Protein AF-0000000080839103 (afdb_homodimer)

InterPro domains:
  IPR001375 Peptidase S9, prolyl oligopeptidase, catalytic domain [PF00326] (453-660)
  IPR029058 Alpha/Beta hydrolase fold [G3DSA:3.40.50.1820] (408-660)
  IPR029058 Alpha/Beta hydrolase fold [SSF53474] (405-660)

Organism: Fusobacterium vincentii (NCBI:txid155615)

Foldseek 3Di:
DAAFALQNLQQDWFKAAWAAAPQRQKIKIKTKGFDVVVLAIFIWIWMAGPVVLDIGTFDDPRFWAAWDDQHNFKIKTWGDPDVVVVVVVVLPWAKIWIWMAGRPVGDDTDTLDMDRFAWDHKDDLHNFKIKTWTKDAPPQPNLVPDDDPSNVVNSVVVVVCVVDDDAAAAPQAAFPGGGQHQMAGWMWMAGNVVRDIGTLDDSQWHWDDWDDDNQKIKTWIWGDNHYTDLFIWIWMAGNVVRDIDTLGDRQAWHWDDWDDADQWIKTWTDSQPPQHSPFATFIWIAHPVSDTGGQGRDFFHQAAQADALSHAYAYAQWDYDHQKIWGWGFAAAAIFIWIAGSNNDIDTQADAGWYFGHWDDDPNKIKTWTFHPQFHTFIWTGDNNDTHGSDCSPVVVPVPHDFFFWDKDWDDAPHDIHIKTKTAAVVDDQPDAFAEEEEEEADQAHFHTRYYYSLCSSVSPVTYIYIYIRFQLYGNHGSVSNRCAQPALHRRLRSSVVRVVVDVVPGRYDQQQYEYEYEHSSLQSQLSDQLPDASHQAYERELYAAALQVLLPQANCNVRCSCGRNVDHCPRCVPSRLVNGSLVRLLRGAHEYEYEYECSARHSHPVRRVSSQVSNVVNPHHYYYDYHYPHYSCCSRNNRSVSVSVVSVVVVVRSVVRND/DAAFALQNLQQDWFKAAWAAAPQRQKIKIKTWGFDVVVLAIFIWIKMAGPPVLDIGTFDDPRFWAAWYDQHNFKIKTWGDPDVVVVVVVVLPWAKIWIWMAGRPVGDDTDTDDMDRFAWDHKDDLHNFKIKTWTKDAPPQPNLVPDDDPSNVVNSVVVVVCVVDDDAAAAPQAAFPGGGQHQMAGWMWMAGNVVRDIGTLDDSQKHWDDWDDDNQKIKTWIWGDNHYTDLFIWIWMAGNVVRDIDTLGDRQAWHWDDWDDADQWIKTWTDSLPPQHSPFATFIWIAHPVSDTGGQGRDFFHQAAQADALSHAYAYAQWDYDHQKIWGWGQAAAAIFIWIAGSNNDIDTQADAGWYFRHWDDDPNKIKTWTFHPQFHTFIWTGDNNDTHGSDCSPVVVPVPHDFFFWDKDWDDAPHDIHIKTKTAAPVDDQPDAFAEEEEEEADQAHFHTRYYYSLCSNVSPVGYIYIYIRFQLYGNHGSVSNRCAQPALHRRLRRSVVRVVVDVVPGRYDQQQYEYEYEESSLQSQLSDQLPDASHQAYERELYAQALQVLLPQANCNVRCSCGRNVDHCPRCVPSRLVNGSLVRLLRGAHEYEYEYECSARHSHPVRRVSSQVSCVVNPHHYYYDYHYPHYRCCSRNNRSVSVSVVSVVVVVRSVVRND

Nearest PDB structures (foldseek):
  7ep9-assembly1_C  TM=9.956E-01  e=0.000E+00  Fusobacterium nucleatum
  8wt1-assembly1_C  TM=8.997E-01  e=4.914E-57  Geobacillus stearothermophilus ATCC 12980
  8wt1-assembly2_D  TM=9.029E-01  e=1.091E-56  Geobacillus stearothermophilus ATCC 12980
  8wt1-assembly1_H  TM=9.030E-01  e=7.389E-56  Geobacillus stearothermophilus ATCC 12980
  8wt1-assembly2_G  TM=9.103E-01  e=3.640E-55  Geobacillus stearothermophilus ATCC 12980

Solvent-accessible surface area (backbone atoms only — not comparable to full-atom values): 66782 Å² total; per-residue (Å²): 108,43,76,45,51,83,64,53,67,54,73,44,56,30,63,26,46,49,42,62,24,84,80,39,55,36,35,36,33,32,43,32,36,58,31,67,92,77,42,36,69,32,23,31,41,32,38,32,34,63,82,82,60,48,73,45,80,72,53,84,85,32,53,54,41,80,70,48,62,72,43,78,46,30,37,33,29,28,49,88,82,50,66,67,58,52,55,44,38,72,65,60,37,43,62,37,43,29,29,36,32,42,72,77,82,50,77,75,67,41,84,68,48,78,41,76,40,41,67,75,46,78,50,74,66,49,97,44,35,36,41,34,31,22,64,41,55,76,82,58,84,56,53,79,80,46,58,69,68,62,29,54,52,46,41,51,49,53,62,63,46,68,42,49,49,73,36,58,35,42,57,35,36,37,56,84,65,49,73,36,46,66,46,21,37,26,35,31,40,33,35,58,86,74,68,40,79,42,73,70,50,57,89,47,27,30,50,76,48,69,36,74,59,77,60,32,35,33,36,35,31,36,69,44,78,46,52,62,68,82,30,25,22,33,34,38,35,31,67,86,77,67,45,76,43,81,69,39,62,48,82,62,26,33,67,83,45,59,39,73,39,78,86,30,34,40,33,28,40,26,69,39,76,87,58,32,89,77,35,42,39,24,34,28,37,28,46,88,84,59,49,80,39,86,46,38,74,54,51,33,45,73,36,66,40,62,59,55,49,71,48,70,61,62,48,37,48,66,48,71,56,70,62,29,42,35,35,28,32,20,54,50,43,24,22,31,44,30,39,35,37,86,85,44,54,72,46,76,53,41,74,63,70,12,37,48,59,24,38,40,74,45,95,90,40,40,38,31,36,26,23,49,87,52,32,69,51,35,40,27,37,55,53,94,43,35,79,43,78,67,53,65,80,43,49,62,54,67,64,44,27,62,76,57,74,58,49,73,44,83,35,78,48,97,89,43,77,41,49,34,37,40,24,50,25,58,87,69,51,92,89,47,74,29,32,34,34,41,48,37,64,43,52,73,51,24,23,62,39,61,45,43,41,61,70,57,43,29,41,14,52,71,46,20,32,37,35,37,55,48,38,60,18,20,38,23,63,29,55,74,45,28,56,39,61,57,36,65,79,42,64,34,44,50,36,51,53,53,49,51,53,51,48,52,71,73,42,64,46,40,70,79,20,24,32,36,30,16,34,36,39,9,4,24,48,38,44,35,44,33,29,74,45,68,70,39,52,29,38,36,30,21,40,19,52,20,44,55,61,60,42,26,29,58,25,42,48,15,72,58,49,40,32,53,45,49,67,33,41,70,78,79,35,42,65,58,37,45,68,61,13,27,52,59,30,34,84,62,38,68,42,36,35,39,34,39,37,23,65,48,6,26,68,40,29,46,63,26,51,38,30,45,48,40,41,29,39,74,68,72,28,59,41,38,36,43,35,31,56,94,30,27,75,46,36,79,38,60,38,41,46,58,56,39,39,49,53,51,48,53,53,50,52,54,47,48,65,66,46,96,110,42,76,45,50,83,65,52,68,55,73,44,54,30,60,26,47,47,43,61,24,84,82,40,55,36,35,37,32,33,43,32,35,57,33,67,93,76,42,37,67,32,24,30,40,31,37,33,33,64,82,83,61,47,72,46,78,73,52,82,84,33,54,54,42,80,69,49,62,72,43,78,47,30,40,32,28,28,47,89,81,51,67,68,58,53,54,43,38,72,65,59,34,44,64,36,42,30,29,36,32,40,70,77,83,50,76,75,66,41,86,66,48,79,43,76,40,40,66,75,45,80,50,74,66,50,96,44,34,36,40,34,30,22,64,39,56,77,84,58,84,56,53,79,80,44,58,69,69,63,28,54,51,46,41,52,49,52,62,63,45,69,43,51,48,72,36,59,33,41,56,35,37,36,56,83,65,48,75,36,45,65,46,22,38,27,35,31,40,34,36,58,86,72,69,42,80,41,73,69,49,57,88,48,26,30,50,76,49,71,37,74,59,76,61,32,35,33,36,35,30,38,69,46,78,47,53,63,70,84,29,25,22,33,34,38,34,31,67,86,76,67,45,76,43,80,68,40,63,47,84,62,26,32,68,82,46,61,41,75,38,77,87,29,35,39,33,27,39,27,71,39,76,88,59,32,89,77,34,43,41,23,34,30,37,28,47,87,85,59,48,79,40,85,47,39,75,55,52,33,46,73,39,63,41,62,61,55,48,72,50,69,62,62,48,38,49,64,49,71,57,70,61,28,42,35,34,28,34,21,52,52,45,25,22,30,44,31,40,34,36,85,86,44,55,70,47,77,54,42,72,64,70,11,37,47,60,23,38,38,74,45,92,90,41,39,38,32,37,26,22,47,87,53,33,69,51,36,40,27,36,56,53,96,44,36,78,42,78,69,52,64,81,45,51,62,56,68,62,45,27,60,76,59,73,60,51,75,45,83,36,78,50,98,89,44,76,39,49,34,38,39,24,50,25,60,88,70,52,91,91,47,73,31,31,32,34,41,49,38,63,42,50,71,53,24,23,62,39,60,45,45,42,61,71,57,44,30,42,13,54,72,47,19,32,37,34,38,56,49,38,60,17,19,38,24,62,29,54,75,45,28,56,42,61,59,35,64,76,44,63,33,44,51,35,50,53,53,49,51,53,52,49,52,71,73,44,63,44,39,72,78,19,24,33,38,30,17,34,38,40,11,5,24,48,37,44,35,44,34,29,75,46,68,69,38,52,30,36,36,28,22,40,20,52,19,42,52,62,59,43,26,28,58,26,42,47,16,72,57,51,39,32,53,45,50,67,33,40,70,77,79,35,43,65,58,39,44,68,61,14,26,50,58,30,34,86,63,37,66,40,34,34,38,34,41,35,22,66,48,7,28,68,39,29,47,63,28,50,38,31,45,48,40,40,28,38,74,67,72,27,59,41,37,36,43,35,32,56,93,30,28,76,46,34,78,39,59,37,40,47,60,56,39,39,51,53,52,47,55,53,49,52,53,49,48,67,65,46,98

Sequence (1320 aa):
MENLKLDSFLEYKFLSNLDFNPDGSNLAFSISEADLEKNSYKHFIYNLDTKNKEIKKLTHSGKEKNSLWLNNNTILFSADRDKDIEEKKKIGETWTIFYALDIKNGGEAYEYMKLPINVTEIKIIDENDFIFTADFDNNSLNLNDLKGGEREKAIKQIEENKDYEVLDEIPFWSNGNGFRNKKRNRLYHFDKSNNKLTPISDEYTNVESFNIKENKVIFVGRTYKDKQALTAGLYTYDVKSNKLEIIISDNLYDISYANFIEDKIICALSDMKEYGINENHKIYLIDSNKNINLLYENDTWLACTVGSDCRLSGGKSFKVIGNKLYFLSTIADSVHLSSLDTNGKVEILSSENGSIDFFDIANNEIYYVGMRDYTLQEIYKLENNSSIKLSSFNEEINKKYKISKPEVFDFITNGDTTKGFVIYPIDYDKNKTYPAILDIHGGPKTVYGDVYYHEMQVWANMGYFVIFTNPHGSDGYGNKFADIRGKYGTIDYKDLMNFTDYVLEKYPIDKSRVGVTGGSYGGYMTNWIIGHTDRFKCAASQRSISNWISKFGTTDIGYYFNADQNQATPWINHDKLWWHSPLKYADKAKTPTLFIHSEEDYRCWLAEGLQMFTALKYHGIEARLCMFRGENHELSRSGKPKHRIRRLTEITNWFEKYLKMENLKLDSFLEYKFLSNLDFNPDGSNLAFSISEADLEKNSYKHFIYNLDTKNKEIKKLTHSGKEKNSLWLNNNTILFSADRDKDIEEKKKIGETWTIFYALDIKNGGEAYEYMKLPINVTEIKIIDENDFIFTADFDNNSLNLNDLKGGEREKAIKQIEENKDYEVLDEIPFWSNGNGFRNKKRNRLYHFDKSNNKLTPISDEYTNVESFNIKENKVIFVGRTYKDKQALTAGLYTYDVKSNKLEIIISDNLYDISYANFIEDKIICALSDMKEYGINENHKIYLIDSNKNINLLYENDTWLACTVGSDCRLSGGKSFKVIGNKLYFLSTIADSVHLSSLDTNGKVEILSSENGSIDFFDIANNEIYYVGMRDYTLQEIYKLENNSSIKLSSFNEEINKKYKISKPEVFDFITNGDTTKGFVIYPIDYDKNKTYPAILDIHGGPKTVYGDVYYHEMQVWANMGYFVIFTNPHGSDGYGNKFADIRGKYGTIDYKDLMNFTDYVLEKYPIDKSRVGVTGGSYGGYMTNWIIGHTDRFKCAASQRSISNWISKFGTTDIGYYFNADQNQATPWINHDKLWWHSPLKYADKAKTPTLFIHSEEDYRCWLAEGLQMFTALKYHGIEARLCMFRGENHELSRSGKPKHRIRRLTEITNWFEKYLK

Structure (mmCIF, N/CA/C/O backbone):
data_AF-0000000080839103-model_v1
#
loop_
_entity.id
_entity.type
_entity.pdbx_description
1 polymer 'Alpha/beta hydrolase family protein'
#
loop_
_atom_site.group_PDB
_atom_site.id
_atom_site.type_symbol
_atom_site.label_atom_id
_atom_site.label_alt_id
_atom_site.label_comp_id
_atom_site.label_asym_id
_atom_site.label_entity_id
_atom_site.label_seq_id
_atom_site.pdbx_PDB_ins_code
_atom_site.Cartn_x
_atom_site.Cartn_y
_atom_site.Cartn_z
_atom_site.occupancy
_atom_site.B_iso_or_equiv
_atom_site.auth_seq_id
_atom_site.auth_comp_id
_atom_site.auth_asym_id
_atom_site.auth_atom_id
_atom_site.pdbx_PDB_model_num
ATOM 1 N N . MET A 1 1 ? -31.625 -33.406 -4.59 1 91.69 1 MET A N 1
ATOM 2 C CA . MET A 1 1 ? -30.406 -32.625 -4.52 1 91.69 1 MET A CA 1
ATOM 3 C C . MET A 1 1 ? -30.688 -31.219 -4.066 1 91.69 1 MET A C 1
ATOM 5 O O . MET A 1 1 ? -31.75 -30.656 -4.359 1 91.69 1 MET A O 1
ATOM 9 N N . GLU A 1 2 ? -29.828 -30.703 -3.266 1 95.81 2 GLU A N 1
ATOM 10 C CA . GLU A 1 2 ? -29.984 -29.344 -2.764 1 95.81 2 GLU A CA 1
ATOM 11 C C . GLU A 1 2 ? -29.25 -28.328 -3.648 1 95.81 2 GLU A C 1
ATOM 13 O O . GLU A 1 2 ? -28.422 -28.719 -4.473 1 95.81 2 GLU A O 1
ATOM 18 N N . ASN A 1 3 ? -29.641 -27.062 -3.525 1 96.56 3 ASN A N 1
ATOM 19 C CA . ASN A 1 3 ? -28.922 -26 -4.219 1 96.56 3 ASN A CA 1
ATOM 20 C C . ASN A 1 3 ? -27.531 -25.797 -3.633 1 96.56 3 ASN A C 1
ATOM 22 O O . ASN A 1 3 ? -27.344 -25.844 -2.416 1 96.56 3 ASN A O 1
ATOM 26 N N . LEU A 1 4 ? -26.562 -25.641 -4.543 1 97.44 4 LEU A N 1
ATOM 27 C CA . LEU A 1 4 ? -25.219 -25.312 -4.117 1 97.44 4 LEU A CA 1
ATOM 28 C C . LEU A 1 4 ? -25.172 -23.922 -3.49 1 97.44 4 LEU A C 1
ATOM 30 O O . LEU A 1 4 ? -25.797 -22.984 -3.992 1 97.44 4 LEU A O 1
ATOM 34 N N . LYS A 1 5 ? -24.469 -23.75 -2.379 1 96 5 LYS A N 1
ATOM 35 C CA . LYS A 1 5 ? -24.375 -22.484 -1.655 1 96 5 LYS A CA 1
ATOM 36 C C . LYS A 1 5 ? -23 -21.859 -1.817 1 96 5 LYS A C 1
ATOM 38 O O . LYS A 1 5 ? -22.047 -22.531 -2.23 1 96 5 LYS A O 1
ATOM 43 N N . LEU A 1 6 ? -22.859 -20.641 -1.48 1 97.06 6 LEU A N 1
ATOM 44 C CA . LEU A 1 6 ? -21.609 -19.875 -1.607 1 97.06 6 LEU A CA 1
ATOM 45 C C . LEU A 1 6 ? -20.5 -20.516 -0.793 1 97.06 6 LEU A C 1
ATOM 47 O O . LEU A 1 6 ? -19.328 -20.469 -1.184 1 97.06 6 LEU A O 1
ATOM 51 N N . ASP A 1 7 ? -20.812 -21.094 0.325 1 97.44 7 ASP A N 1
ATOM 52 C CA . ASP A 1 7 ? -19.781 -21.625 1.221 1 97.44 7 ASP A CA 1
ATOM 53 C C . ASP A 1 7 ? -19.641 -23.125 1.074 1 97.44 7 ASP A C 1
ATOM 55 O O . ASP A 1 7 ? -18.969 -23.781 1.88 1 97.44 7 ASP A O 1
ATOM 59 N N . SER A 1 8 ? -20.281 -23.734 0.032 1 97.81 8 SER A N 1
ATOM 60 C CA . SER A 1 8 ? -20.234 -25.188 -0.152 1 97.81 8 SER A CA 1
ATOM 61 C C . SER A 1 8 ? -18.797 -25.656 -0.4 1 97.81 8 SER A C 1
ATOM 63 O O . SER A 1 8 ? -18.484 -26.828 -0.146 1 97.81 8 SER A O 1
ATOM 65 N N . PHE A 1 9 ? -17.906 -24.797 -0.882 1 97.75 9 PHE A N 1
ATOM 66 C CA . PHE A 1 9 ? -16.547 -25.188 -1.174 1 97.75 9 PHE A CA 1
ATOM 67 C C . PHE A 1 9 ? -15.812 -25.594 0.101 1 97.75 9 PHE A C 1
ATOM 69 O O . PHE A 1 9 ? -14.766 -26.25 0.045 1 97.75 9 PHE A O 1
ATOM 76 N N . LEU A 1 10 ? -16.344 -25.188 1.304 1 97.81 10 LEU A N 1
ATOM 77 C CA . LEU A 1 10 ? -15.75 -25.578 2.582 1 97.81 10 LEU A CA 1
ATOM 78 C C . LEU A 1 10 ? -15.766 -27.078 2.76 1 97.81 10 LEU A C 1
ATOM 80 O O . LEU A 1 10 ? -15.008 -27.625 3.566 1 97.81 10 LEU A O 1
ATOM 84 N N . GLU A 1 11 ? -16.656 -27.781 1.992 1 97.88 11 GLU A N 1
ATOM 85 C CA . GLU A 1 11 ? -16.797 -29.234 2.096 1 97.88 11 GLU A CA 1
ATOM 86 C C . GLU A 1 11 ? -15.828 -29.953 1.155 1 97.88 11 GLU A C 1
ATOM 88 O O . GLU A 1 11 ? -15.664 -31.156 1.239 1 97.88 11 GLU A O 1
ATOM 93 N N . TYR A 1 12 ? -15.227 -29.281 0.234 1 98.19 12 TYR A N 1
ATOM 94 C CA . TYR A 1 12 ? -14.406 -29.891 -0.807 1 98.19 12 TYR A CA 1
ATOM 95 C C . TYR A 1 12 ? -13.117 -30.453 -0.225 1 98.19 12 TYR A C 1
ATOM 97 O O . TYR A 1 12 ? -12.625 -29.953 0.793 1 98.19 12 TYR A O 1
ATOM 105 N N . LYS A 1 13 ? -12.648 -31.484 -0.803 1 98.25 13 LYS A N 1
ATOM 106 C CA . LYS A 1 13 ? -11.305 -32.031 -0.583 1 98.25 13 LYS A CA 1
ATOM 107 C C . LYS A 1 13 ? -10.367 -31.641 -1.72 1 98.25 13 LYS A C 1
ATOM 109 O O . LYS A 1 13 ? -10.617 -31.969 -2.879 1 98.25 13 LYS A O 1
ATOM 114 N N . PHE A 1 14 ? -9.312 -30.953 -1.376 1 98 14 PHE A N 1
ATOM 115 C CA . PHE A 1 14 ? -8.352 -30.5 -2.379 1 98 14 PHE A CA 1
ATOM 116 C C . PHE A 1 14 ? -7.145 -31.438 -2.422 1 98 14 PHE A C 1
ATOM 118 O O . PHE A 1 14 ? -6.434 -31.578 -1.423 1 98 14 PHE A O 1
ATOM 125 N N . LEU A 1 15 ? -6.906 -32.031 -3.506 1 98.12 15 LEU A N 1
ATOM 126 C CA . LEU A 1 15 ? -5.812 -32.969 -3.631 1 98.12 15 LEU A CA 1
ATOM 127 C C . LEU A 1 15 ? -4.551 -32.312 -4.148 1 98.12 15 LEU A C 1
ATOM 129 O O . LEU A 1 15 ? -4.633 -31.375 -4.961 1 98.12 15 LEU A O 1
ATOM 133 N N . SER A 1 16 ? -3.432 -32.75 -3.654 1 96.69 16 SER A N 1
ATOM 134 C CA . SER A 1 16 ? -2.141 -32.25 -4.121 1 96.69 16 SER A CA 1
ATOM 135 C C . SER A 1 16 ? -1.064 -33.344 -4.016 1 96.69 16 SER A C 1
ATOM 137 O O . SER A 1 16 ? -1.246 -34.344 -3.316 1 96.69 16 SER A O 1
ATOM 139 N N . ASN A 1 17 ? -0.092 -33.156 -4.762 1 94 17 ASN A N 1
ATOM 140 C CA . ASN A 1 17 ? 1.059 -34.062 -4.785 1 94 17 ASN A CA 1
ATOM 141 C C . ASN A 1 17 ? 0.646 -35.469 -5.109 1 94 17 ASN A C 1
ATOM 143 O O . ASN A 1 17 ? -0.484 -35.875 -4.824 1 94 17 ASN A O 1
ATOM 147 N N . LEU A 1 18 ? 1.315 -36.219 -5.816 1 96 18 LEU A N 1
ATOM 148 C CA . LEU A 1 18 ? 1.226 -37.625 -6.148 1 96 18 LEU A CA 1
ATOM 149 C C . LEU A 1 18 ? 2.613 -38.219 -6.348 1 96 18 LEU A C 1
ATOM 151 O O . LEU A 1 18 ? 3.334 -37.844 -7.27 1 96 18 LEU A O 1
ATOM 155 N N . ASP A 1 19 ? 2.924 -39.125 -5.434 1 96.94 19 ASP A N 1
ATOM 156 C CA . ASP A 1 19 ? 4.309 -39.594 -5.43 1 96.94 19 ASP A CA 1
ATOM 157 C C . ASP A 1 19 ? 4.391 -41.094 -5.168 1 96.94 19 ASP A C 1
ATOM 159 O O . ASP A 1 19 ? 3.973 -41.562 -4.109 1 96.94 19 ASP A O 1
ATOM 163 N N . PHE A 1 20 ? 4.996 -41.812 -6.074 1 97.69 20 PHE A N 1
ATOM 164 C CA . PHE A 1 20 ? 5.219 -43.25 -5.891 1 97.69 20 PHE A CA 1
ATOM 165 C C . PHE A 1 20 ? 6.414 -43.5 -4.977 1 97.69 20 PHE A C 1
ATOM 167 O O . PHE A 1 20 ? 7.418 -42.781 -5.055 1 97.69 20 PHE A O 1
ATOM 174 N N . ASN A 1 21 ? 6.227 -44.562 -4.121 1 96.88 21 ASN A N 1
ATOM 175 C CA . ASN A 1 21 ? 7.449 -45.062 -3.5 1 96.88 21 ASN A CA 1
ATOM 176 C C . ASN A 1 21 ? 8.352 -45.75 -4.52 1 96.88 21 ASN A C 1
ATOM 178 O O . ASN A 1 21 ? 7.922 -46.031 -5.637 1 96.88 21 ASN A O 1
ATOM 182 N N . PRO A 1 22 ? 9.555 -46.062 -4.172 1 94.81 22 PRO A N 1
ATOM 183 C CA . PRO A 1 22 ? 10.547 -46.531 -5.148 1 94.81 22 PRO A CA 1
ATOM 184 C C . PRO A 1 22 ? 10.109 -47.812 -5.883 1 94.81 22 PRO A C 1
ATOM 186 O O . PRO A 1 22 ? 10.344 -47.938 -7.086 1 94.81 22 PRO A O 1
ATOM 189 N N . ASP A 1 23 ? 9.391 -48.688 -5.258 1 95.62 23 ASP A N 1
ATOM 190 C CA . ASP A 1 23 ? 9.055 -49.938 -5.926 1 95.62 23 ASP A CA 1
ATOM 191 C C . ASP A 1 23 ? 7.672 -49.875 -6.566 1 95.62 23 ASP A C 1
ATOM 193 O O . ASP A 1 23 ? 7.211 -50.844 -7.16 1 95.62 23 ASP A O 1
ATOM 197 N N . GLY A 1 24 ? 6.941 -48.75 -6.41 1 96.94 24 GLY A N 1
ATOM 198 C CA . GLY A 1 24 ? 5.688 -48.531 -7.102 1 96.94 24 GLY A CA 1
ATOM 199 C C . GLY A 1 24 ? 4.492 -49.156 -6.406 1 96.94 24 GLY A C 1
ATOM 200 O O . GLY A 1 24 ? 3.371 -49.094 -6.918 1 96.94 24 GLY A O 1
ATOM 201 N N . SER A 1 25 ? 4.703 -49.688 -5.219 1 96.25 25 SER A N 1
ATOM 202 C CA . SER A 1 25 ? 3.637 -50.406 -4.523 1 96.25 25 SER A CA 1
ATOM 203 C C . SER A 1 25 ? 2.699 -49.438 -3.805 1 96.25 25 SER A C 1
ATOM 205 O O . SER A 1 25 ? 1.562 -49.781 -3.486 1 96.25 25 SER A O 1
ATOM 207 N N . ASN A 1 26 ? 3.271 -48.25 -3.494 1 96.44 26 ASN A N 1
ATOM 208 C CA . ASN A 1 26 ? 2.492 -47.25 -2.783 1 96.44 26 ASN A CA 1
ATOM 209 C C . ASN A 1 26 ? 2.555 -45.906 -3.486 1 96.44 26 ASN A C 1
ATOM 211 O O . ASN A 1 26 ? 3.559 -45.562 -4.121 1 96.44 26 ASN A O 1
ATOM 215 N N . LEU A 1 27 ? 1.474 -45.219 -3.365 1 97.12 27 LEU A N 1
ATOM 216 C CA . LEU A 1 27 ? 1.344 -43.875 -3.895 1 97.12 27 LEU A CA 1
ATOM 217 C C . LEU A 1 27 ? 0.887 -42.906 -2.807 1 97.12 27 LEU A C 1
ATOM 219 O O . LEU A 1 27 ? -0.248 -43 -2.33 1 97.12 27 LEU A O 1
ATOM 223 N N . ALA A 1 28 ? 1.773 -41.969 -2.398 1 97.56 28 ALA A N 1
ATOM 224 C CA . ALA A 1 28 ? 1.416 -40.969 -1.399 1 97.56 28 ALA A CA 1
ATOM 225 C C . ALA A 1 28 ? 0.829 -39.719 -2.057 1 97.56 28 ALA A C 1
ATOM 227 O O . ALA A 1 28 ? 1.245 -39.344 -3.152 1 97.56 28 ALA A O 1
ATOM 228 N N . PHE A 1 29 ? -0.145 -39.094 -1.464 1 97.88 29 PHE A N 1
ATOM 229 C CA . PHE A 1 29 ? -0.728 -37.844 -1.906 1 97.88 29 PHE A CA 1
ATOM 230 C C . PHE A 1 29 ? -1.25 -37.031 -0.719 1 97.88 29 PHE A C 1
ATOM 232 O O . PHE A 1 29 ? -1.291 -37.531 0.406 1 97.88 29 PHE A O 1
ATOM 239 N N . SER A 1 30 ? -1.519 -35.75 -0.952 1 97.75 30 SER A N 1
ATOM 240 C CA . SER A 1 30 ? -2 -34.875 0.111 1 97.75 30 SER A CA 1
ATOM 241 C C . SER A 1 30 ? -3.445 -34.469 -0.131 1 97.75 30 SER A C 1
ATOM 243 O O . SER A 1 30 ? -3.877 -34.344 -1.279 1 97.75 30 SER A O 1
ATOM 245 N N . ILE A 1 31 ? -4.203 -34.312 0.917 1 98.06 31 ILE A N 1
ATOM 246 C CA . ILE A 1 31 ? -5.543 -33.719 0.893 1 98.06 31 ILE A CA 1
ATOM 247 C C . ILE A 1 31 ? -5.605 -32.531 1.838 1 98.06 31 ILE A C 1
ATOM 249 O O . ILE A 1 31 ? -5.168 -32.625 2.988 1 98.06 31 ILE A O 1
ATOM 253 N N . SER A 1 32 ? -6.07 -31.453 1.325 1 98.12 32 SER A N 1
ATOM 254 C CA . SER A 1 32 ? -6.297 -30.266 2.131 1 98.12 32 SER A CA 1
ATOM 255 C C . SER A 1 32 ? -7.785 -30 2.33 1 98.12 32 SER A C 1
ATOM 257 O O . SER A 1 32 ? -8.594 -30.266 1.438 1 98.12 32 SER A O 1
ATOM 259 N N . GLU A 1 33 ? -8.133 -29.5 3.479 1 97.62 33 GLU A N 1
ATOM 260 C CA . GLU A 1 33 ? -9.508 -29.156 3.855 1 97.62 33 GLU A CA 1
ATOM 261 C C . GLU A 1 33 ? -9.578 -27.766 4.477 1 97.62 33 GLU A C 1
ATOM 263 O O . GLU A 1 33 ? -8.68 -27.375 5.223 1 97.62 33 GLU A O 1
ATOM 268 N N . ALA A 1 34 ? -10.656 -27.062 4.191 1 97.88 34 ALA A N 1
ATOM 269 C CA . ALA A 1 34 ? -10.844 -25.734 4.777 1 97.88 34 ALA A CA 1
ATOM 270 C C . ALA A 1 34 ? -11.133 -25.828 6.27 1 97.88 34 ALA A C 1
ATOM 272 O O . ALA A 1 34 ? -11.859 -26.719 6.715 1 97.88 34 ALA A O 1
ATOM 273 N N . ASP A 1 35 ? -10.508 -25 7.051 1 97.75 35 ASP A N 1
ATOM 274 C CA . ASP A 1 35 ? -10.797 -24.781 8.461 1 97.75 35 ASP A CA 1
ATOM 275 C C . ASP A 1 35 ? -11.32 -23.375 8.703 1 97.75 35 ASP A C 1
ATOM 277 O O . ASP A 1 35 ? -10.539 -22.438 8.898 1 97.75 35 ASP A O 1
ATOM 281 N N . LEU A 1 36 ? -12.633 -23.25 8.711 1 96.88 36 LEU A N 1
ATOM 282 C CA . LEU A 1 36 ? -13.258 -21.938 8.805 1 96.88 36 LEU A CA 1
ATOM 283 C C . LEU A 1 36 ? -12.938 -21.281 10.141 1 96.88 36 LEU A C 1
ATOM 285 O O . LEU A 1 36 ? -12.766 -20.062 10.211 1 96.88 36 LEU A O 1
ATOM 289 N N . GLU A 1 37 ? -12.914 -22.031 11.211 1 95.06 37 GLU A N 1
ATOM 290 C CA . GLU A 1 37 ? -12.656 -21.5 12.539 1 95.06 37 GLU A CA 1
ATOM 291 C C . GLU A 1 37 ? -11.297 -20.797 12.602 1 95.06 37 GLU A C 1
ATOM 293 O O . GLU A 1 37 ? -11.188 -19.688 13.117 1 95.06 37 GLU A O 1
ATOM 298 N N . LYS A 1 38 ? -10.312 -21.438 12.039 1 95.62 38 LYS A N 1
ATOM 299 C CA . LYS A 1 38 ? -8.969 -20.875 12.047 1 95.62 38 LYS A CA 1
ATOM 300 C C . LYS A 1 38 ? -8.711 -20.031 10.805 1 95.62 38 LYS A C 1
ATOM 302 O O . LYS A 1 38 ? -7.648 -19.422 10.672 1 95.62 38 LYS A O 1
ATOM 307 N N . ASN A 1 39 ? -9.688 -19.969 9.922 1 97.19 39 ASN A N 1
ATOM 308 C CA . ASN A 1 39 ? -9.586 -19.219 8.664 1 97.19 39 ASN A CA 1
ATOM 309 C C . ASN A 1 39 ? -8.336 -19.609 7.887 1 97.19 39 ASN A C 1
ATOM 311 O O . ASN A 1 39 ? -7.559 -18.734 7.488 1 97.19 39 ASN A O 1
ATOM 315 N N . SER A 1 40 ? -8.109 -20.859 7.719 1 97.38 40 SER A N 1
ATOM 316 C CA . SER A 1 40 ? -6.969 -21.438 7.012 1 97.38 40 SER A CA 1
ATOM 317 C C . SER A 1 40 ? -7.305 -22.828 6.465 1 97.38 40 SER A C 1
ATOM 319 O O . SER A 1 40 ? -8.477 -23.156 6.27 1 97.38 40 SER A O 1
ATOM 321 N N . TYR A 1 41 ? -6.277 -23.625 6.117 1 97.88 41 TYR A N 1
ATOM 322 C CA . TYR A 1 41 ? -6.465 -24.969 5.609 1 97.88 41 TYR A CA 1
ATOM 323 C C . TYR A 1 41 ? -5.656 -25.984 6.418 1 97.88 41 TYR A C 1
ATOM 325 O O . TYR A 1 41 ? -4.57 -25.656 6.91 1 97.88 41 TYR A O 1
ATOM 333 N N . LYS A 1 42 ? -6.199 -27.172 6.539 1 97.5 42 LYS A N 1
ATOM 334 C CA . LYS A 1 42 ? -5.473 -28.312 7.078 1 97.5 42 LYS A CA 1
ATOM 335 C C . LYS A 1 42 ? -4.93 -29.203 5.957 1 97.5 42 LYS A C 1
ATOM 337 O O . LYS A 1 42 ? -5.57 -29.344 4.914 1 97.5 42 LYS A O 1
ATOM 342 N N . HIS A 1 43 ? -3.781 -29.781 6.16 1 97.38 43 HIS A N 1
ATOM 343 C CA . HIS A 1 43 ? -3.121 -30.609 5.16 1 97.38 43 HIS A CA 1
ATOM 344 C C . HIS A 1 43 ? -2.756 -31.969 5.734 1 97.38 43 HIS A C 1
ATOM 346 O O . HIS A 1 43 ? -2.146 -32.062 6.801 1 97.38 43 HIS A O 1
ATOM 352 N N . PHE A 1 44 ? -3.119 -33.031 5.035 1 97.75 44 PHE A N 1
ATOM 353 C CA . PHE A 1 44 ? -2.877 -34.375 5.477 1 97.75 44 PHE A CA 1
ATOM 354 C C . PHE A 1 44 ? -2.193 -35.188 4.383 1 97.75 44 PHE A C 1
ATOM 356 O O . PHE A 1 44 ? -2.338 -34.906 3.195 1 97.75 44 PHE A O 1
ATOM 363 N N . ILE A 1 45 ? -1.476 -36.219 4.789 1 97.88 45 ILE A N 1
ATOM 364 C CA . ILE A 1 45 ? -0.863 -37.156 3.85 1 97.88 45 ILE A CA 1
ATOM 365 C C . ILE A 1 45 ? -1.649 -38.469 3.84 1 97.88 45 ILE A C 1
ATOM 367 O O . ILE A 1 45 ? -2.035 -38.969 4.895 1 97.88 45 ILE A O 1
ATOM 371 N N . TYR A 1 46 ? -1.937 -38.906 2.699 1 97.88 46 TYR A N 1
ATOM 372 C CA . TYR A 1 46 ? -2.621 -40.156 2.461 1 97.88 46 TYR A CA 1
ATOM 373 C C . TYR A 1 46 ? -1.741 -41.125 1.664 1 97.88 46 TYR A C 1
ATOM 375 O O . TYR A 1 46 ? -0.741 -40.719 1.073 1 97.88 46 TYR A O 1
ATOM 383 N N . ASN A 1 47 ? -2.084 -42.406 1.711 1 97 47 ASN A N 1
ATOM 384 C CA . ASN A 1 47 ? -1.405 -43.438 0.936 1 97 47 ASN A CA 1
ATOM 385 C C . ASN A 1 47 ? -2.398 -44.312 0.181 1 97 47 ASN A C 1
ATOM 387 O O . ASN A 1 47 ? -3.428 -44.719 0.732 1 97 47 ASN A O 1
ATOM 391 N N . LEU A 1 48 ? -2.209 -44.5 -1.061 1 97.69 48 LEU A N 1
ATOM 392 C CA . LEU A 1 48 ? -2.934 -45.469 -1.888 1 97.69 48 LEU A CA 1
ATOM 393 C C . LEU A 1 48 ? -2.064 -46.656 -2.205 1 97.69 48 LEU A C 1
ATOM 395 O O . LEU A 1 48 ? -0.991 -46.531 -2.795 1 97.69 48 LEU A O 1
ATOM 399 N N . ASP A 1 49 ? -2.506 -47.875 -1.767 1 96 49 ASP A N 1
ATOM 400 C CA . ASP A 1 49 ? -1.863 -49.125 -2.166 1 96 49 ASP A CA 1
ATOM 401 C C . ASP A 1 49 ? -2.184 -49.469 -3.619 1 96 49 ASP A C 1
ATOM 403 O O . ASP A 1 49 ? -3.35 -49.625 -3.982 1 96 49 ASP A O 1
ATOM 407 N N . THR A 1 50 ? -1.21 -49.625 -4.453 1 95.62 50 THR A N 1
ATOM 408 C CA . THR A 1 50 ? -1.451 -49.719 -5.887 1 95.62 50 THR A CA 1
ATOM 409 C C . THR A 1 50 ? -1.969 -51.125 -6.25 1 95.62 50 THR A C 1
ATOM 411 O O . THR A 1 50 ? -2.504 -51.312 -7.34 1 95.62 50 THR A O 1
ATOM 414 N N . LYS A 1 51 ? -1.827 -52.094 -5.398 1 93.5 51 LYS A N 1
ATOM 415 C CA . LYS A 1 51 ? -2.285 -53.438 -5.66 1 93.5 51 LYS A CA 1
ATOM 416 C C . LYS A 1 51 ? -3.754 -53.625 -5.281 1 93.5 51 LYS A C 1
ATOM 418 O O . LYS A 1 51 ? -4.578 -54 -6.117 1 93.5 51 LYS A O 1
ATOM 423 N N . ASN A 1 52 ? -4.09 -53.344 -4.102 1 93.75 52 ASN A N 1
ATOM 424 C CA . ASN A 1 52 ? -5.461 -53.562 -3.65 1 93.75 52 ASN A CA 1
ATOM 425 C C . ASN A 1 52 ? -6.297 -52.281 -3.75 1 93.75 52 ASN A C 1
ATOM 427 O O . ASN A 1 52 ? -7.508 -52.312 -3.521 1 93.75 52 ASN A O 1
ATOM 431 N N . LYS A 1 53 ? -5.688 -51.125 -4.062 1 94.69 53 LYS A N 1
ATOM 432 C CA . LYS A 1 53 ? -6.336 -49.844 -4.305 1 94.69 53 LYS A CA 1
ATOM 433 C C . LYS A 1 53 ? -6.953 -49.281 -3.021 1 94.69 53 LYS A C 1
ATOM 435 O O . LYS A 1 53 ? -7.859 -48.469 -3.072 1 94.69 53 LYS A O 1
ATOM 440 N N . GLU A 1 54 ? -6.41 -49.781 -1.907 1 95.75 54 GLU A N 1
ATOM 441 C CA . GLU A 1 54 ? -6.871 -49.25 -0.629 1 95.75 54 GLU A CA 1
ATOM 442 C C . GLU A 1 54 ? -6.223 -47.875 -0.333 1 95.75 54 GLU A C 1
ATOM 444 O O . GLU A 1 54 ? -5.027 -47.688 -0.57 1 95.75 54 GLU A O 1
ATOM 449 N N . ILE A 1 55 ? -7 -46.969 0.114 1 97.56 55 ILE A N 1
ATOM 450 C CA . ILE A 1 55 ? -6.523 -45.625 0.495 1 97.56 55 ILE A CA 1
ATOM 451 C C . ILE A 1 55 ? -6.574 -45.5 2.014 1 97.56 55 ILE A C 1
ATOM 453 O O . ILE A 1 55 ? -7.594 -45.781 2.639 1 97.56 55 ILE A O 1
ATOM 457 N N . LYS A 1 56 ? -5.492 -45.031 2.605 1 95.88 56 LYS A N 1
ATOM 458 C CA . LYS A 1 56 ? -5.41 -44.812 4.047 1 95.88 56 LYS A CA 1
ATOM 459 C C . LYS A 1 56 ? -4.855 -43.438 4.367 1 95.88 56 LYS A C 1
ATOM 461 O O . LYS A 1 56 ? -3.949 -42.969 3.682 1 95.88 56 LYS A O 1
ATOM 466 N N . LYS A 1 57 ? -5.438 -42.812 5.32 1 95.5 57 LYS A N 1
ATOM 467 C CA . LYS A 1 57 ? -4.895 -41.562 5.852 1 95.5 57 LYS A CA 1
ATOM 468 C C . LYS A 1 57 ? -3.674 -41.812 6.73 1 95.5 57 LYS A C 1
ATOM 470 O O . LYS A 1 57 ? -3.754 -42.594 7.699 1 95.5 57 LYS A O 1
ATOM 475 N N . LEU A 1 58 ? -2.562 -41.156 6.5 1 96.69 58 LEU A N 1
ATOM 476 C CA . LEU A 1 58 ? -1.318 -41.438 7.207 1 96.69 58 LEU A CA 1
ATOM 477 C C . LEU A 1 58 ? -1.107 -40.438 8.352 1 96.69 58 LEU A C 1
ATOM 479 O O . LEU A 1 58 ? -0.534 -40.812 9.383 1 96.69 58 LEU A O 1
ATOM 483 N N . THR A 1 59 ? -1.386 -39.25 8.125 1 96.12 59 THR A N 1
ATOM 484 C CA . THR A 1 59 ? -1.124 -38.25 9.141 1 96.12 59 THR A CA 1
ATOM 485 C C . THR A 1 59 ? -2.424 -37.594 9.586 1 96.12 59 THR A C 1
ATOM 487 O O . THR A 1 59 ? -3.436 -37.656 8.883 1 96.12 59 THR A O 1
ATOM 490 N N . HIS A 1 60 ? -2.445 -36.781 10.82 1 95.06 60 HIS A N 1
ATOM 491 C CA . HIS A 1 60 ? -3.688 -36.281 11.398 1 95.06 60 HIS A CA 1
ATOM 492 C C . HIS A 1 60 ? -3.482 -34.906 12.039 1 95.06 60 HIS A C 1
ATOM 494 O O . HIS A 1 60 ? -4.418 -34.344 12.602 1 95.06 60 HIS A O 1
ATOM 500 N N . SER A 1 61 ? -2.25 -34.375 11.961 1 93.06 61 SER A N 1
ATOM 501 C CA . SER A 1 61 ? -1.995 -33.094 12.625 1 93.06 61 SER A CA 1
ATOM 502 C C . SER A 1 61 ? -2.57 -31.938 11.82 1 93.06 61 SER A C 1
ATOM 504 O O . SER A 1 61 ? -2.875 -30.875 12.383 1 93.06 61 SER A O 1
ATOM 506 N N . GLY A 1 62 ? -2.654 -32.094 10.539 1 95.44 62 GLY A N 1
ATOM 507 C CA . GLY A 1 62 ? -3.178 -31.031 9.68 1 95.44 62 GLY A CA 1
ATOM 508 C C . GLY A 1 62 ? -2.141 -29.984 9.32 1 95.44 62 GLY A C 1
ATOM 509 O O . GLY A 1 62 ? -2.479 -28.922 8.797 1 95.44 62 GLY A O 1
ATOM 510 N N . LYS A 1 63 ? -0.88 -30.203 9.539 1 94.38 63 LYS A N 1
ATOM 511 C CA . LYS A 1 63 ? 0.16 -29.203 9.352 1 94.38 63 LYS A CA 1
ATOM 512 C C . LYS A 1 63 ? 1.248 -29.703 8.406 1 94.38 63 LYS A C 1
ATOM 514 O O . LYS A 1 63 ? 2.342 -29.141 8.352 1 94.38 63 LYS A O 1
ATOM 519 N N . GLU A 1 64 ? 0.989 -30.781 7.711 1 95.12 64 GLU A N 1
ATOM 520 C CA . GLU A 1 64 ? 2.025 -31.453 6.941 1 95.12 64 GLU A CA 1
ATOM 521 C C . GLU A 1 64 ? 2.326 -30.719 5.641 1 95.12 64 GLU A C 1
ATOM 523 O O . GLU A 1 64 ? 1.416 -30.188 5 1 95.12 64 GLU A O 1
ATOM 528 N N . LYS A 1 65 ? 3.613 -30.672 5.27 1 91.75 65 LYS A N 1
ATOM 529 C CA . LYS A 1 65 ? 4.094 -30.094 4.023 1 91.75 65 LYS A CA 1
ATOM 530 C C . LYS A 1 65 ? 5.273 -30.891 3.465 1 91.75 65 LYS A C 1
ATOM 532 O O . LYS A 1 65 ? 5.918 -31.641 4.191 1 91.75 65 LYS A O 1
ATOM 537 N N . ASN A 1 66 ? 5.621 -30.75 2.207 1 88.19 66 ASN A N 1
ATOM 538 C CA . ASN A 1 66 ? 6.836 -31.234 1.554 1 88.19 66 ASN A CA 1
ATOM 539 C C . ASN A 1 66 ? 7.02 -32.75 1.737 1 88.19 66 ASN A C 1
ATOM 541 O O . ASN A 1 66 ? 8.086 -33.188 2.164 1 88.19 66 ASN A O 1
ATOM 545 N N . SER A 1 67 ? 6.047 -33.531 1.424 1 93.94 67 SER A N 1
ATOM 546 C CA . SER A 1 67 ? 6.145 -34.969 1.636 1 93.94 67 SER A CA 1
ATOM 547 C C . SER A 1 67 ? 6.883 -35.656 0.487 1 93.94 67 SER A C 1
ATOM 549 O O . SER A 1 67 ? 6.711 -35.281 -0.675 1 93.94 67 SER A O 1
ATOM 551 N N . LEU A 1 68 ? 7.773 -36.625 0.777 1 95.38 68 LEU A N 1
ATOM 552 C CA . LEU A 1 68 ? 8.469 -37.469 -0.2 1 95.38 68 LEU A CA 1
ATOM 553 C C . LEU A 1 68 ? 8.867 -38.812 0.412 1 95.38 68 LEU A C 1
ATOM 555 O O . LEU A 1 68 ? 8.984 -38.906 1.634 1 95.38 68 LEU A O 1
ATOM 559 N N . TRP A 1 69 ? 9.125 -39.781 -0.381 1 96.69 69 TRP A N 1
ATOM 560 C CA . TRP A 1 69 ? 9.508 -41.094 0.107 1 96.69 69 TRP A CA 1
ATOM 561 C C . TRP A 1 69 ? 11 -41.156 0.391 1 96.69 69 TRP A C 1
ATOM 563 O O . TRP A 1 69 ? 11.82 -40.875 -0.482 1 96.69 69 TRP A O 1
ATOM 573 N N . LEU A 1 70 ? 11.344 -41.531 1.596 1 96.12 70 LEU A N 1
ATOM 574 C CA . LEU A 1 70 ? 12.734 -41.812 1.956 1 96.12 70 LEU A CA 1
ATOM 575 C C . LEU A 1 70 ? 13.188 -43.156 1.402 1 96.12 70 LEU A C 1
ATOM 577 O O . LEU A 1 70 ? 14.328 -43.281 0.951 1 96.12 70 LEU A O 1
ATOM 581 N N . ASN A 1 71 ? 12.367 -44.125 1.526 1 95.38 71 ASN A N 1
ATOM 582 C CA . ASN A 1 71 ? 12.484 -45.469 0.993 1 95.38 71 ASN A CA 1
ATOM 583 C C . ASN A 1 71 ? 11.117 -46.094 0.742 1 95.38 71 ASN A C 1
ATOM 585 O O . ASN A 1 71 ? 10.109 -45.406 0.667 1 95.38 71 ASN A O 1
ATOM 589 N N . ASN A 1 72 ? 11.07 -47.406 0.555 1 95.12 72 ASN A N 1
ATOM 590 C CA . ASN A 1 72 ? 9.812 -48.062 0.163 1 95.12 72 ASN A CA 1
ATOM 591 C C . ASN A 1 72 ? 8.781 -48 1.283 1 95.12 72 ASN A C 1
ATOM 593 O O . ASN A 1 72 ? 7.578 -48.062 1.026 1 95.12 72 ASN A O 1
ATOM 597 N N . ASN A 1 73 ? 9.266 -47.781 2.5 1 95.06 73 ASN A N 1
ATOM 598 C CA . ASN A 1 73 ? 8.352 -47.969 3.623 1 95.06 73 ASN A CA 1
ATOM 599 C C . ASN A 1 73 ? 8.25 -46.688 4.477 1 95.06 73 ASN A C 1
ATOM 601 O O . ASN A 1 73 ? 7.418 -46.625 5.379 1 95.06 73 ASN A O 1
ATOM 605 N N . THR A 1 74 ? 9.094 -45.719 4.191 1 96.06 74 THR A N 1
ATOM 606 C CA . THR A 1 74 ? 9.148 -44.562 5.051 1 96.06 74 THR A CA 1
ATOM 607 C C . THR A 1 74 ? 8.883 -43.281 4.25 1 96.06 74 THR A C 1
ATOM 609 O O . THR A 1 74 ? 9.523 -43.031 3.227 1 96.06 74 THR A O 1
ATOM 612 N N . ILE A 1 75 ? 7.973 -42.469 4.777 1 96.44 75 ILE A N 1
ATOM 613 C CA . ILE A 1 75 ? 7.664 -41.188 4.176 1 96.44 75 ILE A CA 1
ATOM 614 C C . ILE A 1 75 ? 8.227 -40.062 5.039 1 96.44 75 ILE A C 1
ATOM 616 O O . ILE A 1 75 ? 8.148 -40.094 6.27 1 96.44 75 ILE A O 1
ATOM 620 N N . LEU A 1 76 ? 8.859 -39.125 4.387 1 96.5 76 LEU A N 1
ATOM 621 C CA . LEU A 1 76 ? 9.336 -37.906 5.031 1 96.5 76 LEU A CA 1
ATOM 622 C C . LEU A 1 76 ? 8.383 -36.75 4.77 1 96.5 76 LEU A C 1
ATOM 624 O O . LEU A 1 76 ? 7.828 -36.625 3.674 1 96.5 76 LEU A O 1
ATOM 628 N N . PHE A 1 77 ? 8.164 -35.875 5.723 1 97.19 77 PHE A N 1
ATOM 629 C CA . PHE A 1 77 ? 7.383 -34.656 5.555 1 97.19 77 PHE A CA 1
ATOM 630 C C . PHE A 1 77 ? 7.789 -33.594 6.582 1 97.19 77 PHE A C 1
ATOM 632 O O . PHE A 1 77 ? 8.375 -33.938 7.617 1 97.19 77 PHE A O 1
ATOM 639 N N . SER A 1 78 ? 7.566 -32.344 6.277 1 96.12 78 SER A N 1
ATOM 640 C CA . SER A 1 78 ? 7.805 -31.297 7.25 1 96.12 78 SER A CA 1
ATOM 641 C C . SER A 1 78 ? 6.508 -30.875 7.93 1 96.12 78 SER A C 1
ATOM 643 O O . SER A 1 78 ? 5.426 -31 7.355 1 96.12 78 SER A O 1
ATOM 645 N N . ALA A 1 79 ? 6.57 -30.453 9.172 1 93.56 79 ALA A N 1
ATOM 646 C CA . ALA A 1 79 ? 5.43 -29.969 9.945 1 93.56 79 ALA A CA 1
ATOM 647 C C . ALA A 1 79 ? 5.887 -29.094 11.102 1 93.56 79 ALA A C 1
ATOM 649 O O . ALA A 1 79 ? 6.926 -29.344 11.711 1 93.56 79 ALA A O 1
ATOM 650 N N . ASP A 1 80 ? 5.141 -28.078 11.328 1 88.38 80 ASP A N 1
ATOM 651 C CA . ASP A 1 80 ? 5.398 -27.219 12.477 1 88.38 80 ASP A CA 1
ATOM 652 C C . ASP A 1 80 ? 4.66 -27.719 13.719 1 88.38 80 ASP A C 1
ATOM 654 O O . ASP A 1 80 ? 3.596 -27.203 14.062 1 88.38 80 ASP A O 1
ATOM 658 N N . ARG A 1 81 ? 5.176 -28.656 14.469 1 88.56 81 ARG A N 1
ATOM 659 C CA . ARG A 1 81 ? 4.523 -29.297 15.602 1 88.56 81 ARG A CA 1
ATOM 660 C C . ARG A 1 81 ? 5.168 -28.875 16.922 1 88.56 81 ARG A C 1
ATOM 662 O O . ARG A 1 81 ? 4.641 -29.156 18 1 88.56 81 ARG A O 1
ATOM 669 N N . ASP A 1 82 ? 6.238 -28.188 16.812 1 89.56 82 ASP A N 1
ATOM 670 C CA . ASP A 1 82 ? 7.031 -27.891 18 1 89.56 82 ASP A CA 1
ATOM 671 C C . ASP A 1 82 ? 6.879 -26.438 18.422 1 89.56 82 ASP A C 1
ATOM 673 O O . ASP A 1 82 ? 7.379 -25.531 17.734 1 89.56 82 ASP A O 1
ATOM 677 N N . LYS A 1 83 ? 6.34 -26.203 19.562 1 90.19 83 LYS A N 1
ATOM 678 C CA . LYS A 1 83 ? 6.07 -24.859 20.078 1 90.19 83 LYS A CA 1
ATOM 679 C C . LYS A 1 83 ? 7.367 -24.109 20.344 1 90.19 83 LYS A C 1
ATOM 681 O O . LYS A 1 83 ? 7.426 -22.891 20.172 1 90.19 83 LYS A O 1
ATOM 686 N N . ASP A 1 84 ? 8.312 -24.875 20.797 1 92.88 84 ASP A N 1
ATOM 687 C CA . ASP A 1 84 ? 9.602 -24.234 21.078 1 92.88 84 ASP A CA 1
ATOM 688 C C . ASP A 1 84 ? 10.203 -23.641 19.797 1 92.88 84 ASP A C 1
ATOM 690 O O . ASP A 1 84 ? 10.75 -22.547 19.828 1 92.88 84 ASP A O 1
ATOM 694 N N . ILE A 1 85 ? 10.156 -24.406 18.781 1 92.75 85 ILE A N 1
ATOM 695 C CA . ILE A 1 85 ? 10.68 -23.953 17.5 1 92.75 85 ILE A CA 1
ATOM 696 C C . ILE A 1 85 ? 9.867 -22.75 17 1 92.75 85 ILE A C 1
ATOM 698 O O . ILE A 1 85 ? 10.422 -21.828 16.406 1 92.75 85 ILE A O 1
ATOM 702 N N . GLU A 1 86 ? 8.594 -22.797 17.203 1 92.31 86 GLU A N 1
ATOM 703 C CA . GLU A 1 86 ? 7.742 -21.672 16.828 1 92.31 86 GLU A CA 1
ATOM 704 C C . GLU A 1 86 ? 8.18 -20.391 17.516 1 92.31 86 GLU A C 1
ATOM 706 O O . GLU A 1 86 ? 8.195 -19.312 16.906 1 92.31 86 GLU A O 1
ATOM 711 N N . GLU A 1 87 ? 8.477 -20.453 18.797 1 93.69 87 GLU A N 1
ATOM 712 C CA . GLU A 1 87 ? 8.922 -19.297 19.562 1 93.69 87 GLU A CA 1
ATOM 713 C C . GLU A 1 87 ? 10.266 -18.781 19.047 1 93.69 87 GLU A C 1
ATOM 715 O O . GLU A 1 87 ? 10.492 -17.578 19 1 93.69 87 GLU A O 1
ATOM 720 N N . LYS A 1 88 ? 11.141 -19.734 18.719 1 93.12 88 LYS A N 1
ATOM 721 C CA . LYS A 1 88 ? 12.438 -19.359 18.172 1 93.12 88 LYS A CA 1
ATOM 722 C C . LYS A 1 88 ? 12.281 -18.625 16.828 1 93.12 88 LYS A C 1
ATOM 724 O O . LYS A 1 88 ? 13 -17.656 16.562 1 93.12 88 LYS A O 1
ATOM 729 N N . LYS A 1 89 ? 11.414 -19.172 16.078 1 92.62 89 LYS A N 1
ATOM 730 C CA . LYS A 1 89 ? 11.156 -18.531 14.789 1 92.62 89 LYS A CA 1
ATOM 731 C C . LYS A 1 89 ? 10.609 -17.109 14.977 1 92.62 89 LYS A C 1
ATOM 733 O O . LYS A 1 89 ? 10.891 -16.219 14.18 1 92.62 89 LYS A O 1
ATOM 738 N N . LYS A 1 90 ? 9.836 -16.844 16.016 1 90.06 90 LYS A N 1
ATOM 739 C CA . LYS A 1 90 ? 9.234 -15.547 16.281 1 90.06 90 LYS A CA 1
ATOM 740 C C . LYS A 1 90 ? 10.312 -14.484 16.531 1 90.06 90 LYS A C 1
ATOM 742 O O . LYS A 1 90 ? 10.109 -13.312 16.219 1 90.06 90 LYS A O 1
ATOM 747 N N . ILE A 1 91 ? 11.383 -14.969 17.094 1 91.81 91 ILE A N 1
ATOM 748 C CA . ILE A 1 91 ? 12.406 -13.984 17.438 1 91.81 91 ILE A CA 1
ATOM 749 C C . ILE A 1 91 ? 13.383 -13.828 16.281 1 91.81 91 ILE A C 1
ATOM 751 O O . ILE A 1 91 ? 14.273 -12.977 16.312 1 91.81 91 ILE A O 1
ATOM 755 N N . GLY A 1 92 ? 13.305 -14.758 15.234 1 91.38 92 GLY A N 1
ATOM 756 C CA . GLY A 1 92 ? 14.094 -14.492 14.039 1 91.38 92 GLY A CA 1
ATOM 757 C C . GLY A 1 92 ? 14.898 -15.688 13.57 1 91.38 92 GLY A C 1
ATOM 758 O O . GLY A 1 92 ? 15.555 -15.633 12.531 1 91.38 92 GLY A O 1
ATOM 759 N N . GLU A 1 93 ? 14.828 -16.797 14.266 1 93.94 93 GLU A N 1
ATOM 760 C CA . GLU A 1 93 ? 15.523 -18 13.805 1 93.94 93 GLU A CA 1
ATOM 761 C C . GLU A 1 93 ? 14.781 -18.656 12.641 1 93.94 93 GLU A C 1
ATOM 763 O O . GLU A 1 93 ? 13.578 -18.453 12.469 1 93.94 93 GLU A O 1
ATOM 768 N N . THR A 1 94 ? 15.547 -19.359 11.828 1 94.94 94 THR A N 1
ATOM 769 C CA . THR A 1 94 ? 14.961 -20.172 10.766 1 94.94 94 THR A CA 1
ATOM 770 C C . THR A 1 94 ? 15.141 -21.656 11.055 1 94.94 94 THR A C 1
ATOM 772 O O . THR A 1 94 ? 16.219 -22.094 11.477 1 94.94 94 THR A O 1
ATOM 775 N N . TRP A 1 95 ? 14.039 -22.359 10.906 1 95.75 95 TRP A N 1
ATOM 776 C CA . TRP A 1 95 ? 14.07 -23.797 11.172 1 95.75 95 TRP A CA 1
ATOM 777 C C . TRP A 1 95 ? 13.109 -24.531 10.25 1 95.75 95 TRP A C 1
ATOM 779 O O . TRP A 1 95 ? 12.031 -24.031 9.93 1 95.75 95 TRP A O 1
ATOM 789 N N . THR A 1 96 ? 13.477 -25.703 9.812 1 96.62 96 THR A N 1
ATOM 790 C CA . THR A 1 96 ? 12.586 -26.688 9.211 1 96.62 96 THR A CA 1
ATOM 791 C C . THR A 1 96 ? 12.82 -28.062 9.82 1 96.62 96 THR A C 1
ATOM 793 O O . THR A 1 96 ? 13.953 -28.562 9.844 1 96.62 96 THR A O 1
ATOM 796 N N . ILE A 1 97 ? 11.781 -28.625 10.344 1 96.44 97 ILE A N 1
ATOM 797 C CA . ILE A 1 97 ? 11.867 -29.969 10.914 1 96.44 97 ILE A CA 1
ATOM 798 C C . ILE A 1 97 ? 11.18 -30.969 9.992 1 96.44 97 ILE A C 1
ATOM 800 O O . ILE A 1 97 ? 10.023 -30.781 9.609 1 96.44 97 ILE A O 1
ATOM 804 N N . PHE A 1 98 ? 11.906 -32.031 9.656 1 96.62 98 PHE A N 1
ATOM 805 C CA . PHE A 1 98 ? 11.344 -33.125 8.891 1 96.62 98 PHE A CA 1
ATOM 806 C C . PHE A 1 98 ? 11.078 -34.312 9.789 1 96.62 98 PHE A C 1
ATOM 808 O O . PHE A 1 98 ? 11.93 -34.688 10.602 1 96.62 98 PHE A O 1
ATOM 815 N N . TYR A 1 99 ? 9.953 -34.906 9.609 1 97.06 99 TYR A N 1
ATOM 816 C CA . TYR A 1 99 ? 9.547 -36.094 10.312 1 97.06 99 TYR A CA 1
ATOM 817 C C . TYR A 1 99 ? 9.508 -37.312 9.367 1 97.06 99 TYR A C 1
ATOM 819 O O . TYR A 1 99 ? 9.273 -37.156 8.172 1 97.06 99 TYR A O 1
ATOM 827 N N . ALA A 1 100 ? 9.773 -38.469 9.922 1 96.69 100 ALA A N 1
ATOM 828 C CA . ALA A 1 100 ? 9.68 -39.719 9.195 1 96.69 100 ALA A CA 1
ATOM 829 C C . ALA A 1 100 ? 8.555 -40.594 9.75 1 96.69 100 ALA A C 1
ATOM 831 O O . ALA A 1 100 ? 8.352 -40.656 10.961 1 96.69 100 ALA A O 1
ATOM 832 N N . LEU A 1 101 ? 7.816 -41.188 8.875 1 97.38 101 LEU A N 1
ATOM 833 C CA . LEU A 1 101 ? 6.727 -42.062 9.234 1 97.38 101 LEU A CA 1
ATOM 834 C C . LEU A 1 101 ? 6.859 -43.406 8.516 1 97.38 101 LEU A C 1
ATOM 836 O O . LEU A 1 101 ? 6.902 -43.469 7.285 1 97.38 101 LEU A O 1
ATOM 840 N N . ASP A 1 102 ? 6.922 -44.5 9.289 1 96.5 102 ASP A N 1
ATOM 841 C CA . ASP A 1 102 ? 6.98 -45.844 8.75 1 96.5 102 ASP A CA 1
ATOM 842 C C . ASP A 1 102 ? 5.578 -46.375 8.453 1 96.5 102 ASP A C 1
ATOM 844 O O . ASP A 1 102 ? 4.797 -46.625 9.375 1 96.5 102 ASP A O 1
ATOM 848 N N . ILE A 1 103 ? 5.289 -46.656 7.219 1 93.44 103 ILE A N 1
ATOM 849 C CA . ILE A 1 103 ? 3.91 -47.031 6.902 1 93.44 103 ILE A CA 1
ATOM 850 C C . ILE A 1 103 ? 3.744 -48.531 6.91 1 93.44 103 ILE A C 1
ATOM 852 O O . ILE A 1 103 ? 2.623 -49.031 6.887 1 93.44 103 ILE A O 1
ATOM 856 N N . LYS A 1 104 ? 4.785 -49.25 6.844 1 91.38 104 LYS A N 1
ATOM 857 C CA . LYS A 1 104 ? 4.727 -50.719 6.859 1 91.38 104 LYS A CA 1
ATOM 858 C C . LYS A 1 104 ? 4.523 -51.25 8.273 1 91.38 104 LYS A C 1
ATOM 860 O O . LYS A 1 104 ? 3.631 -52.062 8.516 1 91.38 104 LYS A O 1
ATOM 865 N N . ASN A 1 105 ? 5.352 -50.75 9.219 1 91.25 105 ASN A N 1
ATOM 866 C CA . ASN A 1 105 ? 5.328 -51.25 10.578 1 91.25 105 ASN A CA 1
ATOM 867 C C . ASN A 1 105 ? 4.484 -50.375 11.5 1 91.25 105 ASN A C 1
ATOM 869 O O . ASN A 1 105 ? 4.176 -50.75 12.625 1 91.25 105 ASN A O 1
ATOM 873 N N . GLY A 1 106 ? 4.145 -49.344 11.047 1 87.62 106 GLY A N 1
ATOM 874 C CA . GLY A 1 106 ? 3.314 -48.438 11.828 1 87.62 106 GLY A CA 1
ATOM 875 C C . GLY A 1 106 ? 4.098 -47.656 12.867 1 87.62 106 GLY A C 1
ATOM 876 O O . GLY A 1 106 ? 5.332 -47.656 12.859 1 87.62 106 GLY A O 1
ATOM 877 N N . GLY A 1 107 ? 3.406 -46.844 13.75 1 90.19 107 GLY A N 1
ATOM 878 C CA . GLY A 1 107 ? 4 -45.969 14.758 1 90.19 107 GLY A CA 1
ATOM 879 C C . GLY A 1 107 ? 3.771 -44.5 14.492 1 90.19 107 GLY A C 1
ATOM 880 O O . GLY A 1 107 ? 3.172 -44.125 13.477 1 90.19 107 GLY A O 1
ATOM 881 N N . GLU A 1 108 ? 4.309 -43.781 15.422 1 93.75 108 GLU A N 1
ATOM 882 C CA . GLU A 1 108 ? 4.18 -42.312 15.305 1 93.75 108 GLU A CA 1
ATOM 883 C C . GLU A 1 108 ? 5.324 -41.75 14.484 1 93.75 108 GLU A C 1
ATOM 885 O O . GLU A 1 108 ? 6.414 -42.312 14.43 1 93.75 108 GLU A O 1
ATOM 890 N N . ALA A 1 109 ? 5.035 -40.656 13.781 1 95.56 109 ALA A N 1
ATOM 891 C CA . ALA A 1 109 ? 6.09 -39.938 13.094 1 95.56 109 ALA A CA 1
ATOM 892 C C . ALA A 1 109 ? 7.148 -39.438 14.078 1 95.56 109 ALA A C 1
ATOM 894 O O . ALA A 1 109 ? 6.824 -39 15.188 1 95.56 109 ALA A O 1
ATOM 895 N N . TYR A 1 110 ? 8.383 -39.469 13.797 1 95.44 110 TYR A N 1
ATOM 896 C CA . TYR A 1 110 ? 9.477 -39 14.633 1 95.44 110 TYR A CA 1
ATOM 897 C C . TYR A 1 110 ? 10.359 -38.031 13.883 1 95.44 110 TYR A C 1
ATOM 899 O O . TYR A 1 110 ? 10.406 -38.031 12.648 1 95.44 110 TYR A O 1
ATOM 907 N N . GLU A 1 111 ? 11 -37.156 14.617 1 95.44 111 GLU A N 1
ATOM 908 C CA . GLU A 1 111 ? 11.906 -36.188 14.016 1 95.44 111 GLU A CA 1
ATOM 909 C C . GLU A 1 111 ? 13.07 -36.875 13.312 1 95.44 111 GLU A C 1
ATOM 911 O O . GLU A 1 111 ? 13.789 -37.656 13.93 1 95.44 111 GLU A O 1
ATOM 916 N N . TYR A 1 112 ? 13.18 -36.656 12.07 1 95.62 112 TYR A N 1
ATOM 917 C CA . TYR A 1 112 ? 14.219 -37.281 11.266 1 95.62 112 TYR A CA 1
ATOM 918 C C . TYR A 1 112 ? 15.406 -36.344 11.07 1 95.62 112 TYR A C 1
ATOM 920 O O . TYR A 1 112 ? 16.562 -36.781 11.125 1 95.62 112 TYR A O 1
ATOM 928 N N . MET A 1 113 ? 15.141 -35.125 10.766 1 94.69 113 MET A N 1
ATOM 929 C CA . MET A 1 113 ? 16.203 -34.125 10.641 1 94.69 113 MET A CA 1
ATOM 930 C C . MET A 1 113 ? 15.68 -32.719 10.984 1 94.69 113 MET A C 1
ATOM 932 O O . MET A 1 113 ? 14.484 -32.438 10.812 1 94.69 113 MET A O 1
ATOM 936 N N . LYS A 1 114 ? 16.516 -31.891 11.516 1 93.88 114 LYS A N 1
ATOM 937 C CA . LYS A 1 114 ? 16.281 -30.5 11.914 1 93.88 114 LYS A CA 1
ATOM 938 C C . LYS A 1 114 ? 17.297 -29.562 11.273 1 93.88 114 LYS A C 1
ATOM 940 O O . LYS A 1 114 ? 18.5 -29.641 11.555 1 93.88 114 LYS A O 1
ATOM 945 N N . LEU A 1 115 ? 16.781 -28.641 10.398 1 95.94 115 LEU A N 1
ATOM 946 C CA . LEU A 1 115 ? 17.656 -27.75 9.648 1 95.94 115 LEU A CA 1
ATOM 947 C C . LEU A 1 115 ? 17.453 -26.297 10.078 1 95.94 115 LEU A C 1
ATOM 949 O O . LEU A 1 115 ? 16.328 -25.859 10.258 1 95.94 115 LEU A O 1
ATOM 953 N N . PRO A 1 116 ? 18.516 -25.516 10.234 1 94.94 116 PRO A N 1
ATOM 954 C CA . PRO A 1 116 ? 18.406 -24.125 10.664 1 94.94 116 PRO A CA 1
ATOM 955 C C . PRO A 1 116 ? 18.094 -23.172 9.508 1 94.94 116 PRO A C 1
ATOM 957 O O . PRO A 1 116 ? 18.609 -22.062 9.469 1 94.94 116 PRO A O 1
ATOM 960 N N . ILE A 1 117 ? 17.484 -23.625 8.484 1 95.44 117 ILE A N 1
ATOM 961 C CA . ILE A 1 117 ? 17.078 -22.844 7.324 1 95.44 117 ILE A CA 1
ATOM 962 C C . ILE A 1 117 ? 15.609 -23.094 7.031 1 95.44 117 ILE A C 1
ATOM 964 O O . ILE A 1 117 ? 15.023 -24.062 7.512 1 95.44 117 ILE A O 1
ATOM 968 N N . ASN A 1 118 ? 14.984 -22.188 6.332 1 95.75 118 ASN A N 1
ATOM 969 C CA . ASN A 1 118 ? 13.617 -22.359 5.863 1 95.75 118 ASN A CA 1
ATOM 970 C C . ASN A 1 118 ? 13.562 -23.047 4.504 1 95.75 118 ASN A C 1
ATOM 972 O O . ASN A 1 118 ? 13.625 -22.391 3.463 1 95.75 118 ASN A O 1
ATOM 976 N N . VAL A 1 119 ? 13.344 -24.312 4.516 1 97.38 119 VAL A N 1
ATOM 977 C CA . VAL A 1 119 ? 13.414 -25.141 3.318 1 97.38 119 VAL A CA 1
ATOM 978 C C . VAL A 1 119 ? 12.18 -24.906 2.451 1 97.38 119 VAL A C 1
ATOM 980 O O . VAL A 1 119 ? 11.055 -24.891 2.957 1 97.38 119 VAL A O 1
ATOM 983 N N . THR A 1 120 ? 12.414 -24.75 1.156 1 96.94 120 THR A N 1
ATOM 984 C CA . THR A 1 120 ? 11.312 -24.547 0.226 1 96.94 120 THR A CA 1
ATOM 985 C C . THR A 1 120 ? 11.031 -25.812 -0.577 1 96.94 120 THR A C 1
ATOM 987 O O . THR A 1 120 ? 9.898 -26.047 -0.996 1 96.94 120 THR A O 1
ATOM 990 N N . GLU A 1 121 ? 12.047 -26.594 -0.906 1 96.94 121 GLU A N 1
ATOM 991 C CA . GLU A 1 121 ? 11.914 -27.859 -1.629 1 96.94 121 GLU A CA 1
ATOM 992 C C . GLU A 1 121 ? 13.008 -28.844 -1.216 1 96.94 121 GLU A C 1
ATOM 994 O O . GLU A 1 121 ? 14.078 -28.438 -0.773 1 96.94 121 GLU A O 1
ATOM 999 N N . ILE A 1 122 ? 12.711 -30.125 -1.315 1 97 122 ILE A N 1
ATOM 1000 C CA . ILE A 1 122 ? 13.664 -31.156 -0.922 1 97 122 ILE A CA 1
ATOM 1001 C C . ILE A 1 122 ? 13.641 -32.312 -1.939 1 97 122 ILE A C 1
ATOM 1003 O O . ILE A 1 122 ? 12.578 -32.656 -2.451 1 97 122 ILE A O 1
ATOM 1007 N N . LYS A 1 123 ? 14.766 -32.875 -2.303 1 97 123 LYS A N 1
ATOM 1008 C CA . LYS A 1 123 ? 14.953 -34.125 -3.021 1 97 123 LYS A CA 1
ATOM 1009 C C . LYS A 1 123 ? 16.031 -35 -2.357 1 97 123 LYS A C 1
ATOM 1011 O O . LYS A 1 123 ? 16.859 -34.469 -1.6 1 97 123 LYS A O 1
ATOM 1016 N N . ILE A 1 124 ? 15.977 -36.281 -2.635 1 96.06 124 ILE A N 1
ATOM 1017 C CA . ILE A 1 124 ? 16.828 -37.219 -1.912 1 96.06 124 ILE A CA 1
ATOM 1018 C C . ILE A 1 124 ? 17.812 -37.875 -2.881 1 96.06 124 ILE A C 1
ATOM 1020 O O . ILE A 1 124 ? 17.422 -38.312 -3.965 1 96.06 124 ILE A O 1
ATOM 1024 N N . ILE A 1 125 ? 19.078 -37.875 -2.529 1 95.81 125 ILE A N 1
ATOM 1025 C CA . ILE A 1 125 ? 20.078 -38.688 -3.213 1 95.81 125 ILE A CA 1
ATOM 1026 C C . ILE A 1 125 ? 20.109 -40.062 -2.588 1 95.81 125 ILE A C 1
ATOM 1028 O O . ILE A 1 125 ? 19.984 -41.094 -3.287 1 95.81 125 ILE A O 1
ATOM 1032 N N . ASP A 1 126 ? 20.234 -40.094 -1.308 1 92.56 126 ASP A N 1
ATOM 1033 C CA . ASP A 1 126 ? 20.125 -41.312 -0.491 1 92.56 126 ASP A CA 1
ATOM 1034 C C . ASP A 1 126 ? 19.797 -40.969 0.958 1 92.56 126 ASP A C 1
ATOM 1036 O O . ASP A 1 126 ? 19.422 -39.844 1.261 1 92.56 126 ASP A O 1
ATOM 1040 N N . GLU A 1 127 ? 19.812 -41.875 1.816 1 90.75 127 GLU A N 1
ATOM 1041 C CA . GLU A 1 127 ? 19.312 -41.719 3.178 1 90.75 127 GLU A CA 1
ATOM 1042 C C . GLU A 1 127 ? 20.188 -40.719 3.959 1 90.75 127 GLU A C 1
ATOM 1044 O O . GLU A 1 127 ? 19.781 -40.219 5.008 1 90.75 127 GLU A O 1
ATOM 1049 N N . ASN A 1 128 ? 21.344 -40.438 3.412 1 92.25 128 ASN A N 1
ATOM 1050 C CA . ASN A 1 128 ? 22.25 -39.531 4.137 1 92.25 128 ASN A CA 1
ATOM 1051 C C . ASN A 1 128 ? 22.531 -38.281 3.346 1 92.25 128 ASN A C 1
ATOM 1053 O O . ASN A 1 128 ? 23.125 -37.312 3.873 1 92.25 128 ASN A O 1
ATOM 1057 N N . ASP A 1 129 ? 22.172 -38.25 2.111 1 95.06 129 ASP A N 1
ATOM 1058 C CA . ASP A 1 129 ? 22.453 -37.125 1.26 1 95.06 129 ASP A CA 1
ATOM 1059 C C . ASP A 1 129 ? 21.156 -36.531 0.691 1 95.06 129 ASP A C 1
ATOM 1061 O O . ASP A 1 129 ? 20.422 -37.188 -0.03 1 95.06 129 ASP A O 1
ATOM 1065 N N . PHE A 1 130 ? 20.953 -35.25 0.996 1 97.5 130 PHE A N 1
ATOM 1066 C CA . PHE A 1 130 ? 19.75 -34.562 0.581 1 97.5 130 PHE A CA 1
ATOM 1067 C C . PHE A 1 130 ? 20.109 -33.25 -0.153 1 97.5 130 PHE A C 1
ATOM 1069 O O . PHE A 1 130 ? 21.125 -32.625 0.14 1 97.5 130 PHE A O 1
ATOM 1076 N N . ILE A 1 131 ? 19.344 -32.906 -1.166 1 98.06 131 ILE A N 1
ATOM 1077 C CA . ILE A 1 131 ? 19.422 -31.609 -1.836 1 98.06 131 ILE A CA 1
ATOM 1078 C C . ILE A 1 131 ? 18.172 -30.797 -1.523 1 98.06 131 ILE A C 1
ATOM 1080 O O . ILE A 1 131 ? 17.062 -31.281 -1.676 1 98.06 131 ILE A O 1
ATOM 1084 N N . PHE A 1 132 ? 18.406 -29.484 -1.047 1 95.75 132 PHE A N 1
ATOM 1085 C CA . PHE A 1 132 ? 17.344 -28.578 -0.656 1 95.75 132 PHE A CA 1
ATOM 1086 C C . PHE A 1 132 ? 17.453 -27.25 -1.4 1 95.75 132 PHE A C 1
ATOM 1088 O O . PHE A 1 132 ? 18.562 -26.812 -1.73 1 95.75 132 PHE A O 1
ATOM 1095 N N . THR A 1 133 ? 16.344 -26.641 -1.626 1 98.06 133 THR A N 1
ATOM 1096 C CA . THR A 1 133 ? 16.375 -25.188 -1.724 1 98.06 133 THR A CA 1
ATOM 1097 C C . THR A 1 133 ? 15.844 -24.547 -0.442 1 98.06 133 THR A C 1
ATOM 1099 O O . THR A 1 133 ? 15.031 -25.141 0.266 1 98.06 133 THR A O 1
ATOM 1102 N N . ALA A 1 134 ? 16.328 -23.375 -0.095 1 97.69 134 ALA A N 1
ATOM 1103 C CA . ALA A 1 134 ? 15.891 -22.641 1.096 1 97.69 134 ALA A CA 1
ATOM 1104 C C . ALA A 1 134 ? 16 -21.141 0.888 1 97.69 134 ALA A C 1
ATOM 1106 O O . ALA A 1 134 ? 16.828 -20.672 0.106 1 97.69 134 ALA A O 1
ATOM 1107 N N . ASP A 1 135 ? 15.141 -20.453 1.61 1 96.38 135 ASP A N 1
ATOM 1108 C CA . ASP A 1 135 ? 15.188 -19 1.592 1 96.38 135 ASP A CA 1
ATOM 1109 C C . ASP A 1 135 ? 16.484 -18.484 2.203 1 96.38 135 ASP A C 1
ATOM 1111 O O . ASP A 1 135 ? 16.891 -18.938 3.275 1 96.38 135 ASP A O 1
ATOM 1115 N N . PHE A 1 136 ? 17.109 -17.609 1.465 1 96.69 136 PHE A N 1
ATOM 1116 C CA . PHE A 1 136 ? 18.344 -16.969 1.919 1 96.69 136 PHE A CA 1
ATOM 1117 C C . PHE A 1 136 ? 18.234 -15.453 1.836 1 96.69 136 PHE A C 1
ATOM 1119 O O . PHE A 1 136 ? 17.875 -14.906 0.788 1 96.69 136 PHE A O 1
ATOM 1126 N N . ASP A 1 137 ? 18.484 -14.797 2.906 1 94.62 137 ASP A N 1
ATOM 1127 C CA . ASP A 1 137 ? 18.422 -13.336 2.992 1 94.62 137 ASP A CA 1
ATOM 1128 C C . ASP A 1 137 ? 19.828 -12.75 3.164 1 94.62 137 ASP A C 1
ATOM 1130 O O . ASP A 1 137 ? 20.438 -12.898 4.219 1 94.62 137 ASP A O 1
ATOM 1134 N N . ASN A 1 138 ? 20.25 -12.023 2.172 1 93.75 138 ASN A N 1
ATOM 1135 C CA . ASN A 1 138 ? 21.578 -11.445 2.178 1 93.75 138 ASN A CA 1
ATOM 1136 C C . ASN A 1 138 ? 21.734 -10.391 3.275 1 93.75 138 ASN A C 1
ATOM 1138 O O . ASN A 1 138 ? 22.844 -10.039 3.658 1 93.75 138 ASN A O 1
ATOM 1142 N N . ASN A 1 139 ? 20.641 -9.906 3.793 1 89.31 139 ASN A N 1
ATOM 1143 C CA . ASN A 1 139 ? 20.672 -8.867 4.824 1 89.31 139 ASN A CA 1
ATOM 1144 C C . ASN A 1 139 ? 20.453 -9.461 6.215 1 89.31 139 ASN A C 1
ATOM 1146 O O . ASN A 1 139 ? 20.469 -8.734 7.211 1 89.31 139 ASN A O 1
ATOM 1150 N N . SER A 1 140 ? 20.312 -10.766 6.297 1 87 140 SER A N 1
ATOM 1151 C CA . SER A 1 140 ? 19.953 -11.391 7.57 1 87 140 SER A CA 1
ATOM 1152 C C . SER A 1 140 ? 21.156 -11.422 8.523 1 87 140 SER A C 1
ATOM 1154 O O . SER A 1 140 ? 22.297 -11.484 8.078 1 87 140 SER A O 1
ATOM 1156 N N . LEU A 1 141 ? 20.922 -11.352 9.82 1 86.44 141 LEU A N 1
ATOM 1157 C CA . LEU A 1 141 ? 21.953 -11.43 10.852 1 86.44 141 LEU A CA 1
ATOM 1158 C C . LEU A 1 141 ? 22.219 -12.875 11.25 1 86.44 141 LEU A C 1
ATOM 1160 O O . LEU A 1 141 ? 23.141 -13.156 12.023 1 86.44 141 LEU A O 1
ATOM 1164 N N . ASN A 1 142 ? 21.641 -13.906 10.578 1 86.5 142 ASN A N 1
ATOM 1165 C CA . ASN A 1 142 ? 21.828 -15.328 10.828 1 86.5 142 ASN A CA 1
ATOM 1166 C C . ASN A 1 142 ? 21.828 -15.641 12.32 1 86.5 142 ASN A C 1
ATOM 1168 O O . ASN A 1 142 ? 22.781 -16.188 12.852 1 86.5 142 ASN A O 1
ATOM 1172 N N . LEU A 1 143 ? 20.781 -15.469 12.984 1 90.88 143 LEU A N 1
ATOM 1173 C CA . LEU A 1 143 ? 20.641 -15.602 14.422 1 90.88 143 LEU A CA 1
ATOM 1174 C C . LEU A 1 143 ? 21.016 -17.016 14.875 1 90.88 143 LEU A C 1
ATOM 1176 O O . LEU A 1 143 ? 21.516 -17.203 15.984 1 90.88 143 LEU A O 1
ATOM 1180 N N . ASN A 1 144 ? 20.766 -18 14.016 1 92.12 144 ASN A N 1
ATOM 1181 C CA . ASN A 1 144 ? 21.016 -19.391 14.367 1 92.12 144 ASN A CA 1
ATOM 1182 C C . ASN A 1 144 ? 22.484 -19.609 14.742 1 92.12 144 ASN A C 1
ATOM 1184 O O . ASN A 1 144 ? 22.781 -20.484 15.562 1 92.12 144 ASN A O 1
ATOM 1188 N N . ASP A 1 145 ? 23.391 -18.781 14.273 1 90.62 145 ASP A N 1
ATOM 1189 C CA . ASP A 1 145 ? 24.828 -19 14.422 1 90.62 145 ASP A CA 1
ATOM 1190 C C . ASP A 1 145 ? 25.406 -18.109 15.523 1 90.62 145 ASP A C 1
ATOM 1192 O O . ASP A 1 145 ? 26.594 -18.172 15.812 1 90.62 145 ASP A O 1
ATOM 1196 N N . LEU A 1 146 ? 24.562 -17.312 16.047 1 93 146 LEU A N 1
ATOM 1197 C CA . LEU A 1 146 ? 25.062 -16.344 17.016 1 93 146 LEU A CA 1
ATOM 1198 C C . LEU A 1 146 ? 24.812 -16.812 18.438 1 93 146 LEU A C 1
ATOM 1200 O O . LEU A 1 146 ? 23.875 -17.562 18.688 1 93 146 LEU A O 1
ATOM 1204 N N . LYS A 1 147 ? 25.734 -16.359 19.422 1 92.06 147 LYS A N 1
ATOM 1205 C CA . LYS A 1 147 ? 25.625 -16.703 20.828 1 92.06 147 LYS A CA 1
ATOM 1206 C C . LYS A 1 147 ? 25.969 -15.5 21.719 1 92.06 147 LYS A C 1
ATOM 1208 O O . LYS A 1 147 ? 26.531 -14.516 21.234 1 92.06 147 LYS A O 1
ATOM 1213 N N . GLY A 1 148 ? 25.484 -15.539 22.844 1 93.5 148 GLY A N 1
ATOM 1214 C CA . GLY A 1 148 ? 25.859 -14.547 23.844 1 93.5 148 GLY A CA 1
ATOM 1215 C C . GLY A 1 148 ? 25.391 -13.141 23.5 1 93.5 148 GLY A C 1
ATOM 1216 O O . GLY A 1 148 ? 24.25 -12.945 23.094 1 93.5 148 GLY A O 1
ATOM 1217 N N . GLY A 1 149 ? 26.219 -12.289 23.781 1 93 149 GLY A N 1
ATOM 1218 C CA . GLY A 1 149 ? 25.922 -10.875 23.594 1 93 149 GLY A CA 1
ATOM 1219 C C . GLY A 1 149 ? 25.625 -10.516 22.156 1 93 149 GLY A C 1
ATOM 1220 O O . GLY A 1 149 ? 24.766 -9.688 21.875 1 93 149 GLY A O 1
ATOM 1221 N N . GLU A 1 150 ? 26.344 -11.133 21.281 1 94 150 GLU A N 1
ATOM 1222 C CA . GLU A 1 150 ? 26.109 -10.875 19.859 1 94 150 GLU A CA 1
ATOM 1223 C C . GLU A 1 150 ? 24.703 -11.281 19.438 1 94 150 GLU A C 1
ATOM 1225 O O . GLU A 1 150 ? 24.078 -10.609 18.625 1 94 150 GLU A O 1
ATOM 1230 N N . ARG A 1 151 ? 24.25 -12.359 19.969 1 94.44 151 ARG A N 1
ATOM 1231 C CA . ARG A 1 151 ? 22.891 -12.828 19.703 1 94.44 151 ARG A CA 1
ATOM 1232 C C . ARG A 1 151 ? 21.859 -11.844 20.234 1 94.44 151 ARG A C 1
ATOM 1234 O O . ARG A 1 151 ? 20.875 -11.531 19.562 1 94.44 151 ARG A O 1
ATOM 1241 N N . GLU A 1 152 ? 22.031 -11.422 21.406 1 94.44 152 GLU A N 1
ATOM 1242 C CA . GLU A 1 152 ? 21.109 -10.461 22 1 94.44 152 GLU A CA 1
ATOM 1243 C C . GLU A 1 152 ? 21.031 -9.18 21.172 1 94.44 152 GLU A C 1
ATOM 1245 O O . GLU A 1 152 ? 19.953 -8.625 20.969 1 94.44 152 GLU A O 1
ATOM 1250 N N . LYS A 1 153 ? 22.219 -8.781 20.828 1 93.44 153 LYS A N 1
ATOM 1251 C CA . LYS A 1 153 ? 22.281 -7.59 19.984 1 93.44 153 LYS A CA 1
ATOM 1252 C C . LYS A 1 153 ? 21.531 -7.812 18.672 1 93.44 153 LYS A C 1
ATOM 1254 O O . LYS A 1 153 ? 20.828 -6.926 18.188 1 93.44 153 LYS A O 1
ATOM 1259 N N . ALA A 1 154 ? 21.703 -8.922 18.094 1 93.88 154 ALA A N 1
ATOM 1260 C CA . ALA A 1 154 ? 21.047 -9.266 16.844 1 93.88 154 ALA A CA 1
ATOM 1261 C C . ALA A 1 154 ? 19.531 -9.32 17.016 1 93.88 154 ALA A C 1
ATOM 1263 O O . ALA A 1 154 ? 18.781 -8.852 16.141 1 93.88 154 ALA A O 1
ATOM 1264 N N . ILE A 1 155 ? 19.094 -9.883 18.062 1 94 155 ILE A N 1
ATOM 1265 C CA . ILE A 1 155 ? 17.656 -9.977 18.344 1 94 155 ILE A CA 1
ATOM 1266 C C . ILE A 1 155 ? 17.062 -8.578 18.438 1 94 155 ILE A C 1
ATOM 1268 O O . ILE A 1 155 ? 16 -8.312 17.859 1 94 155 ILE A O 1
ATOM 1272 N N . LYS A 1 156 ? 17.719 -7.746 19.125 1 92.25 156 LYS A N 1
ATOM 1273 C CA . LYS A 1 156 ? 17.25 -6.367 19.25 1 92.25 156 LYS A CA 1
ATOM 1274 C C . LYS A 1 156 ? 17.203 -5.668 17.891 1 92.25 156 LYS A C 1
ATOM 1276 O O . LYS A 1 156 ? 16.266 -4.945 17.594 1 92.25 156 LYS A O 1
ATOM 1281 N N . GLN A 1 157 ? 18.219 -5.875 17.188 1 91.88 157 GLN A N 1
ATOM 1282 C CA . GLN A 1 157 ? 18.281 -5.266 15.859 1 91.88 157 GLN A CA 1
ATOM 1283 C C . GLN A 1 157 ? 17.172 -5.781 14.953 1 91.88 157 GLN A C 1
ATOM 1285 O O . GLN A 1 157 ? 16.578 -5.02 14.188 1 91.88 157 GLN A O 1
ATOM 1290 N N . ILE A 1 158 ? 16.938 -7.031 15.008 1 92.62 158 ILE A N 1
ATOM 1291 C CA . ILE A 1 158 ? 15.875 -7.633 14.219 1 92.62 158 ILE A CA 1
ATOM 1292 C C . ILE A 1 158 ? 14.531 -7.008 14.602 1 92.62 158 ILE A C 1
ATOM 1294 O O . ILE A 1 158 ? 13.734 -6.652 13.734 1 92.62 158 ILE A O 1
ATOM 1298 N N . GLU A 1 159 ? 14.297 -6.902 15.844 1 91 159 GLU A N 1
ATOM 1299 C CA . GLU A 1 159 ? 13.062 -6.297 16.328 1 91 159 GLU A CA 1
ATOM 1300 C C . GLU A 1 159 ? 12.938 -4.852 15.859 1 91 159 GLU A C 1
ATOM 1302 O O . GLU A 1 159 ? 11.867 -4.43 15.414 1 91 159 GLU A O 1
ATOM 1307 N N . GLU A 1 160 ? 13.977 -4.109 15.938 1 88.94 160 GLU A N 1
ATOM 1308 C CA . GLU A 1 160 ? 13.977 -2.703 15.539 1 88.94 160 GLU A CA 1
ATOM 1309 C C . GLU A 1 160 ? 13.766 -2.553 14.039 1 88.94 160 GLU A C 1
ATOM 1311 O O . GLU A 1 160 ? 13.133 -1.591 13.586 1 88.94 160 GLU A O 1
ATOM 1316 N N . ASN A 1 161 ? 14.227 -3.441 13.352 1 91.94 161 ASN A N 1
ATOM 1317 C CA . ASN A 1 161 ? 14.188 -3.34 11.898 1 91.94 161 ASN A CA 1
ATOM 1318 C C . ASN A 1 161 ? 12.82 -3.74 11.344 1 91.94 161 ASN A C 1
ATOM 1320 O O . ASN A 1 161 ? 12.555 -3.57 10.148 1 91.94 161 ASN A O 1
ATOM 1324 N N . LYS A 1 162 ? 11.984 -4.23 12.227 1 92.12 162 LYS A N 1
ATOM 1325 C CA . LYS A 1 162 ? 10.664 -4.652 11.773 1 92.12 162 LYS A CA 1
ATOM 1326 C C . LYS A 1 162 ? 9.867 -3.471 11.234 1 92.12 162 LYS A C 1
ATOM 1328 O O . LYS A 1 162 ? 8.914 -3.654 10.469 1 92.12 162 LYS A O 1
ATOM 1333 N N . ASP A 1 163 ? 10.234 -2.27 11.531 1 95.56 163 ASP A N 1
ATOM 1334 C CA . ASP A 1 163 ? 9.477 -1.076 11.172 1 95.56 163 ASP A CA 1
ATOM 1335 C C . ASP A 1 163 ? 9.977 -0.493 9.852 1 95.56 163 ASP A C 1
ATOM 1337 O O . ASP A 1 163 ? 9.453 0.52 9.375 1 95.56 163 ASP A O 1
ATOM 1341 N N . TYR A 1 164 ? 10.93 -1.152 9.211 1 96.69 164 TYR A N 1
ATOM 1342 C CA . TYR A 1 164 ? 11.547 -0.6 8.008 1 96.69 164 TYR A CA 1
ATOM 1343 C C . TYR A 1 164 ? 11.633 -1.648 6.906 1 96.69 164 TYR A C 1
ATOM 1345 O O . TYR A 1 164 ? 11.688 -2.848 7.184 1 96.69 164 TYR A O 1
ATOM 1353 N N . GLU A 1 165 ? 11.57 -1.247 5.688 1 97.19 165 GLU A N 1
ATOM 1354 C CA . GLU A 1 165 ? 11.953 -2.023 4.512 1 97.19 165 GLU A CA 1
ATOM 1355 C C . GLU A 1 165 ? 12.953 -1.257 3.646 1 97.19 165 GLU A C 1
ATOM 1357 O O . GLU A 1 165 ? 12.742 -0.082 3.34 1 97.19 165 GLU A O 1
ATOM 1362 N N . VAL A 1 166 ? 14.055 -1.841 3.326 1 97.56 166 VAL A N 1
ATOM 1363 C CA . VAL A 1 166 ? 15.062 -1.222 2.475 1 97.56 166 VAL A CA 1
ATOM 1364 C C . VAL A 1 166 ? 15.125 -1.946 1.133 1 97.56 166 VAL A C 1
ATOM 1366 O O . VAL A 1 166 ? 15.305 -3.166 1.085 1 97.56 166 VAL A O 1
ATOM 1369 N N . LEU A 1 167 ? 15.016 -1.228 0.065 1 98.44 167 LEU A N 1
ATOM 1370 C CA . LEU A 1 167 ? 15 -1.766 -1.29 1 98.44 167 LEU A CA 1
ATOM 1371 C C . LEU A 1 167 ? 16.156 -1.207 -2.107 1 98.44 167 LEU A C 1
ATOM 1373 O O . LEU A 1 167 ? 16.406 -0.001 -2.092 1 98.44 167 LEU A O 1
ATOM 1377 N N . ASP A 1 168 ? 16.859 -2.023 -2.85 1 98.19 168 ASP A N 1
ATOM 1378 C CA . ASP A 1 168 ? 17.906 -1.537 -3.746 1 98.19 168 ASP A CA 1
ATOM 1379 C C . ASP A 1 168 ? 18.078 -2.471 -4.941 1 98.19 168 ASP A C 1
ATOM 1381 O O . ASP A 1 168 ? 19.125 -2.443 -5.609 1 98.19 168 ASP A O 1
ATOM 1385 N N . GLU A 1 169 ? 17.125 -3.264 -5.262 1 97.94 169 GLU A N 1
ATOM 1386 C CA . GLU A 1 169 ? 17.078 -4.043 -6.492 1 97.94 169 GLU A CA 1
ATOM 1387 C C . GLU A 1 169 ? 15.641 -4.273 -6.953 1 97.94 169 GLU A C 1
ATOM 1389 O O . GLU A 1 169 ? 14.703 -4.031 -6.199 1 97.94 169 GLU A O 1
ATOM 1394 N N . ILE A 1 170 ? 15.391 -4.68 -8.18 1 98.38 170 ILE A N 1
ATOM 1395 C CA . ILE A 1 170 ? 14.078 -5.055 -8.688 1 98.38 170 ILE A CA 1
ATOM 1396 C C . ILE A 1 170 ? 14.148 -6.445 -9.32 1 98.38 170 ILE A C 1
ATOM 1398 O O . ILE A 1 170 ? 15.164 -6.812 -9.914 1 98.38 170 ILE A O 1
ATOM 1402 N N . PRO A 1 171 ? 13.156 -7.25 -9.18 1 97.94 171 PRO A N 1
ATOM 1403 C CA . PRO A 1 171 ? 12.008 -6.879 -8.352 1 97.94 171 PRO A CA 1
ATOM 1404 C C . PRO A 1 171 ? 12.328 -6.891 -6.863 1 97.94 171 PRO A C 1
ATOM 1406 O O . PRO A 1 171 ? 13.273 -7.555 -6.434 1 97.94 171 PRO A O 1
ATOM 1409 N N . PHE A 1 172 ? 11.547 -6.121 -6.066 1 98.38 172 PHE A N 1
ATOM 1410 C CA . PHE A 1 172 ? 11.797 -6.016 -4.637 1 98.38 172 PHE A CA 1
ATOM 1411 C C . PHE A 1 172 ? 10.719 -6.742 -3.842 1 98.38 172 PHE A C 1
ATOM 1413 O O . PHE A 1 172 ? 10.844 -6.91 -2.625 1 98.38 172 PHE A O 1
ATOM 1420 N N . TRP A 1 173 ? 9.664 -7.098 -4.387 1 98.19 173 TRP A N 1
ATOM 1421 C CA . TRP A 1 173 ? 8.656 -7.961 -3.77 1 98.19 173 TRP A CA 1
ATOM 1422 C C . TRP A 1 173 ? 8.094 -8.945 -4.785 1 98.19 173 TRP A C 1
ATOM 1424 O O . TRP A 1 173 ? 8.422 -8.883 -5.973 1 98.19 173 TRP A O 1
ATOM 1434 N N . SER A 1 174 ? 7.422 -9.938 -4.363 1 97.88 174 SER A N 1
ATOM 1435 C CA . SER A 1 174 ? 6.824 -10.992 -5.176 1 97.88 174 SER A CA 1
ATOM 1436 C C . SER A 1 174 ? 5.48 -11.43 -4.609 1 97.88 174 SER A C 1
ATOM 1438 O O . SER A 1 174 ? 5.332 -11.586 -3.396 1 97.88 174 SER A O 1
ATOM 1440 N N . ASN A 1 175 ? 4.523 -11.57 -5.492 1 97.94 175 ASN A N 1
ATOM 1441 C CA . ASN A 1 175 ? 3.195 -12 -5.059 1 97.94 175 ASN A CA 1
ATOM 1442 C C . ASN A 1 175 ? 3.258 -13.305 -4.273 1 97.94 175 ASN A C 1
ATOM 1444 O O . ASN A 1 175 ? 3.852 -14.281 -4.73 1 97.94 175 ASN A O 1
ATOM 1448 N N . GLY A 1 176 ? 2.654 -13.312 -3.137 1 96.5 176 GLY A N 1
ATOM 1449 C CA . GLY A 1 176 ? 2.59 -14.492 -2.293 1 96.5 176 GLY A CA 1
ATOM 1450 C C . GLY A 1 176 ? 3.801 -14.648 -1.394 1 96.5 176 GLY A C 1
ATOM 1451 O O . GLY A 1 176 ? 3.781 -15.445 -0.449 1 96.5 176 GLY A O 1
ATOM 1452 N N . ASN A 1 177 ? 4.898 -13.844 -1.683 1 96.31 177 ASN A N 1
ATOM 1453 C CA . ASN A 1 177 ? 6.129 -14.016 -0.921 1 96.31 177 ASN A CA 1
ATOM 1454 C C . ASN A 1 177 ? 6.539 -12.727 -0.217 1 96.31 177 ASN A C 1
ATOM 1456 O O . ASN A 1 177 ? 7.531 -12.695 0.511 1 96.31 177 ASN A O 1
ATOM 1460 N N . GLY A 1 178 ? 5.762 -11.648 -0.451 1 97.06 178 GLY A N 1
ATOM 1461 C CA . GLY A 1 178 ? 6.07 -10.391 0.212 1 97.06 178 GLY A CA 1
ATOM 1462 C C . GLY A 1 178 ? 7.312 -9.719 -0.331 1 97.06 178 GLY A C 1
ATOM 1463 O O . GLY A 1 178 ? 7.613 -9.82 -1.522 1 97.06 178 GLY A O 1
ATOM 1464 N N . PHE A 1 179 ? 8.016 -8.914 0.458 1 97.06 179 PHE A N 1
ATOM 1465 C CA . PHE A 1 179 ? 9.258 -8.25 0.082 1 97.06 179 PHE A CA 1
ATOM 1466 C C . PHE A 1 179 ? 10.383 -9.258 -0.081 1 97.06 179 PHE A C 1
ATOM 1468 O O . PHE A 1 179 ? 10.586 -10.117 0.781 1 97.06 179 PHE A O 1
ATOM 1475 N N . ARG A 1 180 ? 11.125 -9.133 -1.206 1 96.56 180 ARG A N 1
ATOM 1476 C CA . ARG A 1 180 ? 12.125 -10.141 -1.557 1 96.56 180 ARG A CA 1
ATOM 1477 C C . ARG A 1 180 ? 13.469 -9.5 -1.877 1 96.56 180 ARG A C 1
ATOM 1479 O O . ARG A 1 180 ? 14.344 -10.141 -2.453 1 96.56 180 ARG A O 1
ATOM 1486 N N . ASN A 1 181 ? 13.578 -8.219 -1.56 1 97.5 181 ASN A N 1
ATOM 1487 C CA . ASN A 1 181 ? 14.82 -7.512 -1.858 1 97.5 181 ASN A CA 1
ATOM 1488 C C . ASN A 1 181 ? 16.031 -8.242 -1.283 1 97.5 181 ASN A C 1
ATOM 1490 O O . ASN A 1 181 ? 16.125 -8.43 -0.07 1 97.5 181 ASN A O 1
ATOM 1494 N N . LYS A 1 182 ? 16.922 -8.688 -2.141 1 97 182 LYS A N 1
ATOM 1495 C CA . LYS A 1 182 ? 18.172 -9.367 -1.825 1 97 182 LYS A CA 1
ATOM 1496 C C . LYS A 1 182 ? 17.922 -10.727 -1.177 1 97 182 LYS A C 1
ATOM 1498 O O . LYS A 1 182 ? 18.75 -11.227 -0.411 1 97 182 LYS A O 1
ATOM 1503 N N . LYS A 1 183 ? 16.781 -11.273 -1.377 1 96.94 183 LYS A N 1
ATOM 1504 C CA . LYS A 1 183 ? 16.469 -12.633 -0.957 1 96.94 183 LYS A CA 1
ATOM 1505 C C . LYS A 1 183 ? 16.516 -13.594 -2.139 1 96.94 183 LYS A C 1
ATOM 1507 O O . LYS A 1 183 ? 16.078 -13.25 -3.242 1 96.94 183 LYS A O 1
ATOM 1512 N N . ARG A 1 184 ? 17.047 -14.758 -1.857 1 98.12 184 ARG A N 1
ATOM 1513 C CA . ARG A 1 184 ? 17.188 -15.773 -2.893 1 98.12 184 ARG A CA 1
ATOM 1514 C C . ARG A 1 184 ? 16.719 -17.141 -2.393 1 98.12 184 ARG A C 1
ATOM 1516 O O . ARG A 1 184 ? 16.766 -17.406 -1.192 1 98.12 184 ARG A O 1
ATOM 1523 N N . ASN A 1 185 ? 16.141 -17.891 -3.32 1 98.25 185 ASN A N 1
ATOM 1524 C CA . ASN A 1 185 ? 15.992 -19.328 -3.109 1 98.25 185 ASN A CA 1
ATOM 1525 C C . ASN A 1 185 ? 17.297 -20.062 -3.408 1 98.25 185 ASN A C 1
ATOM 1527 O O . ASN A 1 185 ? 17.578 -20.391 -4.562 1 98.25 185 ASN A O 1
ATOM 1531 N N . ARG A 1 186 ? 18 -20.5 -2.406 1 98.25 186 ARG A N 1
ATOM 1532 C CA . ARG A 1 186 ? 19.344 -21.016 -2.564 1 98.25 186 ARG A CA 1
ATOM 1533 C C . ARG A 1 186 ? 19.359 -22.547 -2.502 1 98.25 186 ARG A C 1
ATOM 1535 O O . ARG A 1 186 ? 18.578 -23.141 -1.759 1 98.25 186 ARG A O 1
ATOM 1542 N N . LEU A 1 187 ? 20.25 -23.125 -3.289 1 98.69 187 LEU A N 1
ATOM 1543 C CA . LEU A 1 187 ? 20.406 -24.578 -3.346 1 98.69 187 LEU A CA 1
ATOM 1544 C C . LEU A 1 187 ? 21.469 -25.047 -2.359 1 98.69 187 LEU A C 1
ATOM 1546 O O . LEU A 1 187 ? 22.562 -24.469 -2.293 1 98.69 187 LEU A O 1
ATOM 1550 N N . TYR A 1 188 ? 21.156 -26.156 -1.611 1 98.38 188 TYR A N 1
ATOM 1551 C CA . TYR A 1 188 ? 22.047 -26.688 -0.603 1 98.38 188 TYR A CA 1
ATOM 1552 C C . TYR A 1 188 ? 22.188 -28.203 -0.748 1 98.38 188 TYR A C 1
ATOM 1554 O O . TYR A 1 188 ? 21.266 -28.875 -1.211 1 98.38 188 TYR A O 1
ATOM 1562 N N . HIS A 1 189 ? 23.344 -28.688 -0.365 1 98.19 189 HIS A N 1
ATOM 1563 C CA . HIS A 1 189 ? 23.578 -30.109 -0.069 1 98.19 189 HIS A CA 1
ATOM 1564 C C . HIS A 1 189 ? 23.656 -30.344 1.435 1 98.19 189 HIS A C 1
ATOM 1566 O O . HIS A 1 189 ? 24.375 -29.641 2.143 1 98.19 189 HIS A O 1
ATOM 1572 N N . PHE A 1 190 ? 22.875 -31.266 1.916 1 97.75 190 PHE A N 1
ATOM 1573 C CA . PHE A 1 190 ? 22.938 -31.625 3.328 1 97.75 190 PHE A CA 1
ATOM 1574 C C . PHE A 1 190 ? 23.453 -33.062 3.5 1 97.75 190 PHE A C 1
ATOM 1576 O O . PHE A 1 190 ? 22.828 -34 3.029 1 97.75 190 PHE A O 1
ATOM 1583 N N . ASP A 1 191 ? 24.578 -33.125 4.145 1 96.56 191 ASP A N 1
ATOM 1584 C CA . ASP A 1 191 ? 25.156 -34.375 4.598 1 96.56 191 ASP A CA 1
ATOM 1585 C C . ASP A 1 191 ? 24.703 -34.719 6.02 1 96.56 191 ASP A C 1
ATOM 1587 O O . ASP A 1 191 ? 25.281 -34.219 6.988 1 96.56 191 ASP A O 1
ATOM 1591 N N . LYS A 1 192 ? 23.703 -35.594 6.105 1 96.12 192 LYS A N 1
ATOM 1592 C CA . LYS A 1 192 ? 23.094 -35.906 7.395 1 96.12 192 LYS A CA 1
ATOM 1593 C C . LYS A 1 192 ? 24.094 -36.594 8.32 1 96.12 192 LYS A C 1
ATOM 1595 O O . LYS A 1 192 ? 24.078 -36.375 9.531 1 96.12 192 LYS A O 1
ATOM 1600 N N . SER A 1 193 ? 24.906 -37.469 7.801 1 95.56 193 SER A N 1
ATOM 1601 C CA . SER A 1 193 ? 25.875 -38.219 8.609 1 95.56 193 SER A CA 1
ATOM 1602 C C . SER A 1 193 ? 26.812 -37.281 9.344 1 95.56 193 SER A C 1
ATOM 1604 O O . SER A 1 193 ? 27.188 -37.531 10.492 1 95.56 193 SER A O 1
ATOM 1606 N N . ASN A 1 194 ? 27.141 -36.219 8.727 1 95.62 194 ASN A N 1
ATOM 1607 C CA . ASN A 1 194 ? 28.062 -35.281 9.336 1 95.62 194 ASN A CA 1
ATOM 1608 C C . ASN A 1 194 ? 27.344 -34 9.773 1 95.62 194 ASN A C 1
ATOM 1610 O O . ASN A 1 194 ? 27.969 -33.031 10.227 1 95.62 194 ASN A O 1
ATOM 1614 N N . ASN A 1 195 ? 26.094 -34.031 9.57 1 95.06 195 ASN A N 1
ATOM 1615 C CA . ASN A 1 195 ? 25.281 -32.844 9.891 1 95.06 195 ASN A CA 1
ATOM 1616 C C . ASN A 1 195 ? 25.859 -31.594 9.273 1 95.06 195 ASN A C 1
ATOM 1618 O O . ASN A 1 195 ? 26.078 -30.594 9.969 1 95.06 195 ASN A O 1
ATOM 1622 N N . LYS A 1 196 ? 26.156 -31.625 8.039 1 96.06 196 LYS A N 1
ATOM 1623 C CA . LYS A 1 196 ? 26.781 -30.516 7.332 1 96.06 196 LYS A CA 1
ATOM 1624 C C . LYS A 1 196 ? 25.875 -30 6.215 1 96.06 196 LYS A C 1
ATOM 1626 O O . LYS A 1 196 ? 25.469 -30.766 5.34 1 96.06 196 LYS A O 1
ATOM 1631 N N . LEU A 1 197 ? 25.547 -28.781 6.328 1 96.06 197 LEU A N 1
ATOM 1632 C CA . LEU A 1 197 ? 24.766 -28.078 5.312 1 96.06 197 LEU A CA 1
ATOM 1633 C C . LEU A 1 197 ? 25.656 -27.172 4.465 1 96.06 197 LEU A C 1
ATOM 1635 O O . LEU A 1 197 ? 26.266 -26.234 4.98 1 96.06 197 LEU A O 1
ATOM 1639 N N . THR A 1 198 ? 25.797 -27.422 3.17 1 96.56 198 THR A N 1
ATOM 1640 C CA . THR A 1 198 ? 26.688 -26.688 2.291 1 96.56 198 THR A CA 1
ATOM 1641 C C . THR A 1 198 ? 25.922 -26.047 1.146 1 96.56 198 THR A C 1
ATOM 1643 O O . THR A 1 198 ? 25.188 -26.719 0.42 1 96.56 198 THR A O 1
ATOM 1646 N N . PRO A 1 199 ? 26.047 -24.734 0.964 1 97.25 199 PRO A N 1
ATOM 1647 C CA . PRO A 1 199 ? 25.422 -24.109 -0.208 1 97.25 199 PRO A CA 1
ATOM 1648 C C . PRO A 1 199 ? 26.062 -24.547 -1.521 1 97.25 199 PRO A C 1
ATOM 1650 O O . PRO A 1 199 ? 27.297 -24.641 -1.607 1 97.25 199 PRO A O 1
ATOM 1653 N N . ILE A 1 200 ? 25.203 -24.844 -2.447 1 98.25 200 ILE A N 1
ATOM 1654 C CA . ILE A 1 200 ? 25.672 -25.188 -3.787 1 98.25 200 ILE A CA 1
ATOM 1655 C C . ILE A 1 200 ? 25.672 -23.938 -4.664 1 98.25 200 ILE A C 1
ATOM 1657 O O . ILE A 1 200 ? 26.672 -23.609 -5.297 1 98.25 200 ILE A O 1
ATOM 1661 N N . SER A 1 201 ? 24.547 -23.203 -4.746 1 98.06 201 SER A N 1
ATOM 1662 C CA . SER A 1 201 ? 24.469 -21.969 -5.496 1 98.06 201 SER A CA 1
ATOM 1663 C C . SER A 1 201 ? 24.969 -20.781 -4.664 1 98.06 201 SER A C 1
ATOM 1665 O O . SER A 1 201 ? 24.969 -20.844 -3.434 1 98.06 201 SER A O 1
ATOM 1667 N N . ASP A 1 202 ? 25.422 -19.719 -5.312 1 96.81 202 ASP A N 1
ATOM 1668 C CA . ASP A 1 202 ? 25.953 -18.562 -4.609 1 96.81 202 ASP A CA 1
ATOM 1669 C C . ASP A 1 202 ? 24.812 -17.688 -4.059 1 96.81 202 ASP A C 1
ATOM 1671 O O . ASP A 1 202 ? 23.641 -18.031 -4.199 1 96.81 202 ASP A O 1
ATOM 1675 N N . GLU A 1 203 ? 25.188 -16.594 -3.377 1 96.31 203 GLU A N 1
ATOM 1676 C CA . GLU A 1 203 ? 24.234 -15.773 -2.631 1 96.31 203 GLU A CA 1
ATOM 1677 C C . GLU A 1 203 ? 23.438 -14.883 -3.566 1 96.31 203 GLU A C 1
ATOM 1679 O O . GLU A 1 203 ? 22.453 -14.258 -3.146 1 96.31 203 GLU A O 1
ATOM 1684 N N . TYR A 1 204 ? 23.719 -14.805 -4.809 1 97.31 204 TYR A N 1
ATOM 1685 C CA . TYR A 1 204 ? 23.047 -13.906 -5.742 1 97.31 204 TYR A CA 1
ATOM 1686 C C . TYR A 1 204 ? 22.156 -14.688 -6.699 1 97.31 204 TYR A C 1
ATOM 1688 O O . TYR A 1 204 ? 21.406 -14.094 -7.488 1 97.31 204 TYR A O 1
ATOM 1696 N N . THR A 1 205 ? 22.203 -16.016 -6.621 1 98.12 205 THR A N 1
ATOM 1697 C CA . THR A 1 205 ? 21.469 -16.859 -7.562 1 98.12 205 THR A CA 1
ATOM 1698 C C . THR A 1 205 ? 20.141 -17.328 -6.949 1 98.12 205 THR A C 1
ATOM 1700 O O . THR A 1 205 ? 20.125 -17.891 -5.859 1 98.12 205 THR A O 1
ATOM 1703 N N . ASN A 1 206 ? 19.109 -17.016 -7.617 1 98.31 206 ASN A N 1
ATOM 1704 C CA . ASN A 1 206 ? 17.797 -17.531 -7.254 1 98.31 206 ASN A CA 1
ATOM 1705 C C . ASN A 1 206 ? 17.453 -18.812 -8.016 1 98.31 206 ASN A C 1
ATOM 1707 O O . ASN A 1 206 ? 17.188 -18.781 -9.219 1 98.31 206 ASN A O 1
ATOM 1711 N N . VAL A 1 207 ? 17.438 -19.922 -7.336 1 98.62 207 VAL A N 1
ATOM 1712 C CA . VAL A 1 207 ? 17.203 -21.203 -7.965 1 98.62 207 VAL A CA 1
ATOM 1713 C C . VAL A 1 207 ? 15.703 -21.406 -8.188 1 98.62 207 VAL A C 1
ATOM 1715 O O . VAL A 1 207 ? 14.906 -21.297 -7.254 1 98.62 207 VAL A O 1
ATOM 1718 N N . GLU A 1 208 ? 15.359 -21.781 -9.43 1 97.44 208 GLU A N 1
ATOM 1719 C CA . GLU A 1 208 ? 13.961 -21.891 -9.828 1 97.44 208 GLU A CA 1
ATOM 1720 C C . GLU A 1 208 ? 13.5 -23.359 -9.805 1 97.44 208 GLU A C 1
ATOM 1722 O O . GLU A 1 208 ? 12.328 -23.641 -9.555 1 97.44 208 GLU A O 1
ATOM 1727 N N . SER A 1 209 ? 14.344 -24.219 -10.18 1 97.56 209 SER A N 1
ATOM 1728 C CA . SER A 1 209 ? 14.039 -25.641 -10.18 1 97.56 209 SER A CA 1
ATOM 1729 C C . SER A 1 209 ? 15.32 -26.484 -10.148 1 97.56 209 SER A C 1
ATOM 1731 O O . SER A 1 209 ? 16.391 -26 -10.516 1 97.56 209 SER A O 1
ATOM 1733 N N . PHE A 1 210 ? 15.211 -27.688 -9.688 1 98.38 210 PHE A N 1
ATOM 1734 C CA . PHE A 1 210 ? 16.344 -28.609 -9.703 1 98.38 210 PHE A CA 1
ATOM 1735 C C . PHE A 1 210 ? 15.875 -30.047 -9.766 1 98.38 210 PHE A C 1
ATOM 1737 O O . PHE A 1 210 ? 14.766 -30.375 -9.336 1 98.38 210 PHE A O 1
ATOM 1744 N N . ASN A 1 211 ? 16.625 -30.891 -10.359 1 98.5 211 ASN A N 1
ATOM 1745 C CA . ASN A 1 211 ? 16.453 -32.344 -10.445 1 98.5 211 ASN A CA 1
ATOM 1746 C C . ASN A 1 211 ? 17.75 -33.062 -10.148 1 98.5 211 ASN A C 1
ATOM 1748 O O . ASN A 1 211 ? 18.828 -32.469 -10.141 1 98.5 211 ASN A O 1
ATOM 1752 N N . ILE A 1 212 ? 17.594 -34.406 -9.875 1 97.88 212 ILE A N 1
ATOM 1753 C CA . ILE A 1 212 ? 18.75 -35.188 -9.461 1 97.88 212 ILE A CA 1
ATOM 1754 C C . ILE A 1 212 ? 18.797 -36.5 -10.258 1 97.88 212 ILE A C 1
ATOM 1756 O O . ILE A 1 212 ? 17.75 -37.062 -10.562 1 97.88 212 ILE A O 1
ATOM 1760 N N . LYS A 1 213 ? 19.891 -36.906 -10.633 1 96.88 213 LYS A N 1
ATOM 1761 C CA . LYS A 1 213 ? 20.203 -38.219 -11.156 1 96.88 213 LYS A CA 1
ATOM 1762 C C . LYS A 1 213 ? 21.469 -38.781 -10.516 1 96.88 213 LYS A C 1
ATOM 1764 O O . LYS A 1 213 ? 22.562 -38.312 -10.797 1 96.88 213 LYS A O 1
ATOM 1769 N N . GLU A 1 214 ? 21.281 -39.781 -9.633 1 93.69 214 GLU A N 1
ATOM 1770 C CA . GLU A 1 214 ? 22.391 -40.344 -8.852 1 93.69 214 GLU A CA 1
ATOM 1771 C C . GLU A 1 214 ? 23.047 -39.25 -7.992 1 93.69 214 GLU A C 1
ATOM 1773 O O . GLU A 1 214 ? 22.375 -38.594 -7.191 1 93.69 214 GLU A O 1
ATOM 1778 N N . ASN A 1 215 ? 24.281 -38.938 -8.289 1 95.12 215 ASN A N 1
ATOM 1779 C CA . ASN A 1 215 ? 24.984 -37.938 -7.473 1 95.12 215 ASN A CA 1
ATOM 1780 C C . ASN A 1 215 ? 25.141 -36.625 -8.211 1 95.12 215 ASN A C 1
ATOM 1782 O O . ASN A 1 215 ? 25.969 -35.781 -7.84 1 95.12 215 ASN A O 1
ATOM 1786 N N . LYS A 1 216 ? 24.328 -36.469 -9.211 1 97.44 216 LYS A N 1
ATOM 1787 C CA . LYS A 1 216 ? 24.391 -35.219 -10 1 97.44 216 LYS A CA 1
ATOM 1788 C C . LYS A 1 216 ? 23.109 -34.406 -9.844 1 97.44 216 LYS A C 1
ATOM 1790 O O . LYS A 1 216 ? 22 -34.969 -9.867 1 97.44 216 LYS A O 1
ATOM 1795 N N . VAL A 1 217 ? 23.312 -33.156 -9.664 1 98.56 217 VAL A N 1
ATOM 1796 C CA . VAL A 1 217 ? 22.219 -32.219 -9.547 1 98.56 217 VAL A CA 1
ATOM 1797 C C . VAL A 1 217 ? 22.172 -31.312 -10.773 1 98.56 217 VAL A C 1
ATOM 1799 O O . VAL A 1 217 ? 23.219 -30.859 -11.242 1 98.56 217 VAL A O 1
ATOM 1802 N N . ILE A 1 218 ? 21.078 -31.125 -11.398 1 98.75 218 ILE A N 1
ATOM 1803 C CA . ILE A 1 218 ? 20.859 -30.141 -12.453 1 98.75 218 ILE A CA 1
ATOM 1804 C C . ILE A 1 218 ? 19.875 -29.094 -11.969 1 98.75 218 ILE A C 1
ATOM 1806 O O . ILE A 1 218 ? 18.844 -29.422 -11.367 1 98.75 218 ILE A O 1
ATOM 1810 N N . PHE A 1 219 ? 20.219 -27.797 -12.078 1 98.75 219 PHE A N 1
ATOM 1811 C CA . PHE A 1 219 ? 19.297 -26.766 -11.594 1 98.75 219 PHE A CA 1
ATOM 1812 C C . PHE A 1 219 ? 19.312 -25.547 -12.508 1 98.75 219 PHE A C 1
ATOM 1814 O O . PHE A 1 219 ? 20.297 -25.312 -13.219 1 98.75 219 PHE A O 1
ATOM 1821 N N . VAL A 1 220 ? 18.188 -24.859 -12.578 1 98.75 220 VAL A N 1
ATOM 1822 C CA . VAL A 1 220 ? 17.984 -23.594 -13.289 1 98.75 220 VAL A CA 1
ATOM 1823 C C . VAL A 1 220 ? 18.031 -22.438 -12.305 1 98.75 220 VAL A C 1
ATOM 1825 O O . VAL A 1 220 ? 17.406 -22.484 -11.242 1 98.75 220 VAL A O 1
ATOM 1828 N N . GLY A 1 221 ? 18.828 -21.453 -12.602 1 98.31 221 GLY A N 1
ATOM 1829 C CA . GLY A 1 221 ? 18.953 -20.328 -11.688 1 98.31 221 GLY A CA 1
ATOM 1830 C C . GLY A 1 221 ? 19.125 -19 -12.391 1 98.31 221 GLY A C 1
ATOM 1831 O O . GLY A 1 221 ? 19.703 -18.938 -13.477 1 98.31 221 GLY A O 1
ATOM 1832 N N . ARG A 1 222 ? 18.609 -17.906 -11.812 1 97.69 222 ARG A N 1
ATOM 1833 C CA . ARG A 1 222 ? 18.844 -16.531 -12.25 1 97.69 222 ARG A CA 1
ATOM 1834 C C . ARG A 1 222 ? 19.75 -15.797 -11.266 1 97.69 222 ARG A C 1
ATOM 1836 O O . ARG A 1 222 ? 19.422 -15.688 -10.078 1 97.69 222 ARG A O 1
ATOM 1843 N N . THR A 1 223 ? 20.797 -15.297 -11.742 1 97.25 223 THR A N 1
ATOM 1844 C CA . THR A 1 223 ? 21.75 -14.555 -10.93 1 97.25 223 THR A CA 1
ATOM 1845 C C . THR A 1 223 ? 21.625 -13.055 -11.188 1 97.25 223 THR A C 1
ATOM 1847 O O . THR A 1 223 ? 21.656 -12.609 -12.336 1 97.25 223 THR A O 1
ATOM 1850 N N . TYR A 1 224 ? 21.438 -12.234 -10.07 1 96.62 224 TYR A N 1
ATOM 1851 C CA . TYR A 1 224 ? 21.312 -10.789 -10.266 1 96.62 224 TYR A CA 1
ATOM 1852 C C . TYR A 1 224 ? 21.578 -10.039 -8.969 1 96.62 224 TYR A C 1
ATOM 1854 O O . TYR A 1 224 ? 21.453 -10.609 -7.879 1 96.62 224 TYR A O 1
ATOM 1862 N N . LYS A 1 225 ? 22 -8.781 -8.945 1 93.69 225 LYS A N 1
ATOM 1863 C CA . LYS A 1 225 ? 22.172 -7.898 -7.801 1 93.69 225 LYS A CA 1
ATOM 1864 C C . LYS A 1 225 ? 21.328 -6.637 -7.945 1 93.69 225 LYS A C 1
ATOM 1866 O O . LYS A 1 225 ? 20.875 -6.074 -6.949 1 93.69 225 LYS A O 1
ATOM 1871 N N . ASP A 1 226 ? 21.109 -6.031 -9.133 1 96.06 226 ASP A N 1
ATOM 1872 C CA . ASP A 1 226 ? 20.422 -4.77 -9.375 1 96.06 226 ASP A CA 1
ATOM 1873 C C . ASP A 1 226 ? 19.062 -5.012 -10.023 1 96.06 226 ASP A C 1
ATOM 1875 O O . ASP A 1 226 ? 18.016 -4.621 -9.477 1 96.06 226 ASP A O 1
ATOM 1879 N N . LYS A 1 227 ? 19.078 -5.637 -11.023 1 97.75 227 LYS A N 1
ATOM 1880 C CA . LYS A 1 227 ? 17.875 -5.922 -11.805 1 97.75 227 LYS A CA 1
ATOM 1881 C C . LYS A 1 227 ? 17.906 -7.348 -12.352 1 97.75 227 LYS A C 1
ATOM 1883 O O . LYS A 1 227 ? 18.891 -7.762 -12.977 1 97.75 227 LYS A O 1
ATOM 1888 N N . GLN A 1 228 ? 16.875 -8.102 -12 1 97.81 228 GLN A N 1
ATOM 1889 C CA . GLN A 1 228 ? 16.781 -9.469 -12.5 1 97.81 228 GLN A CA 1
ATOM 1890 C C . GLN A 1 228 ? 16.484 -9.492 -13.992 1 97.81 228 GLN A C 1
ATOM 1892 O O . GLN A 1 228 ? 15.578 -8.805 -14.469 1 97.81 228 GLN A O 1
ATOM 1897 N N . ALA A 1 229 ? 17.234 -10.289 -14.711 1 96.25 229 ALA A N 1
ATOM 1898 C CA . ALA A 1 229 ? 17.016 -10.469 -16.141 1 96.25 229 ALA A CA 1
ATOM 1899 C C . ALA A 1 229 ? 15.938 -11.516 -16.406 1 96.25 229 ALA A C 1
ATOM 1901 O O . ALA A 1 229 ? 15.453 -12.164 -15.484 1 96.25 229 ALA A O 1
ATOM 1902 N N . LEU A 1 230 ? 15.555 -11.664 -17.672 1 96.19 230 LEU A N 1
ATOM 1903 C CA . LEU A 1 230 ? 14.484 -12.57 -18.078 1 96.19 230 LEU A CA 1
ATOM 1904 C C . LEU A 1 230 ? 15.023 -13.984 -18.297 1 96.19 230 LEU A C 1
ATOM 1906 O O . LEU A 1 230 ? 14.281 -14.961 -18.188 1 96.19 230 LEU A O 1
ATOM 1910 N N . THR A 1 231 ? 16.312 -14.102 -18.625 1 97.81 231 THR A N 1
ATOM 1911 C CA . THR A 1 231 ? 16.906 -15.391 -18.953 1 97.81 231 THR A CA 1
ATOM 1912 C C . THR A 1 231 ? 17.516 -16.031 -17.719 1 97.81 231 THR A C 1
ATOM 1914 O O . THR A 1 231 ? 17.688 -15.383 -16.688 1 97.81 231 THR A O 1
ATOM 1917 N N . ALA A 1 232 ? 17.766 -17.312 -17.797 1 98.25 232 ALA A N 1
ATOM 1918 C CA . ALA A 1 232 ? 18.297 -18.094 -16.688 1 98.25 232 ALA A CA 1
ATOM 1919 C C . ALA A 1 232 ? 19.484 -18.938 -17.125 1 98.25 232 ALA A C 1
ATOM 1921 O O . ALA A 1 232 ? 19.719 -19.125 -18.328 1 98.25 232 ALA A O 1
ATOM 1922 N N . GLY A 1 233 ? 20.266 -19.281 -16.125 1 98.5 233 GLY A N 1
ATOM 1923 C CA . GLY A 1 233 ? 21.344 -20.25 -16.375 1 98.5 233 GLY A CA 1
ATOM 1924 C C . GLY A 1 233 ? 20.953 -21.672 -16.031 1 98.5 233 GLY A C 1
ATOM 1925 O O . GLY A 1 233 ? 20.047 -21.891 -15.227 1 98.5 233 GLY A O 1
ATOM 1926 N N . LEU A 1 234 ? 21.578 -22.609 -16.766 1 98.75 234 LEU A N 1
ATOM 1927 C CA . LEU A 1 234 ? 21.469 -24.031 -16.453 1 98.75 234 LEU A CA 1
ATOM 1928 C C . LEU A 1 234 ? 22.797 -24.562 -15.914 1 98.75 234 LEU A C 1
ATOM 1930 O O . LEU A 1 234 ? 23.844 -24.359 -16.531 1 98.75 234 LEU A O 1
ATOM 1934 N N . TYR A 1 235 ? 22.688 -25.25 -14.805 1 98.75 235 TYR A N 1
ATOM 1935 C CA . TYR A 1 235 ? 23.875 -25.719 -14.117 1 98.75 235 TYR A CA 1
ATOM 1936 C C . TYR A 1 235 ? 23.766 -27.188 -13.75 1 98.75 235 TYR A C 1
ATOM 1938 O O . TYR A 1 235 ? 22.656 -27.703 -13.555 1 98.75 235 TYR A O 1
ATOM 1946 N N . THR A 1 236 ? 24.891 -27.828 -13.688 1 98.31 236 THR A N 1
ATOM 1947 C CA . THR A 1 236 ? 24.984 -29.156 -13.07 1 98.31 236 THR A CA 1
ATOM 1948 C C . THR A 1 236 ? 26 -29.156 -11.93 1 98.31 236 THR A C 1
ATOM 1950 O O . THR A 1 236 ? 26.969 -28.375 -11.953 1 98.31 236 THR A O 1
ATOM 1953 N N . TYR A 1 237 ? 25.734 -29.859 -10.977 1 98.31 237 TYR A N 1
ATOM 1954 C CA . TYR A 1 237 ? 26.609 -30 -9.812 1 98.31 237 TYR A CA 1
ATOM 1955 C C . TYR A 1 237 ? 26.797 -31.469 -9.461 1 98.31 237 TYR A C 1
ATOM 1957 O O . TYR A 1 237 ? 25.828 -32.219 -9.359 1 98.31 237 TYR A O 1
ATOM 1965 N N . ASP A 1 238 ? 28.047 -31.875 -9.312 1 97.62 238 ASP A N 1
ATOM 1966 C CA . ASP A 1 238 ? 28.391 -33.219 -8.852 1 97.62 238 ASP A CA 1
ATOM 1967 C C . ASP A 1 238 ? 28.688 -33.219 -7.352 1 97.62 238 ASP A C 1
ATOM 1969 O O . ASP A 1 238 ? 29.656 -32.625 -6.895 1 97.62 238 ASP A O 1
ATOM 1973 N N . VAL A 1 239 ? 27.906 -33.938 -6.613 1 96.25 239 VAL A N 1
ATOM 1974 C CA . VAL A 1 239 ? 27.953 -33.906 -5.156 1 96.25 239 VAL A CA 1
ATOM 1975 C C . VAL A 1 239 ? 29.266 -34.562 -4.68 1 96.25 239 VAL A C 1
ATOM 1977 O O . VAL A 1 239 ? 29.844 -34.125 -3.676 1 96.25 239 VAL A O 1
ATOM 1980 N N . LYS A 1 240 ? 29.75 -35.562 -5.34 1 93.75 240 LYS A N 1
ATOM 1981 C CA . LYS A 1 240 ? 30.953 -36.281 -4.93 1 93.75 240 LYS A CA 1
ATOM 1982 C C . LYS A 1 240 ? 32.219 -35.438 -5.176 1 93.75 240 LYS A C 1
ATOM 1984 O O . LYS A 1 240 ? 33.062 -35.344 -4.305 1 93.75 240 LYS A O 1
ATOM 1989 N N . SER A 1 241 ? 32.281 -34.844 -6.332 1 95.75 241 SER A N 1
ATOM 1990 C CA . SER A 1 241 ? 33.469 -34.094 -6.695 1 95.75 241 SER A CA 1
ATOM 1991 C C . SER A 1 241 ? 33.312 -32.625 -6.309 1 95.75 241 SER A C 1
ATOM 1993 O O . SER A 1 241 ? 34.312 -31.859 -6.344 1 95.75 241 SER A O 1
ATOM 1995 N N . ASN A 1 242 ? 32.156 -32.219 -5.934 1 94.81 242 ASN A N 1
ATOM 1996 C CA . ASN A 1 242 ? 31.875 -30.812 -5.609 1 94.81 242 ASN A CA 1
ATOM 1997 C C . ASN A 1 242 ? 32.156 -29.906 -6.797 1 94.81 242 ASN A C 1
ATOM 1999 O O . ASN A 1 242 ? 32.656 -28.797 -6.621 1 94.81 242 ASN A O 1
ATOM 2003 N N . LYS A 1 243 ? 31.891 -30.375 -7.934 1 96.56 243 LYS A N 1
ATOM 2004 C CA . LYS A 1 243 ? 32.156 -29.594 -9.133 1 96.56 243 LYS A CA 1
ATOM 2005 C C . LYS A 1 243 ? 30.859 -29 -9.695 1 96.56 243 LYS A C 1
ATOM 2007 O O . LYS A 1 243 ? 29.891 -29.734 -9.953 1 96.56 243 LYS A O 1
ATOM 2012 N N . LEU A 1 244 ? 30.844 -27.688 -9.805 1 97.44 244 LEU A N 1
ATOM 2013 C CA . LEU A 1 244 ? 29.75 -26.938 -10.414 1 97.44 244 LEU A CA 1
ATOM 2014 C C . LEU A 1 244 ? 30.078 -26.562 -11.859 1 97.44 244 LEU A C 1
ATOM 2016 O O . LEU A 1 244 ? 31.125 -25.984 -12.125 1 97.44 244 LEU A O 1
ATOM 2020 N N . GLU A 1 245 ? 29.25 -26.922 -12.805 1 97.25 245 GLU A N 1
ATOM 2021 C CA . GLU A 1 245 ? 29.469 -26.641 -14.219 1 97.25 245 GLU A CA 1
ATOM 2022 C C . GLU A 1 245 ? 28.312 -25.859 -14.812 1 97.25 245 GLU A C 1
ATOM 2024 O O . GLU A 1 245 ? 27.141 -26.141 -14.523 1 97.25 245 GLU A O 1
ATOM 2029 N N . ILE A 1 246 ? 28.625 -24.828 -15.656 1 97.69 246 ILE A N 1
ATOM 2030 C CA . ILE A 1 246 ? 27.625 -24.094 -16.406 1 97.69 246 ILE A CA 1
ATOM 2031 C C . ILE A 1 246 ? 27.312 -24.812 -17.719 1 97.69 246 ILE A C 1
ATOM 2033 O O . ILE A 1 246 ? 28.219 -25.078 -18.516 1 97.69 246 ILE A O 1
ATOM 2037 N N . ILE A 1 247 ? 26.109 -25.203 -17.922 1 98.38 247 ILE A N 1
ATOM 2038 C CA . ILE A 1 247 ? 25.688 -25.891 -19.141 1 98.38 247 ILE A CA 1
ATOM 2039 C C . ILE A 1 247 ? 25.172 -24.875 -20.172 1 98.38 247 ILE A C 1
ATOM 2041 O O . ILE A 1 247 ? 25.547 -24.938 -21.344 1 98.38 247 ILE A O 1
ATOM 2045 N N . ILE A 1 248 ? 24.25 -24 -19.766 1 98.25 248 ILE A N 1
ATOM 2046 C CA . ILE A 1 248 ? 23.766 -22.891 -20.562 1 98.25 248 ILE A CA 1
ATOM 2047 C C . ILE A 1 248 ? 24.016 -21.578 -19.812 1 98.25 248 ILE A C 1
ATOM 2049 O O . ILE A 1 248 ? 23.703 -21.469 -18.625 1 98.25 248 ILE A O 1
ATOM 2053 N N . SER A 1 249 ? 24.547 -20.625 -20.516 1 96.75 249 SER A N 1
ATOM 2054 C CA . SER A 1 249 ? 24.781 -19.312 -19.938 1 96.75 249 SER A CA 1
ATOM 2055 C C . SER A 1 249 ? 23.469 -18.594 -19.625 1 96.75 249 SER A C 1
ATOM 2057 O O . SER A 1 249 ? 22.453 -18.859 -20.281 1 96.75 249 SER A O 1
ATOM 2059 N N . ASP A 1 250 ? 23.484 -17.703 -18.672 1 95.5 250 ASP A N 1
ATOM 2060 C CA . ASP A 1 250 ? 22.266 -17.094 -18.156 1 95.5 250 ASP A CA 1
ATOM 2061 C C . ASP A 1 250 ? 21.797 -15.93 -19.031 1 95.5 250 ASP A C 1
ATOM 2063 O O . ASP A 1 250 ? 20.953 -15.125 -18.609 1 95.5 250 ASP A O 1
ATOM 2067 N N . ASN A 1 251 ? 22.203 -15.703 -20.234 1 96 251 ASN A N 1
ATOM 2068 C CA . ASN A 1 251 ? 21.828 -14.586 -21.094 1 96 251 ASN A CA 1
ATOM 2069 C C . ASN A 1 251 ? 21.203 -15.062 -22.406 1 96 251 ASN A C 1
ATOM 2071 O O . ASN A 1 251 ? 21 -14.273 -23.328 1 96 251 ASN A O 1
ATOM 2075 N N . LEU A 1 252 ? 20.875 -16.375 -22.453 1 97 252 LEU A N 1
ATOM 2076 C CA . LEU A 1 252 ? 20.469 -16.906 -23.75 1 97 252 LEU A CA 1
ATOM 2077 C C . LEU A 1 252 ? 19 -17.281 -23.766 1 97 252 LEU A C 1
ATOM 2079 O O . LEU A 1 252 ? 18.266 -16.953 -24.703 1 97 252 LEU A O 1
ATOM 2083 N N . TYR A 1 253 ? 18.516 -18.031 -22.734 1 98.31 253 TYR A N 1
ATOM 2084 C CA . TYR A 1 253 ? 17.188 -18.609 -22.781 1 98.31 253 TYR A CA 1
ATOM 2085 C C . TYR A 1 253 ? 16.453 -18.375 -21.469 1 98.31 253 TYR A C 1
ATOM 2087 O O . TYR A 1 253 ? 17.078 -18.219 -20.422 1 98.31 253 TYR A O 1
ATOM 2095 N N . ASP A 1 254 ? 15.18 -18.219 -21.625 1 98.06 254 ASP A N 1
ATOM 2096 C CA . ASP A 1 254 ? 14.359 -18.641 -20.5 1 98.06 254 ASP A CA 1
ATOM 2097 C C . ASP A 1 254 ? 14.25 -20.156 -20.422 1 98.06 254 ASP A C 1
ATOM 2099 O O . ASP A 1 254 ? 14.141 -20.828 -21.453 1 98.06 254 ASP A O 1
ATOM 2103 N N . ILE A 1 255 ? 14.375 -20.703 -19.219 1 98.5 255 ILE A N 1
ATOM 2104 C CA . ILE A 1 255 ? 14.391 -22.156 -19.031 1 98.5 255 ILE A CA 1
ATOM 2105 C C . ILE A 1 255 ? 13.258 -22.562 -18.094 1 98.5 255 ILE A C 1
ATOM 2107 O O . ILE A 1 255 ? 13.258 -22.188 -16.922 1 98.5 255 ILE A O 1
ATOM 2111 N N . SER A 1 256 ? 12.328 -23.391 -18.562 1 97.25 256 SER A N 1
ATOM 2112 C CA . SER A 1 256 ? 11.195 -23.75 -17.719 1 97.25 256 SER A CA 1
ATOM 2113 C C . SER A 1 256 ? 11.359 -25.141 -17.141 1 97.25 256 SER A C 1
ATOM 2115 O O . SER A 1 256 ? 10.648 -25.516 -16.203 1 97.25 256 SER A O 1
ATOM 2117 N N . TYR A 1 257 ? 12.227 -25.922 -17.703 1 98.06 257 TYR A N 1
ATOM 2118 C CA . TYR A 1 257 ? 12.453 -27.266 -17.203 1 98.06 257 TYR A CA 1
ATOM 2119 C C . TYR A 1 257 ? 13.805 -27.797 -17.641 1 98.06 257 TYR A C 1
ATOM 2121 O O . TYR A 1 257 ? 14.273 -27.484 -18.75 1 98.06 257 TYR A O 1
ATOM 2129 N N . ALA A 1 258 ? 14.445 -28.562 -16.828 1 98.75 258 ALA A N 1
ATOM 2130 C CA . ALA A 1 258 ? 15.672 -29.281 -17.188 1 98.75 258 ALA A CA 1
ATOM 2131 C C . ALA A 1 258 ? 15.836 -30.547 -16.344 1 98.75 258 ALA A C 1
ATOM 2133 O O . ALA A 1 258 ? 15.531 -30.531 -15.141 1 98.75 258 ALA A O 1
ATOM 2134 N N . ASN A 1 259 ? 16.266 -31.547 -16.969 1 98.75 259 ASN A N 1
ATOM 2135 C CA . ASN A 1 259 ? 16.531 -32.812 -16.297 1 98.75 259 ASN A CA 1
ATOM 2136 C C . ASN A 1 259 ? 17.516 -33.688 -17.094 1 98.75 259 ASN A C 1
ATOM 2138 O O . ASN A 1 259 ? 17.797 -33.375 -18.25 1 98.75 259 ASN A O 1
ATOM 2142 N N . PHE A 1 260 ? 18.125 -34.688 -16.422 1 98.44 260 PHE A N 1
ATOM 2143 C CA . PHE A 1 260 ? 18.938 -35.656 -17.109 1 98.44 260 PHE A CA 1
ATOM 2144 C C . PHE A 1 260 ? 18.078 -36.688 -17.812 1 98.44 260 PHE A C 1
ATOM 2146 O O . PHE A 1 260 ? 17.031 -37.094 -17.297 1 98.44 260 PHE A O 1
ATOM 2153 N N . ILE A 1 261 ? 18.422 -37.125 -19 1 98.44 261 ILE A N 1
ATOM 2154 C CA . ILE A 1 261 ? 17.781 -38.188 -19.75 1 98.44 261 ILE A CA 1
ATOM 2155 C C . ILE A 1 261 ? 18.844 -39.062 -20.422 1 98.44 261 ILE A C 1
ATOM 2157 O O . ILE A 1 261 ? 19.594 -38.594 -21.281 1 98.44 261 ILE A O 1
ATOM 2161 N N . GLU A 1 262 ? 18.875 -40.312 -20.031 1 96.38 262 GLU A N 1
ATOM 2162 C CA . GLU A 1 262 ? 19.984 -41.156 -20.453 1 96.38 262 GLU A CA 1
ATOM 2163 C C . GLU A 1 262 ? 21.328 -40.469 -20.172 1 96.38 262 GLU A C 1
ATOM 2165 O O . GLU A 1 262 ? 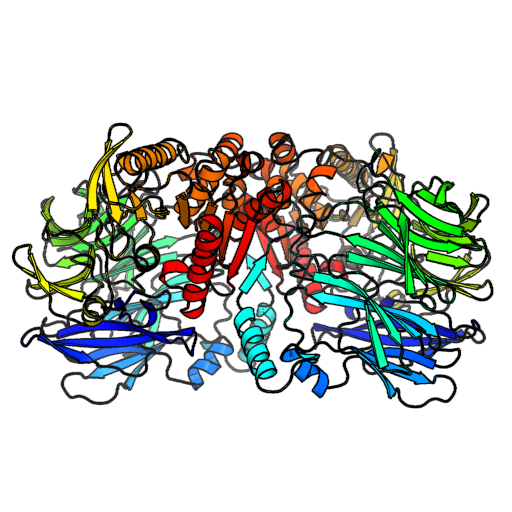21.641 -40.125 -19.031 1 96.38 262 GLU A O 1
ATOM 2170 N N . ASP A 1 263 ? 22.125 -40.312 -21.188 1 95 263 ASP A N 1
ATOM 2171 C CA . ASP A 1 263 ? 23.438 -39.656 -21.016 1 95 263 ASP A CA 1
ATOM 2172 C C . ASP A 1 263 ? 23.422 -38.219 -21.469 1 95 263 ASP A C 1
ATOM 2174 O O . ASP A 1 263 ? 24.469 -37.625 -21.688 1 95 263 ASP A O 1
ATOM 2178 N N . LYS A 1 264 ? 22.219 -37.656 -21.594 1 97.88 264 LYS A N 1
ATOM 2179 C CA . LYS A 1 264 ? 22.031 -36.281 -22.047 1 97.88 264 LYS A CA 1
ATOM 2180 C C . LYS A 1 264 ? 21.188 -35.469 -21.062 1 97.88 264 LYS A C 1
ATOM 2182 O O . LYS A 1 264 ? 20.938 -35.938 -19.953 1 97.88 264 LYS A O 1
ATOM 2187 N N . ILE A 1 265 ? 21 -34.219 -21.422 1 98.62 265 ILE A N 1
ATOM 2188 C CA . ILE A 1 265 ? 20.094 -33.312 -20.719 1 98.62 265 ILE A CA 1
ATOM 2189 C C . ILE A 1 265 ? 18.891 -33 -21.609 1 98.62 265 ILE A C 1
ATOM 2191 O O . ILE A 1 265 ? 19.062 -32.719 -22.797 1 98.62 265 ILE A O 1
ATOM 2195 N N . ILE A 1 266 ? 17.734 -33.125 -21.141 1 98.75 266 ILE A N 1
ATOM 2196 C CA . ILE A 1 266 ? 16.531 -32.656 -21.812 1 98.75 266 ILE A CA 1
ATOM 2197 C C . ILE A 1 266 ? 16.047 -31.359 -21.141 1 98.75 266 ILE A C 1
ATOM 2199 O O . ILE A 1 266 ? 16.031 -31.266 -19.906 1 98.75 266 ILE A O 1
ATOM 2203 N N . CYS A 1 267 ? 15.773 -30.375 -21.891 1 98.38 267 CYS A N 1
ATOM 2204 C CA . CYS A 1 267 ? 15.375 -29.094 -21.312 1 98.38 267 CYS A CA 1
ATOM 2205 C C . CYS A 1 267 ? 14.336 -28.391 -22.172 1 98.38 267 CYS A C 1
ATOM 2207 O O . CYS A 1 267 ? 14.227 -28.672 -23.375 1 98.38 267 CYS A O 1
ATOM 2209 N N . ALA A 1 268 ? 13.508 -27.578 -21.594 1 98.62 268 ALA A N 1
ATOM 2210 C CA . ALA A 1 268 ? 12.539 -26.703 -22.234 1 98.62 268 ALA A CA 1
ATOM 2211 C C . ALA A 1 268 ? 13.031 -25.266 -22.266 1 98.62 268 ALA A C 1
ATOM 2213 O O . ALA A 1 268 ? 13.195 -24.625 -21.219 1 98.62 268 ALA A O 1
ATOM 2214 N N . LEU A 1 269 ? 13.289 -24.719 -23.453 1 98.5 269 LEU A N 1
ATOM 2215 C CA . LEU A 1 269 ? 13.922 -23.422 -23.625 1 98.5 269 LEU A CA 1
ATOM 2216 C C . LEU A 1 269 ? 13.07 -22.516 -24.516 1 98.5 269 LEU A C 1
ATOM 2218 O O . LEU A 1 269 ? 12.398 -23 -25.438 1 98.5 269 LEU A O 1
ATOM 2222 N N . SER A 1 270 ? 13.031 -21.297 -24.25 1 98.19 270 SER A N 1
ATOM 2223 C CA . SER A 1 270 ? 12.516 -20.25 -25.141 1 98.19 270 SER A CA 1
ATOM 2224 C C . SER A 1 270 ? 13.484 -19.078 -25.234 1 98.19 270 SER A C 1
ATOM 2226 O O . SER A 1 270 ? 14 -18.609 -24.203 1 98.19 270 SER A O 1
ATOM 2228 N N . ASP A 1 271 ? 13.797 -18.641 -26.391 1 97.31 271 ASP A N 1
ATOM 2229 C CA . ASP A 1 271 ? 14.633 -17.453 -26.531 1 97.31 271 ASP A CA 1
ATOM 2230 C C . ASP A 1 271 ? 13.789 -16.188 -26.531 1 97.31 271 ASP A C 1
ATOM 2232 O O . ASP A 1 271 ? 14.32 -15.07 -26.562 1 97.31 271 ASP A O 1
ATOM 2236 N N . MET A 1 272 ? 12.438 -16.359 -26.547 1 97.44 272 MET A N 1
ATOM 2237 C CA . MET A 1 272 ? 11.453 -15.297 -26.375 1 97.44 272 MET A CA 1
ATOM 2238 C C . MET A 1 272 ? 11.555 -14.273 -27.516 1 97.44 272 MET A C 1
ATOM 2240 O O . MET A 1 272 ? 11.172 -13.117 -27.344 1 97.44 272 MET A O 1
ATOM 2244 N N . LYS A 1 273 ? 12.07 -14.609 -28.656 1 96.94 273 LYS A N 1
ATOM 2245 C CA . LYS A 1 273 ? 12.32 -13.648 -29.719 1 96.94 273 LYS A CA 1
ATOM 2246 C C . LYS A 1 273 ? 11.078 -13.453 -30.594 1 96.94 273 LYS A C 1
ATOM 2248 O O . LYS A 1 273 ? 10.75 -12.32 -30.969 1 96.94 273 LYS A O 1
ATOM 2253 N N . GLU A 1 274 ? 10.344 -14.547 -30.844 1 97.06 274 GLU A N 1
ATOM 2254 C CA . GLU A 1 274 ? 9.227 -14.461 -31.766 1 97.06 274 GLU A CA 1
ATOM 2255 C C . GLU A 1 274 ? 7.945 -14.039 -31.062 1 97.06 274 GLU A C 1
ATOM 2257 O O . GLU A 1 274 ? 7.191 -13.211 -31.578 1 97.06 274 GLU A O 1
ATOM 2262 N N . TYR A 1 275 ? 7.633 -14.625 -29.922 1 97.12 275 TYR A N 1
ATOM 2263 C CA . TYR A 1 275 ? 6.352 -14.375 -29.281 1 97.12 275 TYR A CA 1
ATOM 2264 C C . TYR A 1 275 ? 6.551 -13.805 -27.875 1 97.12 275 TYR A C 1
ATOM 2266 O O . TYR A 1 275 ? 5.633 -13.836 -27.047 1 97.12 275 TYR A O 1
ATOM 2274 N N . GLY A 1 276 ? 7.773 -13.344 -27.531 1 96.88 276 GLY A N 1
ATOM 2275 C CA . GLY A 1 276 ? 8.031 -12.664 -26.281 1 96.88 276 GLY A CA 1
ATOM 2276 C C . GLY A 1 276 ? 8.047 -13.602 -25.094 1 96.88 276 GLY A C 1
ATOM 2277 O O . GLY A 1 276 ? 8.359 -14.789 -25.234 1 96.88 276 GLY A O 1
ATOM 2278 N N . ILE A 1 277 ? 7.75 -13.062 -23.922 1 96.44 277 ILE A N 1
ATOM 2279 C CA . ILE A 1 277 ? 7.961 -13.758 -22.656 1 96.44 277 ILE A CA 1
ATOM 2280 C C . ILE A 1 277 ? 6.977 -14.922 -22.531 1 96.44 277 ILE A C 1
ATOM 2282 O O . ILE A 1 277 ? 7.195 -15.844 -21.75 1 96.44 277 ILE A O 1
ATOM 2286 N N . ASN A 1 278 ? 5.852 -14.836 -23.266 1 94.88 278 ASN A N 1
ATOM 2287 C CA . ASN A 1 278 ? 4.832 -15.875 -23.188 1 94.88 278 ASN A CA 1
ATOM 2288 C C . ASN A 1 278 ? 5.027 -16.953 -24.25 1 94.88 278 ASN A C 1
ATOM 2290 O O . ASN A 1 278 ? 4.168 -17.812 -24.438 1 94.88 278 ASN A O 1
ATOM 2294 N N . GLU A 1 279 ? 6.129 -16.859 -24.969 1 96.94 279 GLU A N 1
ATOM 2295 C CA . GLU A 1 279 ? 6.418 -17.875 -25.984 1 96.94 279 GLU A CA 1
ATOM 2296 C C . GLU A 1 279 ? 6.504 -19.266 -25.375 1 96.94 279 GLU A C 1
ATOM 2298 O O . GLU A 1 279 ? 7.117 -19.453 -24.312 1 96.94 279 GLU A O 1
ATOM 2303 N N . ASN A 1 280 ? 5.789 -20.234 -26.031 1 97.56 280 ASN A N 1
ATOM 2304 C CA . ASN A 1 280 ? 5.875 -21.609 -25.562 1 97.56 280 ASN A CA 1
ATOM 2305 C C . ASN A 1 280 ? 7.301 -22.156 -25.672 1 97.56 280 ASN A C 1
ATOM 2307 O O . ASN A 1 280 ? 7.988 -21.906 -26.672 1 97.56 280 ASN A O 1
ATOM 2311 N N . HIS A 1 281 ? 7.738 -22.812 -24.688 1 97.88 281 HIS A N 1
ATOM 2312 C CA . HIS A 1 281 ? 9.07 -23.422 -24.719 1 97.88 281 HIS A CA 1
ATOM 2313 C C . HIS A 1 281 ? 9.125 -24.609 -25.672 1 97.88 281 HIS A C 1
ATOM 2315 O O . HIS A 1 281 ? 8.156 -25.359 -25.797 1 97.88 281 HIS A O 1
ATOM 2321 N N . LYS A 1 282 ? 10.211 -24.688 -26.312 1 98.31 282 LYS A N 1
ATOM 2322 C CA . LYS A 1 282 ? 10.531 -25.875 -27.094 1 98.31 282 LYS A CA 1
ATOM 2323 C C . LYS A 1 282 ? 11.43 -26.828 -26.312 1 98.31 282 LYS A C 1
ATOM 2325 O O . LYS A 1 282 ? 12.062 -26.438 -25.328 1 98.31 282 LYS A O 1
ATOM 2330 N N . ILE A 1 283 ? 11.352 -28.062 -26.734 1 98.69 283 ILE A N 1
ATOM 2331 C CA . ILE A 1 283 ? 12.125 -29.047 -26 1 98.69 283 ILE A CA 1
ATOM 2332 C C . ILE A 1 283 ? 13.406 -29.391 -26.766 1 98.69 283 ILE A C 1
ATOM 2334 O O . ILE A 1 283 ? 13.359 -29.641 -27.969 1 98.69 283 ILE A O 1
ATOM 2338 N N . TYR A 1 284 ? 14.484 -29.375 -26.062 1 98.75 284 TYR A N 1
ATOM 2339 C CA . TYR A 1 284 ? 15.812 -29.594 -26.625 1 98.75 284 TYR A CA 1
ATOM 2340 C C . TYR A 1 284 ? 16.531 -30.734 -25.906 1 98.75 284 TYR A C 1
ATOM 2342 O O . TYR A 1 284 ? 16.219 -31.047 -24.75 1 98.75 284 TYR A O 1
ATOM 2350 N N . LEU A 1 285 ? 17.484 -31.359 -26.609 1 98.56 285 LEU A N 1
ATOM 2351 C CA . LEU A 1 285 ? 18.469 -32.25 -26.031 1 98.56 285 LEU A CA 1
ATOM 2352 C C . LEU A 1 285 ? 19.859 -31.594 -26.031 1 98.56 285 LEU A C 1
ATOM 2354 O O . LEU A 1 285 ? 20.234 -30.938 -27 1 98.56 285 LEU A O 1
ATOM 2358 N N . ILE A 1 286 ? 20.438 -31.688 -24.938 1 98.56 286 ILE A N 1
ATOM 2359 C CA . ILE A 1 286 ? 21.828 -31.234 -24.828 1 98.56 286 ILE A CA 1
ATOM 2360 C C . ILE A 1 286 ? 22.75 -32.438 -24.688 1 98.56 286 ILE A C 1
ATOM 2362 O O . ILE A 1 286 ? 22.578 -33.25 -23.766 1 98.56 286 ILE A O 1
ATOM 2366 N N . ASP A 1 287 ? 23.781 -32.531 -25.516 1 97.12 287 ASP A N 1
ATOM 2367 C CA . ASP A 1 287 ? 24.672 -33.656 -25.484 1 97.12 287 ASP A CA 1
ATOM 2368 C C . ASP A 1 287 ? 25.891 -33.406 -24.594 1 97.12 287 ASP A C 1
ATOM 2370 O O . ASP A 1 287 ? 25.953 -32.375 -23.922 1 97.12 287 ASP A O 1
ATOM 2374 N N . SER A 1 288 ? 26.812 -34.312 -24.531 1 93.94 288 SER A N 1
ATOM 2375 C CA . SER A 1 288 ? 27.953 -34.25 -23.641 1 93.94 288 SER A CA 1
ATOM 2376 C C . SER A 1 288 ? 28.875 -33.062 -24.031 1 93.94 288 SER A C 1
ATOM 2378 O O . SER A 1 288 ? 29.641 -32.562 -23.203 1 93.94 288 SER A O 1
ATOM 2380 N N . ASN A 1 289 ? 28.844 -32.625 -25.281 1 94.75 289 ASN A N 1
ATOM 2381 C CA . ASN A 1 289 ? 29.641 -31.484 -25.734 1 94.75 289 ASN A CA 1
ATOM 2382 C C . ASN A 1 289 ? 28.875 -30.172 -25.578 1 94.75 289 ASN A C 1
ATOM 2384 O O . ASN A 1 289 ? 29.297 -29.141 -26.109 1 94.75 289 ASN A O 1
ATOM 2388 N N . LYS A 1 290 ? 27.734 -30.219 -24.969 1 94.75 290 LYS A N 1
ATOM 2389 C CA . LYS A 1 290 ? 26.891 -29.078 -24.641 1 94.75 290 LYS A CA 1
ATOM 2390 C C . LYS A 1 290 ? 26.25 -28.5 -25.906 1 94.75 290 LYS A C 1
ATOM 2392 O O . LYS A 1 290 ? 25.938 -27.297 -25.953 1 94.75 290 LYS A O 1
ATOM 2397 N N . ASN A 1 291 ? 26.203 -29.328 -26.969 1 97.31 291 ASN A N 1
ATOM 2398 C CA . ASN A 1 291 ? 25.406 -28.906 -28.109 1 97.31 291 ASN A CA 1
ATOM 2399 C C . ASN A 1 291 ? 23.906 -28.969 -27.812 1 97.31 291 ASN A C 1
ATOM 2401 O O . ASN A 1 291 ? 23.422 -29.969 -27.297 1 97.31 291 ASN A O 1
ATOM 2405 N N . ILE A 1 292 ? 23.25 -27.906 -28.109 1 98.19 292 ILE A N 1
ATOM 2406 C CA . ILE A 1 292 ? 21.812 -27.797 -27.891 1 98.19 292 ILE A CA 1
ATOM 2407 C C . ILE A 1 292 ? 21.062 -28.141 -29.172 1 98.19 292 ILE A C 1
ATOM 2409 O O . ILE A 1 292 ? 21.141 -27.406 -30.156 1 98.19 292 ILE A O 1
ATOM 2413 N N . ASN A 1 293 ? 20.328 -29.25 -29.219 1 98.12 293 ASN A N 1
ATOM 2414 C CA . ASN A 1 293 ? 19.625 -29.734 -30.406 1 98.12 293 ASN A CA 1
ATOM 2415 C C . ASN A 1 293 ? 18.125 -29.734 -30.203 1 98.12 293 ASN A C 1
ATOM 2417 O O . ASN A 1 293 ? 17.609 -30.281 -29.234 1 98.12 293 ASN A O 1
ATOM 2421 N N . LEU A 1 294 ? 17.406 -29.141 -31.156 1 98.31 294 LEU A N 1
ATOM 2422 C CA . LEU A 1 294 ? 15.945 -29.109 -31.094 1 98.31 294 LEU A CA 1
ATOM 2423 C C . LEU A 1 294 ? 15.367 -30.516 -31.203 1 98.31 294 LEU A C 1
ATOM 2425 O O . LEU A 1 294 ? 15.695 -31.266 -32.125 1 98.31 294 LEU A O 1
ATOM 2429 N N . LEU A 1 295 ? 14.602 -30.906 -30.234 1 98.44 295 LEU A N 1
ATOM 2430 C CA . LEU A 1 295 ? 13.984 -32.219 -30.203 1 98.44 295 LEU A CA 1
ATOM 2431 C C . LEU A 1 295 ? 12.508 -32.156 -30.578 1 98.44 295 LEU A C 1
ATOM 2433 O O . LEU A 1 295 ? 12.008 -33 -31.328 1 98.44 295 LEU A O 1
ATOM 2437 N N . TYR A 1 296 ? 11.797 -31.203 -30.047 1 98.06 296 TYR A N 1
ATOM 2438 C CA . TYR A 1 296 ? 10.359 -31.047 -30.234 1 98.06 296 TYR A CA 1
ATOM 2439 C C . TYR A 1 296 ? 9.969 -29.578 -30.266 1 98.06 296 TYR A C 1
ATOM 2441 O O . TYR A 1 296 ? 10.18 -28.844 -29.281 1 98.06 296 TYR A O 1
ATOM 2449 N N . GLU A 1 297 ? 9.414 -29.078 -31.328 1 96.75 297 GLU A N 1
ATOM 2450 C CA . GLU A 1 297 ? 9.07 -27.672 -31.516 1 96.75 297 GLU A CA 1
ATOM 2451 C C . GLU A 1 297 ? 7.988 -27.234 -30.547 1 96.75 297 GLU A C 1
ATOM 2453 O O . GLU A 1 297 ? 7.98 -26.078 -30.094 1 96.75 297 GLU A O 1
ATOM 2458 N N . ASN A 1 298 ? 7.23 -28.078 -29.953 1 95.56 298 ASN A N 1
ATOM 2459 C CA . ASN A 1 298 ? 6.133 -27.828 -29.016 1 95.56 298 ASN A CA 1
ATOM 2460 C C . ASN A 1 298 ? 5.484 -26.469 -29.281 1 95.56 298 ASN A C 1
ATOM 2462 O O . ASN A 1 298 ? 6.18 -25.484 -29.531 1 95.56 298 ASN A O 1
ATOM 2466 N N . ASP A 1 299 ? 4.191 -26.328 -29.203 1 95.38 299 ASP A N 1
ATOM 2467 C CA . ASP A 1 299 ? 3.475 -25.062 -29.391 1 95.38 299 ASP A CA 1
ATOM 2468 C C . ASP A 1 299 ? 2.391 -24.875 -28.328 1 95.38 299 ASP A C 1
ATOM 2470 O O . ASP A 1 299 ? 1.408 -24.172 -28.562 1 95.38 299 ASP A O 1
ATOM 2474 N N . THR A 1 300 ? 2.492 -25.625 -27.312 1 92.12 300 THR A N 1
ATOM 2475 C CA . THR A 1 300 ? 1.575 -25.484 -26.188 1 92.12 300 THR A CA 1
ATOM 2476 C C . THR A 1 300 ? 2.342 -25.234 -24.891 1 92.12 300 THR A C 1
ATOM 2478 O O . THR A 1 300 ? 3.553 -25.469 -24.828 1 92.12 300 THR A O 1
ATOM 2481 N N . TRP A 1 301 ? 1.662 -24.75 -23.938 1 91.69 301 TRP A N 1
ATOM 2482 C CA . TRP A 1 301 ? 2.307 -24.609 -22.641 1 91.69 301 TRP A CA 1
ATOM 2483 C C . TRP A 1 301 ? 2.562 -25.969 -22 1 91.69 301 TRP A C 1
ATOM 2485 O O . TRP A 1 301 ? 1.775 -26.906 -22.188 1 91.69 301 TRP A O 1
ATOM 2495 N N . LEU A 1 302 ? 3.643 -26.094 -21.312 1 93.69 302 LEU A N 1
ATOM 2496 C CA . LEU A 1 302 ? 4.066 -27.359 -20.703 1 93.69 302 LEU A CA 1
ATOM 2497 C C . LEU A 1 302 ? 3.598 -27.453 -19.266 1 93.69 302 LEU A C 1
ATOM 2499 O O . LEU A 1 302 ? 4.391 -27.766 -18.375 1 93.69 302 LEU A O 1
ATOM 2503 N N . ALA A 1 303 ? 2.342 -27.047 -19.016 1 92 303 ALA A N 1
ATOM 2504 C CA . ALA A 1 303 ? 1.704 -27.078 -17.703 1 92 303 ALA A CA 1
ATOM 2505 C C . ALA A 1 303 ? 0.184 -27.047 -17.828 1 92 303 ALA A C 1
ATOM 2507 O O . ALA A 1 303 ? -0.349 -26.859 -18.922 1 92 303 ALA A O 1
ATOM 2508 N N . CYS A 1 304 ? -0.488 -27.328 -16.781 1 94.12 304 CYS A N 1
ATOM 2509 C CA . CYS A 1 304 ? -1.932 -27.125 -16.719 1 94.12 304 CYS A CA 1
ATOM 2510 C C . CYS A 1 304 ? -2.273 -25.656 -16.625 1 94.12 304 CYS A C 1
ATOM 2512 O O . CYS A 1 304 ? -1.984 -25 -15.617 1 94.12 304 CYS A O 1
ATOM 2514 N N . THR A 1 305 ? -2.922 -25.125 -17.672 1 95.69 305 THR A N 1
ATOM 2515 C CA . THR A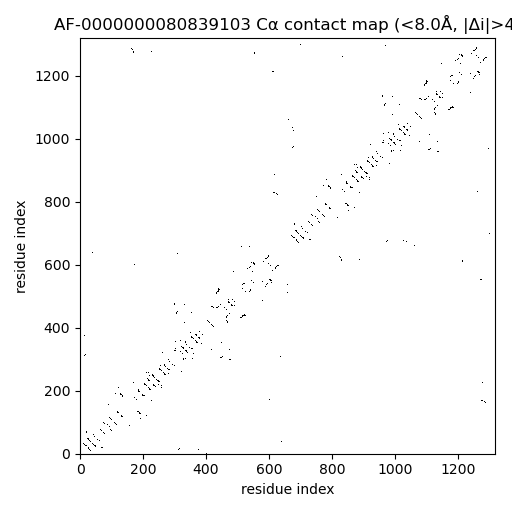 1 305 ? -3.326 -23.719 -17.656 1 95.69 305 THR A CA 1
ATOM 2516 C C . THR A 1 305 ? -4.848 -23.594 -17.672 1 95.69 305 THR A C 1
ATOM 2518 O O . THR A 1 305 ? -5.383 -22.5 -17.828 1 95.69 305 THR A O 1
ATOM 2521 N N . VAL A 1 306 ? -5.543 -24.734 -17.625 1 96.69 306 VAL A N 1
ATOM 2522 C CA . VAL A 1 306 ? -6.992 -24.688 -17.469 1 96.69 306 VAL A CA 1
ATOM 2523 C C . VAL A 1 306 ? -7.352 -24.219 -16.062 1 96.69 306 VAL A C 1
ATOM 2525 O O . VAL A 1 306 ? -7.02 -24.875 -15.078 1 96.69 306 VAL A O 1
ATOM 2528 N N . GLY A 1 307 ? -8.023 -23.109 -16.031 1 94.94 307 GLY A N 1
ATOM 2529 C CA . GLY A 1 307 ? -8.297 -22.484 -14.75 1 94.94 307 GLY A CA 1
ATOM 2530 C C . GLY A 1 307 ? -9.414 -23.156 -13.977 1 94.94 307 GLY A C 1
ATOM 2531 O O . GLY A 1 307 ? -10.289 -23.797 -14.57 1 94.94 307 GLY A O 1
ATOM 2532 N N . SER A 1 308 ? -9.375 -23.016 -12.656 1 96.44 308 SER A N 1
ATOM 2533 C CA . SER A 1 308 ? -10.422 -23.406 -11.727 1 96.44 308 SER A CA 1
ATOM 2534 C C . SER A 1 308 ? -10.25 -22.734 -10.375 1 96.44 308 SER A C 1
ATOM 2536 O O . SER A 1 308 ? -9.141 -22.359 -10 1 96.44 308 SER A O 1
ATOM 2538 N N . ASP A 1 309 ? -11.336 -22.5 -9.695 1 97.25 309 ASP A N 1
ATOM 2539 C CA . ASP A 1 309 ? -11.242 -21.953 -8.344 1 97.25 309 ASP A CA 1
ATOM 2540 C C . ASP A 1 309 ? -11.367 -23.062 -7.301 1 97.25 309 ASP A C 1
ATOM 2542 O O . ASP A 1 309 ? -11.664 -22.781 -6.137 1 97.25 309 ASP A O 1
ATOM 2546 N N . CYS A 1 310 ? -11.148 -24.344 -7.758 1 97.44 310 CYS A N 1
ATOM 2547 C CA . CYS A 1 310 ? -11.312 -25.484 -6.871 1 97.44 310 CYS A CA 1
ATOM 2548 C C . CYS A 1 310 ? -10.016 -26.266 -6.742 1 97.44 310 CYS A C 1
ATOM 2550 O O . CYS A 1 310 ? -10.031 -27.5 -6.594 1 97.44 310 CYS A O 1
ATOM 2552 N N . ARG A 1 311 ? -8.891 -25.594 -6.883 1 96.62 311 ARG A N 1
ATOM 2553 C CA . ARG A 1 311 ? -7.539 -26.109 -6.66 1 96.62 311 ARG A CA 1
ATOM 2554 C C . ARG A 1 311 ? -6.832 -25.328 -5.555 1 96.62 311 ARG A C 1
ATOM 2556 O O . ARG A 1 311 ? -7.027 -24.109 -5.418 1 96.62 311 ARG A O 1
ATOM 2563 N N . LEU A 1 312 ? -6.09 -25.969 -4.781 1 96.06 312 LEU A N 1
ATOM 2564 C CA . LEU A 1 312 ? -5.398 -25.281 -3.697 1 96.06 312 LEU A CA 1
ATOM 2565 C C . LEU A 1 312 ? -3.887 -25.344 -3.891 1 96.06 312 LEU A C 1
ATOM 2567 O O . LEU A 1 312 ? -3.186 -24.359 -3.658 1 96.06 312 LEU A O 1
ATOM 2571 N N . SER A 1 313 ? -3.348 -26.594 -4.281 1 92.62 313 SER A N 1
ATOM 2572 C CA . SER A 1 313 ? -1.919 -26.812 -4.48 1 92.62 313 SER A CA 1
ATOM 2573 C C . SER A 1 313 ? -1.655 -27.625 -5.738 1 92.62 313 SER A C 1
ATOM 2575 O O . SER A 1 313 ? -2.58 -27.922 -6.496 1 92.62 313 SER A O 1
ATOM 2577 N N . GLY A 1 314 ? -0.39 -27.922 -5.988 1 93.19 314 GLY A N 1
ATOM 2578 C CA . GLY A 1 314 ? -0.009 -28.594 -7.227 1 93.19 314 GLY A CA 1
ATOM 2579 C C . GLY A 1 314 ? 0.751 -29.875 -7.004 1 93.19 314 GLY A C 1
ATOM 2580 O O . GLY A 1 314 ? 0.652 -30.484 -5.938 1 93.19 314 GLY A O 1
ATOM 2581 N N . GLY A 1 315 ? 1.346 -30.375 -8.055 1 95.12 315 GLY A N 1
ATOM 2582 C CA . GLY A 1 315 ? 2.172 -31.578 -8.086 1 95.12 315 GLY A CA 1
ATOM 2583 C C . GLY A 1 315 ? 3.068 -31.641 -9.312 1 95.12 315 GLY A C 1
ATOM 2584 O O . GLY A 1 315 ? 3.283 -30.641 -9.984 1 95.12 315 GLY A O 1
ATOM 2585 N N . LYS A 1 316 ? 3.551 -32.812 -9.609 1 95.44 316 LYS A N 1
ATOM 2586 C CA . LYS A 1 316 ? 4.504 -33 -10.695 1 95.44 316 LYS A CA 1
ATOM 2587 C C . LYS A 1 316 ? 3.844 -32.781 -12.055 1 95.44 316 LYS A C 1
ATOM 2589 O O . LYS A 1 316 ? 2.752 -33.281 -12.305 1 95.44 316 LYS A O 1
ATOM 2594 N N . SER A 1 317 ? 4.559 -32.031 -12.852 1 96.56 317 SER A N 1
ATOM 2595 C CA . SER A 1 317 ? 4.074 -31.812 -14.211 1 96.56 317 SER A CA 1
ATOM 2596 C C . SER A 1 317 ? 5 -32.438 -15.242 1 96.56 317 SER A C 1
ATOM 2598 O O . SER A 1 317 ? 4.684 -32.469 -16.438 1 96.56 317 SER A O 1
ATOM 2600 N N . PHE A 1 318 ? 6.16 -32.906 -14.852 1 98 318 PHE A N 1
ATOM 2601 C CA . PHE A 1 318 ? 7.156 -33.562 -15.695 1 98 318 PHE A CA 1
ATOM 2602 C C . PHE A 1 318 ? 7.723 -34.812 -15.023 1 98 318 PHE A C 1
ATOM 2604 O O . PHE A 1 318 ? 7.766 -34.875 -13.789 1 98 318 PHE A O 1
ATOM 2611 N N . LYS A 1 319 ? 8.133 -35.75 -15.805 1 97.81 319 LYS A N 1
ATOM 2612 C CA . LYS A 1 319 ? 8.883 -36.875 -15.305 1 97.81 319 LYS A CA 1
ATOM 2613 C C . LYS A 1 319 ? 9.672 -37.562 -16.422 1 97.81 319 LYS A C 1
ATOM 2615 O O . LYS A 1 319 ? 9.172 -37.688 -17.547 1 97.81 319 LYS A O 1
ATOM 2620 N N . VAL A 1 320 ? 10.914 -37.844 -16.156 1 98.19 320 VAL A N 1
ATOM 2621 C CA . VAL A 1 320 ? 11.742 -38.594 -17.094 1 98.19 320 VAL A CA 1
ATOM 2622 C C . VAL A 1 320 ? 11.805 -40.062 -16.688 1 98.19 320 VAL A C 1
ATOM 2624 O O . VAL A 1 320 ? 12.07 -40.375 -15.531 1 98.19 320 VAL A O 1
ATOM 2627 N N . ILE A 1 321 ? 11.531 -40.969 -17.625 1 97.12 321 ILE A N 1
ATOM 2628 C CA . ILE A 1 321 ? 11.672 -42.406 -17.438 1 97.12 321 ILE A CA 1
ATOM 2629 C C . ILE A 1 321 ? 12.375 -43.031 -18.641 1 97.12 321 ILE A C 1
ATOM 2631 O O . ILE A 1 321 ? 11.836 -43.031 -19.75 1 97.12 321 ILE A O 1
ATOM 2635 N N . GLY A 1 322 ? 13.5 -43.594 -18.422 1 96.25 322 GLY A N 1
ATOM 2636 C CA . GLY A 1 322 ? 14.273 -44.094 -19.547 1 96.25 322 GLY A CA 1
ATOM 2637 C C . GLY A 1 322 ? 14.625 -43.031 -20.562 1 96.25 322 GLY A C 1
ATOM 2638 O O . GLY A 1 322 ? 15.219 -42 -20.219 1 96.25 322 GLY A O 1
ATOM 2639 N N . ASN A 1 323 ? 14.195 -43.281 -21.75 1 97.75 323 ASN A N 1
ATOM 2640 C CA . ASN A 1 323 ? 14.508 -42.344 -22.828 1 97.75 323 ASN A CA 1
ATOM 2641 C C . ASN A 1 323 ? 13.32 -41.469 -23.156 1 97.75 323 ASN A C 1
ATOM 2643 O O . ASN A 1 323 ? 13.234 -40.906 -24.25 1 97.75 323 ASN A O 1
ATOM 2647 N N . LYS A 1 324 ? 12.359 -41.344 -22.188 1 98.12 324 LYS A N 1
ATOM 2648 C CA . LYS A 1 324 ? 11.141 -40.594 -22.469 1 98.12 324 LYS A CA 1
ATOM 2649 C C . LYS A 1 324 ? 10.938 -39.469 -21.438 1 98.12 324 LYS A C 1
ATOM 2651 O O . LYS A 1 324 ? 11.203 -39.688 -20.25 1 98.12 324 LYS A O 1
ATOM 2656 N N . LEU A 1 325 ? 10.523 -38.344 -21.922 1 98.56 325 LEU A N 1
ATOM 2657 C CA . LEU A 1 325 ? 9.992 -37.281 -21.094 1 98.56 325 LEU A CA 1
ATOM 2658 C C . LEU A 1 325 ? 8.461 -37.312 -21.094 1 98.56 325 LEU A C 1
ATOM 2660 O O . LEU A 1 325 ? 7.844 -37.312 -22.156 1 98.56 325 LEU A O 1
ATOM 2664 N N . TYR A 1 326 ? 7.828 -37.406 -19.938 1 98.31 326 TYR A N 1
ATOM 2665 C CA . TYR A 1 326 ? 6.391 -37.219 -19.766 1 98.31 326 TYR A CA 1
ATOM 2666 C C . TYR A 1 326 ? 6.066 -35.812 -19.281 1 98.31 326 TYR A C 1
ATOM 2668 O O . TYR A 1 326 ? 6.727 -35.312 -18.375 1 98.31 326 TYR A O 1
ATOM 2676 N N . PHE A 1 327 ? 5.133 -35.156 -19.906 1 97.81 327 PHE A N 1
ATOM 2677 C CA . PHE A 1 327 ? 4.816 -33.781 -19.562 1 97.81 327 PHE A CA 1
ATOM 2678 C C . PHE A 1 327 ? 3.352 -33.469 -19.844 1 97.81 327 PHE A C 1
ATOM 2680 O O . PHE A 1 327 ? 2.701 -34.188 -20.609 1 97.81 327 PHE A O 1
ATOM 2687 N N . LEU A 1 328 ? 2.812 -32.469 -19.203 1 97.12 328 LEU A N 1
ATOM 2688 C CA . LEU A 1 328 ? 1.454 -32 -19.438 1 97.12 328 LEU A CA 1
ATOM 2689 C C . LEU A 1 328 ? 1.415 -31.016 -20.594 1 97.12 328 LEU A C 1
ATOM 2691 O O . LEU A 1 328 ? 2.361 -30.25 -20.797 1 97.12 328 LEU A O 1
ATOM 2695 N N . SER A 1 329 ? 0.354 -31.062 -21.312 1 94.88 329 SER A N 1
ATOM 2696 C CA . SER A 1 329 ? 0.089 -30.125 -22.406 1 94.88 329 SER A CA 1
ATOM 2697 C C . SER A 1 329 ? -1.351 -29.625 -22.375 1 94.88 329 SER A C 1
ATOM 2699 O O . SER A 1 329 ? -2.285 -30.406 -22.203 1 94.88 329 SER A O 1
ATOM 2701 N N . THR A 1 330 ? -1.489 -28.359 -22.438 1 95.5 330 THR A N 1
ATOM 2702 C CA . THR A 1 330 ? -2.818 -27.781 -22.594 1 95.5 330 THR A CA 1
ATOM 2703 C C . THR A 1 330 ? -3.156 -27.625 -24.078 1 95.5 330 THR A C 1
ATOM 2705 O O . THR A 1 330 ? -2.521 -26.828 -24.781 1 95.5 330 THR A O 1
ATOM 2708 N N . ILE A 1 331 ? -4.105 -28.391 -24.5 1 94.69 331 ILE A N 1
ATOM 2709 C CA . ILE A 1 331 ? -4.562 -28.359 -25.891 1 94.69 331 ILE A CA 1
ATOM 2710 C C . ILE A 1 331 ? -6.023 -27.922 -25.953 1 94.69 331 ILE A C 1
ATOM 2712 O O . ILE A 1 331 ? -6.906 -28.609 -25.438 1 94.69 331 ILE A O 1
ATOM 2716 N N . ALA A 1 332 ? -6.199 -26.75 -26.578 1 93.81 332 ALA A N 1
ATOM 2717 C CA . ALA A 1 332 ? -7.508 -26.094 -26.609 1 93.81 332 ALA A CA 1
ATOM 2718 C C . ALA A 1 332 ? -8.023 -25.844 -25.203 1 93.81 332 ALA A C 1
ATOM 2720 O O . ALA A 1 332 ? -7.418 -25.094 -24.438 1 93.81 332 ALA A O 1
ATOM 2721 N N . ASP A 1 333 ? -9.07 -26.656 -24.797 1 95.44 333 ASP A N 1
ATOM 2722 C CA . ASP A 1 333 ? -9.703 -26.375 -23.516 1 95.44 333 ASP A CA 1
ATOM 2723 C C . ASP A 1 333 ? -9.445 -27.484 -22.516 1 95.44 333 ASP A C 1
ATOM 2725 O O . ASP A 1 333 ? -10.164 -27.625 -21.516 1 95.44 333 ASP A O 1
ATOM 2729 N N . SER A 1 334 ? -8.367 -28.359 -22.766 1 96.19 334 SER A N 1
ATOM 2730 C CA . SER A 1 334 ? -8.133 -29.516 -21.906 1 96.19 334 SER A CA 1
ATOM 2731 C C . SER A 1 334 ? -6.641 -29.734 -21.672 1 96.19 334 SER A C 1
ATOM 2733 O O . SER A 1 334 ? -5.809 -29.25 -22.453 1 96.19 334 SER A O 1
ATOM 2735 N N . VAL A 1 335 ? -6.348 -30.422 -20.609 1 96.94 335 VAL A N 1
ATOM 2736 C CA . VAL A 1 335 ? -4.961 -30.766 -20.297 1 96.94 335 VAL A CA 1
ATOM 2737 C C . VAL A 1 335 ? -4.73 -32.25 -20.5 1 96.94 335 VAL A C 1
ATOM 2739 O O . VAL A 1 335 ? -5.473 -33.094 -19.969 1 96.94 335 VAL A O 1
ATOM 2742 N N . HIS A 1 336 ? -3.705 -32.562 -21.172 1 95.88 336 HIS A N 1
ATOM 2743 C CA . HIS A 1 336 ? -3.375 -33.938 -21.516 1 95.88 336 HIS A CA 1
ATOM 2744 C C . HIS A 1 336 ? -1.971 -34.312 -21.031 1 95.88 336 HIS A C 1
ATOM 2746 O O . HIS A 1 336 ? -1.16 -33.438 -20.75 1 95.88 336 HIS A O 1
ATOM 2752 N N . LEU A 1 337 ? -1.796 -35.594 -20.875 1 97.31 337 LEU A N 1
ATOM 2753 C CA . LEU A 1 337 ? -0.458 -36.125 -20.625 1 97.31 337 LEU A CA 1
ATOM 2754 C C . LEU A 1 337 ? 0.173 -36.625 -21.922 1 97.31 337 LEU A C 1
ATOM 2756 O O . LEU A 1 337 ? -0.461 -37.344 -22.672 1 97.31 337 LEU A O 1
ATOM 2760 N N . SER A 1 338 ? 1.383 -36.219 -22.172 1 96.56 338 SER A N 1
ATOM 2761 C CA . SER A 1 338 ? 2.115 -36.625 -23.359 1 96.56 338 SER A CA 1
ATOM 2762 C C . SER A 1 338 ? 3.459 -37.25 -23 1 96.56 338 SER A C 1
ATOM 2764 O O . SER A 1 338 ? 3.98 -37 -21.906 1 96.56 338 SER A O 1
ATOM 2766 N N . SER A 1 339 ? 3.963 -38.062 -23.891 1 97.12 339 SER A N 1
ATOM 2767 C CA . SER A 1 339 ? 5.328 -38.562 -23.797 1 97.12 339 SER A CA 1
ATOM 2768 C C . SER A 1 339 ? 6.145 -38.188 -25.031 1 97.12 339 SER A C 1
ATOM 2770 O O . SER A 1 339 ? 5.605 -38.062 -26.141 1 97.12 339 SER A O 1
ATOM 2772 N N . LEU A 1 340 ? 7.34 -37.875 -24.812 1 98.44 340 LEU A N 1
ATOM 2773 C CA . LEU A 1 340 ? 8.312 -37.531 -25.844 1 98.44 340 LEU A CA 1
ATOM 2774 C C . LEU A 1 340 ? 9.586 -38.344 -25.672 1 98.44 340 LEU A C 1
ATOM 2776 O O . LEU A 1 340 ? 10.234 -38.281 -24.625 1 98.44 340 LEU A O 1
ATOM 2780 N N . ASP A 1 341 ? 9.984 -39.125 -26.688 1 98.31 341 ASP A N 1
ATOM 2781 C CA . ASP A 1 341 ? 11.211 -39.906 -26.562 1 98.31 341 ASP A CA 1
ATOM 2782 C C . ASP A 1 341 ? 12.398 -39.156 -27.156 1 98.31 341 ASP A C 1
ATOM 2784 O O . ASP A 1 341 ? 12.227 -38.094 -27.75 1 98.31 341 ASP A O 1
ATOM 2788 N N . THR A 1 342 ? 13.602 -39.625 -27 1 98.06 342 THR A N 1
ATOM 2789 C CA . THR A 1 342 ? 14.828 -38.938 -27.375 1 98.06 342 THR A CA 1
ATOM 2790 C C . THR A 1 342 ? 14.992 -38.906 -28.906 1 98.06 342 THR A C 1
ATOM 2792 O O . THR A 1 342 ? 15.891 -38.25 -29.422 1 98.06 342 THR A O 1
ATOM 2795 N N . ASN A 1 343 ? 14.117 -39.562 -29.625 1 96.88 343 ASN A N 1
ATOM 2796 C CA . ASN A 1 343 ? 14.125 -39.531 -31.094 1 96.88 343 ASN A CA 1
ATOM 2797 C C . ASN A 1 343 ? 13.133 -38.469 -31.625 1 96.88 343 ASN A C 1
ATOM 2799 O O . ASN A 1 343 ? 13.062 -38.25 -32.812 1 96.88 343 ASN A O 1
ATOM 2803 N N . GLY A 1 344 ? 12.383 -37.938 -30.734 1 97.31 344 GLY A N 1
ATOM 2804 C CA . GLY A 1 344 ? 11.477 -36.875 -31.125 1 97.31 344 GLY A CA 1
ATOM 2805 C C . GLY A 1 344 ? 10.047 -37.344 -31.328 1 97.31 344 GLY A C 1
ATOM 2806 O O . GLY A 1 344 ? 9.195 -36.594 -31.766 1 97.31 344 GLY A O 1
ATOM 2807 N N . LYS A 1 345 ? 9.789 -38.562 -31.062 1 97.69 345 LYS A N 1
ATOM 2808 C CA . LYS A 1 345 ? 8.43 -39.094 -31.203 1 97.69 345 LYS A CA 1
ATOM 2809 C C . LYS A 1 345 ? 7.559 -38.656 -30.016 1 97.69 345 LYS A C 1
ATOM 2811 O O . LYS A 1 345 ? 7.879 -38.969 -28.875 1 97.69 345 LYS A O 1
ATOM 2816 N N . VAL A 1 346 ? 6.469 -38 -30.312 1 96.5 346 VAL A N 1
ATOM 2817 C CA . VAL A 1 346 ? 5.535 -37.531 -29.281 1 96.5 346 VAL A CA 1
ATOM 2818 C C . VAL A 1 346 ? 4.266 -38.375 -29.328 1 96.5 346 VAL A C 1
ATOM 2820 O O . VAL A 1 346 ? 3.777 -38.75 -30.406 1 96.5 346 VAL A O 1
ATOM 2823 N N . GLU A 1 347 ? 3.766 -38.781 -28.188 1 95.31 347 GLU A N 1
ATOM 2824 C CA . GLU A 1 347 ? 2.5 -39.5 -28.047 1 95.31 347 GLU A CA 1
ATOM 2825 C C . GLU A 1 347 ? 1.615 -38.844 -26.984 1 95.31 347 GLU A C 1
ATOM 2827 O O . GLU A 1 347 ? 2.072 -38.594 -25.875 1 95.31 347 GLU A O 1
ATOM 2832 N N . ILE A 1 348 ? 0.348 -38.594 -27.312 1 94.69 348 ILE A N 1
ATOM 2833 C CA . ILE A 1 348 ? -0.637 -38.156 -26.328 1 94.69 348 ILE A CA 1
ATOM 2834 C C . ILE A 1 348 ? -1.239 -39.375 -25.625 1 94.69 348 ILE A C 1
ATOM 2836 O O . ILE A 1 348 ? -1.819 -40.25 -26.266 1 94.69 348 ILE A O 1
ATOM 2840 N N . LEU A 1 349 ? -1.142 -39.406 -24.344 1 96 349 LEU A N 1
ATOM 2841 C CA . LEU A 1 349 ? -1.466 -40.594 -23.578 1 96 349 LEU A CA 1
ATOM 2842 C C . LEU A 1 349 ? -2.883 -40.531 -23.031 1 96 349 LEU A C 1
ATOM 2844 O O . LEU A 1 349 ? -3.414 -41.531 -22.531 1 96 349 LEU A O 1
ATOM 2848 N N . SER A 1 350 ? -3.469 -39.406 -23.062 1 92.56 350 SER A N 1
ATOM 2849 C CA . SER A 1 350 ? -4.84 -39.219 -22.594 1 92.56 350 SER A CA 1
ATOM 2850 C C . SER A 1 350 ? -5.66 -38.406 -23.609 1 92.56 350 SER A C 1
ATOM 2852 O O . SER A 1 350 ? -5.199 -37.406 -24.125 1 92.56 350 SER A O 1
ATOM 2854 N N . SER A 1 351 ? -6.883 -38.812 -23.859 1 86.12 351 SER A N 1
ATOM 2855 C CA . SER A 1 351 ? -7.672 -38.156 -24.891 1 86.12 351 SER A CA 1
ATOM 2856 C C . SER A 1 351 ? -8.938 -37.531 -24.312 1 86.12 351 SER A C 1
ATOM 2858 O O . SER A 1 351 ? -9.594 -36.719 -24.969 1 86.12 351 SER A O 1
ATOM 2860 N N . GLU A 1 352 ? -9.18 -37.844 -23.109 1 91.31 352 GLU A N 1
ATOM 2861 C CA . GLU A 1 352 ? -10.422 -37.375 -22.516 1 91.31 352 GLU A CA 1
ATOM 2862 C C . GLU A 1 352 ? -10.344 -35.875 -22.188 1 91.31 352 GLU A C 1
ATOM 2864 O O . GLU A 1 352 ? -9.266 -35.375 -21.875 1 91.31 352 GLU A O 1
ATOM 2869 N N . ASN A 1 353 ? -11.523 -35.25 -22.219 1 93.19 353 ASN A N 1
ATOM 2870 C CA . ASN A 1 353 ? -11.602 -33.844 -21.828 1 93.19 353 ASN A CA 1
ATOM 2871 C C . ASN A 1 353 ? -11.422 -33.656 -20.328 1 93.19 353 ASN A C 1
ATOM 2873 O O . ASN A 1 353 ? -11.547 -34.625 -19.562 1 93.19 353 ASN A O 1
ATOM 2877 N N . GLY A 1 354 ? -11.18 -32.406 -19.969 1 95.56 354 GLY A N 1
ATOM 2878 C CA . GLY A 1 354 ? -10.914 -32.094 -18.578 1 95.56 354 GLY A CA 1
ATOM 2879 C C . GLY A 1 354 ? -9.469 -31.719 -18.312 1 95.56 354 GLY A C 1
ATOM 2880 O O . GLY A 1 354 ? -8.82 -31.109 -19.172 1 95.56 354 GLY A O 1
ATOM 2881 N N . SER A 1 355 ? -9.062 -32.031 -17.141 1 96.69 355 SER A N 1
ATOM 2882 C CA . SER A 1 355 ? -7.719 -31.578 -16.797 1 96.69 355 SER A CA 1
ATOM 2883 C C . SER A 1 355 ? -6.945 -32.656 -16.047 1 96.69 355 SER A C 1
ATOM 2885 O O . SER A 1 355 ? -7.488 -33.312 -15.148 1 96.69 355 SER A O 1
ATOM 2887 N N . ILE A 1 356 ? -5.742 -32.875 -16.438 1 97.31 356 ILE A N 1
ATOM 2888 C CA . ILE A 1 356 ? -4.738 -33.531 -15.602 1 97.31 356 ILE A CA 1
ATOM 2889 C C . ILE A 1 356 ? -3.926 -32.5 -14.859 1 97.31 356 ILE A C 1
ATOM 2891 O O . ILE A 1 356 ? -3.195 -31.703 -15.469 1 97.31 356 ILE A O 1
ATOM 2895 N N . ASP A 1 357 ? -4.09 -32.469 -13.586 1 97.44 357 ASP A N 1
ATOM 2896 C CA . ASP A 1 357 ? -3.449 -31.438 -12.781 1 97.44 357 ASP A CA 1
ATOM 2897 C C . ASP A 1 357 ? -1.997 -31.797 -12.477 1 97.44 357 ASP A C 1
ATOM 2899 O O . ASP A 1 357 ? -1.104 -30.953 -12.586 1 97.44 357 ASP A O 1
ATOM 2903 N N . PHE A 1 358 ? -1.693 -32.938 -12.078 1 97.69 358 PHE A N 1
ATOM 2904 C CA . PHE A 1 358 ? -0.363 -33.5 -11.875 1 97.69 358 PHE A CA 1
ATOM 2905 C C . PHE A 1 358 ? -0.398 -35.031 -11.977 1 97.69 358 PHE A C 1
ATOM 2907 O O . PHE A 1 358 ? -1.473 -35.625 -11.992 1 97.69 358 PHE A O 1
ATOM 2914 N N . PHE A 1 359 ? 0.79 -35.656 -12.094 1 97.94 359 PHE A N 1
ATOM 2915 C CA . PHE A 1 359 ? 0.84 -37.094 -12.32 1 97.94 359 PHE A CA 1
ATOM 2916 C C . PHE A 1 359 ? 2.119 -37.688 -11.75 1 97.94 359 PHE A C 1
ATOM 2918 O O . PHE A 1 359 ? 3.029 -36.938 -11.352 1 97.94 359 PHE A O 1
ATOM 2925 N N . ASP A 1 360 ? 2.135 -38.969 -11.672 1 98.12 360 ASP A N 1
ATOM 2926 C CA . ASP A 1 360 ? 3.357 -39.75 -11.445 1 98.12 360 ASP A CA 1
ATOM 2927 C C . ASP A 1 360 ? 3.295 -41.094 -12.141 1 98.12 360 ASP A C 1
ATOM 2929 O O . ASP A 1 360 ? 2.221 -41.531 -12.547 1 98.12 360 ASP A O 1
ATOM 2933 N N . ILE A 1 361 ? 4.457 -41.625 -12.391 1 97.75 361 ILE A N 1
ATOM 2934 C CA . ILE A 1 361 ? 4.582 -42.875 -13.148 1 97.75 361 ILE A CA 1
ATOM 2935 C C . ILE A 1 361 ? 5.562 -43.812 -12.453 1 97.75 361 ILE A C 1
ATOM 2937 O O . ILE A 1 361 ? 6.645 -43.406 -12.039 1 97.75 361 ILE A O 1
ATOM 2941 N N . ALA A 1 362 ? 5.191 -45.031 -12.281 1 96.62 362 ALA A N 1
ATOM 2942 C CA . ALA A 1 362 ? 6.066 -46.094 -11.828 1 96.62 362 ALA A CA 1
ATOM 2943 C C . ALA A 1 362 ? 5.645 -47.438 -12.414 1 96.62 362 ALA A C 1
ATOM 2945 O O . ALA A 1 362 ? 4.449 -47.719 -12.547 1 96.62 362 ALA A O 1
ATOM 2946 N N . ASN A 1 363 ? 6.566 -48.281 -12.805 1 95.38 363 ASN A N 1
ATOM 2947 C CA . ASN A 1 363 ? 6.309 -49.625 -13.344 1 95.38 363 ASN A CA 1
ATOM 2948 C C . ASN A 1 363 ? 5.34 -49.562 -14.523 1 95.38 363 ASN A C 1
ATOM 2950 O O . ASN A 1 363 ? 4.391 -50.344 -14.594 1 95.38 363 ASN A O 1
ATOM 2954 N N . ASN A 1 364 ? 5.453 -48.562 -15.297 1 92.25 364 ASN A N 1
ATOM 2955 C CA . ASN A 1 364 ? 4.664 -48.344 -16.5 1 92.25 364 ASN A CA 1
ATOM 2956 C C . ASN A 1 364 ? 3.203 -48.062 -16.172 1 92.25 364 ASN A C 1
ATOM 2958 O O . ASN A 1 364 ? 2.332 -48.188 -17.031 1 92.25 364 ASN A O 1
ATOM 2962 N N . GLU A 1 365 ? 2.924 -47.844 -14.961 1 95.88 365 GLU A N 1
ATOM 2963 C CA . GLU A 1 365 ? 1.588 -47.406 -14.57 1 95.88 365 GLU A CA 1
ATOM 2964 C C . GLU A 1 365 ? 1.538 -45.875 -14.367 1 95.88 365 GLU A C 1
ATOM 2966 O O . GLU A 1 365 ? 2.43 -45.312 -13.742 1 95.88 365 GLU A O 1
ATOM 2971 N N . ILE A 1 366 ? 0.491 -45.312 -14.922 1 97.5 366 ILE A N 1
ATOM 2972 C CA . ILE A 1 366 ? 0.337 -43.875 -14.844 1 97.5 366 ILE A CA 1
ATOM 2973 C C . ILE A 1 366 ? -0.854 -43.531 -13.953 1 97.5 366 ILE A C 1
ATOM 2975 O O . ILE A 1 366 ? -1.974 -43.969 -14.203 1 97.5 366 ILE A O 1
ATOM 2979 N N . TYR A 1 367 ? -0.625 -42.781 -12.914 1 98.19 367 TYR A N 1
ATOM 2980 C CA . TYR A 1 367 ? -1.656 -42.219 -12.055 1 98.19 367 TYR A CA 1
ATOM 2981 C C . TYR A 1 367 ? -1.661 -40.688 -12.125 1 98.19 367 TYR A C 1
ATOM 2983 O O . TYR A 1 367 ? -0.614 -40.062 -12.32 1 98.19 367 TYR A O 1
ATOM 2991 N N . TYR A 1 368 ? -2.787 -40.094 -12.078 1 97.81 368 TYR A N 1
ATOM 2992 C CA . TYR A 1 368 ? -2.857 -38.656 -12.078 1 97.81 368 TYR A CA 1
ATOM 2993 C C . TYR A 1 368 ? -4.023 -38.156 -11.227 1 97.81 368 TYR A C 1
ATOM 2995 O O . TYR A 1 368 ? -4.93 -38.938 -10.906 1 97.81 368 TYR A O 1
ATOM 3003 N N . VAL A 1 369 ? -3.91 -36.969 -10.719 1 97.88 369 VAL A N 1
ATOM 3004 C CA . VAL A 1 369 ? -5.02 -36.219 -10.148 1 97.88 369 VAL A CA 1
ATOM 3005 C C . VAL A 1 369 ? -5.547 -35.219 -11.172 1 97.88 369 VAL A C 1
ATOM 3007 O O . VAL A 1 369 ? -4.766 -34.562 -11.867 1 97.88 369 VAL A O 1
ATOM 3010 N N . GLY A 1 370 ? -6.793 -35.156 -11.281 1 97.06 370 GLY A N 1
ATOM 3011 C CA . GLY A 1 370 ? -7.387 -34.219 -12.219 1 97.06 370 GLY A CA 1
ATOM 3012 C C . GLY A 1 370 ? -8.891 -34.125 -12.078 1 97.06 370 GLY A C 1
ATOM 3013 O O . GLY A 1 370 ? -9.469 -34.625 -11.109 1 97.06 370 GLY A O 1
ATOM 3014 N N . MET A 1 371 ? -9.453 -33.312 -12.914 1 96.69 371 MET A N 1
ATOM 3015 C CA . MET A 1 371 ? -10.898 -33.062 -12.961 1 96.69 371 MET A CA 1
ATOM 3016 C C . MET A 1 371 ? -11.492 -33.625 -14.25 1 96.69 371 MET A C 1
ATOM 3018 O O . MET A 1 371 ? -11.031 -33.281 -15.344 1 96.69 371 MET A O 1
ATOM 3022 N N . ARG A 1 372 ? -12.461 -34.531 -14.125 1 94.44 372 ARG A N 1
ATOM 3023 C CA . ARG A 1 372 ? -13.164 -35.125 -15.25 1 94.44 372 ARG A CA 1
ATOM 3024 C C . ARG A 1 372 ? -14.672 -35 -15.078 1 94.44 372 ARG A C 1
ATOM 3026 O O . ARG A 1 372 ? -15.18 -34.969 -13.953 1 94.44 372 ARG A O 1
ATOM 3033 N N . ASP A 1 373 ? -15.359 -34.844 -16.219 1 92.5 373 ASP A N 1
ATOM 3034 C CA . ASP A 1 373 ? -16.812 -34.875 -16.281 1 92.5 373 ASP A CA 1
ATOM 3035 C C . ASP A 1 373 ? -17.422 -33.781 -15.383 1 92.5 373 ASP A C 1
ATOM 3037 O O . ASP A 1 373 ? -18.422 -34.062 -14.695 1 92.5 373 ASP A O 1
ATOM 3041 N N . TYR A 1 374 ? -16.719 -32.656 -15.328 1 94.25 374 TYR A N 1
ATOM 3042 C CA . TYR A 1 374 ? -17.156 -31.484 -14.594 1 94.25 374 TYR A CA 1
ATOM 3043 C C . TYR A 1 374 ? -17.359 -31.797 -13.117 1 94.25 374 TYR A C 1
ATOM 3045 O O . TYR A 1 374 ? -18.328 -31.344 -12.508 1 94.25 374 TYR A O 1
ATOM 3053 N N . THR A 1 375 ? -16.531 -32.688 -12.578 1 94.75 375 THR A N 1
ATOM 3054 C CA . THR A 1 375 ? -16.469 -33 -11.148 1 94.75 375 THR A CA 1
ATOM 3055 C C . THR A 1 375 ? -15.156 -32.5 -10.555 1 94.75 375 THR A C 1
ATOM 3057 O O . THR A 1 375 ? -14.258 -32.062 -11.289 1 94.75 375 THR A O 1
ATOM 3060 N N . LEU A 1 376 ? -15.117 -32.5 -9.242 1 97.5 376 LEU A N 1
ATOM 3061 C CA . LEU A 1 376 ? -13.93 -32.031 -8.523 1 97.5 376 LEU A CA 1
ATOM 3062 C C . LEU A 1 376 ? -12.781 -33.031 -8.68 1 97.5 376 LEU A C 1
ATOM 3064 O O . LEU A 1 376 ? -12.938 -34.062 -9.336 1 97.5 376 LEU A O 1
ATOM 3068 N N . GLN A 1 377 ? -11.617 -32.75 -8.18 1 97.44 377 GLN A N 1
ATOM 3069 C CA . GLN A 1 377 ? -10.398 -33.531 -8.328 1 97.44 377 GLN A CA 1
ATOM 3070 C C . GLN A 1 377 ? -10.57 -34.938 -7.727 1 97.44 377 GLN A C 1
ATOM 3072 O O . GLN A 1 377 ? -11.164 -35.094 -6.66 1 97.44 377 GLN A O 1
ATOM 3077 N N . GLU A 1 378 ? -10.094 -35.906 -8.367 1 97.94 378 GLU A N 1
ATOM 3078 C CA . GLU A 1 378 ? -9.961 -37.281 -7.895 1 97.94 378 GLU A CA 1
ATOM 3079 C C . GLU A 1 378 ? -8.688 -37.906 -8.438 1 97.94 378 GLU A C 1
ATOM 3081 O O . GLU A 1 378 ? -8.016 -37.344 -9.297 1 97.94 378 GLU A O 1
ATOM 3086 N N . ILE A 1 379 ? -8.359 -39.031 -7.918 1 98.31 379 ILE A N 1
ATOM 3087 C CA . ILE A 1 379 ? -7.223 -39.812 -8.406 1 98.31 379 ILE A CA 1
ATOM 3088 C C . ILE A 1 379 ? -7.68 -40.781 -9.5 1 98.31 379 ILE A C 1
ATOM 3090 O O . ILE A 1 379 ? -8.672 -41.5 -9.336 1 98.31 379 ILE A O 1
ATOM 3094 N N . TYR A 1 380 ? -6.953 -40.812 -10.594 1 97.75 380 TYR A N 1
ATOM 3095 C CA . TYR A 1 380 ? -7.246 -41.688 -11.727 1 97.75 380 TYR A CA 1
ATOM 3096 C C . TYR A 1 380 ? -6.023 -42.5 -12.102 1 97.75 380 TYR A C 1
ATOM 3098 O O . TYR A 1 380 ? -4.887 -42.094 -11.867 1 97.75 380 TYR A O 1
ATOM 3106 N N . LYS A 1 381 ? -6.289 -43.656 -12.617 1 97.44 381 LYS A N 1
ATOM 3107 C CA . LYS A 1 381 ? -5.289 -44.438 -13.336 1 97.44 381 LYS A CA 1
ATOM 3108 C C . LYS A 1 381 ? -5.512 -44.344 -14.844 1 97.44 381 LYS A C 1
ATOM 3110 O O . LYS A 1 381 ? -6.641 -44.469 -15.32 1 97.44 381 LYS A O 1
ATOM 3115 N N . LEU A 1 382 ? -4.469 -44.031 -15.5 1 96.31 382 LEU A N 1
ATOM 3116 C CA . LEU A 1 382 ? -4.562 -43.938 -16.953 1 96.31 382 LEU A CA 1
ATOM 3117 C C . LEU A 1 382 ? -4.211 -45.281 -17.594 1 96.31 382 LEU A C 1
ATOM 3119 O O . LEU A 1 382 ? -3.123 -45.812 -17.359 1 96.31 382 LEU A O 1
ATOM 3123 N N . GLU A 1 383 ? -5.168 -45.844 -18.344 1 91.81 383 GLU A N 1
ATOM 3124 C CA . GLU A 1 383 ? -4.98 -47.125 -19.062 1 91.81 383 GLU A CA 1
ATOM 3125 C C . GLU A 1 383 ? -5.527 -47.031 -20.484 1 91.81 383 GLU A C 1
ATOM 3127 O O . GLU A 1 383 ? -6.723 -46.781 -20.688 1 91.81 383 GLU A O 1
ATOM 3132 N N . ASN A 1 384 ? -4.727 -47.312 -21.469 1 90.19 384 ASN A N 1
ATOM 3133 C CA . ASN A 1 384 ? -5.117 -47.281 -22.875 1 90.19 384 ASN A CA 1
ATOM 3134 C C . ASN A 1 384 ? -5.855 -46 -23.234 1 90.19 384 ASN A C 1
ATOM 3136 O O . ASN A 1 384 ? -6.961 -46.031 -23.781 1 90.19 384 ASN A O 1
ATOM 3140 N N . ASN A 1 385 ? -5.363 -44.906 -22.766 1 89.94 385 ASN A N 1
ATOM 3141 C CA . ASN A 1 385 ? -5.848 -43.562 -23.062 1 89.94 385 ASN A CA 1
ATOM 3142 C C . ASN A 1 385 ? -7.168 -43.281 -22.344 1 89.94 385 ASN A C 1
ATOM 3144 O O . ASN A 1 385 ? -7.852 -42.281 -22.672 1 89.94 385 ASN A O 1
ATOM 3148 N N . SER A 1 386 ? -7.465 -44.156 -21.5 1 91 386 SER A N 1
ATOM 3149 C CA . SER A 1 386 ? -8.695 -43.938 -20.734 1 91 386 SER A CA 1
ATOM 3150 C C . SER A 1 386 ? -8.398 -43.781 -19.25 1 91 386 SER A C 1
ATOM 3152 O O . SER A 1 386 ? -7.445 -44.375 -18.734 1 91 386 SER A O 1
ATOM 3154 N N . SER A 1 387 ? -9.273 -43.062 -18.594 1 94.44 387 SER A N 1
ATOM 3155 C CA . SER A 1 387 ? -9.102 -42.781 -17.172 1 94.44 387 SER A CA 1
ATOM 3156 C C . SER A 1 387 ? -9.977 -43.688 -16.312 1 94.44 387 SER A C 1
ATOM 3158 O O . SER A 1 387 ? -11.188 -43.781 -16.531 1 94.44 387 SER A O 1
ATOM 3160 N N . ILE A 1 388 ? -9.391 -44.375 -15.422 1 95.44 388 ILE A N 1
ATOM 3161 C CA . ILE A 1 388 ? -10.102 -45.125 -14.414 1 95.44 388 ILE A CA 1
ATOM 3162 C C . ILE A 1 388 ? -10.07 -44.406 -13.07 1 95.44 388 ILE A C 1
ATOM 3164 O O . ILE A 1 388 ? -9 -44.219 -12.492 1 95.44 388 ILE A O 1
ATOM 3168 N N . LYS A 1 389 ? -11.266 -44.062 -12.594 1 96.5 389 LYS A N 1
ATOM 3169 C CA . LYS A 1 389 ? -11.336 -43.344 -11.32 1 96.5 389 LYS A CA 1
ATOM 3170 C C . LYS A 1 389 ? -11.016 -44.25 -10.148 1 96.5 389 LYS A C 1
ATOM 3172 O O . LYS A 1 389 ? -11.609 -45.344 -10.016 1 96.5 389 LYS A O 1
ATOM 3177 N N . LEU A 1 390 ? -10.109 -43.812 -9.281 1 97.38 390 LEU A N 1
ATOM 3178 C CA . LEU A 1 390 ? -9.664 -44.688 -8.188 1 97.38 390 LEU A CA 1
ATOM 3179 C C . LEU A 1 390 ? -10.164 -44.156 -6.844 1 97.38 390 LEU A C 1
ATOM 3181 O O . LEU A 1 390 ? -10.195 -44.875 -5.855 1 97.38 390 LEU A O 1
ATOM 3185 N N . SER A 1 391 ? -10.438 -42.906 -6.766 1 97.5 391 SER A N 1
ATOM 3186 C CA . SER A 1 391 ? -10.867 -42.312 -5.5 1 97.5 391 SER A CA 1
ATOM 3187 C C . SER A 1 391 ? -12.227 -41.656 -5.633 1 97.5 391 SER A C 1
ATOM 3189 O O . SER A 1 391 ? -12.727 -41.469 -6.746 1 97.5 391 SER A O 1
ATOM 3191 N N . SER A 1 392 ? -12.875 -41.344 -4.488 1 97.06 392 SER A N 1
ATOM 3192 C CA . SER A 1 392 ? -14.18 -40.719 -4.445 1 97.06 392 SER A CA 1
ATOM 3193 C C . SER A 1 392 ? -14.273 -39.719 -3.297 1 97.06 392 SER A C 1
ATOM 3195 O O . SER A 1 392 ? -15.258 -39.688 -2.561 1 97.06 392 SER A O 1
ATOM 3197 N N . PHE A 1 393 ? -13.25 -39 -3.113 1 97.69 393 PHE A N 1
ATOM 3198 C CA . PHE A 1 393 ? -13.18 -38.062 -1.995 1 97.69 393 PHE A CA 1
ATOM 3199 C C . PHE A 1 393 ? -14.266 -37 -2.107 1 97.69 393 PHE A C 1
ATOM 3201 O O . PHE A 1 393 ? -14.781 -36.531 -1.094 1 97.69 393 PHE A O 1
ATOM 3208 N N . ASN A 1 394 ? -14.617 -36.562 -3.324 1 97.75 394 ASN A N 1
ATOM 3209 C CA . ASN A 1 394 ? -15.562 -35.5 -3.541 1 97.75 394 ASN A CA 1
ATOM 3210 C C . ASN A 1 394 ? -16.859 -36 -4.176 1 97.75 394 ASN A C 1
ATOM 3212 O O . ASN A 1 394 ? -17.641 -35.188 -4.699 1 97.75 394 ASN A O 1
ATOM 3216 N N . GLU A 1 395 ? -17.047 -37.25 -4.184 1 95.25 395 GLU A N 1
ATOM 3217 C CA . GLU A 1 395 ? -18.219 -37.844 -4.828 1 95.25 395 GLU A CA 1
ATOM 3218 C C . GLU A 1 395 ? -19.516 -37.375 -4.184 1 95.25 395 GLU A C 1
ATOM 3220 O O . GLU A 1 395 ? -20.516 -37.188 -4.867 1 95.25 395 GLU A O 1
ATOM 3225 N N . GLU A 1 396 ? -19.5 -37.219 -2.9 1 94.69 396 GLU A N 1
ATOM 3226 C CA . GLU A 1 396 ? -20.688 -36.812 -2.17 1 94.69 396 GLU A CA 1
ATOM 3227 C C . GLU A 1 396 ? -21.172 -35.406 -2.611 1 94.69 396 GLU A C 1
ATOM 3229 O O . GLU A 1 396 ? -22.359 -35.125 -2.549 1 94.69 396 GLU A O 1
ATOM 3234 N N . ILE A 1 397 ? -20.281 -34.562 -3.037 1 95.5 397 ILE A N 1
ATOM 3235 C CA . ILE A 1 397 ? -20.625 -33.219 -3.496 1 95.5 397 ILE A CA 1
ATOM 3236 C C . ILE A 1 397 ? -21.547 -33.312 -4.715 1 95.5 397 ILE A C 1
ATOM 3238 O O . ILE A 1 397 ? -22.547 -32.594 -4.801 1 95.5 397 ILE A O 1
ATOM 3242 N N . ASN A 1 398 ? -21.25 -34.188 -5.66 1 90.56 398 ASN A N 1
ATOM 3243 C CA . ASN A 1 398 ? -22.016 -34.375 -6.891 1 90.56 398 ASN A CA 1
ATOM 3244 C C . ASN A 1 398 ? -23.375 -34.969 -6.613 1 90.56 398 ASN A C 1
ATOM 3246 O O . ASN A 1 398 ? -24.312 -34.781 -7.391 1 90.56 398 ASN A O 1
ATOM 3250 N N . LYS A 1 399 ? -23.422 -35.719 -5.543 1 94.19 399 LYS A N 1
ATOM 3251 C CA . LYS A 1 399 ? -24.688 -36.344 -5.172 1 94.19 399 LYS A CA 1
ATOM 3252 C C . LYS A 1 399 ? -25.562 -35.375 -4.371 1 94.19 399 LYS A C 1
ATOM 3254 O O . LYS A 1 399 ? -26.781 -35.406 -4.473 1 94.19 399 LYS A O 1
ATOM 3259 N N . LYS A 1 400 ? -24.922 -34.562 -3.689 1 96.56 400 LYS A N 1
ATOM 3260 C CA . LYS A 1 400 ? -25.594 -33.719 -2.727 1 96.56 400 LYS A CA 1
ATOM 3261 C C . LYS A 1 400 ? -26.141 -32.438 -3.402 1 96.56 400 LYS A C 1
ATOM 3263 O O . LYS A 1 400 ? -27.234 -32 -3.1 1 96.56 400 LYS A O 1
ATOM 3268 N N . TYR A 1 401 ? -25.406 -31.875 -4.309 1 97.5 401 TYR A N 1
ATOM 3269 C CA . TYR A 1 401 ? -25.75 -30.562 -4.852 1 97.5 401 TYR A CA 1
ATOM 3270 C C . TYR A 1 401 ? -26.141 -30.672 -6.32 1 97.5 401 TYR A C 1
ATOM 3272 O O . TYR A 1 401 ? -25.656 -31.547 -7.035 1 97.5 401 TYR A O 1
ATOM 3280 N N . LYS A 1 402 ? -26.953 -29.734 -6.754 1 97.31 402 LYS A N 1
ATOM 3281 C CA . LYS A 1 402 ? -27.281 -29.594 -8.172 1 97.31 402 LYS A CA 1
ATOM 3282 C C . LYS A 1 402 ? -26.141 -28.922 -8.93 1 97.31 402 LYS A C 1
ATOM 3284 O O . LYS A 1 402 ? -25.703 -27.812 -8.578 1 97.31 402 LYS A O 1
ATOM 3289 N N . ILE A 1 403 ? -25.672 -29.609 -9.938 1 96.81 403 ILE A N 1
ATOM 3290 C CA . ILE A 1 403 ? -24.594 -29.094 -10.781 1 96.81 403 ILE A CA 1
ATOM 3291 C C . ILE A 1 403 ? -25.078 -28.984 -12.219 1 96.81 403 ILE A C 1
ATOM 3293 O O . ILE A 1 403 ? -25.688 -29.906 -12.75 1 96.81 403 ILE A O 1
ATOM 3297 N N . SER A 1 404 ? -24.906 -27.812 -12.797 1 97.19 404 SER A N 1
ATOM 3298 C CA . SER A 1 404 ? -25.266 -27.578 -14.195 1 97.19 404 SER A CA 1
ATOM 3299 C C . SER A 1 404 ? -24.031 -27.641 -15.094 1 97.19 404 SER A C 1
ATOM 3301 O O . SER A 1 404 ? -23.203 -26.734 -15.086 1 97.19 404 SER A O 1
ATOM 3303 N N . LYS A 1 405 ? -23.891 -28.688 -15.906 1 96.56 405 LYS A N 1
ATOM 3304 C CA . LYS A 1 405 ? -22.75 -28.844 -16.812 1 96.56 405 LYS A CA 1
ATOM 3305 C C . LYS A 1 405 ? -22.875 -27.906 -18.016 1 96.56 405 LYS A C 1
ATOM 3307 O O . LYS A 1 405 ? -23.953 -27.719 -18.547 1 96.56 405 LYS A O 1
ATOM 3312 N N . PRO A 1 406 ? -21.859 -27.312 -18.422 1 97.5 406 PRO A N 1
ATOM 3313 C CA . PRO A 1 406 ? -21.922 -26.359 -19.531 1 97.5 406 PRO A CA 1
ATOM 3314 C C . PRO A 1 406 ? -22.188 -27.047 -20.875 1 97.5 406 PRO A C 1
ATOM 3316 O O . PRO A 1 406 ? -21.703 -28.156 -21.109 1 97.5 406 PRO A O 1
ATOM 3319 N N . GLU A 1 407 ? -23 -26.344 -21.656 1 98 407 GLU A N 1
ATOM 3320 C CA . GLU A 1 407 ? -22.953 -26.609 -23.078 1 98 407 GLU A CA 1
ATOM 3321 C C . GLU A 1 407 ? -21.672 -26.062 -23.703 1 98 407 GLU A C 1
ATOM 3323 O O . GLU A 1 407 ? -21.328 -24.891 -23.516 1 98 407 GLU A O 1
ATOM 3328 N N . VAL A 1 408 ? -20.906 -26.969 -24.359 1 97.25 408 VAL A N 1
ATOM 3329 C CA . VAL A 1 408 ? -19.656 -26.578 -24.984 1 97.25 408 VAL A CA 1
ATOM 3330 C C . VAL A 1 408 ? -19.781 -26.656 -26.5 1 97.25 408 VAL A C 1
ATOM 3332 O O . VAL A 1 408 ? -20.297 -27.641 -27.047 1 97.25 408 VAL A O 1
ATOM 3335 N N . PHE A 1 409 ? -19.359 -25.594 -27.219 1 97.38 409 PHE A N 1
ATOM 3336 C CA . PHE A 1 409 ? -19.484 -25.594 -28.672 1 97.38 409 PHE A CA 1
ATOM 3337 C C . PHE A 1 409 ? -18.328 -24.828 -29.297 1 97.38 409 PHE A C 1
ATOM 3339 O O . PHE A 1 409 ? -17.672 -24.031 -28.641 1 97.38 409 PHE A O 1
ATOM 3346 N N . ASP A 1 410 ? -18.031 -25.125 -30.547 1 97.25 410 ASP A N 1
ATOM 3347 C CA . ASP A 1 410 ? -17.062 -24.359 -31.312 1 97.25 410 ASP A CA 1
ATOM 3348 C C . ASP A 1 410 ? -17.578 -22.953 -31.609 1 97.25 410 ASP A C 1
ATOM 3350 O O . ASP A 1 410 ? -18.734 -22.781 -32.031 1 97.25 410 ASP A O 1
ATOM 3354 N N . PHE A 1 411 ? -16.797 -22.031 -31.344 1 97.38 411 PHE A N 1
ATOM 3355 C CA . PHE A 1 411 ? -17.141 -20.641 -31.562 1 97.38 411 PHE A CA 1
ATOM 3356 C C . PHE A 1 411 ? -16.141 -19.984 -32.5 1 97.38 411 PHE A C 1
ATOM 3358 O O . PHE A 1 411 ? -14.945 -19.938 -32.188 1 97.38 411 PHE A O 1
ATOM 3365 N N . ILE A 1 412 ? -16.609 -19.5 -33.656 1 97.38 412 ILE A N 1
ATOM 3366 C CA . ILE A 1 412 ? -15.758 -18.859 -34.625 1 97.38 412 ILE A CA 1
ATOM 3367 C C . ILE A 1 412 ? -15.789 -17.344 -34.438 1 97.38 412 ILE A C 1
ATOM 3369 O O . ILE A 1 412 ? -16.875 -16.734 -34.406 1 97.38 412 ILE A O 1
ATOM 3373 N N . THR A 1 413 ? -14.664 -16.781 -34.25 1 96.56 413 THR A N 1
ATOM 3374 C CA . THR A 1 413 ? -14.57 -15.336 -34.031 1 96.56 413 THR A CA 1
ATOM 3375 C C . THR A 1 413 ? -13.258 -14.797 -34.625 1 96.56 413 THR A C 1
ATOM 3377 O O . THR A 1 413 ? -12.211 -15.422 -34.469 1 96.56 413 THR A O 1
ATOM 3380 N N . ASN A 1 414 ? -13.328 -13.688 -35.344 1 96.38 414 ASN A N 1
ATOM 3381 C CA . ASN A 1 414 ? -12.195 -12.961 -35.906 1 96.38 414 ASN A CA 1
ATOM 3382 C C . ASN A 1 414 ? -11.258 -13.898 -36.656 1 96.38 414 ASN A C 1
ATOM 3384 O O . ASN A 1 414 ? -10.039 -13.836 -36.469 1 96.38 414 ASN A O 1
ATOM 3388 N N . GLY A 1 415 ? -11.688 -14.812 -37.25 1 96.19 415 GLY A N 1
ATOM 3389 C CA . GLY A 1 415 ? -10.961 -15.641 -38.188 1 96.19 415 GLY A CA 1
ATOM 3390 C C . GLY A 1 415 ? -10.438 -16.922 -37.594 1 96.19 415 GLY A C 1
ATOM 3391 O O . GLY A 1 415 ? -9.883 -17.766 -38.281 1 96.19 415 GLY A O 1
ATOM 3392 N N . ASP A 1 416 ? -10.68 -17.203 -36.281 1 97.38 416 ASP A N 1
ATOM 3393 C CA . ASP A 1 416 ? -10.188 -18.406 -35.625 1 97.38 416 ASP A CA 1
ATOM 3394 C C . ASP A 1 416 ? -11.32 -19.125 -34.906 1 97.38 416 ASP A C 1
ATOM 3396 O O . ASP A 1 416 ? -12.398 -18.562 -34.688 1 97.38 416 ASP A O 1
ATOM 3400 N N . THR A 1 417 ? -11.125 -20.344 -34.656 1 96.5 417 THR A N 1
ATOM 3401 C CA . THR A 1 417 ? -12.07 -21.141 -33.906 1 96.5 417 THR A CA 1
ATOM 3402 C C . THR A 1 417 ? -11.586 -21.328 -32.469 1 96.5 417 THR A C 1
ATOM 3404 O O . THR A 1 417 ? -10.422 -21.656 -32.25 1 96.5 417 THR A O 1
ATOM 3407 N N . THR A 1 418 ? -12.414 -21.094 -31.562 1 96.31 418 THR A N 1
ATOM 3408 C CA . THR A 1 418 ? -12.195 -21.375 -30.141 1 96.31 418 THR A CA 1
ATOM 3409 C C . THR A 1 418 ? -13.406 -22.094 -29.547 1 96.31 418 THR A C 1
ATOM 3411 O O . THR A 1 418 ? -14.18 -22.719 -30.266 1 96.31 418 THR A O 1
ATOM 3414 N N . LYS A 1 419 ? -13.547 -22.047 -28.234 1 96.94 419 LYS A N 1
ATOM 3415 C CA . LYS A 1 419 ? -14.664 -22.719 -27.562 1 96.94 419 LYS A CA 1
ATOM 3416 C C . LYS A 1 419 ? -15.586 -21.703 -26.875 1 96.94 419 LYS A C 1
ATOM 3418 O O . LYS A 1 419 ? -15.117 -20.703 -26.359 1 96.94 419 LYS A O 1
ATOM 3423 N N . GLY A 1 420 ? -16.828 -21.906 -26.938 1 97.94 420 GLY A N 1
ATOM 3424 C CA . GLY A 1 420 ? -17.828 -21.234 -26.125 1 97.94 420 GLY A CA 1
ATOM 3425 C C . GLY A 1 420 ? -18.438 -22.156 -25.078 1 97.94 420 GLY A C 1
ATOM 3426 O O . GLY A 1 420 ? -18.609 -23.344 -25.312 1 97.94 420 GLY A O 1
ATOM 3427 N N . PHE A 1 421 ? -18.75 -21.562 -23.953 1 98.5 421 PHE A N 1
ATOM 3428 C CA . PHE A 1 421 ? -19.328 -22.297 -22.828 1 98.5 421 PHE A CA 1
ATOM 3429 C C . PHE A 1 421 ? -20.562 -21.578 -22.297 1 98.5 421 PHE A C 1
ATOM 3431 O O . PHE A 1 421 ? -20.547 -20.344 -22.125 1 98.5 421 PHE A O 1
ATOM 3438 N N . VAL A 1 422 ? -21.656 -22.328 -22.062 1 98.75 422 VAL A N 1
ATOM 3439 C CA . VAL A 1 422 ? -22.875 -21.781 -21.469 1 98.75 422 VAL A CA 1
ATOM 3440 C C . VAL A 1 422 ? -23.375 -22.703 -20.359 1 98.75 422 VAL A C 1
ATOM 3442 O O . VAL A 1 422 ? -23.703 -23.859 -20.609 1 98.75 422 VAL A O 1
ATOM 3445 N N . ILE A 1 423 ? -23.391 -22.219 -19.172 1 98.69 423 ILE A N 1
ATOM 3446 C CA . ILE A 1 423 ? -24.016 -22.938 -18.062 1 98.69 423 ILE A CA 1
ATOM 3447 C C . ILE A 1 423 ? -25.453 -22.453 -17.875 1 98.69 423 ILE A C 1
ATOM 3449 O O . ILE A 1 423 ? -25.688 -21.25 -17.688 1 98.69 423 ILE A O 1
ATOM 3453 N N . TYR A 1 424 ? -26.406 -23.406 -17.938 1 98.56 424 TYR A N 1
ATOM 3454 C CA . TYR A 1 424 ? -27.812 -23.094 -17.75 1 98.56 424 TYR A CA 1
ATOM 3455 C C . TYR A 1 424 ? -28.141 -22.891 -16.266 1 98.56 424 TYR A C 1
ATOM 3457 O O . TYR A 1 424 ? -27.516 -23.516 -15.406 1 98.56 424 TYR A O 1
ATOM 3465 N N . PRO A 1 425 ? -29.141 -22 -16 1 98.44 425 PRO A N 1
ATOM 3466 C CA . PRO A 1 425 ? -29.641 -21.984 -14.625 1 98.44 425 PRO A CA 1
ATOM 3467 C C . PRO A 1 425 ? -30.188 -23.344 -14.195 1 98.44 425 PRO A C 1
ATOM 3469 O O . PRO A 1 425 ? -30.797 -24.062 -15.008 1 98.44 425 PRO A O 1
ATOM 3472 N N . ILE A 1 426 ? -29.922 -23.641 -12.938 1 97.88 426 ILE A N 1
ATOM 3473 C CA . ILE A 1 426 ? -30.531 -24.859 -12.391 1 97.88 426 ILE A CA 1
ATOM 3474 C C . ILE A 1 426 ? -32.062 -24.766 -12.531 1 97.88 426 ILE A C 1
ATOM 3476 O O . ILE A 1 426 ? -32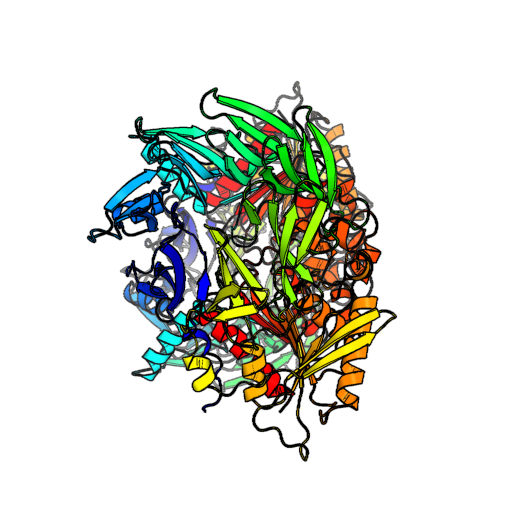.656 -23.719 -12.32 1 97.88 426 ILE A O 1
ATOM 3480 N N . ASP A 1 427 ? -32.719 -25.875 -12.922 1 96.69 427 ASP A N 1
ATOM 3481 C CA . ASP A 1 427 ? -34.156 -25.969 -13.125 1 96.69 427 ASP A CA 1
ATOM 3482 C C . ASP A 1 427 ? -34.625 -25.016 -14.227 1 96.69 427 ASP A C 1
ATOM 3484 O O . ASP A 1 427 ? -35.656 -24.359 -14.094 1 96.69 427 ASP A O 1
ATOM 3488 N N . TYR A 1 428 ? -33.812 -24.922 -15.289 1 97.06 428 TYR A N 1
ATOM 3489 C CA . TYR A 1 428 ? -34.062 -24.094 -16.453 1 97.06 428 TYR A CA 1
ATOM 3490 C C . TYR A 1 428 ? -35.438 -24.359 -17.047 1 97.06 428 TYR A C 1
ATOM 3492 O O . TYR A 1 428 ? -35.844 -25.516 -17.203 1 97.06 428 TYR A O 1
ATOM 3500 N N . ASP A 1 429 ? -36.094 -23.266 -17.281 1 97.38 429 ASP A N 1
ATOM 3501 C CA . ASP A 1 429 ? -37.375 -23.266 -17.969 1 97.38 429 ASP A CA 1
ATOM 3502 C C . ASP A 1 429 ? -37.312 -22.484 -19.266 1 97.38 429 ASP A C 1
ATOM 3504 O O . ASP A 1 429 ? -37.125 -21.266 -19.266 1 97.38 429 ASP A O 1
ATOM 3508 N N . LYS A 1 430 ? -37.531 -23.172 -20.391 1 94.69 430 LYS A N 1
ATOM 3509 C CA . LYS A 1 430 ? -37.375 -22.562 -21.719 1 94.69 430 LYS A CA 1
ATOM 3510 C C . LYS A 1 430 ? -38.406 -21.453 -21.922 1 94.69 430 LYS A C 1
ATOM 3512 O O . LYS A 1 430 ? -38.25 -20.625 -22.844 1 94.69 430 LYS A O 1
ATOM 3517 N N . ASN A 1 431 ? -39.438 -21.406 -21.078 1 96 431 ASN A N 1
ATOM 3518 C CA . ASN A 1 431 ? -40.5 -20.406 -21.234 1 96 431 ASN A CA 1
ATOM 3519 C C . ASN A 1 431 ? -40.219 -19.141 -20.438 1 96 431 ASN A C 1
ATOM 3521 O O . ASN A 1 431 ? -41 -18.203 -20.453 1 96 431 ASN A O 1
ATOM 3525 N N . LYS A 1 432 ? -39.031 -19.172 -19.844 1 96.69 432 LYS A N 1
ATOM 3526 C CA . LYS A 1 432 ? -38.656 -18.016 -19.062 1 96.69 432 LYS A CA 1
ATOM 3527 C C . LYS A 1 432 ? -37.406 -17.344 -19.656 1 96.69 432 LYS A C 1
ATOM 3529 O O . LYS A 1 432 ? -36.719 -17.938 -20.484 1 96.69 432 LYS A O 1
ATOM 3534 N N . THR A 1 433 ? -37.312 -16.047 -19.312 1 97.38 433 THR A N 1
ATOM 3535 C CA . THR A 1 433 ? -36.094 -15.312 -19.625 1 97.38 433 THR A CA 1
ATOM 3536 C C . THR A 1 433 ? -35.25 -15.125 -18.359 1 97.38 433 THR A C 1
ATOM 3538 O O . THR A 1 433 ? -35.781 -14.945 -17.266 1 97.38 433 THR A O 1
ATOM 3541 N N . TYR A 1 434 ? -33.906 -15.172 -18.5 1 98.56 434 TYR A N 1
ATOM 3542 C CA . TYR A 1 434 ? -33.031 -15.219 -17.359 1 98.56 434 TYR A CA 1
ATOM 3543 C C . TYR A 1 434 ? -31.953 -14.133 -17.453 1 98.56 434 TYR A C 1
ATOM 3545 O O . TYR A 1 434 ? -31.641 -13.656 -18.531 1 98.56 434 TYR A O 1
ATOM 3553 N N . PRO A 1 435 ? -31.438 -13.617 -16.297 1 98.69 435 PRO A N 1
ATOM 3554 C CA . PRO A 1 435 ? -30.203 -12.82 -16.328 1 98.69 435 PRO A CA 1
ATOM 3555 C C . PRO A 1 435 ? -28.969 -13.664 -16.625 1 98.69 435 PRO A C 1
ATOM 3557 O O . PRO A 1 435 ? -29.031 -14.898 -16.578 1 98.69 435 PRO A O 1
ATOM 3560 N N . ALA A 1 436 ? -27.891 -13.008 -16.953 1 98.88 436 ALA A N 1
ATOM 3561 C CA . ALA A 1 436 ? -26.672 -13.734 -17.297 1 98.88 436 ALA A CA 1
ATOM 3562 C C . ALA A 1 436 ? -25.438 -13 -16.781 1 98.88 436 ALA A C 1
ATOM 3564 O O . ALA A 1 436 ? -25.5 -11.805 -16.484 1 98.88 436 ALA A O 1
ATOM 3565 N N . ILE A 1 437 ? -24.406 -13.703 -16.625 1 98.94 437 ILE A N 1
ATOM 3566 C CA . ILE A 1 437 ? -23.109 -13.172 -16.219 1 98.94 437 ILE A CA 1
ATOM 3567 C C . ILE A 1 437 ? -22.031 -13.625 -17.219 1 98.94 437 ILE A C 1
ATOM 3569 O O . ILE A 1 437 ? -21.859 -14.828 -17.438 1 98.94 437 ILE A O 1
ATOM 3573 N N . LEU A 1 438 ? -21.344 -12.727 -17.859 1 98.94 438 LEU A N 1
ATOM 3574 C CA . LEU A 1 438 ? -20.125 -13.023 -18.594 1 98.94 438 LEU A CA 1
ATOM 3575 C C . LEU A 1 438 ? -18.922 -13.094 -17.656 1 98.94 438 LEU A C 1
ATOM 3577 O O . LEU A 1 438 ? -18.609 -12.117 -16.984 1 98.94 438 LEU A O 1
ATOM 3581 N N . ASP A 1 439 ? -18.344 -14.242 -17.547 1 98.75 439 ASP A N 1
ATOM 3582 C CA . ASP A 1 439 ? -17.156 -14.445 -16.719 1 98.75 439 ASP A CA 1
ATOM 3583 C C . ASP A 1 439 ? -15.898 -14.57 -17.578 1 98.75 439 ASP A C 1
ATOM 3585 O O . ASP A 1 439 ? -15.828 -15.438 -18.453 1 98.75 439 ASP A O 1
ATOM 3589 N N . ILE A 1 440 ? -14.891 -13.719 -17.328 1 98.69 440 ILE A N 1
ATOM 3590 C CA . ILE A 1 440 ? -13.688 -13.648 -18.156 1 98.69 440 ILE A CA 1
ATOM 3591 C C . ILE A 1 440 ? -12.492 -14.188 -17.359 1 98.69 440 ILE A C 1
ATOM 3593 O O . ILE A 1 440 ? -12.242 -13.75 -16.234 1 98.69 440 ILE A O 1
ATOM 3597 N N . HIS A 1 441 ? -11.781 -15.125 -17.891 1 97.81 441 HIS A N 1
ATOM 3598 C CA . HIS A 1 441 ? -10.68 -15.742 -17.156 1 97.81 441 HIS A CA 1
ATOM 3599 C C . HIS A 1 441 ? -9.477 -14.805 -17.078 1 97.81 441 HIS A C 1
ATOM 3601 O O . HIS A 1 441 ? -9.414 -13.805 -17.797 1 97.81 441 HIS A O 1
ATOM 3607 N N . GLY A 1 442 ? -8.5 -15.117 -16.156 1 95.94 442 GLY A N 1
ATOM 3608 C CA . GLY A 1 442 ? -7.242 -14.398 -16.047 1 95.94 442 GLY A CA 1
ATOM 3609 C C . GLY A 1 442 ? -6.242 -14.766 -17.125 1 95.94 442 GLY A C 1
ATOM 3610 O O . GLY A 1 442 ? -6.539 -15.578 -18 1 95.94 442 GLY A O 1
ATOM 3611 N N . GLY A 1 443 ? -5.004 -14.141 -16.969 1 86.75 443 GLY A N 1
ATOM 3612 C CA . GLY A 1 443 ? -3.941 -14.414 -17.922 1 86.75 443 GLY A CA 1
ATOM 3613 C C . GLY A 1 443 ? -3.213 -13.156 -18.375 1 86.75 443 GLY A C 1
ATOM 3614 O O . GLY A 1 443 ? -2.814 -12.336 -17.562 1 86.75 443 GLY A O 1
ATOM 3615 N N . PRO A 1 444 ? -2.842 -12.938 -19.469 1 76.62 444 PRO A N 1
ATOM 3616 C CA . PRO A 1 444 ? -3.217 -13.844 -20.547 1 76.62 444 PRO A CA 1
ATOM 3617 C C . PRO A 1 444 ? -2.566 -15.219 -20.438 1 76.62 444 PRO A C 1
ATOM 3619 O O . PRO A 1 444 ? -1.928 -15.516 -19.422 1 76.62 444 PRO A O 1
ATOM 3622 N N . LYS A 1 445 ? -2.84 -16.047 -21.25 1 90.88 445 LYS A N 1
ATOM 3623 C CA . LYS A 1 445 ? -2.363 -17.406 -21.484 1 90.88 445 LYS A CA 1
ATOM 3624 C C . LYS A 1 445 ? -2.932 -18.375 -20.453 1 90.88 445 LYS A C 1
ATOM 3626 O O . LYS A 1 445 ? -2.193 -19.156 -19.875 1 90.88 445 LYS A O 1
ATOM 3631 N N . THR A 1 446 ? -4.129 -18.172 -19.922 1 94.94 446 THR A N 1
ATOM 3632 C CA . THR A 1 446 ? -5.008 -19.141 -19.266 1 94.94 446 THR A CA 1
ATOM 3633 C C . THR A 1 446 ? -6.168 -19.516 -20.188 1 94.94 446 THR A C 1
ATOM 3635 O O . THR A 1 446 ? -6.379 -18.891 -21.219 1 94.94 446 THR A O 1
ATOM 3638 N N . VAL A 1 447 ? -6.859 -20.609 -19.781 1 96.69 447 VAL A N 1
ATOM 3639 C CA . VAL A 1 447 ? -7.973 -21.031 -20.625 1 96.69 447 VAL A CA 1
ATOM 3640 C C . VAL A 1 447 ? -9.078 -21.625 -19.75 1 96.69 447 VAL A C 1
ATOM 3642 O O . VAL A 1 447 ? -8.805 -22.188 -18.688 1 96.69 447 VAL A O 1
ATOM 3645 N N . TYR A 1 448 ? -10.305 -21.375 -20.172 1 97.69 448 TYR A N 1
ATOM 3646 C CA . TYR A 1 448 ? -11.422 -22.109 -19.594 1 97.69 448 TYR A CA 1
ATOM 3647 C C . TYR A 1 448 ? -11.57 -23.484 -20.25 1 97.69 448 TYR A C 1
ATOM 3649 O O . TYR A 1 448 ? -11.273 -23.656 -21.438 1 97.69 448 TYR A O 1
ATOM 3657 N N . GLY A 1 449 ? -11.891 -24.406 -19.531 1 96.31 449 GLY A N 1
ATOM 3658 C CA . GLY A 1 449 ? -12.188 -25.75 -20.016 1 96.31 449 GLY A CA 1
ATOM 3659 C C . GLY A 1 449 ? -13.422 -26.344 -19.359 1 96.31 449 GLY A C 1
ATOM 3660 O O . GLY A 1 449 ? -14.18 -25.656 -18.688 1 96.31 449 GLY A O 1
ATOM 3661 N N . ASP A 1 450 ? -13.719 -27.562 -19.734 1 93.56 450 ASP A N 1
ATOM 3662 C CA . ASP A 1 450 ? -14.844 -28.312 -19.172 1 93.56 450 ASP A CA 1
ATOM 3663 C C . ASP A 1 450 ? -14.508 -28.859 -17.781 1 93.56 450 ASP A C 1
ATOM 3665 O O . ASP A 1 450 ? -14.555 -30.062 -17.547 1 93.56 450 ASP A O 1
ATOM 3669 N N . VAL A 1 451 ? -14.164 -27.938 -16.953 1 96.12 451 VAL A N 1
ATOM 3670 C CA . VAL A 1 451 ? -13.781 -28.281 -15.586 1 96.12 451 VAL A CA 1
ATOM 3671 C C . VAL A 1 451 ? -14.641 -27.5 -14.594 1 96.12 451 VAL A C 1
ATOM 3673 O O . VAL A 1 451 ? -15.172 -26.438 -14.922 1 96.12 451 VAL A O 1
ATOM 3676 N N . TYR A 1 452 ? -14.789 -28 -13.383 1 96.19 452 TYR A N 1
ATOM 3677 C CA . TYR A 1 452 ? -15.664 -27.5 -12.328 1 96.19 452 TYR A CA 1
ATOM 3678 C C . TYR A 1 452 ? -15.211 -26.125 -11.852 1 96.19 452 TYR A C 1
ATOM 3680 O O . TYR A 1 452 ? -14.023 -25.906 -11.586 1 96.19 452 TYR A O 1
ATOM 3688 N N . TYR A 1 453 ? -16.125 -25.156 -11.789 1 96.88 453 TYR A N 1
ATOM 3689 C CA . TYR A 1 453 ? -15.969 -23.844 -11.156 1 96.88 453 TYR A CA 1
ATOM 3690 C C . TYR A 1 453 ? -17.047 -23.609 -10.094 1 96.88 453 TYR A C 1
ATOM 3692 O O . TYR A 1 453 ? -18.234 -23.547 -10.414 1 96.88 453 TYR A O 1
ATOM 3700 N N . HIS A 1 454 ? -16.578 -23.359 -8.922 1 98.06 454 HIS A N 1
ATOM 3701 C CA . HIS A 1 454 ? -17.5 -23.203 -7.812 1 98.06 454 HIS A CA 1
ATOM 3702 C C . HIS A 1 454 ? -18.359 -21.953 -7.992 1 98.06 454 HIS A C 1
ATOM 3704 O O . HIS A 1 454 ? -19.578 -22 -7.883 1 98.06 454 HIS A O 1
ATOM 3710 N N . GLU A 1 455 ? -17.781 -20.781 -8.242 1 98.38 455 GLU A N 1
ATOM 3711 C CA . GLU A 1 455 ? -18.531 -19.531 -8.305 1 98.38 455 GLU A CA 1
ATOM 3712 C C . GLU A 1 455 ? -19.547 -19.547 -9.438 1 98.38 455 GLU A C 1
ATOM 3714 O O . GLU A 1 455 ? -20.641 -19 -9.297 1 98.38 455 GLU A O 1
ATOM 3719 N N . MET A 1 456 ? -19.219 -20.172 -10.594 1 98.38 456 MET A N 1
ATOM 3720 C CA . MET A 1 456 ? -20.141 -20.25 -11.711 1 98.38 456 MET A CA 1
ATOM 3721 C C . MET A 1 456 ? -21.344 -21.125 -11.359 1 98.38 456 MET A C 1
ATOM 3723 O O . MET A 1 456 ? -22.484 -20.812 -11.734 1 98.38 456 MET A O 1
ATOM 3727 N N . GLN A 1 457 ? -21.078 -22.203 -10.648 1 98 457 GLN A N 1
ATOM 3728 C CA . GLN A 1 457 ? -22.156 -23.078 -10.219 1 98 457 GLN A CA 1
ATOM 3729 C C . GLN A 1 457 ? -23.062 -22.391 -9.203 1 98 457 GLN A C 1
ATOM 3731 O O . GLN A 1 457 ? -24.281 -22.578 -9.211 1 98 457 GLN A O 1
ATOM 3736 N N . VAL A 1 458 ? -22.406 -21.578 -8.297 1 98.5 458 VAL A N 1
ATOM 3737 C CA . VAL A 1 458 ? -23.188 -20.797 -7.355 1 98.5 458 VAL A CA 1
ATOM 3738 C C . VAL A 1 458 ? -24.172 -19.906 -8.125 1 98.5 458 VAL A C 1
ATOM 3740 O O . VAL A 1 458 ? -25.375 -19.891 -7.832 1 98.5 458 VAL A O 1
ATOM 3743 N N . TRP A 1 459 ? -23.734 -19.172 -9.109 1 98.75 459 TRP A N 1
ATOM 3744 C CA . TRP A 1 459 ? -24.562 -18.25 -9.867 1 98.75 459 TRP A CA 1
ATOM 3745 C C . TRP A 1 459 ? -25.625 -19 -10.664 1 98.75 459 TRP A C 1
ATOM 3747 O O . TRP A 1 459 ? -26.766 -18.547 -10.766 1 98.75 459 TRP A O 1
ATOM 3757 N N . ALA A 1 460 ? -25.219 -20.172 -11.258 1 98.56 460 ALA A N 1
ATOM 3758 C CA . ALA A 1 460 ? -26.203 -20.984 -11.961 1 98.56 460 ALA A CA 1
ATOM 3759 C C . ALA A 1 460 ? -27.328 -21.422 -11.016 1 98.56 460 ALA A C 1
ATOM 3761 O O . ALA A 1 460 ? -28.5 -21.453 -11.398 1 98.56 460 ALA A O 1
ATOM 3762 N N . ASN A 1 461 ? -26.969 -21.781 -9.805 1 98.31 461 ASN A N 1
ATOM 3763 C CA . ASN A 1 461 ? -27.938 -22.203 -8.797 1 98.31 461 ASN A CA 1
ATOM 3764 C C . ASN A 1 461 ? -28.812 -21.047 -8.328 1 98.31 461 ASN A C 1
ATOM 3766 O O . ASN A 1 461 ? -29.844 -21.25 -7.703 1 98.31 461 ASN A O 1
ATOM 3770 N N . MET A 1 462 ? -28.422 -19.828 -8.641 1 98 462 MET A N 1
ATOM 3771 C CA . MET A 1 462 ? -29.188 -18.641 -8.266 1 98 462 MET A CA 1
ATOM 3772 C C . MET A 1 462 ? -30.016 -18.125 -9.43 1 98 462 MET A C 1
ATOM 3774 O O . MET A 1 462 ? -30.594 -17.047 -9.359 1 98 462 MET A O 1
ATOM 3778 N N . GLY A 1 463 ? -29.969 -18.812 -10.539 1 98.12 463 GLY A N 1
ATOM 3779 C CA . GLY A 1 463 ? -30.859 -18.5 -11.641 1 98.12 463 GLY A CA 1
ATOM 3780 C C . GLY A 1 463 ? -30.203 -17.719 -12.758 1 98.12 463 GLY A C 1
ATOM 3781 O O . GLY A 1 463 ? -30.875 -17.062 -13.555 1 98.12 463 GLY A O 1
ATOM 3782 N N . TYR A 1 464 ? -28.906 -17.734 -12.812 1 98.81 464 TYR A N 1
ATOM 3783 C CA . TYR A 1 464 ? -28.188 -17.016 -13.859 1 98.81 464 TYR A CA 1
ATOM 3784 C C . TYR A 1 464 ? -27.719 -17.969 -14.953 1 98.81 464 TYR A C 1
ATOM 3786 O O . TYR A 1 464 ? -27.281 -19.094 -14.664 1 98.81 464 TYR A O 1
ATOM 3794 N N . PHE A 1 465 ? -27.797 -17.562 -16.203 1 98.81 465 PHE A N 1
ATOM 3795 C CA . PHE A 1 465 ? -26.859 -18.109 -17.188 1 98.81 465 PHE A CA 1
ATOM 3796 C C . PHE A 1 465 ? -25.438 -17.625 -16.891 1 98.81 465 PHE A C 1
ATOM 3798 O O . PHE A 1 465 ? -25.219 -16.453 -16.594 1 98.81 465 PHE A O 1
ATOM 3805 N N . VAL A 1 466 ? -24.516 -18.484 -16.906 1 98.88 466 VAL A N 1
ATOM 3806 C CA . VAL A 1 466 ? -23.109 -18.109 -16.875 1 98.88 466 VAL A CA 1
ATOM 3807 C C . VAL A 1 466 ? -22.453 -18.422 -18.219 1 98.88 466 VAL A C 1
ATOM 3809 O O . VAL A 1 466 ? -22.469 -19.578 -18.656 1 98.88 466 VAL A O 1
ATOM 3812 N N . ILE A 1 467 ? -21.906 -17.406 -18.859 1 98.88 467 ILE A N 1
ATOM 3813 C CA . ILE A 1 467 ? -21.359 -17.562 -20.203 1 98.88 467 ILE A CA 1
ATOM 3814 C C . ILE A 1 467 ? -19.875 -17.188 -20.203 1 98.88 467 ILE A C 1
ATOM 3816 O O . ILE A 1 467 ? -19.469 -16.266 -19.484 1 98.88 467 ILE A O 1
ATOM 3820 N N . PHE A 1 468 ? -19.031 -17.953 -20.828 1 98.69 468 PHE A N 1
ATOM 3821 C CA . PHE A 1 468 ? -17.594 -17.703 -20.875 1 98.69 468 PHE A CA 1
ATOM 3822 C C . PHE A 1 468 ? -16.984 -18.344 -22.109 1 98.69 468 PHE A C 1
ATOM 3824 O O . PHE A 1 468 ? -17.547 -19.281 -22.688 1 98.69 468 PHE A O 1
ATOM 3831 N N . THR A 1 469 ? -15.891 -17.844 -22.578 1 98.5 469 THR A N 1
ATOM 3832 C CA . THR A 1 469 ? -15.188 -18.297 -23.766 1 98.5 469 THR A CA 1
ATOM 3833 C C . THR A 1 469 ? -13.688 -18.062 -23.641 1 98.5 469 THR A C 1
ATOM 3835 O O . THR A 1 469 ? -13.211 -17.609 -22.594 1 98.5 469 THR A O 1
ATOM 3838 N N . ASN A 1 470 ? -12.922 -18.5 -24.594 1 98.31 470 ASN A N 1
ATOM 3839 C CA . ASN A 1 470 ? -11.484 -18.281 -24.656 1 98.31 470 ASN A CA 1
ATOM 3840 C C . ASN A 1 470 ? -11.109 -17.312 -25.766 1 98.31 470 ASN A C 1
ATOM 3842 O O . ASN A 1 470 ? -10.938 -17.719 -26.922 1 98.31 470 ASN A O 1
ATOM 3846 N N . PRO A 1 471 ? -10.93 -16.062 -25.422 1 98.31 471 PRO A N 1
ATOM 3847 C CA . PRO A 1 471 ? -10.562 -15.078 -26.453 1 98.31 471 PRO A CA 1
ATOM 3848 C C . PRO A 1 471 ? -9.109 -15.219 -26.906 1 98.31 471 PRO A C 1
ATOM 3850 O O . PRO A 1 471 ? -8.336 -15.961 -26.297 1 98.31 471 PRO A O 1
ATOM 3853 N N . HIS A 1 472 ? -8.805 -14.57 -28.109 1 98.12 472 HIS A N 1
ATOM 3854 C CA . HIS A 1 472 ? -7.383 -14.453 -28.438 1 98.12 472 HIS A CA 1
ATOM 3855 C C . HIS A 1 472 ? -6.578 -14.016 -27.219 1 98.12 472 HIS A C 1
ATOM 3857 O O . HIS A 1 472 ? -7.023 -13.156 -26.453 1 98.12 472 HIS A O 1
ATOM 3863 N N . GLY A 1 473 ? -5.383 -14.516 -27.047 1 97.25 473 GLY A N 1
ATOM 3864 C CA . GLY A 1 473 ? -4.59 -14.336 -25.844 1 97.25 473 GLY A CA 1
ATOM 3865 C C . GLY A 1 473 ? -4.625 -15.547 -24.922 1 97.25 473 GLY A C 1
ATOM 3866 O O . GLY A 1 473 ? -3.752 -15.703 -24.062 1 97.25 473 GLY A O 1
ATOM 3867 N N . SER A 1 474 ? -5.672 -16.391 -25.078 1 97.69 474 SER A N 1
ATOM 3868 C CA . SER A 1 474 ? -5.797 -17.594 -24.266 1 97.69 474 SER A CA 1
ATOM 3869 C C . SER A 1 474 ? -4.766 -18.641 -24.672 1 97.69 474 SER A C 1
ATOM 3871 O O . SER A 1 474 ? -4.25 -18.609 -25.797 1 97.69 474 SER A O 1
ATOM 3873 N N . ASP A 1 475 ? -4.492 -19.516 -23.828 1 96.69 475 ASP A N 1
ATOM 3874 C CA . ASP A 1 475 ? -3.596 -20.625 -24.078 1 96.69 475 ASP A CA 1
ATOM 3875 C C . ASP A 1 475 ? -4.316 -21.75 -24.812 1 96.69 475 ASP A C 1
ATOM 3877 O O . ASP A 1 475 ? -5.508 -21.641 -25.125 1 96.69 475 ASP A O 1
ATOM 3881 N N . GLY A 1 476 ? -3.609 -22.781 -25.219 1 95.19 476 GLY A N 1
ATOM 3882 C CA . GLY A 1 476 ? -4.172 -24.016 -25.75 1 95.19 476 GLY A CA 1
ATOM 3883 C C . GLY A 1 476 ? -4.344 -24 -27.25 1 95.19 476 GLY A C 1
ATOM 3884 O O . GLY A 1 476 ? -4.586 -25.031 -27.859 1 95.19 476 GLY A O 1
ATOM 3885 N N . TYR A 1 477 ? -4.176 -22.859 -27.891 1 96 477 TYR A N 1
ATOM 3886 C CA . TYR A 1 477 ? -4.418 -22.734 -29.312 1 96 477 TYR A CA 1
ATOM 3887 C C . TYR A 1 477 ? -3.15 -22.312 -30.047 1 96 477 TYR A C 1
ATOM 3889 O O . TYR A 1 477 ? -3.215 -21.812 -31.172 1 96 477 TYR A O 1
ATOM 3897 N N . GLY A 1 478 ? -2.01 -22.422 -29.359 1 96.12 478 GLY A N 1
ATOM 3898 C CA . GLY A 1 478 ? -0.728 -22.109 -29.984 1 96.12 478 GLY A CA 1
ATOM 3899 C C . GLY A 1 478 ? -0.26 -20.688 -29.719 1 96.12 478 GLY A C 1
ATOM 3900 O O . GLY A 1 478 ? -1.036 -19.859 -29.266 1 96.12 478 GLY A O 1
ATOM 3901 N N . ASN A 1 479 ? 1.004 -20.438 -30.078 1 97.19 479 ASN A N 1
ATOM 3902 C CA . ASN A 1 479 ? 1.645 -19.156 -29.844 1 97.19 479 ASN A CA 1
ATOM 3903 C C . ASN A 1 479 ? 0.937 -18.031 -30.594 1 97.19 479 ASN A C 1
ATOM 3905 O O . ASN A 1 479 ? 0.737 -16.938 -30.062 1 97.19 479 ASN A O 1
ATOM 3909 N N . LYS A 1 480 ? 0.601 -18.281 -31.812 1 96.75 480 LYS A N 1
ATOM 3910 C CA . LYS A 1 480 ? 0.01 -17.25 -32.656 1 96.75 480 LYS A CA 1
ATOM 3911 C C . LYS A 1 480 ? -1.312 -16.75 -32.062 1 96.75 480 LYS A C 1
ATOM 3913 O O . LYS A 1 480 ? -1.569 -15.547 -32.031 1 96.75 480 LYS A O 1
ATOM 3918 N N . PHE A 1 481 ? -2.158 -17.672 -31.641 1 96.94 481 PHE A N 1
ATOM 3919 C CA . PHE A 1 481 ? -3.451 -17.328 -31.062 1 96.94 481 PHE A CA 1
ATOM 3920 C C . PHE A 1 481 ? -3.27 -16.609 -29.734 1 96.94 481 PHE A C 1
ATOM 3922 O O . PHE A 1 481 ? -4.035 -15.703 -29.406 1 96.94 481 PHE A O 1
ATOM 3929 N N . ALA A 1 482 ? -2.248 -17.031 -29 1 96.94 482 ALA A N 1
ATOM 3930 C CA . ALA A 1 482 ? -2.02 -16.5 -27.656 1 96.94 482 ALA A CA 1
ATOM 3931 C C . ALA A 1 482 ? -1.347 -15.133 -27.719 1 96.94 482 ALA A C 1
ATOM 3933 O O . ALA A 1 482 ? -1.313 -14.406 -26.719 1 96.94 482 ALA A O 1
ATOM 3934 N N . ASP A 1 483 ? -0.82 -14.719 -28.844 1 97.25 483 ASP A N 1
ATOM 3935 C CA . ASP A 1 483 ? -0.026 -13.5 -28.953 1 97.25 483 ASP A CA 1
ATOM 3936 C C . ASP A 1 483 ? -0.918 -12.281 -29.188 1 97.25 483 ASP A C 1
ATOM 3938 O O . ASP A 1 483 ? -1.27 -11.977 -30.328 1 97.25 483 ASP A O 1
ATOM 3942 N N . ILE A 1 484 ? -1.163 -11.602 -28.062 1 97.56 484 ILE A N 1
ATOM 3943 C CA . ILE A 1 484 ? -1.888 -10.344 -28.219 1 97.56 484 ILE A CA 1
ATOM 3944 C C . ILE A 1 484 ? -1.017 -9.188 -27.75 1 97.56 484 ILE A C 1
ATOM 3946 O O . ILE A 1 484 ? -1.531 -8.141 -27.344 1 97.56 484 ILE A O 1
ATOM 3950 N N . ARG A 1 485 ? 0.311 -9.414 -27.766 1 97.5 485 ARG A N 1
ATOM 3951 C CA . ARG A 1 485 ? 1.218 -8.32 -27.406 1 97.5 485 ARG A CA 1
ATOM 3952 C C . ARG A 1 485 ? 0.99 -7.109 -28.297 1 97.5 485 ARG A C 1
ATOM 3954 O O . ARG A 1 485 ? 0.864 -7.246 -29.516 1 97.5 485 ARG A O 1
ATOM 3961 N N . GLY A 1 486 ? 0.827 -5.957 -27.531 1 97.94 486 GLY A N 1
ATOM 3962 C CA . GLY A 1 486 ? 0.595 -4.699 -28.234 1 97.94 486 GLY A CA 1
ATOM 3963 C C . GLY A 1 486 ? -0.836 -4.535 -28.703 1 97.94 486 GLY A C 1
ATOM 3964 O O . GLY A 1 486 ? -1.17 -3.541 -29.359 1 97.94 486 GLY A O 1
ATOM 3965 N N . LYS A 1 487 ? -1.697 -5.523 -28.344 1 97.75 487 LYS A N 1
ATOM 3966 C CA . LYS A 1 487 ? -3.045 -5.504 -28.906 1 97.75 487 LYS A CA 1
ATOM 3967 C C . LYS A 1 487 ? -4.098 -5.652 -27.812 1 97.75 487 LYS A C 1
ATOM 3969 O O . LYS A 1 487 ? -5.258 -5.965 -28.109 1 97.75 487 LYS A O 1
ATOM 3974 N N . TYR A 1 488 ? -3.719 -5.461 -26.594 1 98.12 488 TYR A N 1
ATOM 3975 C CA . TYR A 1 488 ? -4.672 -5.586 -25.5 1 98.12 488 TYR A CA 1
ATOM 3976 C C . TYR A 1 488 ? -5.863 -4.656 -25.719 1 98.12 488 TYR A C 1
ATOM 3978 O O . TYR A 1 488 ? -5.695 -3.48 -26.047 1 98.12 488 TYR A O 1
ATOM 3986 N N . GLY A 1 489 ? -7.07 -5.168 -25.484 1 98.12 489 GLY A N 1
ATOM 3987 C CA . GLY A 1 489 ? -8.281 -4.363 -25.594 1 98.12 489 GLY A CA 1
ATOM 3988 C C . GLY A 1 489 ? -8.797 -4.254 -27.016 1 98.12 489 GLY A C 1
ATOM 3989 O O . GLY A 1 489 ? -9.789 -3.57 -27.266 1 98.12 489 GLY A O 1
ATOM 3990 N N . THR A 1 490 ? -8.188 -4.945 -27.938 1 98.38 490 THR A N 1
ATOM 3991 C CA . THR A 1 490 ? -8.625 -4.871 -29.328 1 98.38 490 THR A CA 1
ATOM 3992 C C . THR A 1 490 ? -9.25 -6.191 -29.766 1 98.38 490 THR A C 1
ATOM 3994 O O . THR A 1 490 ? -10.422 -6.457 -29.5 1 98.38 490 THR A O 1
ATOM 3997 N N . ILE A 1 491 ? -8.359 -7.16 -30.188 1 98.31 491 ILE A N 1
ATOM 3998 C CA . ILE A 1 491 ? -8.875 -8.414 -30.734 1 98.31 491 ILE A CA 1
ATOM 3999 C C . ILE A 1 491 ? -9.516 -9.234 -29.609 1 98.31 491 ILE A C 1
ATOM 4001 O O . ILE A 1 491 ? -10.516 -9.914 -29.828 1 98.31 491 ILE A O 1
ATOM 4005 N N . ASP A 1 492 ? -8.938 -9.234 -28.5 1 98.31 492 ASP A N 1
ATOM 4006 C CA . ASP A 1 492 ? -9.484 -9.945 -27.344 1 98.31 492 ASP A CA 1
ATOM 4007 C C . ASP A 1 492 ? -10.844 -9.367 -26.938 1 98.31 492 ASP A C 1
ATOM 4009 O O . ASP A 1 492 ? -11.797 -10.117 -26.703 1 98.31 492 ASP A O 1
ATOM 4013 N N . TYR A 1 493 ? -10.953 -8.016 -26.875 1 98.75 493 TYR A N 1
ATOM 4014 C CA . TYR A 1 493 ? -12.219 -7.348 -26.594 1 98.75 493 TYR A CA 1
ATOM 4015 C C . TYR A 1 493 ? -13.273 -7.727 -27.625 1 98.75 493 TYR A C 1
ATOM 4017 O O . TYR A 1 493 ? -14.406 -8.055 -27.281 1 98.75 493 TYR A O 1
ATOM 4025 N N . LYS A 1 494 ? -12.93 -7.703 -28.875 1 98.75 494 LYS A N 1
ATOM 4026 C CA . LYS A 1 494 ? -13.859 -8.039 -29.953 1 98.75 494 LYS A CA 1
ATOM 4027 C C . LYS A 1 494 ? -14.352 -9.477 -29.828 1 98.75 494 LYS A C 1
ATOM 4029 O O . LYS A 1 494 ? -15.523 -9.766 -30.062 1 98.75 494 LYS A O 1
ATOM 4034 N N . ASP A 1 495 ? -13.445 -10.367 -29.469 1 98.69 495 ASP A N 1
ATOM 4035 C CA . ASP A 1 495 ? -13.828 -11.758 -29.281 1 98.69 495 ASP A CA 1
ATOM 4036 C C . ASP A 1 495 ? -14.93 -11.883 -28.219 1 98.69 495 ASP A C 1
ATOM 4038 O O . ASP A 1 495 ? -15.906 -12.617 -28.422 1 98.69 495 ASP A O 1
ATOM 4042 N N . LEU A 1 496 ? -14.805 -11.203 -27.141 1 98.81 496 LEU A N 1
ATOM 4043 C CA . LEU A 1 496 ? -15.734 -11.297 -26.016 1 98.81 496 LEU A CA 1
ATOM 4044 C C . LEU A 1 496 ? -17.078 -10.664 -26.375 1 98.81 496 LEU A C 1
ATOM 4046 O O . LEU A 1 496 ? -18.141 -11.188 -26.016 1 98.81 496 LEU A O 1
ATOM 4050 N N . MET A 1 497 ? -17.062 -9.516 -27.078 1 98.81 497 MET A N 1
ATOM 4051 C CA . MET A 1 497 ? -18.312 -8.883 -27.516 1 98.81 497 MET A CA 1
ATOM 4052 C C . MET A 1 497 ? -19.031 -9.75 -28.547 1 98.81 497 MET A C 1
ATOM 4054 O O . MET A 1 497 ? -20.25 -9.914 -28.484 1 98.81 497 MET A O 1
ATOM 4058 N N . ASN A 1 498 ? -18.234 -10.312 -29.5 1 98.75 498 ASN A N 1
ATOM 4059 C CA . ASN A 1 498 ? -18.828 -11.219 -30.469 1 98.75 498 ASN A CA 1
ATOM 4060 C C . ASN A 1 498 ? -19.5 -12.406 -29.797 1 98.75 498 ASN A C 1
ATOM 4062 O O . ASN A 1 498 ? -20.594 -12.805 -30.172 1 98.75 498 ASN A O 1
ATOM 4066 N N . PHE A 1 499 ? -18.844 -12.945 -28.859 1 98.81 499 PHE A N 1
ATOM 4067 C CA . PHE A 1 499 ? -19.375 -14.086 -28.141 1 98.81 499 PHE A CA 1
ATOM 4068 C C . PHE A 1 499 ? -20.641 -13.695 -27.391 1 98.81 499 PHE A C 1
ATOM 4070 O O . PHE A 1 499 ? -21.625 -14.445 -27.375 1 98.81 499 PHE A O 1
ATOM 4077 N N . THR A 1 500 ? -20.594 -12.586 -26.703 1 98.81 500 THR A N 1
ATOM 4078 C CA . THR A 1 500 ? -21.766 -12.094 -25.969 1 98.81 500 THR A CA 1
ATOM 4079 C C . THR A 1 500 ? -22.953 -11.922 -26.906 1 98.81 500 THR A C 1
ATOM 4081 O O . THR A 1 500 ? -24.062 -12.344 -26.578 1 98.81 500 THR A O 1
ATOM 4084 N N . ASP A 1 501 ? -22.75 -11.352 -28.078 1 98.56 501 ASP A N 1
ATOM 4085 C CA . ASP A 1 501 ? -23.812 -11.188 -29.062 1 98.56 501 ASP A CA 1
ATOM 4086 C C . ASP A 1 501 ? -24.375 -12.539 -29.484 1 98.56 501 ASP A C 1
ATOM 4088 O O . ASP A 1 501 ? -25.594 -12.711 -29.578 1 98.56 501 ASP A O 1
ATOM 4092 N N . TYR A 1 502 ? -23.469 -13.438 -29.75 1 98.44 502 TYR A N 1
ATOM 4093 C CA . TYR A 1 502 ? -23.875 -14.773 -30.172 1 98.44 502 TYR A CA 1
ATOM 4094 C C . TYR A 1 502 ? -24.781 -15.43 -29.141 1 98.44 502 TYR A C 1
ATOM 4096 O O . TYR A 1 502 ? -25.844 -15.961 -29.484 1 98.44 502 TYR A O 1
ATOM 4104 N N . VAL A 1 503 ? -24.406 -15.406 -27.906 1 98.38 503 VAL A N 1
ATOM 4105 C CA . VAL A 1 503 ? -25.141 -16.078 -26.828 1 98.38 503 VAL A CA 1
ATOM 4106 C C . VAL A 1 503 ? -26.484 -15.398 -26.594 1 98.38 503 VAL A C 1
ATOM 4108 O O . VAL A 1 503 ? -27.484 -16.062 -26.359 1 98.38 503 VAL A O 1
ATOM 4111 N N . LEU A 1 504 ? -26.5 -14.062 -26.609 1 97.94 504 LEU A N 1
ATOM 4112 C CA . LEU A 1 504 ? -27.734 -13.312 -26.359 1 97.94 504 LEU A CA 1
ATOM 4113 C C . LEU A 1 504 ? -28.766 -13.57 -27.453 1 97.94 504 LEU A C 1
ATOM 4115 O O . LEU A 1 504 ? -29.969 -13.461 -27.219 1 97.94 504 LEU A O 1
ATOM 4119 N N . GLU A 1 505 ? -28.344 -13.906 -28.641 1 97.69 505 GLU A N 1
ATOM 4120 C CA . GLU A 1 505 ? -29.234 -14.234 -29.734 1 97.69 505 GLU A CA 1
ATOM 4121 C C . GLU A 1 505 ? -29.75 -15.664 -29.625 1 97.69 505 GLU A C 1
ATOM 4123 O O . GLU A 1 505 ? -30.922 -15.938 -29.922 1 97.69 505 GLU A O 1
ATOM 4128 N N . LYS A 1 506 ? -28.969 -16.5 -29.156 1 97.44 506 LYS A N 1
ATOM 4129 C CA . LYS A 1 506 ? -29.234 -17.938 -29.219 1 97.44 506 LYS A CA 1
ATOM 4130 C C . LYS A 1 506 ? -30 -18.422 -27.984 1 97.44 506 LYS A C 1
ATOM 4132 O O . LYS A 1 506 ? -30.766 -19.375 -28.062 1 97.44 506 LYS A O 1
ATOM 4137 N N . TYR A 1 507 ? -29.828 -17.844 -26.875 1 98.06 507 TYR A N 1
ATOM 4138 C CA . TYR A 1 507 ? -30.375 -18.328 -25.609 1 98.06 507 TYR A CA 1
ATOM 4139 C C . TYR A 1 507 ? -31.375 -17.344 -25.031 1 98.06 507 TYR A C 1
ATOM 4141 O O . TYR A 1 507 ? -31.344 -16.156 -25.344 1 98.06 507 TYR A O 1
ATOM 4149 N N . PRO A 1 508 ? -32.312 -17.828 -24.203 1 98 508 PRO A N 1
ATOM 4150 C CA . PRO A 1 508 ? -33.344 -16.938 -23.625 1 98 508 PRO A CA 1
ATOM 4151 C C . PRO A 1 508 ? -32.812 -16.078 -22.484 1 98 508 PRO A C 1
ATOM 4153 O O . PRO A 1 508 ? -33.281 -16.172 -21.359 1 98 508 PRO A O 1
ATOM 4156 N N . ILE A 1 509 ? -31.922 -15.203 -22.781 1 98.38 509 ILE A N 1
ATOM 4157 C CA . ILE A 1 509 ? -31.281 -14.273 -21.844 1 98.38 509 ILE A CA 1
ATOM 4158 C C . ILE A 1 509 ? -31.875 -12.875 -22.031 1 98.38 509 ILE A C 1
ATOM 4160 O O . ILE A 1 509 ? -32.062 -12.43 -23.172 1 98.38 509 ILE A O 1
ATOM 4164 N N . ASP A 1 510 ? -32.25 -12.258 -20.922 1 98.19 510 ASP A N 1
ATOM 4165 C CA . ASP A 1 510 ? -32.688 -10.867 -20.938 1 98.19 510 ASP A CA 1
ATOM 4166 C C . ASP A 1 510 ? -31.484 -9.93 -21.156 1 98.19 510 ASP A C 1
ATOM 4168 O O . ASP A 1 510 ? -30.672 -9.727 -20.25 1 98.19 510 ASP A O 1
ATOM 4172 N N . LYS A 1 511 ? -31.438 -9.297 -22.266 1 97.69 511 LYS A N 1
ATOM 4173 C CA . LYS A 1 511 ? -30.297 -8.477 -22.672 1 97.69 511 LYS A CA 1
ATOM 4174 C C . LYS A 1 511 ? -30.094 -7.305 -21.719 1 97.69 511 LYS A C 1
ATOM 4176 O O . LYS A 1 511 ? -29.016 -6.723 -21.672 1 97.69 511 LYS A O 1
ATOM 4181 N N . SER A 1 512 ? -31.125 -6.91 -20.969 1 97.94 512 SER A N 1
ATOM 4182 C CA . SER A 1 512 ? -31.031 -5.773 -20.062 1 97.94 512 SER A CA 1
ATOM 4183 C C . SER A 1 512 ? -30.547 -6.207 -18.688 1 97.94 512 SER A C 1
ATOM 4185 O O . SER A 1 512 ? -30.312 -5.371 -17.812 1 97.94 512 SER A O 1
ATOM 4187 N N . ARG A 1 513 ? -30.328 -7.465 -18.438 1 98.62 513 ARG A N 1
ATOM 4188 C CA . ARG A 1 513 ? -29.891 -8 -17.156 1 98.62 513 ARG A CA 1
ATOM 4189 C C . ARG A 1 513 ? -28.641 -8.859 -17.297 1 98.62 513 ARG A C 1
ATOM 4191 O O . ARG A 1 513 ? -28.594 -9.984 -16.812 1 98.62 513 ARG A O 1
ATOM 4198 N N . VAL A 1 514 ? -27.641 -8.352 -17.953 1 98.88 514 VAL A N 1
ATOM 4199 C CA . VAL A 1 514 ? -26.359 -9.039 -18.141 1 98.88 514 VAL A CA 1
ATOM 4200 C C . VAL A 1 514 ? -25.266 -8.328 -17.359 1 98.88 514 VAL A C 1
ATOM 4202 O O . VAL A 1 514 ? -25.141 -7.102 -17.438 1 98.88 514 VAL A O 1
ATOM 4205 N N . GLY A 1 515 ? -24.578 -9.039 -16.516 1 98.88 515 GLY A N 1
ATOM 4206 C CA . GLY A 1 515 ? -23.406 -8.539 -15.82 1 98.88 515 GLY A CA 1
ATOM 4207 C C . GLY A 1 515 ? -22.109 -9.102 -16.359 1 98.88 515 GLY A C 1
ATOM 4208 O O . GLY A 1 515 ? -22.109 -10.031 -17.172 1 98.88 515 GLY A O 1
ATOM 4209 N N . VAL A 1 516 ? -20.984 -8.508 -16 1 98.94 516 VAL A N 1
ATOM 4210 C CA . VAL A 1 516 ? -19.672 -8.977 -16.438 1 98.94 516 VAL A CA 1
ATOM 4211 C C . VAL A 1 516 ? -18.719 -8.984 -15.25 1 98.94 516 VAL A C 1
ATOM 4213 O O . VAL A 1 516 ? -18.797 -8.117 -14.367 1 98.94 516 VAL A O 1
ATOM 4216 N N . THR A 1 517 ? -17.859 -9.969 -15.18 1 98.88 517 THR A N 1
ATOM 4217 C CA . THR A 1 517 ? -16.844 -10.055 -14.141 1 98.88 517 THR A CA 1
ATOM 4218 C C . THR A 1 517 ? -15.602 -10.781 -14.664 1 98.88 517 THR A C 1
ATOM 4220 O O . THR A 1 517 ? -15.656 -11.445 -15.703 1 98.88 517 THR A O 1
ATOM 4223 N N . GLY A 1 518 ? -14.523 -10.594 -13.977 1 98.44 518 GLY A N 1
ATOM 4224 C CA . GLY A 1 518 ? -13.258 -11.273 -14.242 1 98.44 518 GLY A CA 1
ATOM 4225 C C . GLY A 1 518 ? -12.141 -10.812 -13.328 1 98.44 518 GLY A C 1
ATOM 4226 O O . GLY A 1 518 ? -12.242 -9.766 -12.688 1 98.44 518 GLY A O 1
ATOM 4227 N N . GLY A 1 519 ? -11.109 -11.594 -13.211 1 98.19 519 GLY A N 1
ATOM 4228 C CA . GLY A 1 519 ? -9.961 -11.281 -12.375 1 98.19 519 GLY A CA 1
ATOM 4229 C C . GLY A 1 519 ? -8.656 -11.227 -13.156 1 98.19 519 GLY A C 1
ATOM 4230 O O . GLY A 1 519 ? -8.484 -11.945 -14.141 1 98.19 519 GLY A O 1
ATOM 4231 N N . SER A 1 520 ? -7.648 -10.359 -12.68 1 98.19 520 SER A N 1
ATOM 4232 C CA . SER A 1 520 ? -6.355 -10.203 -13.344 1 98.19 520 SER A CA 1
ATOM 4233 C C . SER A 1 520 ? -6.523 -9.672 -14.758 1 98.19 520 SER A C 1
ATOM 4235 O O . SER A 1 520 ? -7.117 -8.609 -14.969 1 98.19 520 SER A O 1
ATOM 4237 N N . TYR A 1 521 ? -6.203 -10.453 -15.797 1 98 521 TYR A N 1
ATOM 4238 C CA . TYR A 1 521 ? -6.535 -10.07 -17.156 1 98 521 TYR A CA 1
ATOM 4239 C C . TYR A 1 521 ? -8.039 -9.898 -17.328 1 98 521 TYR A C 1
ATOM 4241 O O . TYR A 1 521 ? -8.5 -8.961 -17.984 1 98 521 TYR A O 1
ATOM 4249 N N . GLY A 1 522 ? -8.836 -10.805 -16.75 1 98.56 522 GLY A N 1
ATOM 4250 C CA . GLY A 1 522 ? -10.281 -10.656 -16.781 1 98.56 522 GLY A CA 1
ATOM 4251 C C . GLY A 1 522 ? -10.758 -9.367 -16.125 1 98.56 522 GLY A C 1
ATOM 4252 O O . GLY A 1 522 ? -11.75 -8.781 -16.562 1 98.56 522 GLY A O 1
ATOM 4253 N N . GLY A 1 523 ? -10.062 -8.977 -15.039 1 98.75 523 GLY A N 1
ATOM 4254 C CA . GLY A 1 523 ? -10.336 -7.684 -14.43 1 98.75 523 GLY A CA 1
ATOM 4255 C C . GLY A 1 523 ? -9.969 -6.512 -15.32 1 98.75 523 GLY A C 1
ATOM 4256 O O . GLY A 1 523 ? -10.695 -5.523 -15.391 1 98.75 523 GLY A O 1
ATOM 4257 N N . TYR A 1 524 ? -8.789 -6.574 -15.984 1 98.75 524 TYR A N 1
ATOM 4258 C CA . TYR A 1 524 ? -8.406 -5.594 -17 1 98.75 524 TYR A CA 1
ATOM 4259 C C . TYR A 1 524 ? -9.492 -5.438 -18.047 1 98.75 524 TYR A C 1
ATOM 4261 O O . TYR A 1 524 ? -9.906 -4.32 -18.359 1 98.75 524 TYR A O 1
ATOM 4269 N N . MET A 1 525 ? -9.961 -6.562 -18.547 1 98.88 525 MET A N 1
ATOM 4270 C CA . MET A 1 525 ? -10.969 -6.559 -19.594 1 98.88 525 MET A CA 1
ATOM 4271 C C . MET A 1 525 ? -12.297 -6.023 -19.062 1 98.88 525 MET A C 1
ATOM 4273 O O . MET A 1 525 ? -13.016 -5.32 -19.781 1 98.88 525 MET A O 1
ATOM 4277 N N . THR A 1 526 ? -12.641 -6.379 -17.828 1 98.94 526 THR A N 1
ATOM 4278 C CA . THR A 1 526 ? -13.844 -5.828 -17.219 1 98.94 526 THR A CA 1
ATOM 4279 C C . THR A 1 526 ? -13.773 -4.305 -17.156 1 98.94 526 THR A C 1
ATOM 4281 O O . THR A 1 526 ? -14.719 -3.617 -17.531 1 98.94 526 THR A O 1
ATOM 4284 N N . ASN A 1 527 ? -12.625 -3.787 -16.688 1 98.94 527 ASN A N 1
ATOM 4285 C CA . ASN A 1 527 ? -12.406 -2.346 -16.688 1 98.94 527 ASN A CA 1
ATOM 4286 C C . ASN A 1 527 ? -12.5 -1.755 -18.078 1 98.94 527 ASN A C 1
ATOM 4288 O O . ASN A 1 527 ? -13.062 -0.673 -18.266 1 98.94 527 ASN A O 1
ATOM 4292 N N . TRP A 1 528 ? -11.914 -2.498 -19.078 1 98.94 528 TRP A N 1
ATOM 4293 C CA . TRP A 1 528 ? -11.922 -2.053 -20.453 1 98.94 528 TRP A CA 1
ATOM 4294 C C . TRP A 1 528 ? -13.344 -1.978 -21 1 98.94 528 TRP A C 1
ATOM 4296 O O . TRP A 1 528 ? -13.727 -0.979 -21.609 1 98.94 528 TRP A O 1
ATOM 4306 N N . ILE A 1 529 ? -14.125 -2.965 -20.719 1 98.94 529 ILE A N 1
ATOM 4307 C CA . ILE A 1 529 ? -15.484 -3.113 -21.219 1 98.94 529 ILE A CA 1
ATOM 4308 C C . ILE A 1 529 ? -16.344 -1.941 -20.75 1 98.94 529 ILE A C 1
ATOM 4310 O O . ILE A 1 529 ? -17.062 -1.324 -21.547 1 98.94 529 ILE A O 1
ATOM 4314 N N . ILE A 1 530 ? -16.281 -1.55 -19.516 1 98.81 530 ILE A N 1
ATOM 4315 C CA . ILE A 1 530 ? -17.188 -0.539 -18.969 1 98.81 530 ILE A CA 1
ATOM 4316 C C . ILE A 1 530 ? -16.828 0.832 -19.547 1 98.81 530 ILE A C 1
ATOM 4318 O O . ILE A 1 530 ? -17.641 1.756 -19.516 1 98.81 530 ILE A O 1
ATOM 4322 N N . GLY A 1 531 ? -15.594 0.975 -20.047 1 98.81 531 GLY A N 1
ATOM 4323 C CA . GLY A 1 531 ? -15.188 2.219 -20.688 1 98.81 531 GLY A CA 1
ATOM 4324 C C . GLY A 1 531 ? -15.547 2.277 -22.156 1 98.81 531 GLY A C 1
ATOM 4325 O O . GLY A 1 531 ? -15.422 3.33 -22.797 1 98.81 531 GLY A O 1
ATOM 4326 N N . HIS A 1 532 ? -16.047 1.152 -22.719 1 98.81 532 HIS A N 1
ATOM 4327 C CA . HIS A 1 532 ? -16.188 1.106 -24.172 1 98.81 532 HIS A CA 1
ATOM 4328 C C . HIS A 1 532 ? -17.609 0.727 -24.578 1 98.81 532 HIS A C 1
ATOM 4330 O O . HIS A 1 532 ? -18 0.854 -25.734 1 98.81 532 HIS A O 1
ATOM 4336 N N . THR A 1 533 ? -18.406 0.187 -23.625 1 98.56 533 THR A N 1
ATOM 4337 C CA . THR A 1 533 ? -19.797 -0.12 -23.859 1 98.56 533 THR A CA 1
ATOM 4338 C C . THR A 1 533 ? -20.609 0.013 -22.578 1 98.56 533 THR A C 1
ATOM 4340 O O . THR A 1 533 ? -20.062 -0.03 -21.484 1 98.56 533 THR A O 1
ATOM 4343 N N . ASP A 1 534 ? -21.938 0.203 -22.688 1 97.5 534 ASP A N 1
ATOM 4344 C CA . ASP A 1 534 ? -22.844 0.262 -21.547 1 97.5 534 ASP A CA 1
ATOM 4345 C C . ASP A 1 534 ? -23.828 -0.901 -21.562 1 97.5 534 ASP A C 1
ATOM 4347 O O . ASP A 1 534 ? -24.875 -0.848 -20.906 1 97.5 534 ASP A O 1
ATOM 4351 N N . ARG A 1 535 ? -23.5 -1.854 -22.359 1 98.12 535 ARG A N 1
ATOM 4352 C CA . ARG A 1 535 ? -24.484 -2.92 -22.578 1 98.12 535 ARG A CA 1
ATOM 4353 C C . ARG A 1 535 ? -24.625 -3.787 -21.328 1 98.12 535 ARG A C 1
ATOM 4355 O O . ARG A 1 535 ? -25.625 -4.484 -21.156 1 98.12 535 ARG A O 1
ATOM 4362 N N . PHE A 1 536 ? -23.672 -3.768 -20.453 1 98.88 536 PHE A N 1
ATOM 4363 C CA . PHE A 1 536 ? -23.75 -4.543 -19.219 1 98.88 536 PHE A CA 1
ATOM 4364 C C . PHE A 1 536 ? -24.359 -3.711 -18.094 1 98.88 536 PHE A C 1
ATOM 4366 O O . PHE A 1 536 ? -23.953 -2.562 -17.891 1 98.88 536 PHE A O 1
ATOM 4373 N N . LYS A 1 537 ? -25.25 -4.297 -17.375 1 98.75 537 LYS A N 1
ATOM 4374 C CA . LYS A 1 537 ? -26 -3.582 -16.344 1 98.75 537 LYS A CA 1
ATOM 4375 C C . LYS A 1 537 ? -25.141 -3.295 -15.125 1 98.75 537 LYS A C 1
ATOM 4377 O O . LYS A 1 537 ? -25.359 -2.307 -14.422 1 98.75 537 LYS A O 1
ATOM 4382 N N . CYS A 1 538 ? -24.203 -4.16 -14.844 1 98.88 538 CYS A N 1
ATOM 4383 C CA . CYS A 1 538 ? -23.234 -3.992 -13.758 1 98.88 538 CYS A CA 1
ATOM 4384 C C . CYS A 1 538 ? -21.969 -4.793 -14.031 1 98.88 538 CYS A C 1
ATOM 4386 O O . CYS A 1 538 ? -21.938 -5.633 -14.93 1 98.88 538 CYS A O 1
ATOM 4388 N N . ALA A 1 539 ? -20.922 -4.453 -13.305 1 98.94 539 ALA A N 1
ATOM 4389 C CA . ALA A 1 539 ? -19.625 -5.121 -13.484 1 98.94 539 ALA A CA 1
ATOM 4390 C C . ALA A 1 539 ? -18.953 -5.383 -12.141 1 98.94 539 ALA A C 1
ATOM 4392 O O . ALA A 1 539 ? -19.188 -4.66 -11.172 1 98.94 539 ALA A O 1
ATOM 4393 N N . ALA A 1 540 ? -18.203 -6.41 -12.023 1 98.94 540 ALA A N 1
ATOM 4394 C CA . ALA A 1 540 ? -17.312 -6.711 -10.906 1 98.94 540 ALA A CA 1
ATOM 4395 C C . ALA A 1 540 ? -15.891 -6.977 -11.398 1 98.94 540 ALA A C 1
ATOM 4397 O O . ALA A 1 540 ? -15.625 -8.008 -12.008 1 98.94 540 ALA A O 1
ATOM 4398 N N . SER A 1 541 ? -15.023 -6.043 -11.18 1 98.88 541 SER A N 1
ATOM 4399 C CA . SER A 1 541 ? -13.617 -6.125 -11.578 1 98.88 541 SER A CA 1
ATOM 4400 C C . SER A 1 541 ? -12.742 -6.59 -10.414 1 98.88 541 SER A C 1
ATOM 4402 O O . SER A 1 541 ? -12.703 -5.949 -9.367 1 98.88 541 SER A O 1
ATOM 4404 N N . GLN A 1 542 ? -12.023 -7.703 -10.633 1 98.75 542 GLN A N 1
ATOM 4405 C CA . GLN A 1 542 ? -11.281 -8.297 -9.531 1 98.75 542 GLN A CA 1
ATOM 4406 C C . GLN A 1 542 ? -9.781 -8.273 -9.805 1 98.75 542 GLN A C 1
ATOM 4408 O O . GLN A 1 542 ? -9.336 -8.672 -10.883 1 98.75 542 GLN A O 1
ATOM 4413 N N . ARG A 1 543 ? -8.93 -7.805 -8.773 1 98.38 543 ARG A N 1
ATOM 4414 C CA . ARG A 1 543 ? -7.473 -7.805 -8.867 1 98.38 543 ARG A CA 1
ATOM 4415 C C . ARG A 1 543 ? -7.012 -7.352 -10.25 1 98.38 543 ARG A C 1
ATOM 4417 O O . ARG A 1 543 ? -6.254 -8.055 -10.922 1 98.38 543 ARG A O 1
ATOM 4424 N N . SER A 1 544 ? -7.363 -6.219 -10.719 1 98.38 544 SER A N 1
ATOM 4425 C CA . SER A 1 544 ? -7.355 -5.801 -12.117 1 98.38 544 SER A CA 1
ATOM 4426 C C . SER A 1 544 ? -6.168 -4.891 -12.414 1 98.38 544 SER A C 1
ATOM 4428 O O . SER A 1 544 ? -5.449 -4.484 -11.508 1 98.38 544 SER A O 1
ATOM 4430 N N . ILE A 1 545 ? -5.938 -4.633 -13.688 1 98.5 545 ILE A N 1
ATOM 4431 C CA . ILE A 1 545 ? -5.074 -3.582 -14.219 1 98.5 545 ILE A CA 1
ATOM 4432 C C . ILE A 1 545 ? -5.926 -2.416 -14.719 1 98.5 545 ILE A C 1
ATOM 4434 O O . ILE A 1 545 ? -6.93 -2.623 -15.406 1 98.5 545 ILE A O 1
ATOM 4438 N N . SER A 1 546 ? -5.559 -1.211 -14.312 1 98.69 546 SER A N 1
ATOM 4439 C CA . SER A 1 546 ? -6.281 -0.048 -14.812 1 98.69 546 SER A CA 1
ATOM 4440 C C . SER A 1 546 ? -5.344 0.919 -15.531 1 98.69 546 SER A C 1
ATOM 4442 O O . SER A 1 546 ? -5.781 1.707 -16.375 1 98.69 546 SER A O 1
ATOM 4444 N N . ASN A 1 547 ? -4.066 0.925 -15.172 1 98.69 547 ASN A N 1
ATOM 4445 C CA . ASN A 1 547 ? -3.074 1.882 -15.656 1 98.69 547 ASN A CA 1
ATOM 4446 C C . ASN A 1 547 ? -1.724 1.215 -15.898 1 98.69 547 ASN A C 1
ATOM 4448 O O . ASN A 1 547 ? -0.941 1.027 -14.961 1 98.69 547 ASN A O 1
ATOM 4452 N N . TRP A 1 548 ? -1.393 0.988 -17.266 1 98.62 548 TRP A N 1
ATOM 4453 C CA . TRP A 1 548 ? -0.179 0.271 -17.641 1 98.62 548 TRP A CA 1
ATOM 4454 C C . TRP A 1 548 ? 1.064 1.07 -17.266 1 98.62 548 TRP A C 1
ATOM 4456 O O . TRP A 1 548 ? 2.15 0.506 -17.109 1 98.62 548 TRP A O 1
ATOM 4466 N N . ILE A 1 549 ? 0.944 2.383 -17.078 1 98.38 549 ILE A N 1
ATOM 4467 C CA . ILE A 1 549 ? 2.086 3.236 -16.781 1 98.38 549 ILE A CA 1
ATOM 4468 C C . ILE A 1 549 ? 2.514 3.021 -15.32 1 98.38 549 ILE A C 1
ATOM 4470 O O . ILE A 1 549 ? 3.678 2.719 -15.055 1 98.38 549 ILE A O 1
ATOM 4474 N N . SER A 1 550 ? 1.58 3.119 -14.398 1 98.06 550 SER A N 1
ATOM 4475 C CA . SER A 1 550 ? 1.939 2.949 -12.992 1 98.06 550 SER A CA 1
ATOM 4476 C C . SER A 1 550 ? 2.254 1.491 -12.68 1 98.06 550 SER A C 1
ATOM 4478 O O . SER A 1 550 ? 3.121 1.205 -11.852 1 98.06 550 SER A O 1
ATOM 4480 N N . LYS A 1 551 ? 1.533 0.507 -13.312 1 98.62 551 LYS A N 1
ATOM 4481 C CA . LYS A 1 551 ? 1.803 -0.906 -13.055 1 98.62 551 LYS A CA 1
ATOM 4482 C C . LYS A 1 551 ? 3.266 -1.244 -13.328 1 98.62 551 LYS A C 1
ATOM 4484 O O . LYS A 1 551 ? 3.844 -2.104 -12.664 1 98.62 551 LYS A O 1
ATOM 4489 N N . PHE A 1 552 ? 3.877 -0.545 -14.312 1 98.56 552 PHE A N 1
ATOM 4490 C CA . PHE A 1 552 ? 5.242 -0.799 -14.75 1 98.56 552 PHE A CA 1
ATOM 4491 C C . PHE A 1 552 ? 6.207 -0.772 -13.57 1 98.56 552 PHE A C 1
ATOM 4493 O O . PHE A 1 552 ? 7.09 -1.627 -13.469 1 98.56 552 PHE A O 1
ATOM 4500 N N . GLY A 1 553 ? 6.012 0.159 -12.672 1 98.19 553 GLY A N 1
ATOM 4501 C CA . GLY A 1 553 ? 7.023 0.37 -11.641 1 98.19 553 GLY A CA 1
ATOM 4502 C C . GLY A 1 553 ? 6.547 -0.004 -10.25 1 98.19 553 GLY A C 1
ATOM 4503 O O . GLY A 1 553 ? 7.258 0.213 -9.266 1 98.19 553 GLY A O 1
ATOM 4504 N N . THR A 1 554 ? 5.336 -0.612 -10.094 1 98.25 554 THR A N 1
ATOM 4505 C CA . THR A 1 554 ? 4.801 -0.817 -8.75 1 98.25 554 THR A CA 1
ATOM 4506 C C . THR A 1 554 ? 4.582 -2.303 -8.477 1 98.25 554 THR A C 1
ATOM 4508 O O . THR A 1 554 ? 4.168 -2.682 -7.379 1 98.25 554 THR A O 1
ATOM 4511 N N . THR A 1 555 ? 4.844 -3.195 -9.406 1 98.56 555 THR A N 1
ATOM 4512 C CA . THR A 1 555 ? 4.5 -4.602 -9.234 1 98.56 555 THR A CA 1
ATOM 4513 C C . THR A 1 555 ? 5.734 -5.484 -9.391 1 98.56 555 THR A C 1
ATOM 4515 O O . THR A 1 555 ? 6.797 -5.008 -9.797 1 98.56 555 THR A O 1
ATOM 4518 N N . ASP A 1 556 ? 5.605 -6.727 -9.086 1 98.12 556 ASP A N 1
ATOM 4519 C CA . ASP A 1 556 ? 6.734 -7.652 -9.117 1 98.12 556 ASP A CA 1
ATOM 4520 C C . ASP A 1 556 ? 7.109 -8.008 -10.555 1 98.12 556 ASP A C 1
ATOM 4522 O O . ASP A 1 556 ? 8.227 -8.461 -10.82 1 98.12 556 ASP A O 1
ATOM 4526 N N . ILE A 1 557 ? 6.207 -7.734 -11.547 1 97.75 557 ILE A N 1
ATOM 4527 C CA . ILE A 1 557 ? 6.504 -8.18 -12.906 1 97.75 557 ILE A CA 1
ATOM 4528 C C . ILE A 1 557 ? 6.457 -6.988 -13.859 1 97.75 557 ILE A C 1
ATOM 4530 O O . ILE A 1 557 ? 6.73 -7.133 -15.055 1 97.75 557 ILE A O 1
ATOM 4534 N N . GLY A 1 558 ? 6.113 -5.855 -13.438 1 97.94 558 GLY A N 1
ATOM 4535 C CA . GLY A 1 558 ? 5.781 -4.723 -14.281 1 97.94 558 GLY A CA 1
ATOM 4536 C C . GLY A 1 558 ? 6.895 -4.352 -15.242 1 97.94 558 GLY A C 1
ATOM 4537 O O . GLY A 1 558 ? 6.648 -4.145 -16.438 1 97.94 558 GLY A O 1
ATOM 4538 N N . TYR A 1 559 ? 8.156 -4.273 -14.797 1 97.75 559 TYR A N 1
ATOM 4539 C CA . TYR A 1 559 ? 9.25 -3.707 -15.578 1 97.75 559 TYR A CA 1
ATOM 4540 C C . TYR A 1 559 ? 9.562 -4.582 -16.781 1 97.75 559 TYR A C 1
ATOM 4542 O O . TYR A 1 559 ? 10.109 -4.102 -17.781 1 97.75 559 TYR A O 1
ATOM 4550 N N . TYR A 1 560 ? 9.18 -5.891 -16.766 1 97.62 560 TYR A N 1
ATOM 4551 C CA . TYR A 1 560 ? 9.453 -6.707 -17.938 1 97.62 560 TYR A CA 1
ATOM 4552 C C . TYR A 1 560 ? 8.148 -7.129 -18.625 1 97.62 560 TYR A C 1
ATOM 4554 O O . TYR A 1 560 ? 8.07 -7.172 -19.844 1 97.62 560 TYR A O 1
ATOM 4562 N N . PHE A 1 561 ? 7.098 -7.41 -17.844 1 97.94 561 PHE A N 1
ATOM 4563 C CA . PHE A 1 561 ? 5.824 -7.848 -18.406 1 97.94 561 PHE A CA 1
ATOM 4564 C C . PHE A 1 561 ? 5.156 -6.719 -19.188 1 97.94 561 PHE A C 1
ATOM 4566 O O . PHE A 1 561 ? 4.723 -6.914 -20.312 1 97.94 561 PHE A O 1
ATOM 4573 N N . ASN A 1 562 ? 5.035 -5.555 -18.562 1 97.94 562 ASN A N 1
ATOM 4574 C CA . ASN A 1 562 ? 4.414 -4.422 -19.234 1 97.94 562 ASN A CA 1
ATOM 4575 C C . ASN A 1 562 ? 5.145 -4.07 -20.531 1 97.94 562 ASN A C 1
ATOM 4577 O O . ASN A 1 562 ? 4.508 -3.791 -21.547 1 97.94 562 ASN A O 1
ATOM 4581 N N . ALA A 1 563 ? 6.473 -4.066 -20.391 1 97.69 563 ALA A N 1
ATOM 4582 C CA . ALA A 1 563 ? 7.285 -3.752 -21.562 1 97.69 563 ALA A CA 1
ATOM 4583 C C . ALA A 1 563 ? 7.012 -4.73 -22.703 1 97.69 563 ALA A C 1
ATOM 4585 O O . ALA A 1 563 ? 6.852 -4.324 -23.859 1 97.69 563 ALA A O 1
ATOM 4586 N N . ASP A 1 564 ? 6.902 -5.984 -22.359 1 97.75 564 ASP A N 1
ATOM 4587 C CA . ASP A 1 564 ? 6.688 -7.027 -23.359 1 97.75 564 ASP A CA 1
ATOM 4588 C C . ASP A 1 564 ? 5.254 -6.992 -23.891 1 97.75 564 ASP A C 1
ATOM 4590 O O . ASP A 1 564 ? 5.039 -6.941 -25.109 1 97.75 564 ASP A O 1
ATOM 4594 N N . GLN A 1 565 ? 4.277 -6.969 -23.047 1 97.56 565 GLN A N 1
ATOM 4595 C CA . GLN A 1 565 ? 2.869 -7.141 -23.391 1 97.56 565 GLN A CA 1
ATOM 4596 C C . GLN A 1 565 ? 2.336 -5.934 -24.156 1 97.56 565 GLN A C 1
ATOM 4598 O O . GLN A 1 565 ? 1.479 -6.074 -25.031 1 97.56 565 GLN A O 1
ATOM 4603 N N . ASN A 1 566 ? 2.881 -4.742 -23.828 1 98.06 566 ASN A N 1
ATOM 4604 C CA . ASN A 1 566 ? 2.41 -3.543 -24.516 1 98.06 566 ASN A CA 1
ATOM 4605 C C . ASN A 1 566 ? 3.338 -3.146 -25.656 1 98.06 566 ASN A C 1
ATOM 4607 O O . ASN A 1 566 ? 3.018 -2.254 -26.438 1 98.06 566 ASN A O 1
ATOM 4611 N N . GLN A 1 567 ? 4.504 -3.828 -25.734 1 97.88 567 GLN A N 1
ATOM 4612 C CA . GLN A 1 567 ? 5.527 -3.469 -26.703 1 97.88 567 GLN A CA 1
ATOM 4613 C C . GLN A 1 567 ? 5.863 -1.981 -26.625 1 97.88 567 GLN A C 1
ATOM 4615 O O . GLN A 1 567 ? 5.949 -1.306 -27.656 1 97.88 567 GLN A O 1
ATOM 4620 N N . ALA A 1 568 ? 5.906 -1.533 -25.359 1 98.12 568 ALA A N 1
ATOM 4621 C CA . ALA A 1 568 ? 6.223 -0.146 -25.047 1 98.12 568 ALA A CA 1
ATOM 4622 C C . ALA A 1 568 ? 6.566 0.003 -23.562 1 98.12 568 ALA A C 1
ATOM 4624 O O . ALA A 1 568 ? 6.219 -0.857 -22.75 1 98.12 568 ALA A O 1
ATOM 4625 N N . THR A 1 569 ? 7.34 0.952 -23.203 1 98.44 569 THR A N 1
ATOM 4626 C CA . THR A 1 569 ? 7.598 1.38 -21.844 1 98.44 569 THR A CA 1
ATOM 4627 C C . THR A 1 569 ? 7.156 2.826 -21.625 1 98.44 569 THR A C 1
ATOM 4629 O O . THR A 1 569 ? 6.82 3.521 -22.594 1 98.44 569 THR A O 1
ATOM 4632 N N . PRO A 1 570 ? 7.129 3.305 -20.391 1 98.38 570 PRO A N 1
ATOM 4633 C CA . PRO A 1 570 ? 6.75 4.699 -20.156 1 98.38 570 PRO A CA 1
ATOM 4634 C C . PRO A 1 570 ? 7.66 5.684 -20.891 1 98.38 570 PRO A C 1
ATOM 4636 O O . PRO A 1 570 ? 7.254 6.812 -21.172 1 98.38 570 PRO A O 1
ATOM 4639 N N . TRP A 1 571 ? 8.836 5.277 -21.375 1 98.5 571 TRP A N 1
ATOM 4640 C CA . TRP A 1 571 ? 9.82 6.191 -21.938 1 98.5 571 TRP A CA 1
ATOM 4641 C C . TRP A 1 571 ? 9.961 5.973 -23.453 1 98.5 571 TRP A C 1
ATOM 4643 O O . TRP A 1 571 ? 10.555 6.797 -24.141 1 98.5 571 TRP A O 1
ATOM 4653 N N . ILE A 1 572 ? 9.469 4.945 -24.016 1 97.25 572 ILE A N 1
ATOM 4654 C CA . ILE A 1 572 ? 9.531 4.68 -25.453 1 97.25 572 ILE A CA 1
ATOM 4655 C C . ILE A 1 572 ? 8.242 5.148 -26.125 1 97.25 572 ILE A C 1
ATOM 4657 O O . ILE A 1 572 ? 8.281 5.855 -27.125 1 97.25 572 ILE A O 1
ATOM 4661 N N . ASN A 1 573 ? 6.996 4.801 -25.562 1 97.31 573 ASN A N 1
ATOM 4662 C CA . ASN A 1 573 ? 5.695 5.188 -26.094 1 97.31 573 ASN A CA 1
ATOM 4663 C C . ASN A 1 573 ? 4.633 5.242 -25 1 97.31 573 ASN A C 1
ATOM 4665 O O . ASN A 1 573 ? 3.76 4.371 -24.938 1 97.31 573 ASN A O 1
ATOM 4669 N N . HIS A 1 574 ? 4.648 6.328 -24.266 1 97.19 574 HIS A N 1
ATOM 4670 C CA . HIS A 1 574 ? 3.717 6.461 -23.141 1 97.19 574 HIS A CA 1
ATOM 4671 C C . HIS A 1 574 ? 2.277 6.562 -23.641 1 97.19 574 HIS A C 1
ATOM 4673 O O . HIS A 1 574 ? 1.351 6.113 -22.969 1 97.19 574 HIS A O 1
ATOM 4679 N N . ASP A 1 575 ? 2.02 7.129 -24.766 1 97.88 575 ASP A N 1
ATOM 4680 C CA . ASP A 1 575 ? 0.677 7.277 -25.328 1 97.88 575 ASP A CA 1
ATOM 4681 C C . ASP A 1 575 ? 0.052 5.914 -25.609 1 97.88 575 ASP A C 1
ATOM 4683 O O . ASP A 1 575 ? -1.149 5.719 -25.422 1 97.88 575 ASP A O 1
ATOM 4687 N N . LYS A 1 576 ? 0.878 5.059 -26.125 1 98.31 576 LYS A N 1
ATOM 4688 C CA . LYS A 1 576 ? 0.379 3.713 -26.375 1 98.31 576 LYS A CA 1
ATOM 4689 C C . LYS A 1 576 ? -0.036 3.02 -25.094 1 98.31 576 LYS A C 1
ATOM 4691 O O . LYS A 1 576 ? -1.088 2.379 -25.031 1 98.31 576 LYS A O 1
ATOM 4696 N N . LEU A 1 577 ? 0.842 3.115 -24.078 1 98.56 577 LEU A N 1
ATOM 4697 C CA . LEU A 1 577 ? 0.483 2.555 -22.781 1 98.56 577 LEU A CA 1
ATOM 4698 C C . LEU A 1 577 ? -0.832 3.143 -22.281 1 98.56 577 LEU A C 1
ATOM 4700 O O . LEU A 1 577 ? -1.688 2.416 -21.781 1 98.56 577 LEU A O 1
ATOM 4704 N N . TRP A 1 578 ? -0.963 4.465 -22.422 1 98.56 578 TRP A N 1
ATOM 4705 C CA . TRP A 1 578 ? -2.178 5.145 -21.984 1 98.56 578 TRP A CA 1
ATOM 4706 C C . TRP A 1 578 ? -3.381 4.695 -22.812 1 98.56 578 TRP A C 1
ATOM 4708 O O . TRP A 1 578 ? -4.465 4.473 -22.266 1 98.56 578 TRP A O 1
ATOM 4718 N N . TRP A 1 579 ? -3.189 4.512 -24.078 1 98.56 579 TRP A N 1
ATOM 4719 C CA . TRP A 1 579 ? -4.277 4.09 -24.953 1 98.56 579 TRP A CA 1
ATOM 4720 C C . TRP A 1 579 ? -4.816 2.727 -24.531 1 98.56 579 TRP A C 1
ATOM 4722 O O . TRP A 1 579 ? -6.027 2.5 -24.547 1 98.56 579 TRP A O 1
ATOM 4732 N N . HIS A 1 580 ? -3.953 1.835 -24.109 1 98.75 580 HIS A N 1
ATOM 4733 C CA . HIS A 1 580 ? -4.355 0.484 -23.734 1 98.75 580 HIS A CA 1
ATOM 4734 C C . HIS A 1 580 ? -4.785 0.424 -22.266 1 98.75 580 HIS A C 1
ATOM 4736 O O . HIS A 1 580 ? -5.18 -0.637 -21.781 1 98.75 580 HIS A O 1
ATOM 4742 N N . SER A 1 581 ? -4.723 1.511 -21.562 1 98.88 581 SER A N 1
ATOM 4743 C CA . SER A 1 581 ? -5.129 1.549 -20.156 1 98.88 581 SER A CA 1
ATOM 4744 C C . SER A 1 581 ? -6.625 1.812 -20.016 1 98.88 581 SER A C 1
ATOM 4746 O O . SER A 1 581 ? -7.125 2.84 -20.484 1 98.88 581 SER A O 1
ATOM 4748 N N . PRO A 1 582 ? -7.34 0.919 -19.266 1 98.88 582 PRO A N 1
ATOM 4749 C CA . PRO A 1 582 ? -8.766 1.162 -19.031 1 98.88 582 PRO A CA 1
ATOM 4750 C C . PRO A 1 582 ? -9.031 2.521 -18.391 1 98.88 582 PRO A C 1
ATOM 4752 O O . PRO A 1 582 ? -10.062 3.141 -18.656 1 98.88 582 PRO A O 1
ATOM 4755 N N . LEU A 1 583 ? -8.156 3.027 -17.609 1 98.88 583 LEU A N 1
ATOM 4756 C CA . LEU A 1 583 ? -8.312 4.281 -16.875 1 98.88 583 LEU A CA 1
ATOM 4757 C C . LEU A 1 583 ? -8.547 5.441 -17.828 1 98.88 583 LEU A C 1
ATOM 4759 O O . LEU A 1 583 ? -9.266 6.391 -17.5 1 98.88 583 LEU A O 1
ATOM 4763 N N . LYS A 1 584 ? -7.953 5.375 -18.969 1 98.81 584 LYS A N 1
ATOM 4764 C CA . LYS A 1 584 ? -8.117 6.418 -19.969 1 98.81 584 LYS A CA 1
ATOM 4765 C C . LYS A 1 584 ? -9.594 6.633 -20.312 1 98.81 584 LYS A C 1
ATOM 4767 O O . LYS A 1 584 ? -10.008 7.75 -20.625 1 98.81 584 LYS A O 1
ATOM 4772 N N . TYR A 1 585 ? -10.375 5.629 -20.219 1 98.88 585 TYR A N 1
ATOM 4773 C CA . TYR A 1 585 ? -11.75 5.652 -20.719 1 98.88 585 TYR A CA 1
ATOM 4774 C C . TYR A 1 585 ? -12.75 5.684 -19.578 1 98.88 585 TYR A C 1
ATOM 4776 O O . TYR A 1 585 ? -13.953 5.512 -19.797 1 98.88 585 TYR A O 1
ATOM 4784 N N . ALA A 1 586 ? -12.273 5.895 -18.406 1 98.75 586 ALA A N 1
ATOM 4785 C CA . ALA A 1 586 ? -13.133 5.871 -17.234 1 98.75 586 ALA A CA 1
ATOM 4786 C C . ALA A 1 586 ? -14.188 6.969 -17.297 1 98.75 586 ALA A C 1
ATOM 4788 O O . ALA A 1 586 ? -15.281 6.82 -16.75 1 98.75 586 ALA A O 1
ATOM 4789 N N . ASP A 1 587 ? -13.906 8.094 -17.906 1 98.56 587 ASP A N 1
ATOM 4790 C CA . ASP A 1 587 ? -14.844 9.211 -18 1 98.56 587 ASP A CA 1
ATOM 4791 C C . ASP A 1 587 ? -16.016 8.859 -18.922 1 98.56 587 ASP A C 1
ATOM 4793 O O . ASP A 1 587 ? -17.031 9.562 -18.922 1 98.56 587 ASP A O 1
ATOM 4797 N N . LYS A 1 588 ? -15.945 7.727 -19.625 1 98.56 588 LYS A N 1
ATOM 4798 C CA . LYS A 1 588 ? -17.016 7.277 -20.516 1 98.56 588 LYS A CA 1
ATOM 4799 C C . LYS A 1 588 ? -17.875 6.207 -19.844 1 98.56 588 LYS A C 1
ATOM 4801 O O . LYS A 1 588 ? -18.938 5.855 -20.359 1 98.56 588 LYS A O 1
ATOM 4806 N N . ALA A 1 589 ? -17.453 5.711 -18.766 1 98.75 589 ALA A N 1
ATOM 4807 C CA . ALA A 1 589 ? -18.141 4.602 -18.094 1 98.75 589 ALA A CA 1
ATOM 4808 C C . ALA A 1 589 ? -19.453 5.055 -17.484 1 98.75 589 ALA A C 1
ATOM 4810 O O . ALA A 1 589 ? -19.547 6.152 -16.938 1 98.75 589 ALA A O 1
ATOM 4811 N N . LYS A 1 590 ? -20.453 4.238 -17.609 1 98.69 590 LYS A N 1
ATOM 4812 C CA . LYS A 1 590 ? -21.75 4.469 -16.984 1 98.69 590 LYS A CA 1
ATOM 4813 C C . LYS A 1 590 ? -22.156 3.289 -16.109 1 98.69 590 LYS A C 1
ATOM 4815 O O . LYS A 1 590 ? -23.062 3.41 -15.273 1 98.69 590 LYS A O 1
ATOM 4820 N N . THR A 1 591 ? -21.531 2.205 -16.234 1 98.88 591 THR A N 1
ATOM 4821 C CA . THR A 1 591 ? -21.906 0.942 -15.609 1 98.88 591 THR A CA 1
ATOM 4822 C C . THR A 1 591 ? -21.469 0.919 -14.148 1 98.88 591 THR A C 1
ATOM 4824 O O . THR A 1 591 ? -20.281 1.054 -13.844 1 98.88 591 THR A O 1
ATOM 4827 N N . PRO A 1 592 ? -22.469 0.708 -13.156 1 98.88 592 PRO A N 1
ATOM 4828 C CA . PRO A 1 592 ? -22.047 0.492 -11.766 1 98.88 592 PRO A CA 1
ATOM 4829 C C . PRO A 1 592 ? -21.047 -0.647 -11.625 1 98.88 592 PRO A C 1
ATOM 4831 O O . PRO A 1 592 ? -21.219 -1.711 -12.227 1 98.88 592 PRO A O 1
ATOM 4834 N N . THR A 1 593 ? -19.984 -0.428 -10.828 1 98.94 593 THR A N 1
ATOM 4835 C CA . THR A 1 593 ? -18.906 -1.397 -10.836 1 98.94 593 THR A CA 1
ATOM 4836 C C . THR A 1 593 ? -18.422 -1.683 -9.414 1 98.94 593 THR A C 1
ATOM 4838 O O . THR A 1 593 ? -18.203 -0.756 -8.625 1 98.94 593 THR A O 1
ATOM 4841 N N . LEU A 1 594 ? -18.312 -2.975 -9.031 1 98.94 594 LEU A N 1
ATOM 4842 C CA . LEU A 1 594 ? -17.688 -3.461 -7.812 1 98.94 594 LEU A CA 1
ATOM 4843 C C . LEU A 1 594 ? -16.234 -3.84 -8.078 1 98.94 594 LEU A C 1
ATOM 4845 O O . LEU A 1 594 ? -15.93 -4.551 -9.039 1 98.94 594 LEU A O 1
ATOM 4849 N N . PHE A 1 595 ? -15.406 -3.332 -7.262 1 98.94 595 PHE A N 1
ATOM 4850 C CA . PHE A 1 595 ? -14 -3.711 -7.332 1 98.94 595 PHE A CA 1
ATOM 4851 C C . PHE A 1 595 ? -13.617 -4.602 -6.156 1 98.94 595 PHE A C 1
ATOM 4853 O O . PHE A 1 595 ? -13.984 -4.32 -5.012 1 98.94 595 PHE A O 1
ATOM 4860 N N . ILE A 1 596 ? -12.961 -5.73 -6.398 1 98.94 596 ILE A N 1
ATOM 4861 C CA . ILE A 1 596 ? -12.383 -6.621 -5.398 1 98.94 596 ILE A CA 1
ATOM 4862 C C . ILE A 1 596 ? -10.859 -6.602 -5.516 1 98.94 596 ILE A C 1
ATOM 4864 O O . ILE A 1 596 ? -10.305 -6.914 -6.574 1 98.94 596 ILE A O 1
ATOM 4868 N N . HIS A 1 597 ? -10.188 -6.258 -4.457 1 98.81 597 HIS A N 1
ATOM 4869 C CA . HIS A 1 597 ? -8.734 -6.168 -4.523 1 98.81 597 HIS A CA 1
ATOM 4870 C C . HIS A 1 597 ? -8.094 -6.555 -3.195 1 98.81 597 HIS A C 1
ATOM 4872 O O . HIS A 1 597 ? -8.609 -6.199 -2.129 1 98.81 597 HIS A O 1
ATOM 4878 N N . SER A 1 598 ? -6.984 -7.301 -3.225 1 98.75 598 SER A N 1
ATOM 4879 C CA . SER A 1 598 ? -6.215 -7.664 -2.039 1 98.75 598 SER A CA 1
ATOM 4880 C C . SER A 1 598 ? -5.109 -6.652 -1.766 1 98.75 598 SER A C 1
ATOM 4882 O O . SER A 1 598 ? -4.473 -6.148 -2.695 1 98.75 598 SER A O 1
ATOM 4884 N N . GLU A 1 599 ? -4.84 -6.406 -0.519 1 97.88 599 GLU A N 1
ATOM 4885 C CA . GLU A 1 599 ? -3.857 -5.41 -0.107 1 97.88 599 GLU A CA 1
ATOM 4886 C C . GLU A 1 599 ? -2.449 -5.816 -0.535 1 97.88 599 GLU A C 1
ATOM 4888 O O . GLU A 1 599 ? -1.628 -4.965 -0.877 1 97.88 599 GLU A O 1
ATOM 4893 N N . GLU A 1 600 ? -2.156 -7.105 -0.577 1 98.19 600 GLU A N 1
ATOM 4894 C CA . GLU A 1 600 ? -0.813 -7.59 -0.88 1 98.19 600 GLU A CA 1
ATOM 4895 C C . GLU A 1 600 ? -0.76 -8.25 -2.256 1 98.19 600 GLU A C 1
ATOM 4897 O O . GLU A 1 600 ? 0.032 -9.164 -2.48 1 98.19 600 GLU A O 1
ATOM 4902 N N . ASP A 1 601 ? -1.664 -7.863 -3.127 1 98.62 601 ASP A N 1
ATOM 4903 C CA . ASP A 1 601 ? -1.562 -8.297 -4.52 1 98.62 601 ASP A CA 1
ATOM 4904 C C . ASP A 1 601 ? -0.422 -7.574 -5.234 1 98.62 601 ASP A C 1
ATOM 4906 O O . ASP A 1 601 ? -0.638 -6.543 -5.875 1 98.62 601 ASP A O 1
ATOM 4910 N N . TYR A 1 602 ? 0.755 -8.195 -5.277 1 98.5 602 TYR A N 1
ATOM 4911 C CA . TYR A 1 602 ? 1.92 -7.512 -5.832 1 98.5 602 TYR A CA 1
ATOM 4912 C C . TYR A 1 602 ? 2.068 -7.812 -7.32 1 98.5 602 TYR A C 1
ATOM 4914 O O . TYR A 1 602 ? 2.994 -7.32 -7.969 1 98.5 602 TYR A O 1
ATOM 4922 N N . ARG A 1 603 ? 1.091 -8.594 -7.891 1 98.25 603 ARG A N 1
ATOM 4923 C CA . ARG A 1 603 ? 1.025 -8.891 -9.32 1 98.25 603 ARG A CA 1
ATOM 4924 C C . ARG A 1 603 ? 0.276 -7.797 -10.07 1 98.25 603 ARG A C 1
ATOM 4926 O O . ARG A 1 603 ? 0.728 -7.336 -11.117 1 98.25 603 ARG A O 1
ATOM 4933 N N . CYS A 1 604 ? -0.836 -7.438 -9.672 1 98.19 604 CYS A N 1
ATOM 4934 C CA . CYS A 1 604 ? -1.644 -6.25 -9.945 1 98.19 604 CYS A CA 1
ATOM 4935 C C . CYS A 1 604 ? -1.931 -5.48 -8.664 1 98.19 604 CYS A C 1
ATOM 4937 O O . CYS A 1 604 ? -2.953 -5.707 -8.016 1 98.19 604 CYS A O 1
ATOM 4939 N N . TRP A 1 605 ? -1.047 -4.535 -8.305 1 98.12 605 TRP A N 1
ATOM 4940 C CA . TRP A 1 605 ? -1.036 -3.971 -6.957 1 98.12 605 TRP A CA 1
ATOM 4941 C C . TRP A 1 605 ? -2.254 -3.08 -6.73 1 98.12 605 TRP A C 1
ATOM 4943 O O . TRP A 1 605 ? -2.893 -2.635 -7.684 1 98.12 605 TRP A O 1
ATOM 4953 N N . LEU A 1 606 ? -2.578 -2.826 -5.543 1 98.44 606 LEU A N 1
ATOM 4954 C CA . LEU A 1 606 ? -3.768 -2.152 -5.035 1 98.44 606 LEU A CA 1
ATOM 4955 C C . LEU A 1 606 ? -3.986 -0.825 -5.754 1 98.44 606 LEU A C 1
ATOM 4957 O O . LEU A 1 606 ? -5.129 -0.422 -5.984 1 98.44 606 LEU A O 1
ATOM 4961 N N . ALA A 1 607 ? -2.932 -0.132 -6.199 1 98.12 607 ALA A N 1
ATOM 4962 C CA . ALA A 1 607 ? -3.037 1.145 -6.902 1 98.12 607 ALA A CA 1
ATOM 4963 C C . ALA A 1 607 ? -3.949 1.026 -8.117 1 98.12 607 ALA A C 1
ATOM 4965 O O . ALA A 1 607 ? -4.668 1.97 -8.461 1 98.12 607 ALA A O 1
ATOM 4966 N N . GLU A 1 608 ? -3.895 -0.13 -8.797 1 98.44 608 GLU A N 1
ATOM 4967 C CA . GLU A 1 608 ? -4.691 -0.346 -10 1 98.44 608 GLU A CA 1
ATOM 4968 C C . GLU A 1 608 ? -6.184 -0.272 -9.695 1 98.44 608 GLU A C 1
ATOM 4970 O O . GLU A 1 608 ? -6.938 0.385 -10.414 1 98.44 608 GLU A O 1
ATOM 4975 N N . GLY A 1 609 ? -6.613 -0.92 -8.625 1 98.62 609 GLY A N 1
ATOM 4976 C CA . GLY A 1 609 ? -8.016 -0.875 -8.234 1 98.62 609 GLY A CA 1
ATOM 4977 C C . GLY A 1 609 ? -8.445 0.49 -7.734 1 98.62 609 GLY A C 1
ATOM 4978 O O . GLY A 1 609 ? -9.523 0.974 -8.094 1 98.62 609 GLY A O 1
ATOM 4979 N N . LEU A 1 610 ? -7.602 1.199 -6.969 1 98.81 610 LEU A N 1
ATOM 4980 C CA . LEU A 1 610 ? -7.934 2.49 -6.375 1 98.81 610 LEU A CA 1
ATOM 4981 C C . LEU A 1 610 ? -8.102 3.557 -7.449 1 98.81 610 LEU A C 1
ATOM 4983 O O . LEU A 1 610 ? -9.016 4.383 -7.375 1 98.81 610 LEU A O 1
ATOM 4987 N N . GLN A 1 611 ? -7.211 3.543 -8.438 1 98.75 611 GLN A N 1
ATOM 4988 C CA . GLN A 1 611 ? -7.285 4.527 -9.516 1 98.75 611 GLN A CA 1
ATOM 4989 C C . GLN A 1 611 ? -8.617 4.434 -10.258 1 98.75 611 GLN A C 1
ATOM 4991 O O . GLN A 1 611 ? -9.266 5.449 -10.508 1 98.75 611 GLN A O 1
ATOM 4996 N N . MET A 1 612 ? -9.008 3.246 -10.594 1 98.88 612 MET A N 1
ATOM 4997 C CA . MET A 1 612 ? -10.242 3.059 -11.344 1 98.88 612 MET A CA 1
ATOM 4998 C C . MET A 1 612 ? -11.461 3.377 -10.484 1 98.88 612 MET A C 1
ATOM 5000 O O . MET A 1 612 ? -12.398 4.02 -10.953 1 98.88 612 MET A O 1
ATOM 5004 N N . PHE A 1 613 ? -11.438 2.93 -9.203 1 98.88 613 PHE A N 1
ATOM 5005 C CA . PHE A 1 613 ? -12.508 3.248 -8.266 1 98.88 613 PHE A CA 1
ATOM 5006 C C . PHE A 1 613 ? -12.695 4.758 -8.148 1 98.88 613 PHE A C 1
ATOM 5008 O O . PHE A 1 613 ? -13.805 5.262 -8.289 1 98.88 613 PHE A O 1
ATOM 5015 N N . THR A 1 614 ? -11.617 5.449 -7.926 1 98.88 614 THR A N 1
ATOM 5016 C CA . THR A 1 614 ? -11.656 6.898 -7.77 1 98.88 614 THR A CA 1
ATOM 5017 C C . THR A 1 614 ? -12.164 7.566 -9.047 1 98.88 614 THR A C 1
ATOM 5019 O O . THR A 1 614 ? -12.953 8.516 -8.992 1 98.88 614 THR A O 1
ATOM 5022 N N . ALA A 1 615 ? -11.703 7.074 -10.188 1 98.88 615 ALA A N 1
ATOM 5023 C CA . ALA A 1 615 ? -12.133 7.641 -11.461 1 98.88 615 ALA A CA 1
ATOM 5024 C C . ALA A 1 615 ? -13.648 7.539 -11.617 1 98.88 615 ALA A C 1
ATOM 5026 O O . ALA A 1 615 ? -14.305 8.5 -12.039 1 98.88 615 ALA A O 1
ATOM 5027 N N . LEU A 1 616 ? -14.211 6.367 -11.289 1 98.88 616 LEU A N 1
ATOM 5028 C CA . LEU A 1 616 ? -15.648 6.199 -11.422 1 98.88 616 LEU A CA 1
ATOM 5029 C C . LEU A 1 616 ? -16.391 7.117 -10.453 1 98.88 616 LEU A C 1
ATOM 5031 O O . LEU A 1 616 ? -17.344 7.805 -10.852 1 98.88 616 LEU A O 1
ATOM 5035 N N . LYS A 1 617 ? -15.961 7.199 -9.195 1 98.69 617 LYS A N 1
ATOM 5036 C CA . LYS A 1 617 ? -16.578 8.102 -8.227 1 98.69 617 LYS A CA 1
ATOM 5037 C C . LYS A 1 617 ? -16.469 9.555 -8.68 1 98.69 617 LYS A C 1
ATOM 5039 O O . LYS A 1 617 ? -17.422 10.328 -8.562 1 98.69 617 LYS A O 1
ATOM 5044 N N . TYR A 1 618 ? -15.289 9.883 -9.18 1 98.56 618 TYR A N 1
ATOM 5045 C CA . TYR A 1 618 ? -15.023 11.242 -9.656 1 98.56 618 TYR A CA 1
ATOM 5046 C C . TYR A 1 618 ? -16.016 11.633 -10.75 1 98.56 618 TYR A C 1
ATOM 5048 O O . TYR A 1 618 ? -16.453 12.781 -10.812 1 98.56 618 TYR A O 1
ATOM 5056 N N . HIS A 1 619 ? -16.422 10.719 -11.578 1 98.5 619 HIS A N 1
ATOM 5057 C CA . HIS A 1 619 ? -17.297 11 -12.711 1 98.5 619 HIS A CA 1
ATOM 5058 C C . HIS A 1 619 ? -18.75 10.68 -12.375 1 98.5 619 HIS A C 1
ATOM 5060 O O . HIS A 1 619 ? -19.609 10.633 -13.266 1 98.5 619 HIS A O 1
ATOM 5066 N N . GLY A 1 620 ? -19.094 10.383 -11.125 1 98.12 620 GLY A N 1
ATOM 5067 C CA . GLY A 1 620 ? -20.453 10.273 -10.656 1 98.12 620 GLY A CA 1
ATOM 5068 C C . GLY A 1 620 ? -21.062 8.898 -10.898 1 98.12 620 GLY A C 1
ATOM 5069 O O . GLY A 1 620 ? -22.281 8.75 -10.922 1 98.12 620 GLY A O 1
ATOM 5070 N N . ILE A 1 621 ? -20.203 7.887 -11.148 1 98.62 621 ILE A N 1
ATOM 5071 C CA . ILE A 1 621 ? -20.688 6.531 -11.391 1 98.62 621 ILE A CA 1
ATOM 5072 C C . ILE A 1 621 ? -20.688 5.742 -10.078 1 98.62 621 ILE A C 1
ATOM 5074 O O . ILE A 1 621 ? -19.75 5.855 -9.281 1 98.62 621 ILE A O 1
ATOM 5078 N N . GLU A 1 622 ? -21.766 4.926 -9.836 1 98.44 622 GLU A N 1
ATOM 5079 C CA . GLU A 1 622 ? -21.797 4.074 -8.656 1 98.44 622 GLU A CA 1
ATOM 5080 C C . GLU A 1 622 ? -20.641 3.078 -8.648 1 98.44 622 GLU A C 1
ATOM 5082 O O . GLU A 1 622 ? -20.422 2.359 -9.633 1 98.44 622 GLU A O 1
ATOM 5087 N N . ALA A 1 623 ? -19.891 3.104 -7.656 1 98.69 623 ALA A N 1
ATOM 5088 C CA . ALA A 1 623 ? -18.734 2.221 -7.52 1 98.69 623 ALA A CA 1
ATOM 5089 C C . ALA A 1 623 ? -18.5 1.841 -6.059 1 98.69 623 ALA A C 1
ATOM 5091 O O . ALA A 1 623 ? -18.844 2.604 -5.152 1 98.69 623 ALA A O 1
ATOM 5092 N N . ARG A 1 624 ? -18.031 0.694 -5.828 1 98.56 624 ARG A N 1
ATOM 5093 C CA . ARG A 1 624 ? -17.688 0.108 -4.539 1 98.56 624 ARG A CA 1
ATOM 5094 C C . ARG A 1 624 ? -16.406 -0.704 -4.633 1 98.56 624 ARG A C 1
ATOM 5096 O O . ARG A 1 624 ? -16.188 -1.419 -5.613 1 98.56 624 ARG A O 1
ATOM 5103 N N . LEU A 1 625 ? -15.453 -0.542 -3.711 1 98.88 625 LEU A N 1
ATOM 5104 C CA . LEU A 1 625 ? -14.234 -1.34 -3.672 1 98.88 625 LEU A CA 1
ATOM 5105 C C . LEU A 1 625 ? -14.117 -2.092 -2.352 1 98.88 625 LEU A C 1
ATOM 5107 O O . LEU A 1 625 ? -14.211 -1.488 -1.279 1 98.88 625 LEU A O 1
ATOM 5111 N N . CYS A 1 626 ? -13.984 -3.363 -2.332 1 98.81 626 CYS A N 1
ATOM 5112 C CA . CYS A 1 626 ? -13.727 -4.215 -1.178 1 98.81 626 CYS A CA 1
ATOM 5113 C C . CYS A 1 626 ? -12.266 -4.652 -1.146 1 98.81 626 CYS A C 1
ATOM 5115 O O . CYS A 1 626 ? -11.805 -5.371 -2.037 1 98.81 626 CYS A O 1
ATOM 5117 N N . MET A 1 627 ? -11.562 -4.203 -0.148 1 98.75 627 MET A N 1
ATOM 5118 C CA . MET A 1 627 ? -10.141 -4.52 0.014 1 98.75 627 MET A CA 1
ATOM 5119 C C . MET A 1 627 ? -9.945 -5.594 1.078 1 98.75 627 MET A C 1
ATOM 5121 O O . MET A 1 627 ? -10.516 -5.508 2.166 1 98.75 627 MET A O 1
ATOM 5125 N N . PHE A 1 628 ? -9.148 -6.555 0.849 1 98.75 628 PHE A N 1
ATOM 5126 C CA . PHE A 1 628 ? -8.898 -7.676 1.746 1 98.75 628 PHE A CA 1
ATOM 5127 C C . PHE A 1 628 ? -7.473 -7.617 2.295 1 98.75 628 PHE A C 1
ATOM 5129 O O . PHE A 1 628 ? -6.504 -7.699 1.537 1 98.75 628 PHE A O 1
ATOM 5136 N N . ARG A 1 629 ? -7.336 -7.574 3.605 1 97.81 629 ARG A N 1
ATOM 5137 C CA . ARG A 1 629 ? -6.031 -7.559 4.262 1 97.81 629 ARG A CA 1
ATOM 5138 C C . ARG A 1 629 ? -5.488 -8.969 4.43 1 97.81 629 ARG A C 1
ATOM 5140 O O . ARG A 1 629 ? -6.242 -9.906 4.715 1 97.81 629 ARG A O 1
ATOM 5147 N N . GLY A 1 630 ? -4.215 -9.109 4.219 1 97.06 630 GLY A N 1
ATOM 5148 C CA . GLY A 1 630 ? -3.578 -10.406 4.406 1 97.06 630 GLY A CA 1
ATOM 5149 C C . GLY A 1 630 ? -3.775 -11.344 3.23 1 97.06 630 GLY A C 1
ATOM 5150 O O . GLY A 1 630 ? -3.566 -12.555 3.352 1 97.06 630 GLY A O 1
ATOM 5151 N N . GLU A 1 631 ? -4.254 -10.82 2.129 1 98.5 631 GLU A N 1
ATOM 5152 C CA . GLU A 1 631 ? -4.473 -11.617 0.926 1 98.5 631 GLU A CA 1
ATOM 5153 C C . GLU A 1 631 ? -3.637 -11.094 -0.24 1 98.5 631 GLU A C 1
ATOM 5155 O O . GLU A 1 631 ? -3.186 -9.945 -0.223 1 98.5 631 GLU A O 1
ATOM 5160 N N . ASN A 1 632 ? -3.395 -11.93 -1.193 1 98.44 632 ASN A N 1
ATOM 5161 C CA . ASN A 1 632 ? -2.615 -11.57 -2.375 1 98.44 632 ASN A CA 1
ATOM 5162 C C . ASN A 1 632 ? -3.391 -11.836 -3.66 1 98.44 632 ASN A C 1
ATOM 5164 O O . ASN A 1 632 ? -4.621 -11.773 -3.672 1 98.44 632 ASN A O 1
ATOM 5168 N N . HIS A 1 633 ? -2.727 -12.055 -4.785 1 98.25 633 HIS A N 1
ATOM 5169 C CA . HIS A 1 633 ? -3.312 -12.18 -6.113 1 98.25 633 HIS A CA 1
ATOM 5170 C C . HIS A 1 633 ? -4.152 -13.445 -6.234 1 98.25 633 HIS A C 1
ATOM 5172 O O . HIS A 1 633 ? -4.922 -13.594 -7.184 1 98.25 633 HIS A O 1
ATOM 5178 N N . GLU A 1 634 ? -4.094 -14.391 -5.223 1 97.75 634 GLU A N 1
ATOM 5179 C CA . GLU A 1 634 ? -4.695 -15.711 -5.324 1 97.75 634 GLU A CA 1
ATOM 5180 C C . GLU A 1 634 ? -5.984 -15.797 -4.512 1 97.75 634 GLU A C 1
ATOM 5182 O O . GLU A 1 634 ? -6.484 -16.891 -4.246 1 97.75 634 GLU A O 1
ATOM 5187 N N . LEU A 1 635 ? -6.543 -14.68 -4.137 1 98.19 635 LEU A N 1
ATOM 5188 C CA . LEU A 1 635 ? -7.695 -14.617 -3.242 1 98.19 635 LEU A CA 1
ATOM 5189 C C . LEU A 1 635 ? -8.805 -15.547 -3.723 1 98.19 635 LEU A C 1
ATOM 5191 O O . LEU A 1 635 ? -9.344 -16.328 -2.939 1 98.19 635 LEU A O 1
ATOM 5195 N N . SER A 1 636 ? -9.133 -15.547 -4.996 1 96.81 636 SER A N 1
ATOM 5196 C CA . SER A 1 636 ? -10.273 -16.297 -5.527 1 96.81 636 SER A CA 1
ATOM 5197 C C . SER A 1 636 ? -9.977 -17.781 -5.582 1 96.81 636 SER A C 1
ATOM 5199 O O . SER A 1 636 ? -10.891 -18.594 -5.684 1 96.81 636 SER A O 1
ATOM 5201 N N . ARG A 1 637 ? -8.719 -18.156 -5.531 1 94.88 637 ARG A N 1
ATOM 5202 C CA . ARG A 1 637 ? -8.336 -19.547 -5.762 1 94.88 637 ARG A CA 1
ATOM 5203 C C . ARG A 1 637 ? -7.895 -20.203 -4.465 1 94.88 637 ARG A C 1
ATOM 5205 O O . ARG A 1 637 ? -8.461 -21.234 -4.062 1 94.88 637 ARG A O 1
ATOM 5212 N N . SER A 1 638 ? -6.957 -19.578 -3.812 1 96.19 638 SER A N 1
ATOM 5213 C CA . SER A 1 638 ? -6.387 -20.219 -2.627 1 96.19 638 SER A CA 1
ATOM 5214 C C . SER A 1 638 ? -6.402 -19.266 -1.433 1 96.19 638 SER A C 1
ATOM 5216 O O . SER A 1 638 ? -5.633 -19.453 -0.485 1 96.19 638 SER A O 1
ATOM 5218 N N . GLY A 1 639 ? -7.191 -18.25 -1.48 1 97.94 639 GLY A N 1
ATOM 5219 C CA . GLY A 1 639 ? -7.316 -17.344 -0.344 1 97.94 639 GLY A CA 1
ATOM 5220 C C . GLY A 1 639 ? -7.875 -18.031 0.893 1 97.94 639 GLY A C 1
ATOM 5221 O O . GLY A 1 639 ? -8.344 -19.172 0.826 1 97.94 639 GLY A O 1
ATOM 5222 N N . LYS A 1 640 ? -7.832 -17.328 2.012 1 98.12 640 LYS A N 1
ATOM 5223 C CA . LYS A 1 640 ? -8.398 -17.844 3.254 1 98.12 640 LYS A CA 1
ATOM 5224 C C . LYS A 1 640 ? -9.898 -18.094 3.111 1 98.12 640 LYS A C 1
ATOM 5226 O O . LYS A 1 640 ? -10.594 -17.359 2.402 1 98.12 640 LYS A O 1
ATOM 5231 N N . PRO A 1 641 ? -10.43 -19.094 3.797 1 98.06 641 PRO A N 1
ATOM 5232 C CA . PRO A 1 641 ? -11.82 -19.5 3.627 1 98.06 641 PRO A CA 1
ATOM 5233 C C . PRO A 1 641 ? -12.805 -18.359 3.875 1 98.06 641 PRO A C 1
ATOM 5235 O O . PRO A 1 641 ? -13.688 -18.109 3.049 1 98.06 641 PRO A O 1
ATOM 5238 N N . LYS A 1 642 ? -12.648 -17.641 4.969 1 97.75 642 LYS A N 1
ATOM 5239 C CA . LYS A 1 642 ? -13.57 -16.547 5.262 1 97.75 642 LYS A CA 1
ATOM 5240 C C . LYS A 1 642 ? -13.508 -15.461 4.184 1 97.75 642 LYS A C 1
ATOM 5242 O O . LYS A 1 642 ? -14.531 -14.852 3.854 1 97.75 642 LYS A O 1
ATOM 5247 N N . HIS A 1 643 ? -12.336 -15.203 3.713 1 98.5 643 HIS A N 1
ATOM 5248 C CA . HIS A 1 643 ? -12.156 -14.18 2.691 1 98.5 643 HIS A CA 1
ATOM 5249 C C . HIS A 1 643 ? -12.773 -14.609 1.365 1 98.5 643 HIS A C 1
ATOM 5251 O O . HIS A 1 643 ? -13.344 -13.789 0.645 1 98.5 643 HIS A O 1
ATOM 5257 N N . ARG A 1 644 ? -12.641 -15.875 1.006 1 98.44 644 ARG A N 1
ATOM 5258 C CA . ARG A 1 644 ? -13.266 -16.375 -0.211 1 98.44 644 ARG A CA 1
ATOM 5259 C C . ARG A 1 644 ? -14.781 -16.266 -0.13 1 98.44 644 ARG A C 1
ATOM 5261 O O . ARG A 1 644 ? -15.438 -15.93 -1.117 1 98.44 644 ARG A O 1
ATOM 5268 N N . ILE A 1 645 ? -15.32 -16.562 1.039 1 98.06 645 ILE A N 1
ATOM 5269 C CA . ILE A 1 645 ? -16.766 -16.422 1.235 1 98.06 645 ILE A CA 1
ATOM 5270 C C . ILE A 1 645 ? -17.172 -14.969 1.065 1 98.06 645 ILE A C 1
ATOM 5272 O O . ILE A 1 645 ? -18.109 -14.664 0.319 1 98.06 645 ILE A O 1
ATOM 5276 N N . ARG A 1 646 ? -16.453 -14.078 1.754 1 98 646 ARG A N 1
ATOM 5277 C CA . ARG A 1 646 ? -16.781 -12.656 1.697 1 98 646 ARG A CA 1
ATOM 5278 C C . ARG A 1 646 ? -16.688 -12.125 0.272 1 98 646 ARG A C 1
ATOM 5280 O O . ARG A 1 646 ? -17.547 -11.383 -0.187 1 98 646 ARG A O 1
ATOM 5287 N N . ARG A 1 647 ? -15.625 -12.461 -0.431 1 98.69 647 ARG A N 1
ATOM 5288 C CA . ARG A 1 647 ? -15.438 -12.055 -1.822 1 98.69 647 ARG A CA 1
ATOM 5289 C C . ARG A 1 647 ? -16.641 -12.445 -2.672 1 98.69 647 ARG A C 1
ATOM 5291 O O . ARG A 1 647 ? -17.219 -11.609 -3.365 1 98.69 647 ARG A O 1
ATOM 5298 N N . LEU A 1 648 ? -17.016 -13.703 -2.615 1 98.56 648 LEU A N 1
ATOM 5299 C CA . LEU A 1 648 ? -18.109 -14.203 -3.449 1 98.56 648 LEU A CA 1
ATOM 5300 C C . LEU A 1 648 ? -19.438 -13.609 -3.02 1 98.56 648 LEU A C 1
ATOM 5302 O O . LEU A 1 648 ? -20.312 -13.352 -3.855 1 98.56 648 LEU A O 1
ATOM 5306 N N . THR A 1 649 ? -19.562 -13.383 -1.71 1 98.5 649 THR A N 1
ATOM 5307 C CA . THR A 1 649 ? -20.766 -12.734 -1.201 1 98.5 649 THR A CA 1
ATOM 5308 C C . THR A 1 649 ? -20.906 -11.328 -1.781 1 98.5 649 THR A C 1
ATOM 5310 O O . THR A 1 649 ? -21.984 -10.945 -2.236 1 98.5 649 THR A O 1
ATOM 5313 N N . GLU A 1 650 ? -19.859 -10.555 -1.792 1 98.56 650 GLU A N 1
ATOM 5314 C CA . GLU A 1 650 ? -19.875 -9.195 -2.324 1 98.56 650 GLU A CA 1
ATOM 5315 C C . GLU A 1 650 ? -20.219 -9.188 -3.811 1 98.56 650 GLU A C 1
ATOM 5317 O O . GLU A 1 650 ? -21.062 -8.398 -4.254 1 98.56 650 GLU A O 1
ATOM 5322 N N . ILE A 1 651 ? -19.656 -10.031 -4.547 1 98.88 651 ILE A N 1
ATOM 5323 C CA . ILE A 1 651 ? -19.891 -10.102 -5.984 1 98.88 651 ILE A CA 1
ATOM 5324 C C . ILE A 1 651 ? -21.344 -10.5 -6.246 1 98.88 651 ILE A C 1
ATOM 5326 O O . ILE A 1 651 ? -22.031 -9.875 -7.055 1 98.88 651 ILE A O 1
ATOM 5330 N N . THR A 1 652 ? -21.812 -11.508 -5.535 1 98.69 652 THR A N 1
ATOM 5331 C CA . THR A 1 652 ? -23.156 -12.031 -5.738 1 98.69 652 THR A CA 1
ATOM 5332 C C . THR A 1 652 ? -24.203 -10.992 -5.34 1 98.69 652 THR A C 1
ATOM 5334 O O . THR A 1 652 ? -25.188 -10.805 -6.051 1 98.69 652 THR A O 1
ATOM 5337 N N . ASN A 1 653 ? -23.953 -10.344 -4.199 1 98.62 653 ASN A N 1
ATOM 5338 C CA . ASN A 1 653 ? -24.875 -9.289 -3.781 1 98.62 653 ASN A CA 1
ATOM 5339 C C . ASN A 1 653 ? -24.938 -8.172 -4.812 1 98.62 653 ASN A C 1
ATOM 5341 O O . ASN A 1 653 ? -26.016 -7.594 -5.039 1 98.62 653 ASN A O 1
ATOM 5345 N N . TRP A 1 654 ? -23.844 -7.836 -5.387 1 98.81 654 TRP A N 1
ATOM 5346 C CA . TRP A 1 654 ? -23.812 -6.797 -6.414 1 98.81 654 TRP A CA 1
ATOM 5347 C C . TRP A 1 654 ? -24.641 -7.199 -7.629 1 98.81 654 TRP A C 1
ATOM 5349 O O . TRP A 1 654 ? -25.422 -6.402 -8.141 1 98.81 654 TRP A O 1
ATOM 5359 N N . PHE A 1 655 ? -24.5 -8.406 -8.086 1 98.88 655 PHE A N 1
ATOM 5360 C CA . PHE A 1 655 ? -25.281 -8.898 -9.211 1 98.88 655 PHE A CA 1
ATOM 5361 C C . PHE A 1 655 ? -26.766 -8.953 -8.859 1 98.88 655 PHE A C 1
ATOM 5363 O O . PHE A 1 655 ? -27.609 -8.547 -9.664 1 98.88 655 PHE A O 1
ATOM 5370 N N . GLU A 1 656 ? -27.078 -9.422 -7.652 1 98.56 656 GLU A N 1
ATOM 5371 C CA . GLU A 1 656 ? -28.484 -9.492 -7.23 1 98.56 656 GLU A CA 1
ATOM 5372 C C . GLU A 1 656 ? -29.125 -8.102 -7.207 1 98.56 656 GLU A C 1
ATOM 5374 O O . GLU A 1 656 ? -30.266 -7.938 -7.613 1 98.56 656 GLU A O 1
ATOM 5379 N N . LYS A 1 657 ? -28.375 -7.172 -6.762 1 98.38 657 LYS A N 1
ATOM 5380 C CA . LYS A 1 657 ? -28.859 -5.801 -6.648 1 98.38 657 LYS A CA 1
ATOM 5381 C C . LYS A 1 657 ? -29.234 -5.23 -8.016 1 98.38 657 LYS A C 1
ATOM 5383 O O . LYS A 1 657 ? -30.25 -4.551 -8.156 1 98.38 657 LYS A O 1
ATOM 5388 N N . TYR A 1 658 ? -28.469 -5.543 -9.07 1 98.5 658 TYR A N 1
ATOM 5389 C CA . TYR A 1 658 ? -28.609 -4.816 -10.328 1 98.5 658 TYR A CA 1
ATOM 5390 C C . TYR A 1 658 ? -29.297 -5.68 -11.383 1 98.5 658 TYR A C 1
ATOM 5392 O O . TYR A 1 658 ? -29.891 -5.164 -12.328 1 98.5 658 TYR A O 1
ATOM 5400 N N . LEU A 1 659 ? -29.219 -7.012 -11.203 1 98.44 659 LEU A N 1
ATOM 5401 C CA . LEU A 1 659 ? -29.688 -7.871 -12.281 1 98.44 659 LEU A CA 1
ATOM 5402 C C . LEU A 1 659 ? -31.031 -8.5 -11.93 1 98.44 659 LEU A C 1
ATOM 5404 O O . LEU A 1 659 ? -31.672 -9.109 -12.781 1 98.44 659 LEU A O 1
ATOM 5408 N N . LYS A 1 660 ? -31.484 -8.43 -10.695 1 94.06 660 LYS A N 1
ATOM 5409 C CA . LYS A 1 660 ? -32.781 -8.953 -10.305 1 94.06 660 LYS A CA 1
ATOM 5410 C C . LYS A 1 660 ? -33.688 -7.852 -9.734 1 94.06 660 LYS A C 1
ATOM 5412 O O . LYS A 1 660 ? -33.188 -6.84 -9.234 1 94.06 660 LYS A O 1
ATOM 5417 N N . MET B 1 1 ? 31.484 24.438 23.297 1 91.75 1 MET B N 1
ATOM 5418 C CA . MET B 1 1 ? 30.25 23.906 22.719 1 91.75 1 MET B CA 1
ATOM 5419 C C . MET B 1 1 ? 30.547 22.625 21.922 1 91.75 1 MET B C 1
ATOM 5421 O O . MET B 1 1 ? 31.625 22.484 21.344 1 91.75 1 MET B O 1
ATOM 5425 N N . GLU B 1 2 ? 29.672 21.703 22.016 1 95.81 2 GLU B N 1
ATOM 5426 C CA . GLU B 1 2 ? 29.828 20.438 21.312 1 95.81 2 GLU B CA 1
ATOM 5427 C C . GLU B 1 2 ? 29.141 20.484 19.953 1 95.81 2 GLU B C 1
ATOM 5429 O O . GLU B 1 2 ? 28.312 21.359 19.688 1 95.81 2 GLU B O 1
ATOM 5434 N N . ASN B 1 3 ? 29.516 19.562 19.078 1 96.62 3 ASN B N 1
ATOM 5435 C CA . ASN B 1 3 ? 28.828 19.422 17.797 1 96.62 3 ASN B CA 1
ATOM 5436 C C . ASN B 1 3 ? 27.422 18.859 17.969 1 96.62 3 ASN B C 1
ATOM 5438 O O . ASN B 1 3 ? 27.219 17.953 18.797 1 96.62 3 ASN B O 1
ATOM 5442 N N . LEU B 1 4 ? 26.5 19.469 17.25 1 97.44 4 LEU B N 1
ATOM 5443 C CA . LEU B 1 4 ? 25.141 18.938 17.234 1 97.44 4 LEU B CA 1
ATOM 5444 C C . LEU B 1 4 ? 25.094 17.562 16.578 1 97.44 4 LEU B C 1
ATOM 5446 O O . LEU B 1 4 ? 25.75 17.344 15.547 1 97.44 4 LEU B O 1
ATOM 5450 N N . LYS B 1 5 ? 24.375 16.609 17.141 1 96 5 LYS B N 1
ATOM 5451 C CA . LYS B 1 5 ? 24.281 15.242 16.641 1 96 5 LYS B CA 1
ATOM 5452 C C . LYS B 1 5 ? 22.922 14.969 16.016 1 96 5 LYS B C 1
ATOM 5454 O O . LYS B 1 5 ? 21.969 15.734 16.234 1 96 5 LYS B O 1
ATOM 5459 N N . LEU B 1 6 ? 22.781 13.922 15.289 1 97.12 6 LEU B N 1
ATOM 5460 C CA . LEU B 1 6 ? 21.562 13.539 14.594 1 97.12 6 LEU B CA 1
ATOM 5461 C C . LEU B 1 6 ? 20.406 13.344 15.578 1 97.12 6 LEU B C 1
ATOM 5463 O O . LEU B 1 6 ? 19.25 13.625 15.258 1 97.12 6 LEU B O 1
ATOM 5467 N N . ASP B 1 7 ? 20.703 12.859 16.75 1 97.44 7 ASP B N 1
ATOM 5468 C CA . ASP B 1 7 ? 19.641 12.516 17.703 1 97.44 7 ASP B CA 1
ATOM 5469 C C . ASP B 1 7 ? 19.484 13.602 18.75 1 97.44 7 ASP B C 1
ATOM 5471 O O . ASP B 1 7 ? 18.781 13.406 19.75 1 97.44 7 ASP B O 1
ATOM 5475 N N . SER B 1 8 ? 20.125 14.781 18.578 1 97.88 8 SER B N 1
ATOM 5476 C CA . SER B 1 8 ? 20.062 15.859 19.562 1 97.88 8 SER B CA 1
ATOM 5477 C C . SER B 1 8 ? 18.641 16.375 19.734 1 97.88 8 SER B C 1
ATOM 5479 O O . SER B 1 8 ? 18.297 16.922 20.781 1 97.88 8 SER B O 1
ATOM 5481 N N . PHE B 1 9 ? 17.766 16.188 18.734 1 97.75 9 PHE B N 1
ATOM 5482 C CA . PHE B 1 9 ? 16.406 16.688 18.812 1 97.75 9 PHE B CA 1
ATOM 5483 C C . PHE B 1 9 ? 15.641 15.969 19.922 1 97.75 9 PHE B C 1
ATOM 5485 O O . PHE B 1 9 ? 14.594 16.453 20.375 1 97.75 9 PHE B O 1
ATOM 5492 N N . LEU B 1 10 ? 16.156 14.789 20.406 1 97.81 10 LEU B N 1
ATOM 5493 C CA . LEU B 1 10 ? 15.523 14.062 21.5 1 97.81 10 LEU B CA 1
ATOM 5494 C C . LEU B 1 10 ? 15.516 14.891 22.781 1 97.81 10 LEU B C 1
ATOM 5496 O O . LEU B 1 10 ? 14.727 14.633 23.688 1 97.81 10 LEU B O 1
ATOM 5500 N N . GLU B 1 11 ? 16.406 15.922 22.844 1 97.88 11 GLU B N 1
ATOM 5501 C CA . GLU B 1 11 ? 16.531 16.766 24.016 1 97.88 11 GLU B CA 1
ATOM 5502 C C . GLU B 1 11 ? 15.586 17.969 23.938 1 97.88 11 GLU B C 1
ATOM 5504 O O . GLU B 1 11 ? 15.398 18.688 24.922 1 97.88 11 GLU B O 1
ATOM 5509 N N . TYR B 1 12 ? 15.016 18.25 22.828 1 98.19 12 TYR B N 1
ATOM 5510 C CA . TYR B 1 12 ? 14.211 19.453 22.609 1 98.19 12 TYR B CA 1
ATOM 5511 C C . TYR B 1 12 ? 12.906 19.375 23.375 1 98.19 12 TYR B C 1
ATOM 5513 O O . TYR B 1 12 ? 12.398 18.281 23.656 1 98.19 12 TYR B O 1
ATOM 5521 N N . LYS B 1 13 ? 12.438 20.484 23.797 1 98.25 13 LYS B N 1
ATOM 5522 C CA . LYS B 1 13 ? 11.086 20.688 24.312 1 98.25 13 LYS B CA 1
ATOM 5523 C C . LYS B 1 13 ? 10.172 21.312 23.266 1 98.25 13 LYS B C 1
ATOM 5525 O O . LYS B 1 13 ? 10.445 22.406 22.781 1 98.25 13 LYS B O 1
ATOM 5530 N N . PHE B 1 14 ? 9.117 20.609 22.938 1 98 14 PHE B N 1
ATOM 5531 C CA . PHE B 1 14 ? 8.188 21.094 21.922 1 98 14 PHE B CA 1
ATOM 5532 C C . PHE B 1 14 ? 6.969 21.75 22.578 1 98 14 PHE B C 1
ATOM 5534 O O . PHE B 1 14 ? 6.238 21.078 23.328 1 98 14 PHE B O 1
ATOM 5541 N N . LEU B 1 15 ? 6.758 22.969 22.328 1 98.12 15 LEU B N 1
ATOM 5542 C CA . LEU B 1 15 ? 5.656 23.688 22.953 1 98.12 15 LEU B CA 1
ATOM 5543 C C . LEU B 1 15 ? 4.418 23.656 22.062 1 98.12 15 LEU B C 1
ATOM 5545 O O . LEU B 1 15 ? 4.523 23.688 20.844 1 98.12 15 LEU B O 1
ATOM 5549 N N . SER B 1 16 ? 3.277 23.578 22.719 1 96.69 16 SER B N 1
ATOM 5550 C CA . SER B 1 16 ? 2.004 23.641 22 1 96.69 16 SER B CA 1
ATOM 5551 C C . SER B 1 16 ? 0.916 24.266 22.859 1 96.69 16 SER B C 1
ATOM 5553 O O . SER B 1 16 ? 1.066 24.375 24.078 1 96.69 16 SER B O 1
ATOM 5555 N N . ASN B 1 17 ? -0.029 24.734 22.219 1 93.81 17 ASN B N 1
ATOM 5556 C CA . ASN B 1 17 ? -1.188 25.359 22.859 1 93.81 17 ASN B CA 1
ATOM 5557 C C . ASN B 1 17 ? -0.783 26.516 23.75 1 93.81 17 ASN B C 1
ATOM 5559 O O . ASN B 1 17 ? 0.353 26.578 24.219 1 93.81 17 ASN B O 1
ATOM 5563 N N . LEU B 1 18 ? -1.455 27.531 23.859 1 95.88 18 LEU B N 1
ATOM 5564 C CA . LEU B 1 18 ? -1.381 28.688 24.734 1 95.88 18 LEU B CA 1
ATOM 5565 C C . LEU B 1 18 ? -2.773 29.234 25.031 1 95.88 18 LEU B C 1
ATOM 5567 O O . LEU B 1 18 ? -3.471 29.688 24.141 1 95.88 18 LEU B O 1
ATOM 5571 N N . ASP B 1 19 ? -3.109 29.109 26.312 1 96.88 19 ASP B N 1
ATOM 5572 C CA . ASP B 1 19 ? -4.5 29.406 26.641 1 96.88 19 ASP B CA 1
ATOM 5573 C C . ASP B 1 19 ? -4.609 30.172 27.953 1 96.88 19 ASP B C 1
ATOM 5575 O O . ASP B 1 19 ? -4.219 29.672 29 1 96.88 19 ASP B O 1
ATOM 5579 N N . PHE B 1 20 ? -5.199 31.344 27.906 1 97.62 20 PHE B N 1
ATOM 5580 C CA . PHE B 1 20 ? -5.441 32.125 29.125 1 97.62 20 PHE B CA 1
ATOM 5581 C C . PHE B 1 20 ? -6.66 31.594 29.875 1 97.62 20 PHE B C 1
ATOM 5583 O O . PHE B 1 20 ? -7.652 31.203 29.25 1 97.62 20 PHE B O 1
ATOM 5590 N N . ASN B 1 21 ? -6.5 31.609 31.234 1 96.81 21 ASN B N 1
ATOM 5591 C CA . ASN B 1 21 ? -7.746 31.469 31.984 1 96.81 21 ASN B CA 1
ATOM 5592 C C . ASN B 1 21 ? -8.625 32.719 31.844 1 96.81 21 ASN B C 1
ATOM 5594 O O . ASN B 1 21 ? -8.18 33.75 31.344 1 96.81 21 ASN B O 1
ATOM 5598 N N . PRO B 1 22 ? -9.852 32.656 32.281 1 94.81 22 PRO B N 1
ATOM 5599 C CA . PRO B 1 22 ? -10.828 33.719 31.984 1 94.81 22 PRO B CA 1
ATOM 5600 C C . PRO B 1 22 ? -10.383 35.094 32.5 1 94.81 22 PRO B C 1
ATOM 5602 O O . PRO B 1 22 ? -10.594 36.094 31.828 1 94.81 22 PRO B O 1
ATOM 5605 N N . ASP B 1 23 ? -9.68 35.188 33.594 1 95.69 23 ASP B N 1
ATOM 5606 C CA . ASP B 1 23 ? -9.352 36.5 34.125 1 95.69 23 ASP B CA 1
ATOM 5607 C C . ASP B 1 23 ? -7.953 36.938 33.688 1 95.69 23 ASP B C 1
ATOM 5609 O O . ASP B 1 23 ? -7.488 38 34.062 1 95.69 23 ASP B O 1
ATOM 5613 N N . GLY B 1 24 ? -7.211 36.094 32.969 1 96.94 24 GLY B N 1
ATOM 5614 C CA . GLY B 1 24 ? -5.938 36.469 32.375 1 96.94 24 GLY B CA 1
ATOM 5615 C C . GLY B 1 24 ? -4.77 36.312 33.312 1 96.94 24 GLY B C 1
ATOM 5616 O O . GLY B 1 24 ? -3.635 36.656 32.969 1 96.94 24 GLY B O 1
ATOM 5617 N N . SER B 1 25 ? -5.016 35.75 34.5 1 96.19 25 SER B N 1
ATOM 5618 C CA . SER B 1 25 ? -3.977 35.656 35.5 1 96.19 25 SER B CA 1
ATOM 5619 C C . SER B 1 25 ? -3.045 34.5 35.25 1 96.19 25 SER B C 1
ATOM 5621 O O . SER B 1 25 ? -1.916 34.469 35.75 1 96.19 25 SER B O 1
ATOM 5623 N N . ASN B 1 26 ? -3.607 33.5 34.531 1 96.38 26 ASN B N 1
ATOM 5624 C CA . ASN B 1 26 ? -2.832 32.312 34.25 1 96.38 26 ASN B CA 1
ATOM 5625 C C . ASN B 1 26 ? -2.865 31.969 32.75 1 96.38 26 ASN B C 1
ATOM 5627 O O . ASN B 1 26 ? -3.852 32.25 32.062 1 96.38 26 ASN B O 1
ATOM 5631 N N . LEU B 1 27 ? -1.774 31.438 32.344 1 97.06 27 LEU B N 1
ATOM 5632 C CA . LEU B 1 27 ? -1.618 30.969 30.969 1 97.06 27 LEU B CA 1
ATOM 5633 C C . LEU B 1 27 ? -1.174 29.5 30.938 1 97.06 27 LEU B C 1
ATOM 5635 O O . LEU B 1 27 ? -0.055 29.188 31.344 1 97.06 27 LEU B O 1
ATOM 5639 N N . ALA B 1 28 ? -2.061 28.594 30.453 1 97.56 28 ALA B N 1
ATOM 5640 C CA . ALA B 1 28 ? -1.711 27.188 30.344 1 97.56 28 ALA B CA 1
ATOM 5641 C C . ALA B 1 28 ? -1.095 26.891 28.969 1 97.56 28 ALA B C 1
ATOM 5643 O O . ALA B 1 28 ? -1.481 27.484 27.969 1 97.56 28 ALA B O 1
ATOM 5644 N N . PHE B 1 29 ? -0.128 26 28.891 1 97.81 29 PHE B N 1
ATOM 5645 C CA . PHE B 1 29 ? 0.479 25.531 27.656 1 97.81 29 PHE B CA 1
ATOM 5646 C C . PHE B 1 29 ? 0.983 24.094 27.812 1 97.81 29 PHE B C 1
ATOM 5648 O O . PHE B 1 29 ? 0.997 23.562 28.922 1 97.81 29 PHE B O 1
ATOM 5655 N N . SER B 1 30 ? 1.268 23.469 26.703 1 97.75 30 SER B N 1
ATOM 5656 C CA . SER B 1 30 ? 1.734 22.078 26.734 1 97.75 30 SER B CA 1
ATOM 5657 C C . SER B 1 30 ? 3.189 21.984 26.281 1 97.75 30 SER B C 1
ATOM 5659 O O . SER B 1 30 ? 3.648 22.781 25.453 1 97.75 30 SER B O 1
ATOM 5661 N N . ILE B 1 31 ? 3.922 21.062 26.859 1 98.06 31 ILE B N 1
ATOM 5662 C CA . ILE B 1 31 ? 5.27 20.703 26.422 1 98.06 31 ILE B CA 1
ATOM 5663 C C . ILE B 1 31 ? 5.324 19.203 26.125 1 98.06 31 ILE B C 1
ATOM 5665 O O . ILE B 1 31 ? 4.859 18.391 26.906 1 98.06 31 ILE B O 1
ATOM 5669 N N . SER B 1 32 ? 5.816 18.891 24.984 1 98.12 32 SER B N 1
ATOM 5670 C CA . SER B 1 32 ? 6.035 17.516 24.594 1 98.12 32 SER B CA 1
ATOM 5671 C C . SER B 1 32 ? 7.523 17.172 24.547 1 98.12 32 SER B C 1
ATOM 5673 O O . SER B 1 32 ? 8.352 18.016 24.203 1 98.12 32 SER B O 1
ATOM 5675 N N . GLU B 1 33 ? 7.852 15.977 24.922 1 97.62 33 GLU B N 1
ATOM 5676 C CA . GLU B 1 33 ? 9.219 15.461 24.938 1 97.62 33 GLU B CA 1
ATOM 5677 C C . GLU B 1 33 ? 9.289 14.086 24.266 1 97.62 33 GLU B C 1
ATOM 5679 O O . GLU B 1 33 ? 8.383 13.266 24.422 1 97.62 33 GLU B O 1
ATOM 5684 N N . ALA B 1 34 ? 10.383 13.836 23.562 1 97.88 34 ALA B N 1
ATOM 5685 C CA . ALA B 1 34 ? 10.57 12.531 22.938 1 97.88 34 ALA B CA 1
ATOM 5686 C C . ALA B 1 34 ? 10.828 11.445 23.969 1 97.88 34 ALA B C 1
ATOM 5688 O O . ALA B 1 34 ? 11.539 11.68 24.953 1 97.88 34 ALA B O 1
ATOM 5689 N N . ASP B 1 35 ? 10.203 10.328 23.828 1 97.75 35 ASP B N 1
ATOM 5690 C CA . ASP B 1 35 ? 10.461 9.102 24.578 1 97.75 35 ASP B CA 1
ATOM 5691 C C . ASP B 1 35 ? 11 8.008 23.656 1 97.75 35 ASP B C 1
ATOM 5693 O O . ASP B 1 35 ? 10.219 7.262 23.047 1 97.75 35 ASP B O 1
ATOM 5697 N N . LEU B 1 36 ? 12.305 7.91 23.594 1 96.81 36 LEU B N 1
ATOM 5698 C CA . LEU B 1 36 ? 12.938 6.988 22.656 1 96.81 36 LEU B CA 1
ATOM 5699 C C . LEU B 1 36 ? 12.594 5.543 23 1 96.81 36 LEU B C 1
ATOM 5701 O O . LEU B 1 36 ? 12.438 4.707 22.109 1 96.81 36 LEU B O 1
ATOM 5705 N N . GLU B 1 37 ? 12.547 5.215 24.281 1 95.06 37 GLU B N 1
ATOM 5706 C CA . GLU B 1 37 ? 12.266 3.848 24.719 1 95.06 37 GLU B CA 1
ATOM 5707 C C . GLU B 1 37 ? 10.914 3.369 24.188 1 95.06 37 GLU B C 1
ATOM 5709 O O . GLU B 1 37 ? 10.805 2.262 23.656 1 95.06 37 GLU B O 1
ATOM 5714 N N . LYS B 1 38 ? 9.938 4.223 24.281 1 95.62 38 LYS B N 1
ATOM 5715 C CA . LYS B 1 38 ? 8.594 3.863 23.844 1 95.62 38 LYS B CA 1
ATOM 5716 C C . LYS B 1 38 ? 8.375 4.281 22.391 1 95.62 38 LYS B C 1
ATOM 5718 O O . LYS B 1 38 ? 7.324 3.996 21.812 1 95.62 38 LYS B O 1
ATOM 5723 N N . ASN B 1 39 ? 9.367 4.906 21.781 1 97.12 39 ASN B N 1
ATOM 5724 C CA . ASN B 1 39 ? 9.305 5.387 20.406 1 97.12 39 ASN B CA 1
ATOM 5725 C C . ASN B 1 39 ? 8.062 6.246 20.172 1 97.12 39 ASN B C 1
ATOM 5727 O O . ASN B 1 39 ? 7.309 5.996 19.234 1 97.12 39 ASN B O 1
ATOM 5731 N N . SER B 1 40 ? 7.82 7.184 21.031 1 97.38 40 SER B N 1
ATOM 5732 C CA . SER B 1 40 ? 6.691 8.109 20.984 1 97.38 40 SER B CA 1
ATOM 5733 C C . SER B 1 40 ? 7.02 9.414 21.703 1 97.38 40 SER B C 1
ATOM 5735 O O . SER B 1 40 ? 8.195 9.758 21.859 1 97.38 40 SER B O 1
ATOM 5737 N N . TYR B 1 41 ? 6.004 10.203 22.047 1 97.88 41 TYR B N 1
ATOM 5738 C CA . TYR B 1 41 ? 6.188 11.461 22.766 1 97.88 41 TYR B CA 1
ATOM 5739 C C . TYR B 1 41 ? 5.348 11.492 24.031 1 97.88 41 TYR B C 1
ATOM 5741 O O . TYR B 1 41 ? 4.25 10.93 24.078 1 97.88 41 TYR B O 1
ATOM 5749 N N . LYS B 1 42 ? 5.871 12.148 25.047 1 97.5 42 LYS B N 1
ATOM 5750 C CA . LYS B 1 42 ? 5.117 12.484 26.25 1 97.5 42 LYS B CA 1
ATOM 5751 C C . LYS B 1 42 ? 4.59 13.914 26.203 1 97.5 42 LYS B C 1
ATOM 5753 O O . LYS B 1 42 ? 5.246 14.805 25.656 1 97.5 42 LYS B O 1
ATOM 5758 N N . HIS B 1 43 ? 3.438 14.141 26.75 1 97.31 43 HIS B N 1
ATOM 5759 C CA . HIS B 1 43 ? 2.789 15.445 26.734 1 97.31 43 HIS B CA 1
ATOM 5760 C C . HIS B 1 43 ? 2.398 15.891 28.141 1 97.31 43 HIS B C 1
ATOM 5762 O O . HIS B 1 43 ? 1.769 15.133 28.875 1 97.31 43 HIS B O 1
ATOM 5768 N N . PHE B 1 44 ? 2.756 17.094 28.484 1 97.75 44 PHE B N 1
ATOM 5769 C CA . PHE B 1 44 ? 2.49 17.641 29.812 1 97.75 44 PHE B CA 1
ATOM 5770 C C . PHE B 1 44 ? 1.824 19 29.719 1 97.75 44 PHE B C 1
ATOM 5772 O O . PHE B 1 44 ? 2.002 19.719 28.719 1 97.75 44 PHE B O 1
ATOM 5779 N N . ILE B 1 45 ? 1.086 19.359 30.734 1 97.81 45 ILE B N 1
ATOM 5780 C CA . ILE B 1 45 ? 0.485 20.688 30.828 1 97.81 45 ILE B CA 1
ATOM 5781 C C . ILE B 1 45 ? 1.255 21.516 31.844 1 97.81 45 ILE B C 1
ATOM 5783 O O . ILE B 1 45 ? 1.606 21.031 32.938 1 97.81 45 ILE B O 1
ATOM 5787 N N . TYR B 1 46 ? 1.562 22.672 31.469 1 97.88 46 TYR B N 1
ATOM 5788 C CA . TYR B 1 46 ? 2.238 23.672 32.281 1 97.88 46 TYR B CA 1
ATOM 5789 C C . TYR B 1 46 ? 1.365 24.906 32.5 1 97.88 46 TYR B C 1
ATOM 5791 O O . TYR B 1 46 ? 0.383 25.094 31.781 1 97.88 46 TYR B O 1
ATOM 5799 N N . ASN B 1 47 ? 1.695 25.688 33.531 1 97 47 ASN B N 1
ATOM 5800 C CA . ASN B 1 47 ? 1.021 26.953 33.812 1 97 47 ASN B CA 1
ATOM 5801 C C . ASN B 1 47 ? 2.021 28.094 34 1 97 47 ASN B C 1
ATOM 5803 O O . ASN B 1 47 ? 3.031 27.906 34.688 1 97 47 ASN B O 1
ATOM 5807 N N . LEU B 1 48 ? 1.862 29.156 33.344 1 97.69 48 LEU B N 1
ATOM 5808 C CA . LEU B 1 48 ? 2.596 30.406 33.562 1 97.69 48 LEU B CA 1
ATOM 5809 C C . LEU B 1 48 ? 1.719 31.438 34.281 1 97.69 48 LEU B C 1
ATOM 5811 O O . LEU B 1 48 ? 0.659 31.812 33.75 1 97.69 48 LEU B O 1
ATOM 5815 N N . ASP B 1 49 ? 2.141 31.875 35.5 1 96 49 ASP B N 1
ATOM 5816 C CA . ASP B 1 49 ? 1.493 32.969 36.188 1 96 49 ASP B CA 1
ATOM 5817 C C . ASP B 1 49 ? 1.843 34.312 35.5 1 96 49 ASP B C 1
ATOM 5819 O O . ASP B 1 49 ? 3.016 34.688 35.438 1 96 49 ASP B O 1
ATOM 5823 N N . THR B 1 50 ? 0.881 35.062 35.062 1 95.56 50 THR B N 1
ATOM 5824 C CA . THR B 1 50 ? 1.155 36.219 34.25 1 95.56 50 THR B CA 1
ATOM 5825 C C . THR B 1 50 ? 1.663 37.375 35.094 1 95.56 50 THR B C 1
ATOM 5827 O O . THR B 1 50 ? 2.225 38.344 34.562 1 95.56 50 THR B O 1
ATOM 5830 N N . LYS B 1 51 ? 1.487 37.375 36.375 1 93.38 51 LYS B N 1
ATOM 5831 C CA . LYS B 1 51 ? 1.934 38.438 37.25 1 93.38 51 LYS B CA 1
ATOM 5832 C C . LYS B 1 51 ? 3.391 38.25 37.656 1 93.38 51 LYS B C 1
ATOM 5834 O O . LYS B 1 51 ? 4.227 39.125 37.438 1 93.38 51 LYS B O 1
ATOM 5839 N N . ASN B 1 52 ? 3.701 37.156 38.219 1 93.56 52 ASN B N 1
ATOM 5840 C CA . ASN B 1 52 ? 5.055 36.938 38.719 1 93.56 52 ASN B CA 1
ATOM 5841 C C . ASN B 1 52 ? 5.914 36.188 37.688 1 93.56 52 ASN B C 1
ATOM 5843 O O . ASN B 1 52 ? 7.117 36.031 37.875 1 93.56 52 ASN B O 1
ATOM 5847 N N . LYS B 1 53 ? 5.332 35.688 36.594 1 94.5 53 LYS B N 1
ATOM 5848 C CA . LYS B 1 53 ? 6.004 35.062 35.469 1 94.5 53 LYS B CA 1
ATOM 5849 C C . LYS B 1 53 ? 6.598 33.719 35.875 1 94.5 53 LYS B C 1
ATOM 5851 O O . LYS B 1 53 ? 7.527 33.219 35.25 1 94.5 53 LYS B O 1
ATOM 5856 N N . GLU B 1 54 ? 6.02 33.156 36.938 1 95.69 54 GLU B N 1
ATOM 5857 C CA . GLU B 1 54 ? 6.457 31.828 37.375 1 95.69 54 GLU B CA 1
ATOM 5858 C C . GLU B 1 54 ? 5.82 30.75 36.5 1 95.69 54 GLU B C 1
ATOM 5860 O O . GLU B 1 54 ? 4.633 30.812 36.188 1 95.69 54 GLU B O 1
ATOM 5865 N N . ILE B 1 55 ? 6.594 29.797 36.094 1 97.56 55 ILE B N 1
ATOM 5866 C CA . ILE B 1 55 ? 6.125 28.656 35.312 1 97.56 55 ILE B CA 1
ATOM 5867 C C . ILE B 1 55 ? 6.145 27.391 36.188 1 97.56 55 ILE B C 1
ATOM 5869 O O . ILE B 1 55 ? 7.148 27.094 36.844 1 97.56 55 ILE B O 1
ATOM 5873 N N . LYS B 1 56 ? 5.055 26.656 36.188 1 95.88 56 LYS B N 1
ATOM 5874 C CA . LYS B 1 56 ? 4.945 25.422 36.938 1 95.88 56 LYS B CA 1
ATOM 5875 C C . LYS B 1 56 ? 4.402 24.297 36.094 1 95.88 56 LYS B C 1
ATOM 5877 O O . LYS B 1 56 ? 3.516 24.516 35.25 1 95.88 56 LYS B O 1
ATOM 5882 N N . LYS B 1 57 ? 4.965 23.141 36.219 1 95.44 57 LYS B N 1
ATOM 5883 C CA . LYS B 1 57 ? 4.422 21.938 35.594 1 95.44 57 LYS B CA 1
ATOM 5884 C C . LYS B 1 57 ? 3.182 21.453 36.344 1 95.44 57 LYS B C 1
ATOM 5886 O O . LYS B 1 57 ? 3.229 21.203 37.531 1 95.44 57 LYS B O 1
ATOM 5891 N N . LEU B 1 58 ? 2.084 21.188 35.625 1 96.69 58 LEU B N 1
ATOM 5892 C CA . LEU B 1 58 ? 0.822 20.844 36.281 1 96.69 58 LEU B CA 1
ATOM 5893 C C . LEU B 1 58 ? 0.595 19.344 36.25 1 96.69 58 LEU B C 1
ATOM 5895 O O . LEU B 1 58 ? -0.012 18.781 37.188 1 96.69 58 LEU B O 1
ATOM 5899 N N . THR B 1 59 ? 0.889 18.75 35.219 1 96.06 59 THR B N 1
ATOM 5900 C CA . THR B 1 59 ? 0.616 17.328 35.094 1 96.06 59 THR B CA 1
ATOM 5901 C C . THR B 1 59 ? 1.911 16.547 34.875 1 96.06 59 THR B C 1
ATOM 5903 O O . THR B 1 59 ? 2.941 17.109 34.531 1 96.06 59 THR B O 1
ATOM 5906 N N . HIS B 1 60 ? 1.908 15.078 35.094 1 95.12 60 HIS B N 1
ATOM 5907 C CA . HIS B 1 60 ? 3.145 14.297 35.094 1 95.12 60 HIS B CA 1
ATOM 5908 C C . HIS B 1 60 ? 2.941 12.93 34.438 1 95.12 60 HIS B C 1
ATOM 5910 O O . HIS B 1 60 ? 3.871 12.125 34.406 1 95.12 60 HIS B O 1
ATOM 5916 N N . SER B 1 61 ? 1.724 12.648 33.969 1 93.12 61 SER B N 1
ATOM 5917 C CA . SER B 1 61 ? 1.472 11.32 33.406 1 93.12 61 SER B CA 1
ATOM 5918 C C . SER B 1 61 ? 2.074 11.18 32 1 93.12 61 SER B C 1
ATOM 5920 O O . SER B 1 61 ? 2.377 10.07 31.562 1 93.12 61 SER B O 1
ATOM 5922 N N . GLY B 1 62 ? 2.189 12.266 31.297 1 95.38 62 GLY B N 1
ATOM 5923 C CA . GLY B 1 62 ? 2.74 12.242 29.953 1 95.38 62 GLY B CA 1
ATOM 5924 C C . GLY B 1 62 ? 1.723 11.859 28.906 1 95.38 62 GLY B C 1
ATOM 5925 O O . GLY B 1 62 ? 2.084 11.578 27.75 1 95.38 62 GLY B O 1
ATOM 5926 N N . LYS B 1 63 ? 0.454 11.836 29.172 1 94.38 63 LYS B N 1
ATOM 5927 C CA . LYS B 1 63 ? -0.57 11.352 28.25 1 94.38 63 LYS B CA 1
ATOM 5928 C C . LYS B 1 63 ? -1.642 12.414 28.016 1 94.38 63 LYS B C 1
ATOM 5930 O O . LYS B 1 63 ? -2.723 12.109 27.5 1 94.38 63 LYS B O 1
ATOM 5935 N N . GLU B 1 64 ? -1.381 13.633 28.406 1 95.12 64 GLU B N 1
ATOM 5936 C CA . GLU B 1 64 ? -2.406 14.672 28.406 1 95.12 64 GLU B CA 1
ATOM 5937 C C . GLU B 1 64 ? -2.668 15.195 27 1 95.12 64 GLU B C 1
ATOM 5939 O O . GLU B 1 64 ? -1.736 15.336 26.203 1 95.12 64 GLU B O 1
ATOM 5944 N N . LYS B 1 65 ? -3.943 15.453 26.703 1 91.69 65 LYS B N 1
ATOM 5945 C CA . LYS B 1 65 ? -4.387 16.047 25.438 1 91.69 65 LYS B CA 1
ATOM 5946 C C . LYS B 1 65 ? -5.562 16.984 25.656 1 91.69 65 LYS B C 1
ATOM 5948 O O . LYS B 1 65 ? -6.227 16.938 26.688 1 91.69 65 LYS B O 1
ATOM 5953 N N . ASN B 1 66 ? -5.883 17.875 24.75 1 88.06 66 ASN B N 1
ATOM 5954 C CA . ASN B 1 66 ? -7.086 18.703 24.656 1 88.06 66 ASN B CA 1
ATOM 5955 C C . ASN B 1 66 ? -7.289 19.531 25.922 1 88.06 66 ASN B C 1
ATOM 5957 O O . ASN B 1 66 ? -8.367 19.5 26.531 1 88.06 66 ASN B O 1
ATOM 5961 N N . SER B 1 67 ? -6.32 20.266 26.359 1 93.81 67 SER B N 1
ATOM 5962 C CA . SER B 1 67 ? -6.441 21.031 27.594 1 93.81 67 SER B CA 1
ATOM 5963 C C . SER B 1 67 ? -7.16 22.359 27.359 1 93.81 67 SER B C 1
ATOM 5965 O O . SER B 1 67 ? -6.961 23 26.328 1 93.81 67 SER B O 1
ATOM 5967 N N . LEU B 1 68 ? -8.07 22.766 28.266 1 95.25 68 LEU B N 1
ATOM 5968 C CA . LEU B 1 68 ? -8.75 24.062 28.266 1 95.25 68 LEU B CA 1
ATOM 5969 C C . LEU B 1 68 ? -9.18 24.453 29.672 1 95.25 68 LEU B C 1
ATOM 5971 O O . LEU B 1 68 ? -9.328 23.594 30.547 1 95.25 68 LEU B O 1
ATOM 5975 N N . TRP B 1 69 ? -9.43 25.703 29.922 1 96.69 69 TRP B N 1
ATOM 5976 C CA . TRP B 1 69 ? -9.836 26.188 31.234 1 96.69 69 TRP B CA 1
ATOM 5977 C C . TRP B 1 69 ? -11.336 26.031 31.438 1 96.69 69 TRP B C 1
ATOM 5979 O O . TRP B 1 69 ? -12.133 26.516 30.625 1 96.69 69 TRP B O 1
ATOM 5989 N N . LEU B 1 70 ? -11.711 25.344 32.469 1 96.12 70 LEU B N 1
ATOM 5990 C CA . LEU B 1 70 ? -13.109 25.25 32.875 1 96.12 70 LEU B CA 1
ATOM 5991 C C . LEU B 1 70 ? -13.562 26.547 33.562 1 96.12 70 LEU B C 1
ATOM 5993 O O . LEU B 1 70 ? -14.695 27 33.344 1 96.12 70 LEU B O 1
ATOM 5997 N N . ASN B 1 71 ? -12.766 27.062 34.406 1 95.38 71 ASN B N 1
ATOM 5998 C CA . ASN B 1 71 ? -12.883 28.344 35.094 1 95.38 71 ASN B CA 1
ATOM 5999 C C . ASN B 1 71 ? -11.516 28.922 35.438 1 95.38 71 ASN B C 1
ATOM 6001 O O . ASN B 1 71 ? -10.5 28.516 34.875 1 95.38 71 ASN B O 1
ATOM 6005 N N . ASN B 1 72 ? -11.477 29.906 36.312 1 95.19 72 ASN B N 1
ATOM 6006 C CA . ASN B 1 72 ? -10.227 30.609 36.562 1 95.19 72 ASN B CA 1
ATOM 6007 C C . ASN B 1 72 ? -9.219 29.703 37.281 1 95.19 72 ASN B C 1
ATOM 6009 O O . ASN B 1 72 ? -8.008 29.922 37.188 1 95.19 72 ASN B O 1
ATOM 6013 N N . ASN B 1 73 ? -9.727 28.641 37.906 1 95.12 73 ASN B N 1
ATOM 6014 C CA . ASN B 1 73 ? -8.844 27.891 38.781 1 95.12 73 ASN B CA 1
ATOM 6015 C C . ASN B 1 73 ? -8.742 26.422 38.375 1 95.12 73 ASN B C 1
ATOM 6017 O O . ASN B 1 73 ? -7.93 25.672 38.906 1 95.12 73 ASN B O 1
ATOM 6021 N N . THR B 1 74 ? -9.562 26.031 37.406 1 96.06 74 THR B N 1
ATOM 6022 C CA . THR B 1 74 ? -9.633 24.609 37.062 1 96.06 74 THR B CA 1
ATOM 6023 C C . THR B 1 74 ? -9.328 24.406 35.594 1 96.06 74 THR B C 1
ATOM 6025 O O . THR B 1 74 ? -9.945 25.047 34.719 1 96.06 74 THR B O 1
ATOM 6028 N N . ILE B 1 75 ? -8.43 23.469 35.312 1 96.38 75 ILE B N 1
ATOM 6029 C CA . ILE B 1 75 ? -8.086 23.094 33.938 1 96.38 75 ILE B CA 1
ATOM 6030 C C . ILE B 1 75 ? -8.648 21.719 33.625 1 96.38 75 ILE B C 1
ATOM 6032 O O . ILE B 1 75 ? -8.586 20.797 34.438 1 96.38 75 ILE B O 1
ATOM 6036 N N . LEU B 1 76 ? -9.266 21.625 32.469 1 96.44 76 LEU B N 1
ATOM 6037 C CA . LEU B 1 76 ? -9.734 20.344 31.938 1 96.44 76 LEU B CA 1
ATOM 6038 C C . LEU B 1 76 ? -8.758 19.797 30.906 1 96.44 76 LEU B C 1
ATOM 6040 O O . LEU B 1 76 ? -8.172 20.547 30.125 1 96.44 76 LEU B O 1
ATOM 6044 N N . PHE B 1 77 ? -8.555 18.5 30.859 1 97.19 77 PHE B N 1
ATOM 6045 C CA . PHE B 1 77 ? -7.758 17.844 29.844 1 97.19 77 PHE B CA 1
ATOM 6046 C C . PHE B 1 77 ? -8.18 16.391 29.688 1 97.19 77 PHE B C 1
ATOM 6048 O O . PHE B 1 77 ? -8.789 15.812 30.594 1 97.19 77 PHE B O 1
ATOM 6055 N N . SER B 1 78 ? -7.934 15.812 28.531 1 96.19 78 SER B N 1
ATOM 6056 C CA . SER B 1 78 ? -8.18 14.391 28.344 1 96.19 78 SER B CA 1
ATOM 6057 C C . SER B 1 78 ? -6.895 13.578 28.484 1 96.19 78 SER B C 1
ATOM 6059 O O . SER B 1 78 ? -5.805 14.094 28.234 1 96.19 78 SER B O 1
ATOM 6061 N N . ALA B 1 79 ? -6.984 12.367 28.969 1 93.56 79 ALA B N 1
ATOM 6062 C CA . ALA B 1 79 ? -5.859 11.445 29.109 1 93.56 79 ALA B CA 1
ATOM 6063 C C . ALA B 1 79 ? -6.336 10 29.172 1 93.56 79 ALA B C 1
ATOM 6065 O O . ALA B 1 79 ? -7.395 9.711 29.734 1 93.56 79 ALA B O 1
ATOM 6066 N N . ASP B 1 80 ? -5.59 9.164 28.562 1 88.19 80 ASP B N 1
ATOM 6067 C CA . ASP B 1 80 ? -5.867 7.73 28.625 1 88.19 80 ASP B CA 1
ATOM 6068 C C . ASP B 1 80 ? -5.164 7.098 29.828 1 88.19 80 ASP B C 1
ATOM 6070 O O . ASP B 1 80 ? -4.098 6.496 29.688 1 88.19 80 ASP B O 1
ATOM 6074 N N . ARG B 1 81 ? -5.707 7.121 31.016 1 88.31 81 ARG B N 1
ATOM 6075 C CA . ARG B 1 81 ? -5.09 6.656 32.25 1 88.31 81 ARG B CA 1
ATOM 6076 C C . ARG B 1 81 ? -5.762 5.383 32.75 1 88.31 81 ARG B C 1
ATOM 6078 O O . ARG B 1 81 ? -5.273 4.746 33.688 1 88.31 81 ARG B O 1
ATOM 6085 N N . ASP B 1 82 ? -6.816 5.02 32.125 1 89.56 82 ASP B N 1
ATOM 6086 C CA . ASP B 1 82 ? -7.633 3.928 32.656 1 89.56 82 ASP B CA 1
ATOM 6087 C C . ASP B 1 82 ? -7.477 2.672 31.812 1 89.56 82 ASP B C 1
ATOM 6089 O O . ASP B 1 82 ? -7.949 2.621 30.672 1 89.56 82 ASP B O 1
ATOM 6093 N N . LYS B 1 83 ? -6.965 1.65 32.375 1 90.5 83 LYS B N 1
ATOM 6094 C CA . LYS B 1 83 ? -6.695 0.395 31.688 1 90.5 83 LYS B CA 1
ATOM 6095 C C . LYS B 1 83 ? -7.992 -0.282 31.25 1 90.5 83 LYS B C 1
ATOM 6097 O O . LYS B 1 83 ? -8.039 -0.938 30.219 1 90.5 83 LYS B O 1
ATOM 6102 N N . ASP B 1 84 ? -8.961 -0.135 32.094 1 92.88 84 ASP B N 1
ATOM 6103 C CA . ASP B 1 84 ? -10.242 -0.735 31.766 1 92.88 84 ASP B CA 1
ATOM 6104 C C . ASP B 1 84 ? -10.812 -0.129 30.484 1 92.88 84 ASP B C 1
ATOM 6106 O O . ASP B 1 84 ? -11.359 -0.846 29.641 1 92.88 84 ASP B O 1
ATOM 6110 N N . ILE B 1 85 ? -10.742 1.15 30.406 1 92.69 85 ILE B N 1
ATOM 6111 C CA . ILE B 1 85 ? -11.234 1.849 29.219 1 92.69 85 ILE B CA 1
ATOM 6112 C C . ILE B 1 85 ? -10.398 1.45 28 1 92.69 85 ILE B C 1
ATOM 6114 O O . ILE 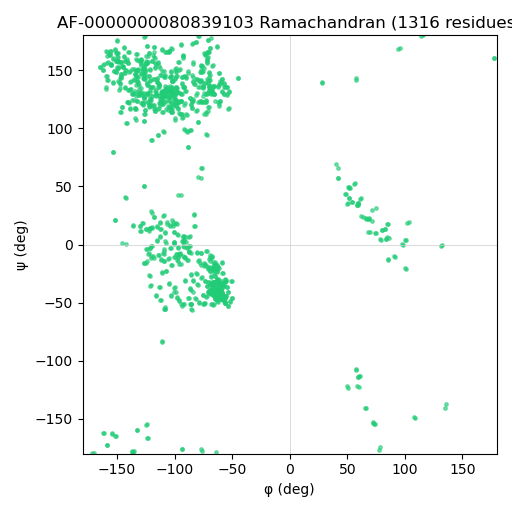B 1 85 ? -10.93 1.313 26.891 1 92.69 85 ILE B O 1
ATOM 6118 N N . GLU B 1 86 ? -9.133 1.299 28.188 1 92.25 86 GLU B N 1
ATOM 6119 C CA . GLU B 1 86 ? -8.258 0.856 27.109 1 92.25 86 GLU B CA 1
ATOM 6120 C C . GLU B 1 86 ? -8.703 -0.496 26.547 1 92.25 86 GLU B C 1
ATOM 6122 O O . GLU B 1 86 ? -8.695 -0.708 25.344 1 92.25 86 GLU B O 1
ATOM 6127 N N . GLU B 1 87 ? -9.039 -1.422 27.406 1 93.62 87 GLU B N 1
ATOM 6128 C CA . GLU B 1 87 ? -9.492 -2.746 27 1 93.62 87 GLU B CA 1
ATOM 6129 C C . GLU B 1 87 ? -10.82 -2.666 26.25 1 93.62 87 GLU B C 1
ATOM 6131 O O . GLU B 1 87 ? -11.039 -3.398 25.281 1 93.62 87 GLU B O 1
ATOM 6136 N N . LYS B 1 88 ? -11.688 -1.779 26.75 1 93 88 LYS B N 1
ATOM 6137 C CA . LYS B 1 88 ? -12.969 -1.581 26.078 1 93 88 LYS B CA 1
ATOM 6138 C C . LYS B 1 88 ? -12.773 -1.03 24.672 1 93 88 LYS B C 1
ATOM 6140 O O . LYS B 1 88 ? -13.469 -1.435 23.734 1 93 88 LYS B O 1
ATOM 6145 N N . LYS B 1 89 ? -11.891 -0.125 24.609 1 92.56 89 LYS B N 1
ATOM 6146 C CA . LYS B 1 89 ? -11.594 0.449 23.312 1 92.56 89 LYS B CA 1
ATOM 6147 C C . LYS B 1 89 ? -11.039 -0.607 22.359 1 92.56 89 LYS B C 1
ATOM 6149 O O . LYS B 1 89 ? -11.297 -0.564 21.156 1 92.56 89 LYS B O 1
ATOM 6154 N N . LYS B 1 90 ? -10.289 -1.575 22.844 1 90.06 90 LYS B N 1
ATOM 6155 C CA . LYS B 1 90 ? -9.68 -2.623 22.031 1 90.06 90 LYS B CA 1
ATOM 6156 C C . LYS B 1 90 ? -10.75 -3.48 21.344 1 90.06 90 LYS B C 1
ATOM 6158 O O . LYS B 1 90 ? -10.523 -4.004 20.25 1 90.06 90 LYS B O 1
ATOM 6163 N N . ILE B 1 91 ? -11.844 -3.584 22.047 1 91.75 91 ILE B N 1
ATOM 6164 C CA . ILE B 1 91 ? -12.867 -4.465 21.5 1 91.75 91 ILE B CA 1
ATOM 6165 C C . ILE B 1 91 ? -13.812 -3.666 20.609 1 91.75 91 ILE B C 1
ATOM 6167 O O . ILE B 1 91 ? -14.711 -4.234 19.984 1 91.75 91 ILE B O 1
ATOM 6171 N N . GLY B 1 92 ? -13.719 -2.277 20.656 1 91.12 92 GLY B N 1
ATOM 6172 C CA . GLY B 1 92 ? -14.469 -1.523 19.656 1 91.12 92 GLY B CA 1
ATOM 6173 C C . GLY B 1 92 ? -15.273 -0.39 20.266 1 91.12 92 GLY B C 1
ATOM 6174 O O . GLY B 1 92 ? -15.914 0.377 19.531 1 91.12 92 GLY B O 1
ATOM 6175 N N . GLU B 1 93 ? -15.227 -0.208 21.562 1 93.81 93 GLU B N 1
ATOM 6176 C CA . GLU B 1 93 ? -15.93 0.922 22.172 1 93.81 93 GLU B CA 1
ATOM 6177 C C . GLU B 1 93 ? -15.172 2.227 21.938 1 93.81 93 GLU B C 1
ATOM 6179 O O . GLU B 1 93 ? -13.961 2.213 21.719 1 93.81 93 GLU B O 1
ATOM 6184 N N . THR B 1 94 ? -15.922 3.309 21.938 1 94.75 94 THR B N 1
ATOM 6185 C CA . THR B 1 94 ? -15.328 4.641 21.891 1 94.75 94 THR B CA 1
ATOM 6186 C C . THR B 1 94 ? -15.516 5.367 23.219 1 94.75 94 THR B C 1
ATOM 6188 O O . THR B 1 94 ? -16.609 5.332 23.797 1 94.75 94 THR B O 1
ATOM 6191 N N . TRP B 1 95 ? -14.422 5.922 23.688 1 95.69 95 TRP B N 1
ATOM 6192 C CA . TRP B 1 95 ? -14.469 6.637 24.953 1 95.69 95 TRP B CA 1
ATOM 6193 C C . TRP B 1 95 ? -13.492 7.809 24.953 1 95.69 95 TRP B C 1
ATOM 6195 O O . TRP B 1 95 ? -12.406 7.719 24.391 1 95.69 95 TRP B O 1
ATOM 6205 N N . THR B 1 96 ? -13.859 8.891 25.562 1 96.56 96 THR B N 1
ATOM 6206 C CA . THR B 1 96 ? -12.969 9.977 25.953 1 96.56 96 THR B CA 1
ATOM 6207 C C . THR B 1 96 ? -13.227 10.398 27.406 1 96.56 96 THR B C 1
ATOM 6209 O O . THR B 1 96 ? -14.367 10.711 27.766 1 96.56 96 THR B O 1
ATOM 6212 N N . ILE B 1 97 ? -12.203 10.352 28.188 1 96.44 97 ILE B N 1
ATOM 6213 C CA . ILE B 1 97 ? -12.312 10.773 29.578 1 96.44 97 ILE B CA 1
ATOM 6214 C C . ILE B 1 97 ? -11.617 12.117 29.781 1 96.44 97 ILE B C 1
ATOM 6216 O O . ILE B 1 97 ? -10.445 12.273 29.422 1 96.44 97 ILE B O 1
ATOM 6220 N N . PHE B 1 98 ? -12.344 13.055 30.344 1 96.62 98 PHE B N 1
ATOM 6221 C CA . PHE B 1 98 ? -11.773 14.352 30.719 1 96.62 98 PHE B CA 1
ATOM 6222 C C . PHE B 1 98 ? -11.547 14.43 32.219 1 96.62 98 PHE B C 1
ATOM 6224 O O . PHE B 1 98 ? -12.422 14.055 33 1 96.62 98 PHE B O 1
ATOM 6231 N N . TYR B 1 99 ? -10.422 14.914 32.562 1 97.06 99 TYR B N 1
ATOM 6232 C CA . TYR B 1 99 ? -10.039 15.148 33.969 1 97.06 99 TYR B CA 1
ATOM 6233 C C . TYR B 1 99 ? -10 16.641 34.281 1 97.06 99 TYR B C 1
ATOM 6235 O O . TYR B 1 99 ? -9.734 17.453 33.375 1 97.06 99 TYR B O 1
ATOM 6243 N N . ALA B 1 100 ? -10.297 16.969 35.5 1 96.69 100 ALA B N 1
ATOM 6244 C CA . ALA B 1 100 ? -10.195 18.344 36 1 96.69 100 ALA B CA 1
ATOM 6245 C C . ALA B 1 100 ? -9.094 18.469 37.062 1 96.69 100 ALA B C 1
ATOM 6247 O O . ALA B 1 100 ? -8.914 17.562 37.906 1 96.69 100 ALA B O 1
ATOM 6248 N N . LEU B 1 101 ? -8.352 19.5 36.969 1 97.38 101 LEU B N 1
ATOM 6249 C CA . LEU B 1 101 ? -7.277 19.797 37.9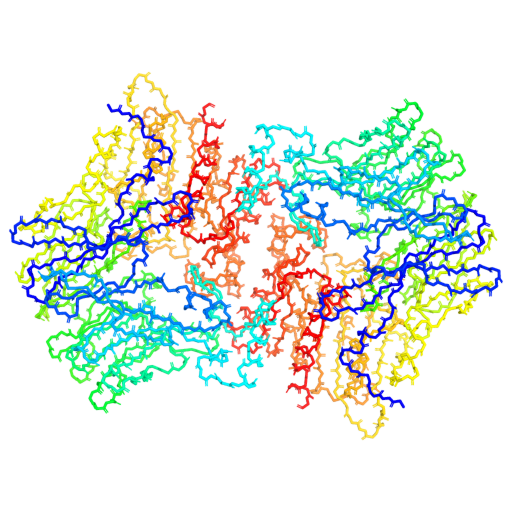06 1 97.38 101 LEU B CA 1
ATOM 6250 C C . LEU B 1 101 ? -7.414 21.203 38.469 1 97.38 101 LEU B C 1
ATOM 6252 O O . LEU B 1 101 ? -7.43 22.172 37.719 1 97.38 101 LEU B O 1
ATOM 6256 N N . ASP B 1 102 ? -7.5 21.312 39.781 1 96.5 102 ASP B N 1
ATOM 6257 C CA . ASP B 1 102 ? -7.559 22.594 40.469 1 96.5 102 ASP B CA 1
ATOM 6258 C C . ASP B 1 102 ? -6.16 23.156 40.719 1 96.5 102 ASP B C 1
ATOM 6260 O O . ASP B 1 102 ? -5.402 22.609 41.531 1 96.5 102 ASP B O 1
ATOM 6264 N N . ILE B 1 103 ? -5.84 24.281 40.156 1 93.38 103 ILE B N 1
ATOM 6265 C CA . ILE B 1 103 ? -4.457 24.734 40.25 1 93.38 103 ILE B CA 1
ATOM 6266 C C . ILE B 1 103 ? -4.312 25.703 41.406 1 93.38 103 ILE B C 1
ATOM 6268 O O . ILE B 1 103 ? -3.195 26.031 41.812 1 93.38 103 ILE B O 1
ATOM 6272 N N . LYS B 1 104 ? -5.355 26.234 41.906 1 91.44 104 LYS B N 1
ATOM 6273 C CA . LYS B 1 104 ? -5.309 27.156 43.031 1 91.44 104 LYS B CA 1
ATOM 6274 C C . LYS B 1 104 ? -5.141 26.406 44.344 1 91.44 104 LYS B C 1
ATOM 6276 O O . LYS B 1 104 ? -4.266 26.734 45.156 1 91.44 104 LYS B O 1
ATOM 6281 N N . ASN B 1 105 ? -5.988 25.375 44.562 1 91.25 105 ASN B N 1
ATOM 6282 C CA . ASN B 1 105 ? -6.004 24.656 45.812 1 91.25 105 ASN B CA 1
ATOM 6283 C C . ASN B 1 105 ? -5.172 23.375 45.75 1 91.25 105 ASN B C 1
ATOM 6285 O O . ASN B 1 105 ? -4.895 22.766 46.781 1 91.25 105 ASN B O 1
ATOM 6289 N N . GLY B 1 106 ? -4.809 23.062 44.688 1 87.56 106 GLY B N 1
ATOM 6290 C CA . GLY B 1 106 ? -3.986 21.875 44.531 1 87.56 106 GLY B CA 1
ATOM 6291 C C . GLY B 1 106 ? -4.785 20.578 44.594 1 87.56 106 GLY B C 1
ATOM 6292 O O . GLY B 1 106 ? -6.016 20.609 44.594 1 87.56 106 GLY B O 1
ATOM 6293 N N . GLY B 1 107 ? -4.113 19.375 44.531 1 90.25 107 GLY B N 1
ATOM 6294 C CA . GLY B 1 107 ? -4.719 18.047 44.5 1 90.25 107 GLY B CA 1
ATOM 6295 C C . GLY B 1 107 ? -4.465 17.297 43.219 1 90.25 107 GLY B C 1
ATOM 6296 O O . GLY B 1 107 ? -3.846 17.844 42.281 1 90.25 107 GLY B O 1
ATOM 6297 N N . GLU B 1 108 ? -5.012 16.125 43.219 1 93.75 108 GLU B N 1
ATOM 6298 C CA . GLU B 1 108 ? -4.863 15.273 42.062 1 93.75 108 GLU B CA 1
ATOM 6299 C C . GLU B 1 108 ? -5.98 15.531 41.031 1 93.75 108 GLU B C 1
ATOM 6301 O O . GLU B 1 108 ? -7.074 15.961 41.406 1 93.75 108 GLU B O 1
ATOM 6306 N N . ALA B 1 109 ? -5.664 15.375 39.781 1 95.5 109 ALA B N 1
ATOM 6307 C CA . ALA B 1 109 ? -6.699 15.438 38.75 1 95.5 109 ALA B CA 1
ATOM 6308 C C . ALA B 1 109 ? -7.77 14.375 38.969 1 95.5 109 ALA B C 1
ATOM 6310 O O . ALA B 1 109 ? -7.465 13.25 39.375 1 95.5 109 ALA B O 1
ATOM 6311 N N . TYR B 1 110 ? -9 14.625 38.781 1 95.44 110 TYR B N 1
ATOM 6312 C CA . TYR B 1 110 ? -10.102 13.688 38.938 1 95.44 110 TYR B CA 1
ATOM 6313 C C . TYR B 1 110 ? -10.961 13.641 37.688 1 95.44 110 TYR B C 1
ATOM 6315 O O . TYR B 1 110 ? -10.977 14.594 36.906 1 95.44 110 TYR B O 1
ATOM 6323 N N . GLU B 1 111 ? -11.602 12.523 37.469 1 95.44 111 GLU B N 1
ATOM 6324 C CA . GLU B 1 111 ? -12.484 12.375 36.312 1 95.44 111 GLU B CA 1
ATOM 6325 C C . GLU B 1 111 ? -13.641 13.375 36.375 1 95.44 111 GLU B C 1
ATOM 6327 O O . GLU B 1 111 ? -14.383 13.422 37.375 1 95.44 111 GLU B O 1
ATOM 6332 N N . TYR B 1 112 ? -13.727 14.18 35.406 1 95.69 112 TYR B N 1
ATOM 6333 C CA . TYR B 1 112 ? -14.75 15.211 35.344 1 95.69 112 TYR B CA 1
ATOM 6334 C C . TYR B 1 112 ? -15.922 14.781 34.5 1 95.69 112 TYR B C 1
ATOM 6336 O O . TYR B 1 112 ? -17.078 15.023 34.812 1 95.69 112 TYR B O 1
ATOM 6344 N N . MET B 1 113 ? -15.641 14.219 33.344 1 94.75 113 MET B N 1
ATOM 6345 C CA . MET B 1 113 ? -16.688 13.688 32.469 1 94.75 113 MET B CA 1
ATOM 6346 C C . MET B 1 113 ? -16.156 12.523 31.641 1 94.75 113 MET B C 1
ATOM 6348 O O . MET B 1 113 ? -14.961 12.461 31.344 1 94.75 113 MET B O 1
ATOM 6352 N N . LYS B 1 114 ? -17 11.594 31.328 1 93.81 114 LYS B N 1
ATOM 6353 C CA . LYS B 1 114 ? -16.766 10.398 30.516 1 93.81 114 LYS B CA 1
ATOM 6354 C C . LYS B 1 114 ? -17.75 10.297 29.359 1 93.81 114 LYS B C 1
ATOM 6356 O O . LYS B 1 114 ? -18.953 10.164 29.578 1 93.81 114 LYS B O 1
ATOM 6361 N N . LEU B 1 115 ? -17.203 10.367 28.109 1 95.88 115 LEU B N 1
ATOM 6362 C CA . LEU B 1 115 ? -18.062 10.383 26.922 1 95.88 115 LEU B CA 1
ATOM 6363 C C . LEU B 1 115 ? -17.859 9.125 26.094 1 95.88 115 LEU B C 1
ATOM 6365 O O . LEU B 1 115 ? -16.719 8.688 25.891 1 95.88 115 LEU B O 1
ATOM 6369 N N . PRO B 1 116 ? -18.906 8.523 25.562 1 94.88 116 PRO B N 1
ATOM 6370 C CA . PRO B 1 116 ? -18.812 7.305 24.766 1 94.88 116 PRO B CA 1
ATOM 6371 C C . PRO B 1 116 ? -18.453 7.578 23.312 1 94.88 116 PRO B C 1
ATOM 6373 O O . PRO B 1 116 ? -18.969 6.902 22.406 1 94.88 116 PRO B O 1
ATOM 6376 N N . ILE B 1 117 ? -17.812 8.641 23.016 1 95.38 117 ILE B N 1
ATOM 6377 C CA . ILE B 1 117 ? -17.375 9.023 21.688 1 95.38 117 ILE B CA 1
ATOM 6378 C C . ILE B 1 117 ? -15.891 9.383 21.719 1 95.38 117 ILE B C 1
ATOM 6380 O O . ILE B 1 117 ? -15.328 9.625 22.781 1 95.38 117 ILE B O 1
ATOM 6384 N N . ASN B 1 118 ? -15.25 9.336 20.594 1 95.69 118 ASN B N 1
ATOM 6385 C CA . ASN B 1 118 ? -13.867 9.781 20.453 1 95.69 118 ASN B CA 1
ATOM 6386 C C . ASN B 1 118 ? -13.789 11.266 20.109 1 95.69 118 ASN B C 1
ATOM 6388 O O . ASN B 1 118 ? -13.797 11.641 18.938 1 95.69 118 ASN B O 1
ATOM 6392 N N . VAL B 1 119 ? -13.586 12.07 21.094 1 97.38 119 VAL B N 1
ATOM 6393 C CA . VAL B 1 119 ? -13.633 13.523 20.953 1 97.38 119 VAL B CA 1
ATOM 6394 C C . VAL B 1 119 ? -12.375 14.023 20.25 1 97.38 119 VAL B C 1
ATOM 6396 O O . VAL B 1 119 ? -11.266 13.602 20.578 1 97.38 119 VAL B O 1
ATOM 6399 N N . THR B 1 120 ? -12.578 14.922 19.297 1 96.94 120 THR B N 1
ATOM 6400 C CA . THR B 1 120 ? -11.453 15.492 18.562 1 96.94 120 THR B CA 1
ATOM 6401 C C . THR B 1 120 ? -11.172 16.922 19.016 1 96.94 120 THR B C 1
ATOM 6403 O O . THR B 1 120 ? -10.031 17.375 18.953 1 96.94 120 THR B O 1
ATOM 6406 N N . GLU B 1 121 ? -12.18 17.672 19.391 1 96.94 121 GLU B N 1
ATOM 6407 C CA . GLU B 1 121 ? -12.047 19.047 19.891 1 96.94 121 GLU B CA 1
ATOM 6408 C C . GLU B 1 121 ? -13.156 19.375 20.891 1 96.94 121 GLU B C 1
ATOM 6410 O O . GLU B 1 121 ? -14.234 18.781 20.844 1 96.94 121 GLU B O 1
ATOM 6415 N N . ILE B 1 122 ? -12.875 20.266 21.828 1 97 122 ILE B N 1
ATOM 6416 C CA . ILE B 1 122 ? -13.852 20.641 22.844 1 97 122 ILE B CA 1
ATOM 6417 C C . ILE B 1 122 ? -13.812 22.141 23.062 1 97 122 ILE B C 1
ATOM 6419 O O . ILE B 1 122 ? -12.742 22.766 23.047 1 97 122 ILE B O 1
ATOM 6423 N N . LYS B 1 123 ? -14.93 22.812 23.25 1 97 123 LYS B N 1
ATOM 6424 C CA . LYS B 1 123 ? -15.117 24.172 23.766 1 97 123 LYS B CA 1
ATOM 6425 C C . LYS B 1 123 ? -16.219 24.219 24.812 1 97 123 LYS B C 1
ATOM 6427 O O . LYS B 1 123 ? -17.047 23.312 24.891 1 97 123 LYS B O 1
ATOM 6432 N N . ILE B 1 124 ? -16.172 25.266 25.625 1 96.06 124 ILE B N 1
ATOM 6433 C CA . ILE B 1 124 ? -17.047 25.328 26.797 1 96.06 124 ILE B CA 1
ATOM 6434 C C . ILE B 1 124 ? -18.016 26.5 26.656 1 96.06 124 ILE B C 1
ATOM 6436 O O . ILE B 1 124 ? -17.609 27.609 26.297 1 96.06 124 ILE B O 1
ATOM 6440 N N . ILE B 1 125 ? -19.297 26.25 26.828 1 95.81 125 ILE B N 1
ATOM 6441 C CA . ILE B 1 125 ? -20.281 27.312 27 1 95.81 125 ILE B CA 1
ATOM 6442 C C . ILE B 1 125 ? -20.359 27.719 28.469 1 95.81 125 ILE B C 1
ATOM 6444 O O . ILE B 1 125 ? -20.219 28.906 28.797 1 95.81 125 ILE B O 1
ATOM 6448 N N . ASP B 1 126 ? -20.516 26.766 29.312 1 92.62 126 ASP B N 1
ATOM 6449 C CA . ASP B 1 126 ? -20.438 26.922 30.766 1 92.62 126 ASP B CA 1
ATOM 6450 C C . ASP B 1 126 ? -20.141 25.578 31.438 1 92.62 126 ASP B C 1
ATOM 6452 O O . ASP B 1 126 ? -19.766 24.609 30.766 1 92.62 126 ASP B O 1
ATOM 6456 N N . GLU B 1 127 ? -20.188 25.5 32.688 1 90.81 127 GLU B N 1
ATOM 6457 C CA . GLU B 1 127 ? -19.719 24.344 33.438 1 90.81 127 GLU B CA 1
ATOM 6458 C C . GLU B 1 127 ? -20.609 23.125 33.188 1 90.81 127 GLU B C 1
ATOM 6460 O O . GLU B 1 127 ? -20.219 22 33.469 1 90.81 127 GLU B O 1
ATOM 6465 N N . ASN B 1 128 ? -21.75 23.359 32.562 1 92.31 128 ASN B N 1
ATOM 6466 C CA . ASN B 1 128 ? -22.656 22.25 32.344 1 92.31 128 ASN B CA 1
ATOM 6467 C C . ASN B 1 128 ? -22.906 22.047 30.844 1 92.31 128 ASN B C 1
ATOM 6469 O O . ASN B 1 128 ? -23.484 21.031 30.438 1 92.31 128 ASN B O 1
ATOM 6473 N N . ASP B 1 129 ? -22.5 22.969 30.047 1 95.06 129 ASP B N 1
ATOM 6474 C CA . ASP B 1 129 ? -22.75 22.891 28.609 1 95.06 129 ASP B CA 1
ATOM 6475 C C . ASP B 1 129 ? -21.453 22.938 27.812 1 95.06 129 ASP B C 1
ATOM 6477 O O . ASP B 1 129 ? -20.703 23.906 27.891 1 95.06 129 ASP B O 1
ATOM 6481 N N . PHE B 1 130 ? -21.234 21.875 27.047 1 97.5 130 PHE B N 1
ATOM 6482 C CA . PHE B 1 130 ? -20.016 21.734 26.266 1 97.5 130 PHE B CA 1
ATOM 6483 C C . PHE B 1 130 ? -20.328 21.469 24.812 1 97.5 130 PHE B C 1
ATOM 6485 O O . PHE B 1 130 ? -21.359 20.859 24.484 1 97.5 130 PHE B O 1
ATOM 6492 N N . ILE B 1 131 ? -19.547 22.016 23.906 1 98.06 131 ILE B N 1
ATOM 6493 C CA . ILE B 1 131 ? -19.594 21.688 22.484 1 98.06 131 ILE B CA 1
ATOM 6494 C C . ILE B 1 131 ? -18.344 20.906 22.078 1 98.06 131 ILE B C 1
ATOM 6496 O O . ILE B 1 131 ? -17.219 21.328 22.391 1 98.06 131 ILE B O 1
ATOM 6500 N N . PHE B 1 132 ? -18.562 19.703 21.391 1 95.81 132 PHE B N 1
ATOM 6501 C CA . PHE B 1 132 ? -17.5 18.812 20.953 1 95.81 132 PHE B CA 1
ATOM 6502 C C . PHE B 1 132 ? -17.594 18.531 19.469 1 95.81 132 PHE B C 1
ATOM 6504 O O . PHE B 1 132 ? -18.688 18.531 18.891 1 95.81 132 PHE B O 1
ATOM 6511 N N . THR B 1 133 ? -16.469 18.297 18.875 1 98.12 133 THR B N 1
ATOM 6512 C CA . THR B 1 133 ? -16.469 17.438 17.688 1 98.12 133 THR B CA 1
ATOM 6513 C C . THR B 1 133 ? -15.961 16.047 18.031 1 98.12 133 THR B C 1
ATOM 6515 O O . THR B 1 133 ? -15.172 15.875 18.969 1 98.12 133 THR B O 1
ATOM 6518 N N . ALA B 1 134 ? -16.453 15.031 17.359 1 97.62 134 ALA B N 1
ATOM 6519 C CA . ALA B 1 134 ? -16.031 13.648 17.562 1 97.62 134 ALA B CA 1
ATOM 6520 C C . ALA B 1 134 ? -16.109 12.844 16.281 1 97.62 134 ALA B C 1
ATOM 6522 O O . ALA B 1 134 ? -16.906 13.148 15.391 1 97.62 134 ALA B O 1
ATOM 6523 N N . ASP B 1 135 ? -15.258 11.836 16.234 1 96.31 135 ASP B N 1
ATOM 6524 C CA . ASP B 1 135 ? -15.289 10.914 15.109 1 96.31 135 ASP B CA 1
ATOM 6525 C C . ASP B 1 135 ? -16.594 10.125 15.078 1 96.31 135 ASP B C 1
ATOM 6527 O O . ASP B 1 135 ? -17.031 9.594 16.109 1 96.31 135 ASP B O 1
ATOM 6531 N N . PHE B 1 136 ? -17.203 10.133 13.922 1 96.62 136 PHE B N 1
ATOM 6532 C CA . PHE B 1 136 ? -18.438 9.383 13.695 1 96.62 136 PHE B CA 1
ATOM 6533 C C . PHE B 1 136 ? -18.297 8.477 12.484 1 96.62 136 PHE B C 1
ATOM 6535 O O . PHE B 1 136 ? -17.922 8.93 11.398 1 96.62 136 PHE B O 1
ATOM 6542 N N . ASP B 1 137 ? -18.562 7.238 12.656 1 94.5 137 ASP B N 1
ATOM 6543 C CA . ASP B 1 137 ? -18.5 6.238 11.594 1 94.5 137 ASP B CA 1
ATOM 6544 C C . ASP B 1 137 ? -19.891 5.75 11.211 1 94.5 137 ASP B C 1
ATOM 6546 O O . ASP B 1 137 ? -20.547 5.055 11.992 1 94.5 137 ASP B O 1
ATOM 6550 N N . ASN B 1 138 ? -20.281 6.062 10.008 1 93.62 138 ASN B N 1
ATOM 6551 C CA . ASN B 1 138 ? -21.609 5.703 9.523 1 93.62 138 ASN B CA 1
ATOM 6552 C C . ASN B 1 138 ? -21.781 4.191 9.422 1 93.62 138 ASN B C 1
ATOM 6554 O O . ASN B 1 138 ? -22.906 3.689 9.367 1 93.62 138 ASN B O 1
ATOM 6558 N N . ASN B 1 139 ? -20.703 3.459 9.406 1 88.88 139 ASN B N 1
ATOM 6559 C CA . ASN B 1 139 ? -20.75 2.006 9.273 1 88.88 139 ASN B CA 1
ATOM 6560 C C . ASN B 1 139 ? -20.578 1.314 10.625 1 88.88 139 ASN B C 1
ATOM 6562 O O . ASN B 1 139 ? -20.609 0.085 10.703 1 88.88 139 ASN B O 1
ATOM 6566 N N . SER B 1 140 ? -20.453 2.084 11.68 1 86.5 140 SER B N 1
ATOM 6567 C CA . SER B 1 140 ? -20.125 1.506 12.977 1 86.5 140 SER B CA 1
ATOM 6568 C C . SER B 1 140 ? -21.344 0.821 13.594 1 86.5 140 SER B C 1
ATOM 6570 O O . SER B 1 140 ? -22.484 1.23 13.352 1 86.5 140 SER B O 1
ATOM 6572 N N . LEU B 1 141 ? -21.172 -0.246 14.375 1 86 141 LEU B N 1
ATOM 6573 C CA . LEU B 1 141 ? -22.219 -0.965 15.094 1 86 141 LEU B CA 1
ATOM 6574 C C . LEU B 1 141 ? -22.484 -0.332 16.453 1 86 141 LEU B C 1
ATOM 6576 O O . LEU B 1 141 ? -23.422 -0.708 17.156 1 86 141 LEU B O 1
ATOM 6580 N N . ASN B 1 142 ? -21.906 0.829 16.812 1 86.19 142 ASN B N 1
ATOM 6581 C CA . ASN B 1 142 ? -22.078 1.551 18.062 1 86.19 142 ASN B CA 1
ATOM 6582 C C . ASN B 1 142 ? -22.125 0.599 19.25 1 86.19 142 ASN B C 1
ATOM 6584 O O . ASN B 1 142 ? -23.125 0.539 19.969 1 86.19 142 ASN B O 1
ATOM 6588 N N . LEU B 1 143 ? -21.125 -0.011 19.609 1 90.81 143 LEU B N 1
ATOM 6589 C CA . LEU B 1 143 ? -21.031 -1.031 20.656 1 90.81 143 LEU B CA 1
ATOM 6590 C C . LEU B 1 143 ? -21.422 -0.465 22.016 1 90.81 143 LEU B C 1
ATOM 6592 O O . LEU B 1 143 ? -21.953 -1.188 22.859 1 90.81 143 LEU B O 1
ATOM 6596 N N . ASN B 1 144 ? -21.172 0.83 22.203 1 92 144 ASN B N 1
ATOM 6597 C CA . ASN B 1 144 ? -21.469 1.462 23.484 1 92 144 ASN B CA 1
ATOM 6598 C C . ASN B 1 144 ? -22.938 1.338 23.859 1 92 144 ASN B C 1
ATOM 6600 O O . ASN B 1 144 ? -23.281 1.272 25.047 1 92 144 ASN B O 1
ATOM 6604 N N . ASP B 1 145 ? -23.812 1.169 22.891 1 90.5 145 ASP B N 1
ATOM 6605 C CA . ASP B 1 145 ? -25.266 1.209 23.125 1 90.5 145 ASP B CA 1
ATOM 6606 C C . ASP B 1 145 ? -25.859 -0.197 23.109 1 90.5 145 ASP B C 1
ATOM 6608 O O . ASP B 1 145 ? -27.062 -0.367 23.312 1 90.5 145 ASP B O 1
ATOM 6612 N N . LEU B 1 146 ? -25.016 -1.118 22.844 1 93 146 LEU B N 1
ATOM 6613 C CA . LEU B 1 146 ? -25.531 -2.475 22.703 1 93 146 LEU B CA 1
ATOM 6614 C C . LEU B 1 146 ? -25.328 -3.271 23.984 1 93 146 LEU B C 1
ATOM 6616 O O . LEU B 1 146 ? -24.391 -3 24.75 1 93 146 LEU B O 1
ATOM 6620 N N . LYS B 1 147 ? -26.266 -4.305 24.234 1 91.88 147 LYS B N 1
ATOM 6621 C CA . LYS B 1 147 ? -26.203 -5.172 25.406 1 91.88 147 LYS B CA 1
ATOM 6622 C C . LYS B 1 147 ? -26.562 -6.613 25.047 1 91.88 147 LYS B C 1
ATOM 6624 O O . LYS B 1 147 ? -27.094 -6.875 23.969 1 91.88 147 LYS B O 1
ATOM 6629 N N . GLY B 1 148 ? -26.109 -7.457 25.812 1 93.56 148 GLY B N 1
ATOM 6630 C CA . GLY B 1 148 ? -26.484 -8.852 25.688 1 93.56 148 GLY B CA 1
ATOM 6631 C C . GLY B 1 148 ? -26.016 -9.492 24.391 1 93.56 148 GLY B C 1
ATOM 6632 O O . GLY B 1 148 ? -24.859 -9.32 24 1 93.56 148 GLY B O 1
ATOM 6633 N N . GLY B 1 149 ? -26.828 -10.258 23.891 1 92.94 149 GLY B N 1
ATOM 6634 C CA . GLY B 1 149 ? -26.516 -11.023 22.688 1 92.94 149 GLY B CA 1
ATOM 6635 C C . GLY B 1 149 ? -26.188 -10.148 21.5 1 92.94 149 GLY B C 1
ATOM 6636 O O . GLY B 1 149 ? -25.312 -10.484 20.703 1 92.94 149 GLY B O 1
ATOM 6637 N N . GLU B 1 150 ? -26.875 -9.07 21.406 1 93.94 150 GLU B N 1
ATOM 6638 C CA . GLU B 1 150 ? -26.609 -8.148 20.312 1 93.94 150 GLU B CA 1
ATOM 6639 C C . GLU B 1 150 ? -25.188 -7.59 20.391 1 93.94 150 GLU B C 1
ATOM 6641 O O . GLU B 1 150 ? -24.531 -7.41 19.375 1 93.94 150 GLU B O 1
ATOM 6646 N N . ARG B 1 151 ? -24.75 -7.305 21.562 1 94.31 151 ARG B N 1
ATOM 6647 C CA . ARG B 1 151 ? -23.391 -6.82 21.781 1 94.31 151 ARG B CA 1
ATOM 6648 C C . ARG B 1 151 ? -22.375 -7.879 21.406 1 94.31 151 ARG B C 1
ATOM 6650 O O . ARG B 1 151 ? -21.375 -7.57 20.75 1 94.31 151 ARG B O 1
ATOM 6657 N N . GLU B 1 152 ? -22.578 -9.039 21.828 1 94.44 152 GLU B N 1
ATOM 6658 C CA . GLU B 1 152 ? -21.656 -10.125 21.5 1 94.44 152 GLU B CA 1
ATOM 6659 C C . GLU B 1 152 ? -21.547 -10.32 19.984 1 94.44 152 GLU B C 1
ATOM 6661 O O . GLU B 1 152 ? -20.453 -10.531 19.453 1 94.44 152 GLU B O 1
ATOM 6666 N N . LYS B 1 153 ? -22.719 -10.297 19.438 1 93.44 153 LYS B N 1
ATOM 6667 C CA . LYS B 1 153 ? -22.75 -10.406 17.969 1 93.44 153 LYS B CA 1
ATOM 6668 C C . LYS B 1 153 ? -21.969 -9.266 17.328 1 93.44 153 LYS B C 1
ATOM 6670 O O . LYS B 1 153 ? -21.25 -9.484 16.344 1 93.44 153 LYS B O 1
ATOM 6675 N N . ALA B 1 154 ? -22.141 -8.125 17.797 1 93.75 154 ALA B N 1
ATOM 6676 C CA . ALA B 1 154 ? -21.453 -6.949 17.266 1 93.75 154 ALA B CA 1
ATOM 6677 C C . ALA B 1 154 ? -19.953 -7.062 17.453 1 93.75 154 ALA B C 1
ATOM 6679 O O . ALA B 1 154 ? -19.172 -6.703 16.562 1 93.75 154 ALA B O 1
ATOM 6680 N N . ILE B 1 155 ? -19.547 -7.52 18.578 1 94 155 ILE B N 1
ATOM 6681 C CA . ILE B 1 155 ? -18.125 -7.688 18.875 1 94 155 ILE B CA 1
ATOM 6682 C C . ILE B 1 155 ? -17.5 -8.664 17.859 1 94 155 ILE B C 1
ATOM 6684 O O . ILE B 1 155 ? -16.438 -8.406 17.312 1 94 155 ILE B O 1
ATOM 6688 N N . LYS B 1 156 ? -18.172 -9.711 17.656 1 92.12 156 LYS B N 1
ATOM 6689 C CA . LYS B 1 156 ? -17.688 -10.703 16.688 1 92.12 156 LYS B CA 1
ATOM 6690 C C . LYS B 1 156 ? -17.609 -10.109 15.281 1 92.12 156 LYS B C 1
ATOM 6692 O O . LYS B 1 156 ? -16.641 -10.359 14.562 1 92.12 156 LYS B O 1
ATOM 6697 N N . GLN B 1 157 ? -18.594 -9.43 14.961 1 91.81 157 GLN B N 1
ATOM 6698 C CA . GLN B 1 157 ? -18.625 -8.805 13.648 1 91.81 157 GLN B CA 1
ATOM 6699 C C . GLN B 1 157 ? -17.5 -7.793 13.492 1 91.81 157 GLN B C 1
ATOM 6701 O O . GLN B 1 157 ? -16.875 -7.699 12.43 1 91.81 157 GLN B O 1
ATOM 6706 N N . ILE B 1 158 ? -17.281 -7.035 14.484 1 92.5 158 ILE B N 1
ATOM 6707 C CA . ILE B 1 158 ? -16.188 -6.059 14.469 1 92.5 158 ILE B CA 1
ATOM 6708 C C . ILE B 1 158 ? -14.859 -6.773 14.281 1 92.5 158 ILE B C 1
ATOM 6710 O O . ILE B 1 158 ? -14.031 -6.348 13.469 1 92.5 158 ILE B O 1
ATOM 6714 N N . GLU B 1 159 ? -14.656 -7.797 15 1 90.94 159 GLU B N 1
ATOM 6715 C CA . GLU B 1 159 ? -13.43 -8.57 14.883 1 90.94 159 GLU B CA 1
ATOM 6716 C C . GLU B 1 159 ? -13.266 -9.141 13.477 1 90.94 159 GLU B C 1
ATOM 6718 O O . GLU B 1 159 ? -12.18 -9.078 12.898 1 90.94 159 GLU B O 1
ATOM 6723 N N . GLU B 1 160 ? -14.297 -9.664 12.914 1 88.94 160 GLU B N 1
ATOM 6724 C CA . GLU B 1 160 ? -14.266 -10.258 11.586 1 88.94 160 GLU B CA 1
ATOM 6725 C C . GLU B 1 160 ? -14.008 -9.203 10.516 1 88.94 160 GLU B C 1
ATOM 6727 O O . GLU B 1 160 ? -13.344 -9.477 9.508 1 88.94 160 GLU B O 1
ATOM 6732 N N . ASN B 1 161 ? -14.477 -8.102 10.742 1 91.94 161 ASN B N 1
ATOM 6733 C CA . ASN B 1 161 ? -14.391 -7.051 9.734 1 91.94 161 ASN B CA 1
ATOM 6734 C C . ASN B 1 161 ? -13.016 -6.387 9.734 1 91.94 161 ASN B C 1
ATOM 6736 O O . ASN B 1 161 ? -12.711 -5.586 8.844 1 91.94 161 ASN B O 1
ATOM 6740 N N . LYS B 1 162 ? -12.219 -6.758 10.695 1 92.06 162 LYS B N 1
ATOM 6741 C CA . LYS B 1 162 ? -10.891 -6.156 10.773 1 92.06 162 LYS B CA 1
ATOM 6742 C C . LYS B 1 162 ? -10.055 -6.512 9.539 1 92.06 162 LYS B C 1
ATOM 6744 O O . LYS B 1 162 ? -9.086 -5.82 9.227 1 92.06 162 LYS B O 1
ATOM 6749 N N . ASP B 1 163 ? -10.414 -7.512 8.805 1 95.56 163 ASP B N 1
ATOM 6750 C CA . ASP B 1 163 ? -9.633 -8.008 7.676 1 95.56 163 ASP B CA 1
ATOM 6751 C C . ASP B 1 163 ? -10.086 -7.359 6.367 1 95.56 163 ASP B C 1
ATOM 6753 O O . ASP B 1 163 ? -9.539 -7.66 5.301 1 95.56 163 ASP B O 1
ATOM 6757 N N . TYR B 1 164 ? -11.031 -6.438 6.434 1 96.69 164 TYR B N 1
ATOM 6758 C CA . TYR B 1 164 ? -11.609 -5.867 5.223 1 96.69 164 TYR B CA 1
ATOM 6759 C C . TYR B 1 164 ? -11.68 -4.348 5.32 1 96.69 164 TYR B C 1
ATOM 6761 O O . TYR B 1 164 ? -11.758 -3.789 6.418 1 96.69 164 TYR B O 1
ATOM 6769 N N . GLU B 1 165 ? -11.594 -3.664 4.234 1 97.19 165 GLU B N 1
ATOM 6770 C CA . GLU B 1 165 ? -11.961 -2.26 4.066 1 97.19 165 GLU B CA 1
ATOM 6771 C C . GLU B 1 165 ? -12.93 -2.078 2.898 1 97.19 165 GLU B C 1
ATOM 6773 O O . GLU B 1 165 ? -12.688 -2.594 1.804 1 97.19 165 GLU B O 1
ATOM 6778 N N . VAL B 1 166 ? -14.031 -1.451 3.109 1 97.56 166 VAL B N 1
ATOM 6779 C CA . VAL B 1 166 ? -15.016 -1.186 2.062 1 97.56 166 VAL B CA 1
ATOM 6780 C C . VAL B 1 166 ? -15.047 0.31 1.753 1 97.56 166 VAL B C 1
ATOM 6782 O O . VAL B 1 166 ? -15.242 1.132 2.652 1 97.56 166 VAL B O 1
ATOM 6785 N N . LEU B 1 167 ? -14.891 0.66 0.527 1 98.38 167 LEU B N 1
ATOM 6786 C CA . LEU B 1 167 ? -14.852 2.045 0.071 1 98.38 167 LEU B CA 1
ATOM 6787 C C . LEU B 1 167 ? -15.992 2.326 -0.909 1 98.38 167 LEU B C 1
ATOM 6789 O O . LEU B 1 167 ? -16.234 1.541 -1.827 1 98.38 167 LEU B O 1
ATOM 6793 N N . ASP B 1 168 ? -16.688 3.434 -0.78 1 98.19 168 ASP B N 1
ATOM 6794 C CA . ASP B 1 168 ? -17.703 3.818 -1.752 1 98.19 168 ASP B CA 1
ATOM 6795 C C . ASP B 1 168 ? -17.859 5.336 -1.812 1 98.19 168 ASP B C 1
ATOM 6797 O O . ASP B 1 168 ? -18.875 5.844 -2.283 1 98.19 168 ASP B O 1
ATOM 6801 N N . GLU B 1 169 ? -16.891 6.074 -1.388 1 97.94 169 GLU B N 1
ATOM 6802 C CA . GLU B 1 169 ? -16.828 7.52 -1.585 1 97.94 169 GLU B CA 1
ATOM 6803 C C . GLU B 1 169 ? -15.383 8.008 -1.666 1 97.94 169 GLU B C 1
ATOM 6805 O O . GLU B 1 169 ? -14.453 7.258 -1.348 1 97.94 169 GLU B O 1
ATOM 6810 N N . ILE B 1 170 ? -15.109 9.203 -2.139 1 98.38 170 ILE B N 1
ATOM 6811 C CA . ILE B 1 170 ? -13.789 9.82 -2.146 1 98.38 170 ILE B CA 1
ATOM 6812 C C . ILE B 1 170 ? -13.859 11.195 -1.487 1 98.38 170 ILE B C 1
ATOM 6814 O O . ILE B 1 170 ? -14.859 11.898 -1.607 1 98.38 170 ILE B O 1
ATOM 6818 N N . PRO B 1 171 ? -12.883 11.602 -0.767 1 97.94 171 PRO B N 1
ATOM 6819 C CA . PRO B 1 171 ? -11.75 10.711 -0.495 1 97.94 171 PRO B CA 1
ATOM 6820 C C . PRO B 1 171 ? -12.102 9.578 0.465 1 97.94 171 PRO B C 1
ATOM 6822 O O . PRO B 1 171 ? -13.062 9.695 1.236 1 97.94 171 PRO B O 1
ATOM 6825 N N . PHE B 1 172 ? -11.328 8.469 0.406 1 98.38 172 PHE B N 1
ATOM 6826 C CA . PHE B 1 172 ? -11.609 7.305 1.24 1 98.38 172 PHE B CA 1
ATOM 6827 C C . PHE B 1 172 ? -10.562 7.156 2.334 1 98.38 172 PHE B C 1
ATOM 6829 O O . PHE B 1 172 ? -10.719 6.332 3.24 1 98.38 172 PHE B O 1
ATOM 6836 N N . TRP B 1 173 ? -9.5 7.781 2.287 1 98.19 173 TRP B N 1
ATOM 6837 C CA . TRP B 1 173 ? -8.516 7.855 3.367 1 98.19 173 TRP B CA 1
ATOM 6838 C C . TRP B 1 173 ? -7.941 9.266 3.484 1 98.19 173 TRP B C 1
ATOM 6840 O O . TRP B 1 173 ? -8.258 10.141 2.674 1 98.19 173 TRP B O 1
ATOM 6850 N N . SER B 1 174 ? -7.297 9.578 4.527 1 97.94 174 SER B N 1
ATOM 6851 C CA . SER B 1 174 ? -6.695 10.875 4.828 1 97.94 174 SER B CA 1
ATOM 6852 C C . SER B 1 174 ? -5.363 10.711 5.559 1 97.94 174 SER B C 1
ATOM 6854 O O . SER B 1 174 ? -5.242 9.875 6.457 1 97.94 174 SER B O 1
ATOM 6856 N N . ASN B 1 175 ? -4.391 11.461 5.117 1 98 175 ASN B N 1
ATOM 6857 C CA . ASN B 1 175 ? -3.078 11.391 5.75 1 98 175 ASN B CA 1
ATOM 6858 C C . ASN B 1 175 ? -3.17 11.633 7.258 1 98 175 ASN B C 1
ATOM 6860 O O . ASN B 1 175 ? -3.756 12.617 7.695 1 98 175 ASN B O 1
ATOM 6864 N N . GLY B 1 176 ? -2.594 10.758 8 1 96.56 176 GLY B N 1
ATOM 6865 C CA . GLY B 1 176 ? -2.559 10.875 9.445 1 96.56 176 GLY B CA 1
ATOM 6866 C C . GLY B 1 176 ? -3.793 10.305 10.125 1 96.56 176 GLY B C 1
ATOM 6867 O O . GLY B 1 176 ? -3.799 10.094 11.336 1 96.56 176 GLY B O 1
ATOM 6868 N N . ASN B 1 177 ? -4.879 10.016 9.297 1 96.38 177 ASN B N 1
ATOM 6869 C CA . ASN B 1 177 ? -6.129 9.555 9.891 1 96.38 177 ASN B CA 1
ATOM 6870 C C . ASN B 1 177 ? -6.539 8.188 9.352 1 96.38 177 ASN B C 1
ATOM 6872 O O . ASN B 1 177 ? -7.543 7.621 9.781 1 96.38 177 ASN B O 1
ATOM 6876 N N . GLY B 1 178 ? -5.75 7.668 8.391 1 97.06 178 GLY B N 1
ATOM 6877 C CA . GLY B 1 178 ? -6.059 6.352 7.852 1 97.06 178 GLY B CA 1
ATOM 6878 C C . GLY B 1 178 ? -7.281 6.348 6.953 1 97.06 178 GLY B C 1
ATOM 6879 O O . GLY B 1 178 ? -7.551 7.328 6.258 1 97.06 178 GLY B O 1
ATOM 6880 N N . PHE B 1 179 ? -7.988 5.234 6.828 1 97.06 179 PHE B N 1
ATOM 6881 C CA . PHE B 1 179 ? -9.211 5.109 6.047 1 97.06 179 PHE B CA 1
ATOM 6882 C C . PHE B 1 179 ? -10.352 5.895 6.688 1 97.06 179 PHE B C 1
ATOM 6884 O O . PHE B 1 179 ? -10.586 5.781 7.891 1 97.06 179 PHE B O 1
ATOM 6891 N N . ARG B 1 180 ? -11.055 6.691 5.855 1 96.5 180 ARG B N 1
ATOM 6892 C CA . ARG B 1 180 ? -12.062 7.617 6.375 1 96.5 180 ARG B CA 1
ATOM 6893 C C . ARG B 1 180 ? -13.383 7.457 5.641 1 96.5 180 ARG B C 1
ATOM 6895 O O . ARG B 1 180 ? -14.258 8.32 5.734 1 96.5 180 ARG B O 1
ATOM 6902 N N . ASN B 1 181 ? -13.492 6.398 4.863 1 97.5 181 ASN B N 1
ATOM 6903 C CA . ASN B 1 181 ? -14.719 6.188 4.098 1 97.5 181 ASN B CA 1
ATOM 6904 C C . ASN B 1 181 ? -15.953 6.23 4.992 1 97.5 181 ASN B C 1
ATOM 6906 O O . ASN B 1 181 ? -16.094 5.418 5.91 1 97.5 181 ASN B O 1
ATOM 6910 N N . LYS B 1 182 ? -16.812 7.195 4.77 1 96.94 182 LYS B N 1
ATOM 6911 C CA . LYS B 1 182 ? -18.078 7.414 5.457 1 96.94 182 LYS B CA 1
ATOM 6912 C C . LYS B 1 182 ? -17.859 7.766 6.926 1 96.94 182 LYS B C 1
ATOM 6914 O O . LYS B 1 182 ? -18.719 7.492 7.77 1 96.94 182 LYS B O 1
ATOM 6919 N N . LYS B 1 183 ? -16.734 8.25 7.246 1 96.94 183 LYS B N 1
ATOM 6920 C CA . LYS B 1 183 ? -16.453 8.789 8.57 1 96.94 183 LYS B CA 1
ATOM 6921 C C . LYS B 1 183 ? -16.484 10.32 8.555 1 96.94 183 LYS B C 1
ATOM 6923 O O . LYS B 1 183 ? -16.016 10.945 7.594 1 96.94 183 LYS B O 1
ATOM 6928 N N . ARG B 1 184 ? -17.031 10.852 9.609 1 98.12 184 ARG B N 1
ATOM 6929 C CA . ARG B 1 184 ? -17.172 12.297 9.727 1 98.12 184 ARG B CA 1
ATOM 6930 C C . ARG B 1 184 ? -16.719 12.789 11.102 1 98.12 184 ARG B C 1
ATOM 6932 O O . ARG B 1 184 ? -16.797 12.047 12.078 1 98.12 184 ARG B O 1
ATOM 6939 N N . ASN B 1 185 ? -16.125 13.969 11.094 1 98.25 185 ASN B N 1
ATOM 6940 C CA . ASN B 1 185 ? -16 14.727 12.328 1 98.25 185 ASN B CA 1
ATOM 6941 C C . ASN B 1 185 ? -17.297 15.453 12.68 1 98.25 185 ASN B C 1
ATOM 6943 O O . ASN B 1 185 ? -17.578 16.531 12.164 1 98.25 185 ASN B O 1
ATOM 6947 N N . ARG B 1 186 ? -18.016 14.977 13.633 1 98.25 186 ARG B N 1
ATOM 6948 C CA . ARG B 1 186 ? -19.375 15.445 13.898 1 98.25 186 ARG B CA 1
ATOM 6949 C C . ARG B 1 186 ? -19.422 16.375 15.109 1 98.25 186 ARG B C 1
ATOM 6951 O O . ARG B 1 186 ? -18.656 16.188 16.062 1 98.25 186 ARG B O 1
ATOM 6958 N N . LEU B 1 187 ? -20.297 17.359 15.023 1 98.69 187 LEU B N 1
ATOM 6959 C CA . LEU B 1 187 ? -20.469 18.344 16.094 1 98.69 187 LEU B CA 1
ATOM 6960 C C . LEU B 1 187 ? -21.547 17.891 17.062 1 98.69 187 LEU B C 1
ATOM 6962 O O . LEU B 1 187 ? -22.641 17.484 16.641 1 98.69 187 LEU B O 1
ATOM 6966 N N . TYR B 1 188 ? -21.266 18.031 18.406 1 98.31 188 TYR B N 1
ATOM 6967 C CA . TYR B 1 188 ? -22.188 17.625 19.453 1 98.31 188 TYR B CA 1
ATOM 6968 C C . TYR B 1 188 ? -22.344 18.703 20.516 1 98.31 188 TYR B C 1
ATOM 6970 O O . TYR B 1 188 ? -21.406 19.484 20.75 1 98.31 188 TYR B O 1
ATOM 6978 N N . HIS B 1 189 ? -23.5 18.734 21.094 1 98.19 189 HIS B N 1
ATOM 6979 C CA . HIS B 1 189 ? -23.75 19.406 22.359 1 98.19 189 HIS B CA 1
ATOM 6980 C C . HIS B 1 189 ? -23.875 18.422 23.516 1 98.19 189 HIS B C 1
ATOM 6982 O O . HIS B 1 189 ? -24.594 17.422 23.406 1 98.19 189 HIS B O 1
ATOM 6988 N N . PHE B 1 190 ? -23.141 18.641 24.547 1 97.75 190 PHE B N 1
ATOM 6989 C CA . PHE B 1 190 ? -23.234 17.781 25.734 1 97.75 190 PHE B CA 1
ATOM 6990 C C . PHE B 1 190 ? -23.766 18.578 26.922 1 97.75 190 PHE B C 1
ATOM 6992 O O . PHE B 1 190 ? -23.156 19.547 27.359 1 97.75 190 PHE B O 1
ATOM 6999 N N . ASP B 1 191 ? -24.906 18.141 27.359 1 96.56 191 ASP B N 1
ATOM 7000 C CA . ASP B 1 191 ? -25.516 18.609 28.609 1 96.56 191 ASP B CA 1
ATOM 7001 C C . ASP B 1 191 ? -25.094 17.719 29.781 1 96.56 191 ASP B C 1
ATOM 7003 O O . ASP B 1 191 ? -25.672 16.656 30 1 96.56 191 ASP B O 1
ATOM 7007 N N . LYS B 1 192 ? -24.109 18.203 30.531 1 96.12 192 LYS B N 1
ATOM 7008 C CA . LYS B 1 192 ? -23.531 17.406 31.609 1 96.12 192 LYS B CA 1
ATOM 7009 C C . LYS B 1 192 ? -24.547 17.156 32.719 1 96.12 192 LYS B C 1
ATOM 7011 O O . LYS B 1 192 ? -24.562 16.078 33.312 1 96.12 192 LYS B O 1
ATOM 7016 N N . SER B 1 193 ? -25.359 18.125 33.031 1 95.62 193 SER B N 1
ATOM 7017 C CA . SER B 1 193 ? -26.359 18 34.094 1 95.62 193 SER B CA 1
ATOM 7018 C C . SER B 1 193 ? -27.312 16.844 33.844 1 95.62 193 SER B C 1
ATOM 7020 O O . SER B 1 193 ? -27.719 16.141 34.75 1 95.62 193 SER B O 1
ATOM 7022 N N . ASN B 1 194 ? -27.609 16.641 32.625 1 95.69 194 ASN B N 1
ATOM 7023 C CA . ASN B 1 194 ? -28.531 15.57 32.25 1 95.69 194 ASN B CA 1
ATOM 7024 C C . ASN B 1 194 ? -27.797 14.414 31.578 1 95.69 194 ASN B C 1
ATOM 7026 O O . ASN B 1 194 ? -28.438 13.461 31.125 1 95.69 194 ASN B O 1
ATOM 7030 N N . ASN B 1 195 ? -26.562 14.57 31.5 1 95 195 ASN B N 1
ATOM 7031 C CA . ASN B 1 195 ? -25.75 13.562 30.828 1 95 195 ASN B CA 1
ATOM 7032 C C . ASN B 1 195 ? -26.297 13.227 29.438 1 95 195 ASN B C 1
ATOM 7034 O O . ASN B 1 195 ? -26.516 12.055 29.125 1 95 195 ASN B O 1
ATOM 7038 N N . LYS B 1 196 ? -26.547 14.211 28.688 1 96.06 196 LYS B N 1
ATOM 7039 C CA . LYS B 1 196 ? -27.141 14.039 27.359 1 96.06 196 LYS B CA 1
ATOM 7040 C C . LYS B 1 196 ? -26.219 14.555 26.266 1 96.06 196 LYS B C 1
ATOM 7042 O O . LYS B 1 196 ? -25.797 15.711 26.297 1 96.06 196 LYS B O 1
ATOM 7047 N N . LEU B 1 197 ? -25.859 13.68 25.406 1 96 197 LEU B N 1
ATOM 7048 C CA . LEU B 1 197 ? -25.047 14 24.25 1 96 197 LEU B CA 1
ATOM 7049 C C . LEU B 1 197 ? -25.922 14.078 22.984 1 96 197 LEU B C 1
ATOM 7051 O O . LEU B 1 197 ? -26.531 13.086 22.594 1 96 197 LEU B O 1
ATOM 7055 N N . THR B 1 198 ? -26.031 15.234 22.344 1 96.56 198 THR B N 1
ATOM 7056 C CA . THR B 1 198 ? -26.906 15.438 21.188 1 96.56 198 THR B CA 1
ATOM 7057 C C . THR B 1 198 ? -26.094 15.898 19.969 1 96.56 198 THR B C 1
ATOM 7059 O O . THR B 1 198 ? -25.359 16.891 20.047 1 96.56 198 THR B O 1
ATOM 7062 N N . PRO B 1 199 ? -26.203 15.188 18.859 1 97.25 199 PRO B N 1
ATOM 7063 C CA . PRO B 1 199 ? -25.531 15.688 17.641 1 97.25 199 PRO B CA 1
ATOM 7064 C C . PRO B 1 199 ? -26.156 16.969 17.125 1 97.25 199 PRO B C 1
ATOM 7066 O O . PRO B 1 199 ? -27.391 17.109 17.109 1 97.25 199 PRO B O 1
ATOM 7069 N N . ILE B 1 200 ? -25.281 17.875 16.766 1 98.19 200 ILE B N 1
ATOM 7070 C CA . ILE B 1 200 ? -25.734 19.109 16.156 1 98.19 200 ILE B CA 1
ATOM 7071 C C . ILE B 1 200 ? -25.688 18.984 14.641 1 98.19 200 ILE B C 1
ATOM 7073 O O . ILE B 1 200 ? -26.672 19.266 13.953 1 98.19 200 ILE B O 1
ATOM 7077 N N . SER B 1 201 ? -24.547 18.562 14.062 1 98.12 201 SER B N 1
ATOM 7078 C CA . SER B 1 201 ? -24.438 18.344 12.625 1 98.12 201 SER B CA 1
ATOM 7079 C C . SER B 1 201 ? -24.953 16.953 12.242 1 98.12 201 SER B C 1
ATOM 7081 O O . SER B 1 201 ? -24.984 16.047 13.078 1 98.12 201 SER B O 1
ATOM 7083 N N . ASP B 1 202 ? -25.359 16.766 11 1 96.75 202 ASP B N 1
ATOM 7084 C CA . ASP B 1 202 ? -25.891 15.492 10.547 1 96.75 202 ASP B CA 1
ATOM 7085 C C . ASP B 1 202 ? -24.766 14.5 10.258 1 96.75 202 ASP B C 1
ATOM 7087 O O . ASP B 1 202 ? -23.594 14.812 10.461 1 96.75 202 ASP B O 1
ATOM 7091 N N . GLU B 1 203 ? -25.156 13.289 9.852 1 96.25 203 GLU B N 1
ATOM 7092 C CA . GLU B 1 203 ? -24.219 12.172 9.727 1 96.25 203 GLU B CA 1
ATOM 7093 C C . GLU B 1 203 ? -23.375 12.305 8.453 1 96.25 203 GLU B C 1
ATOM 7095 O O . GLU B 1 203 ? -22.406 11.57 8.273 1 96.25 203 GLU B O 1
ATOM 7100 N N . TYR B 1 204 ? -23.625 13.211 7.594 1 97.31 204 TYR B N 1
ATOM 7101 C CA . TYR B 1 204 ? -22.906 13.344 6.324 1 97.31 204 TYR B CA 1
ATOM 7102 C C . TYR B 1 204 ? -22.016 14.57 6.324 1 97.31 204 TYR B C 1
ATOM 7104 O O . TYR B 1 204 ? -21.25 14.781 5.383 1 97.31 204 TYR B O 1
ATOM 7112 N N . THR B 1 205 ? -22.078 15.367 7.402 1 98.12 205 THR B N 1
ATOM 7113 C CA . THR B 1 205 ? -21.328 16.609 7.453 1 98.12 205 THR B CA 1
ATOM 7114 C C . THR B 1 205 ? -20.016 16.438 8.234 1 98.12 205 THR B C 1
ATOM 7116 O O . THR B 1 205 ? -20.031 15.969 9.375 1 98.12 205 THR B O 1
ATOM 7119 N N . ASN B 1 206 ? -18.969 16.734 7.602 1 98.38 206 ASN B N 1
ATOM 7120 C CA . ASN B 1 206 ? -17.672 16.781 8.258 1 98.38 206 ASN B CA 1
ATOM 7121 C C . ASN B 1 206 ? -17.344 18.172 8.758 1 98.38 206 ASN B C 1
ATOM 7123 O O . ASN B 1 206 ? -17.047 19.062 7.961 1 98.38 206 ASN B O 1
ATOM 7127 N N . VAL B 1 207 ? -17.344 18.375 10.039 1 98.62 207 VAL B N 1
ATOM 7128 C CA . VAL B 1 207 ? -17.109 19.688 10.633 1 98.62 207 VAL B CA 1
ATOM 7129 C C . VAL B 1 207 ? -15.602 19.969 10.68 1 98.62 207 VAL B C 1
ATOM 7131 O O . VAL B 1 207 ? -14.836 19.172 11.219 1 98.62 207 VAL B O 1
ATOM 7134 N N . GLU B 1 208 ? -15.242 21.141 10.164 1 97.44 208 GLU B N 1
ATOM 7135 C CA . GLU B 1 208 ? -13.836 21.5 10.039 1 97.44 208 GLU B CA 1
ATOM 7136 C C . GLU B 1 208 ? -13.398 22.422 11.18 1 97.44 208 GLU B C 1
ATOM 7138 O O . GLU B 1 208 ? -12.234 22.406 11.586 1 97.44 208 GLU B O 1
ATOM 7143 N N . SER B 1 209 ? -14.234 23.266 11.586 1 97.56 209 SER B N 1
ATOM 7144 C CA . SER B 1 209 ? -13.953 24.188 12.68 1 97.56 209 SER B CA 1
ATOM 7145 C C . SER B 1 209 ? -15.242 24.719 13.305 1 97.56 209 SER B C 1
ATOM 7147 O O . SER B 1 209 ? -16.297 24.703 12.672 1 97.56 209 SER B O 1
ATOM 7149 N N . PHE B 1 210 ? -15.156 25.141 14.539 1 98.38 210 PHE B N 1
ATOM 7150 C CA . PHE B 1 210 ? -16.297 25.75 15.203 1 98.38 210 PHE B CA 1
ATOM 7151 C C . PHE B 1 210 ? -15.844 26.734 16.281 1 98.38 210 PHE B C 1
ATOM 7153 O O . PHE B 1 210 ? -14.75 26.578 16.828 1 98.38 210 PHE B O 1
ATOM 7160 N N . ASN B 1 211 ? -16.578 27.719 16.516 1 98.5 211 ASN B N 1
ATOM 7161 C CA . ASN B 1 211 ? -16.422 28.719 17.578 1 98.5 211 ASN B CA 1
ATOM 7162 C C . ASN B 1 211 ? -17.734 28.969 18.312 1 98.5 211 ASN B C 1
ATOM 7164 O O . ASN B 1 211 ? -18.797 28.594 17.828 1 98.5 211 ASN B O 1
ATOM 7168 N N . ILE B 1 212 ? -17.609 29.609 19.5 1 97.88 212 ILE B N 1
ATOM 7169 C CA . ILE B 1 212 ? -18.781 29.812 20.344 1 97.88 212 ILE B CA 1
ATOM 7170 C C . ILE B 1 212 ? -18.828 31.266 20.828 1 97.88 212 ILE B C 1
ATOM 7172 O O . ILE B 1 212 ? -17.781 31.859 21.094 1 97.88 212 ILE B O 1
ATOM 7176 N N . LYS B 1 213 ? -19.922 31.828 20.875 1 96.88 213 LYS B N 1
ATOM 7177 C CA . LYS B 1 213 ? -20.219 33.094 21.562 1 96.88 213 LYS B CA 1
ATOM 7178 C C . LYS B 1 213 ? -21.516 32.969 22.359 1 96.88 213 LYS B C 1
ATOM 7180 O O . LYS B 1 213 ? -22.609 32.906 21.797 1 96.88 213 LYS B O 1
ATOM 7185 N N . GLU B 1 214 ? -21.375 32.938 23.688 1 93.75 214 GLU B N 1
ATOM 7186 C CA . GLU B 1 214 ? -22.5 32.719 24.578 1 93.75 214 GLU B CA 1
ATOM 7187 C C . GLU B 1 214 ? -23.172 31.375 24.297 1 93.75 214 GLU B C 1
ATOM 7189 O O . GLU B 1 214 ? -22.516 30.328 24.328 1 93.75 214 GLU B O 1
ATOM 7194 N N . ASN B 1 215 ? -24.391 31.391 23.828 1 95.19 215 ASN B N 1
ATOM 7195 C CA . ASN B 1 215 ? -25.109 30.141 23.578 1 95.19 215 ASN B CA 1
ATOM 7196 C C . ASN B 1 215 ? -25.219 29.859 22.078 1 95.19 215 ASN B C 1
ATOM 7198 O O . ASN B 1 215 ? -26.047 29.047 21.656 1 95.19 215 ASN B O 1
ATOM 7202 N N . LYS B 1 216 ? -24.391 30.516 21.328 1 97.38 216 LYS B N 1
ATOM 7203 C CA . LYS B 1 216 ? -24.406 30.328 19.891 1 97.38 216 LYS B CA 1
ATOM 7204 C C . LYS B 1 216 ? -23.125 29.672 19.391 1 97.38 216 LYS B C 1
ATOM 7206 O O . LYS B 1 216 ? -22.031 30.031 19.844 1 97.38 216 LYS B O 1
ATOM 7211 N N . VAL B 1 217 ? -23.328 28.734 18.547 1 98.56 217 VAL B N 1
ATOM 7212 C CA . VAL B 1 217 ? -22.219 28.016 17.922 1 98.56 217 VAL B CA 1
ATOM 7213 C C . VAL B 1 217 ? -22.141 28.375 16.438 1 98.56 217 VAL B C 1
ATOM 7215 O O . VAL B 1 217 ? -23.172 28.453 15.766 1 98.56 217 VAL B O 1
ATOM 7218 N N . ILE B 1 218 ? -21.016 28.734 15.93 1 98.75 218 ILE B N 1
ATOM 7219 C CA . ILE B 1 218 ? -20.766 28.891 14.5 1 98.75 218 ILE B CA 1
ATOM 7220 C C . ILE B 1 218 ? -19.781 27.844 14.023 1 98.75 218 ILE B C 1
ATOM 7222 O O . ILE B 1 218 ? -18.781 27.578 14.695 1 98.75 218 ILE B O 1
ATOM 7226 N N . PHE B 1 219 ? -20.109 27.094 12.945 1 98.75 219 PHE B N 1
ATOM 7227 C CA . PHE B 1 219 ? -19.188 26.047 12.5 1 98.75 219 PHE B CA 1
ATOM 7228 C C . PHE B 1 219 ? -19.172 25.969 10.977 1 98.75 219 PHE B C 1
ATOM 7230 O O . PHE B 1 219 ? -20.125 26.359 10.312 1 98.75 219 PHE B O 1
ATOM 7237 N N . VAL B 1 220 ? -18.031 25.562 10.43 1 98.75 220 VAL B N 1
ATOM 7238 C CA . VAL B 1 220 ? -17.797 25.297 9.016 1 98.75 220 VAL B CA 1
ATOM 7239 C C . VAL B 1 220 ? -17.859 23.797 8.75 1 98.75 220 VAL B C 1
ATOM 7241 O O . VAL B 1 220 ? -17.25 23 9.477 1 98.75 220 VAL B O 1
ATOM 7244 N N . GLY B 1 221 ? -18.641 23.406 7.793 1 98.31 221 GLY B N 1
ATOM 7245 C CA . GLY B 1 221 ? -18.766 21.984 7.52 1 98.31 221 GLY B CA 1
ATOM 7246 C C . GLY B 1 221 ? -18.906 21.672 6.043 1 98.31 221 GLY B C 1
ATOM 7247 O O . GLY B 1 221 ? -19.469 22.453 5.285 1 98.31 221 GLY B O 1
ATOM 7248 N N . ARG B 1 222 ? -18.391 20.516 5.594 1 97.69 222 ARG B N 1
ATOM 7249 C CA . ARG B 1 222 ? -18.594 19.969 4.258 1 97.69 222 ARG B CA 1
ATOM 7250 C C . ARG B 1 222 ? -19.516 18.75 4.301 1 97.69 222 ARG B C 1
ATOM 7252 O O . ARG B 1 222 ? -19.219 17.766 4.988 1 97.69 222 ARG B O 1
ATOM 7259 N N . THR B 1 223 ? -20.562 18.812 3.586 1 97.25 223 THR B N 1
ATOM 7260 C CA . THR B 1 223 ? -21.516 17.703 3.516 1 97.25 223 THR B CA 1
ATOM 7261 C C . THR B 1 223 ? -21.375 16.938 2.203 1 97.25 223 THR B C 1
ATOM 7263 O O . THR B 1 223 ? -21.375 17.547 1.126 1 97.25 223 THR B O 1
ATOM 7266 N N . TYR B 1 224 ? -21.203 15.555 2.291 1 96.62 224 TYR B N 1
ATOM 7267 C CA . TYR B 1 224 ? -21.062 14.781 1.062 1 96.62 224 TYR B CA 1
ATOM 7268 C C . TYR B 1 224 ? -21.328 13.305 1.312 1 96.62 224 TYR B C 1
ATOM 7270 O O . TYR B 1 224 ? -21.234 12.836 2.447 1 96.62 224 TYR B O 1
ATOM 7278 N N . LYS B 1 225 ? -21.75 12.484 0.355 1 93.62 225 LYS B N 1
ATOM 7279 C CA . LYS B 1 225 ? -21.938 11.039 0.402 1 93.62 225 LYS B CA 1
ATOM 7280 C C . LYS B 1 225 ? -21.078 10.336 -0.644 1 93.62 225 LYS B C 1
ATOM 7282 O O . LYS B 1 225 ? -20.625 9.203 -0.431 1 93.62 225 LYS B O 1
ATOM 7287 N N . ASP B 1 226 ? -20.812 10.859 -1.86 1 96.06 226 ASP B N 1
ATOM 7288 C CA . ASP B 1 226 ? -20.109 10.234 -2.969 1 96.06 226 ASP B CA 1
ATOM 7289 C C . ASP B 1 226 ? -18.734 10.875 -3.166 1 96.06 226 ASP B C 1
ATOM 7291 O O . ASP B 1 226 ? -17.703 10.195 -3.088 1 96.06 226 ASP B O 1
ATOM 7295 N N . LYS B 1 227 ? -18.734 12.031 -3.314 1 97.75 227 LYS B N 1
ATOM 7296 C CA . LYS B 1 227 ? -17.531 12.805 -3.572 1 97.75 227 LYS B CA 1
ATOM 7297 C C . LYS B 1 227 ? -17.562 14.141 -2.826 1 97.75 227 LYS B C 1
ATOM 7299 O O . LYS B 1 227 ? -18.531 14.891 -2.936 1 97.75 227 LYS B O 1
ATOM 7304 N N . GLN B 1 228 ? -16.547 14.352 -2.006 1 97.81 228 GLN B N 1
ATOM 7305 C CA . GLN B 1 228 ? -16.453 15.609 -1.274 1 97.81 228 GLN B CA 1
ATOM 7306 C C . GLN B 1 228 ? -16.125 16.766 -2.211 1 97.81 228 GLN B C 1
ATOM 7308 O O . GLN B 1 228 ? -15.203 16.672 -3.02 1 97.81 228 GLN B O 1
ATOM 7313 N N . ALA B 1 229 ? -16.859 17.844 -2.072 1 96.19 229 ALA B N 1
ATOM 7314 C CA . ALA B 1 229 ? -16.609 19.047 -2.85 1 96.19 229 ALA B CA 1
ATOM 7315 C C . ALA B 1 229 ? -15.539 19.922 -2.193 1 96.19 229 ALA B C 1
ATOM 7317 O O . ALA B 1 229 ? -15.078 19.609 -1.093 1 96.19 229 ALA B O 1
ATOM 7318 N N . LEU B 1 230 ? -15.125 20.969 -2.887 1 96.19 230 LEU B N 1
ATOM 7319 C CA . LEU B 1 230 ? -14.055 21.844 -2.42 1 96.19 230 LEU B CA 1
ATOM 7320 C C . LEU B 1 230 ? -14.609 22.922 -1.495 1 96.19 230 LEU B C 1
ATOM 7322 O O . LEU B 1 230 ? -13.883 23.469 -0.66 1 96.19 230 LEU B O 1
ATOM 7326 N N . THR B 1 231 ? -15.898 23.266 -1.65 1 97.81 231 THR B N 1
ATOM 7327 C CA . THR B 1 231 ? -16.5 24.359 -0.885 1 97.81 231 THR B CA 1
ATOM 7328 C C . THR B 1 231 ? -17.141 23.828 0.393 1 97.81 231 THR B C 1
ATOM 7330 O O . THR B 1 231 ? -17.328 22.625 0.544 1 97.81 231 THR B O 1
ATOM 7333 N N . ALA B 1 232 ? -17.391 24.719 1.318 1 98.19 232 ALA B N 1
ATOM 7334 C CA . ALA B 1 232 ? -17.969 24.359 2.617 1 98.19 232 ALA B CA 1
ATOM 7335 C C . ALA B 1 232 ? -19.156 25.25 2.951 1 98.19 232 ALA B C 1
ATOM 7337 O O . ALA B 1 232 ? -19.359 26.297 2.318 1 98.19 232 ALA B O 1
ATOM 7338 N N . GLY B 1 233 ? -19.969 24.734 3.836 1 98.44 233 GLY B N 1
ATOM 7339 C CA . GLY B 1 233 ? -21.031 25.547 4.391 1 98.44 233 GLY B CA 1
ATOM 7340 C C . GLY B 1 233 ? -20.672 26.188 5.715 1 98.44 233 GLY B C 1
ATOM 7341 O O . GLY B 1 233 ? -19.781 25.703 6.422 1 98.44 233 GLY B O 1
ATOM 7342 N N . LEU B 1 234 ? -21.281 27.359 5.941 1 98.75 234 LEU B N 1
ATOM 7343 C CA . LEU B 1 234 ? -21.203 28.031 7.234 1 98.75 234 LEU B CA 1
ATOM 7344 C C . LEU B 1 234 ? -22.547 27.984 7.957 1 98.75 234 LEU B C 1
ATOM 7346 O O . LEU B 1 234 ? -23.578 28.328 7.379 1 98.75 234 LEU B O 1
ATOM 7350 N N . TYR B 1 235 ? -22.469 27.578 9.203 1 98.75 235 TYR B N 1
ATOM 7351 C CA . TYR B 1 235 ? -23.688 27.359 9.969 1 98.75 235 TYR B CA 1
ATOM 7352 C C . TYR B 1 235 ? -23.609 28.016 11.336 1 98.75 235 TYR B C 1
ATOM 7354 O O . TYR B 1 235 ? -22.5 28.188 11.883 1 98.75 235 TYR B O 1
ATOM 7362 N N . THR B 1 236 ? -24.734 28.406 11.844 1 98.31 236 THR B N 1
ATOM 7363 C CA . THR B 1 236 ? -24.859 28.781 13.242 1 98.31 236 THR B CA 1
ATOM 7364 C C . THR B 1 236 ? -25.906 27.922 13.945 1 98.31 236 THR B C 1
ATOM 7366 O O . THR B 1 236 ? -26.859 27.453 13.312 1 98.31 236 THR B O 1
ATOM 7369 N N . TYR B 1 237 ? -25.672 27.641 15.117 1 98.31 237 TYR B N 1
ATOM 7370 C CA . TYR B 1 237 ? -26.562 26.859 15.953 1 98.31 237 TYR B CA 1
ATOM 7371 C C . TYR B 1 237 ? -26.797 27.531 17.297 1 98.31 237 TYR B C 1
ATOM 7373 O O . TYR B 1 237 ? -25.828 27.938 17.969 1 98.31 237 TYR B O 1
ATOM 7381 N N . ASP B 1 238 ? -28.047 27.688 17.672 1 97.62 238 ASP B N 1
ATOM 7382 C CA . ASP B 1 238 ? -28.422 28.203 18.984 1 97.62 238 ASP B CA 1
ATOM 7383 C C . ASP B 1 238 ? -28.734 27.062 19.953 1 97.62 238 ASP B C 1
ATOM 7385 O O . ASP B 1 238 ? -29.719 26.328 19.75 1 97.62 238 ASP B O 1
ATOM 7389 N N . VAL B 1 239 ? -27.984 26.938 20.984 1 96.25 239 VAL B N 1
ATOM 7390 C CA . VAL B 1 239 ? -28.078 25.812 21.906 1 96.25 239 VAL B CA 1
ATOM 7391 C C . VAL B 1 239 ? -29.406 25.859 22.656 1 96.25 239 VAL B C 1
ATOM 7393 O O . VAL B 1 239 ? -30 24.828 22.953 1 96.25 239 VAL B O 1
ATOM 7396 N N . LYS B 1 240 ? -29.891 27.047 23.016 1 93.75 240 LYS B N 1
ATOM 7397 C CA . LYS B 1 240 ? -31.109 27.188 23.797 1 93.75 240 LYS B CA 1
ATOM 7398 C C . LYS B 1 240 ? -32.344 26.859 22.953 1 93.75 240 LYS B C 1
ATOM 7400 O O . LYS B 1 240 ? -33.219 26.141 23.406 1 93.75 240 LYS B O 1
ATOM 7405 N N . SER B 1 241 ? -32.375 27.359 21.75 1 95.75 241 SER B N 1
ATOM 7406 C CA . SER B 1 241 ? -33.531 27.156 20.906 1 95.75 241 SER B CA 1
ATOM 7407 C C . SER B 1 241 ? -33.406 25.922 20.031 1 95.75 241 SER B C 1
ATOM 7409 O O . SER B 1 241 ? -34.375 25.469 19.406 1 95.75 241 SER B O 1
ATOM 7411 N N . ASN B 1 242 ? -32.25 25.359 19.984 1 94.75 242 ASN B N 1
ATOM 7412 C CA . ASN B 1 242 ? -31.953 24.219 19.125 1 94.75 242 ASN B CA 1
ATOM 7413 C C . ASN B 1 242 ? -32.188 24.547 17.656 1 94.75 242 ASN B C 1
ATOM 7415 O O . ASN B 1 242 ? -32.688 23.703 16.906 1 94.75 242 ASN B O 1
ATOM 7419 N N . LYS B 1 243 ? -31.906 25.719 17.297 1 96.56 243 LYS B N 1
ATOM 7420 C CA . LYS B 1 243 ? -32.125 26.141 15.922 1 96.56 243 LYS B CA 1
ATOM 7421 C C . LYS B 1 243 ? -30.812 26.172 15.148 1 96.56 243 LYS B C 1
ATOM 7423 O O . LYS B 1 243 ? -29.859 26.828 15.562 1 96.56 243 LYS B O 1
ATOM 7428 N N . LEU B 1 244 ? -30.781 25.406 14.07 1 97.44 244 LEU B N 1
ATOM 7429 C CA . LEU B 1 244 ? -29.656 25.391 13.141 1 97.44 244 LEU B CA 1
ATOM 7430 C C . LEU B 1 244 ? -29.953 26.25 11.922 1 97.44 244 LEU B C 1
ATOM 7432 O O . LEU B 1 244 ? -30.984 26.094 11.273 1 97.44 244 LEU B O 1
ATOM 7436 N N . GLU B 1 245 ? -29.094 27.188 11.602 1 97.25 245 GLU B N 1
ATOM 7437 C CA . GLU B 1 245 ? -29.281 28.094 10.469 1 97.25 245 GLU B CA 1
ATOM 7438 C C . GLU B 1 245 ? -28.094 28.031 9.508 1 97.25 245 GLU B C 1
ATOM 7440 O O . GLU B 1 245 ? -26.953 27.984 9.938 1 97.25 245 GLU B O 1
ATOM 7445 N N . ILE B 1 246 ? -28.391 28.016 8.172 1 97.69 246 ILE B N 1
ATOM 7446 C CA . ILE B 1 246 ? -27.359 28.109 7.145 1 97.69 246 ILE B CA 1
ATOM 7447 C C . ILE B 1 246 ? -27.031 29.578 6.875 1 97.69 246 ILE B C 1
ATOM 7449 O O . ILE B 1 246 ? -27.906 30.359 6.543 1 97.69 246 ILE B O 1
ATOM 7453 N N . ILE B 1 247 ? -25.812 29.969 7.066 1 98.38 247 ILE B N 1
ATOM 7454 C CA . ILE B 1 247 ? -25.375 31.344 6.828 1 98.38 247 ILE B CA 1
ATOM 7455 C C . ILE B 1 247 ? -24.828 31.469 5.41 1 98.38 247 ILE B C 1
ATOM 7457 O O . ILE B 1 247 ? -25.172 32.406 4.688 1 98.38 247 ILE B O 1
ATOM 7461 N N . ILE B 1 248 ? -23.906 30.594 5.012 1 98.31 248 ILE B N 1
ATOM 7462 C CA . ILE B 1 248 ? -23.375 30.469 3.656 1 98.31 248 ILE B CA 1
ATOM 7463 C C . ILE B 1 248 ? -23.625 29.062 3.129 1 98.31 248 ILE B C 1
ATOM 7465 O O . ILE B 1 248 ? -23.344 28.078 3.814 1 98.31 248 ILE B O 1
ATOM 7469 N N . SER B 1 249 ? -24.141 29 1.936 1 96.75 249 SER B N 1
ATOM 7470 C CA . SER B 1 249 ? -24.375 27.703 1.294 1 96.75 249 SER B CA 1
ATOM 7471 C C . SER B 1 249 ? -23.047 27 0.979 1 96.75 249 SER B C 1
ATOM 7473 O O . SER B 1 249 ? -22.031 27.656 0.781 1 96.75 249 SER B O 1
ATOM 7475 N N . ASP B 1 250 ? -23.078 25.703 0.904 1 95.5 250 ASP B N 1
ATOM 7476 C CA . ASP B 1 250 ? -21.859 24.891 0.806 1 95.5 250 ASP B CA 1
ATOM 7477 C C . ASP B 1 250 ? -21.375 24.812 -0.638 1 95.5 250 ASP B C 1
ATOM 7479 O O . ASP B 1 250 ? -20.547 23.969 -0.97 1 95.5 250 ASP B O 1
ATOM 7483 N N . ASN B 1 251 ? -21.766 25.609 -1.599 1 96.06 251 ASN B N 1
ATOM 7484 C CA . ASN B 1 251 ? -21.344 25.547 -2.996 1 96.06 251 ASN B CA 1
ATOM 7485 C C . ASN B 1 251 ? -20.703 26.844 -3.453 1 96.06 251 ASN B C 1
ATOM 7487 O O . ASN B 1 251 ? -20.469 27.047 -4.648 1 96.06 251 ASN B O 1
ATOM 7491 N N . LEU B 1 252 ? -20.375 27.719 -2.475 1 97 252 LEU B N 1
ATOM 7492 C CA . LEU B 1 252 ? -19.953 29.047 -2.889 1 97 252 LEU B CA 1
ATOM 7493 C C . LEU B 1 252 ? -18.484 29.281 -2.564 1 97 252 LEU B C 1
ATOM 7495 O O . LEU B 1 252 ? -17.734 29.781 -3.4 1 97 252 LEU B O 1
ATOM 7499 N N . TYR B 1 253 ? -18.047 28.969 -1.328 1 98.31 253 TYR B N 1
ATOM 7500 C CA . TYR B 1 253 ? -16.719 29.359 -0.881 1 98.31 253 TYR B CA 1
ATOM 7501 C C . TYR B 1 253 ? -16.016 28.203 -0.191 1 98.31 253 TYR B C 1
ATOM 7503 O O . TYR B 1 253 ? -16.656 27.297 0.353 1 98.31 253 TYR B O 1
ATOM 7511 N N . ASP B 1 254 ? -14.734 28.203 -0.385 1 98.06 254 ASP B N 1
ATOM 7512 C CA . ASP B 1 254 ? -13.945 27.594 0.679 1 98.06 254 ASP B CA 1
ATOM 7513 C C . ASP B 1 254 ? -13.859 28.516 1.895 1 98.06 254 ASP B C 1
ATOM 7515 O O . ASP B 1 254 ? -13.742 29.734 1.75 1 98.06 254 ASP B O 1
ATOM 7519 N N . ILE B 1 255 ? -14.023 27.938 3.092 1 98.5 255 ILE B N 1
ATOM 7520 C CA . ILE B 1 255 ? -14.055 28.734 4.32 1 98.5 255 ILE B CA 1
ATOM 7521 C C . ILE B 1 255 ? -12.945 28.25 5.262 1 98.5 255 ILE B C 1
ATOM 7523 O O . ILE B 1 255 ? -12.961 27.109 5.723 1 98.5 255 ILE B O 1
ATOM 7527 N N . SER B 1 256 ? -12.016 29.141 5.609 1 97.31 256 SER B N 1
ATOM 7528 C CA . SER B 1 256 ? -10.898 28.719 6.449 1 97.31 256 SER B CA 1
ATOM 7529 C C . SER B 1 256 ? -11.094 29.172 7.891 1 97.31 256 SER B C 1
ATOM 7531 O O . SER B 1 256 ? -10.398 28.688 8.797 1 97.31 256 SER B O 1
ATOM 7533 N N . TYR B 1 257 ? -11.961 30.109 8.102 1 98.06 257 TYR B N 1
ATOM 7534 C CA . TYR B 1 257 ? -12.211 30.594 9.461 1 98.06 257 TYR B CA 1
ATOM 7535 C C . TYR B 1 257 ? -13.562 31.297 9.547 1 98.06 257 TYR B C 1
ATOM 7537 O O . TYR B 1 257 ? -14 31.938 8.594 1 98.06 257 TYR B O 1
ATOM 7545 N N . ALA B 1 258 ? -14.234 31.172 10.633 1 98.75 258 ALA B N 1
ATOM 7546 C CA . ALA B 1 258 ? -15.461 31.906 10.922 1 98.75 258 ALA B CA 1
ATOM 7547 C C . ALA B 1 258 ? -15.656 32.062 12.43 1 98.75 258 ALA B C 1
ATOM 7549 O O . ALA B 1 258 ? -15.383 31.156 13.203 1 98.75 258 ALA B O 1
ATOM 7550 N N . ASN B 1 259 ? -16.078 33.219 12.789 1 98.75 259 ASN B N 1
ATOM 7551 C CA . ASN B 1 259 ? -16.375 33.531 14.188 1 98.75 259 ASN B CA 1
ATOM 7552 C C . ASN B 1 259 ? -17.359 34.688 14.312 1 98.75 259 ASN B C 1
ATOM 7554 O O . ASN B 1 259 ? -17.609 35.406 13.328 1 98.75 259 ASN B O 1
ATOM 7558 N N . PHE B 1 260 ? -17.984 34.844 15.492 1 98.44 260 PHE B N 1
ATOM 7559 C CA . PHE B 1 260 ? -18.797 36 15.797 1 98.44 260 PHE B CA 1
ATOM 7560 C C . PHE B 1 260 ? -17.922 37.188 16.141 1 98.44 260 PHE B C 1
ATOM 7562 O O . PHE B 1 260 ? -16.906 37.062 16.812 1 98.44 260 PHE B O 1
ATOM 7569 N N . ILE B 1 261 ? -18.266 38.375 15.695 1 98.44 261 ILE B N 1
ATOM 7570 C CA . ILE B 1 261 ? -17.609 39.625 16.047 1 98.44 261 ILE B CA 1
ATOM 7571 C C . ILE B 1 261 ? -18.656 40.719 16.266 1 98.44 261 ILE B C 1
ATOM 7573 O O . ILE B 1 261 ? -19.391 41.062 15.328 1 98.44 261 ILE B O 1
ATOM 7577 N N . GLU B 1 262 ? -18.719 41.219 17.453 1 96.38 262 GLU B N 1
ATOM 7578 C CA . GLU B 1 262 ? -19.812 42.094 17.828 1 96.38 262 GLU B CA 1
ATOM 7579 C C . GLU B 1 262 ? -21.156 41.469 17.453 1 96.38 262 GLU B C 1
ATOM 7581 O O . GLU B 1 262 ? -21.5 40.375 17.906 1 96.38 262 GLU B O 1
ATOM 7586 N N . ASP B 1 263 ? -21.938 42.125 16.656 1 95 263 ASP B N 1
ATOM 7587 C CA . ASP B 1 263 ? -23.25 41.625 16.25 1 95 263 ASP B CA 1
ATOM 7588 C C . ASP B 1 263 ? -23.203 41.031 14.844 1 95 263 ASP B C 1
ATOM 7590 O O . ASP B 1 263 ? -24.234 40.812 14.211 1 95 263 ASP B O 1
ATOM 7594 N N . LYS B 1 264 ? -21.984 40.75 14.359 1 97.88 264 LYS B N 1
ATOM 7595 C CA . LYS B 1 264 ? -21.781 40.219 13.016 1 97.88 264 LYS B CA 1
ATOM 7596 C C . LYS B 1 264 ? -20.953 38.938 13.055 1 97.88 264 LYS B C 1
ATOM 7598 O O . LYS B 1 264 ? -20.719 38.375 14.125 1 97.88 264 LYS B O 1
ATOM 7603 N N . ILE B 1 265 ? -20.75 38.375 11.852 1 98.62 265 ILE B N 1
ATOM 7604 C CA . ILE B 1 265 ? -19.828 37.25 11.656 1 98.62 265 ILE B CA 1
ATOM 7605 C C . ILE B 1 265 ? -18.625 37.719 10.844 1 98.62 265 ILE B C 1
ATOM 7607 O O . ILE B 1 265 ? -18.75 38.469 9.875 1 98.62 265 ILE B O 1
ATOM 7611 N N . ILE B 1 266 ? -17.469 37.438 11.297 1 98.75 266 ILE B N 1
ATOM 7612 C CA . ILE B 1 266 ? -16.25 37.625 10.523 1 98.75 266 ILE B CA 1
ATOM 7613 C C . ILE B 1 266 ? -15.766 36.281 9.977 1 98.75 266 ILE B C 1
ATOM 7615 O O . ILE B 1 266 ? -15.773 35.281 10.688 1 98.75 266 ILE B O 1
ATOM 7619 N N . CYS B 1 267 ? -15.461 36.219 8.734 1 98.38 267 CYS B N 1
ATOM 7620 C CA . CYS B 1 267 ? -15.07 34.938 8.141 1 98.38 267 CYS B CA 1
ATOM 7621 C C . CYS B 1 267 ? -14 35.156 7.078 1 98.38 267 CYS B C 1
ATOM 7623 O O . CYS B 1 267 ? -13.867 36.25 6.523 1 98.38 267 CYS B O 1
ATOM 7625 N N . ALA B 1 268 ? -13.172 34.156 6.852 1 98.62 268 ALA B N 1
ATOM 7626 C CA . ALA B 1 268 ? -12.172 34.094 5.789 1 98.62 268 ALA B CA 1
ATOM 7627 C C . ALA B 1 268 ? -12.648 33.188 4.652 1 98.62 268 ALA B C 1
ATOM 7629 O O . ALA B 1 268 ? -12.828 31.984 4.836 1 98.62 268 ALA B O 1
ATOM 7630 N N . LEU B 1 269 ? -12.875 33.75 3.471 1 98.5 269 LEU B N 1
ATOM 7631 C CA . LEU B 1 269 ? -13.492 33.062 2.344 1 98.5 269 LEU B CA 1
ATOM 7632 C C . LEU B 1 269 ? -12.617 33.156 1.1 1 98.5 269 LEU B C 1
ATOM 7634 O O . LEU B 1 269 ? -11.922 34.156 0.904 1 98.5 269 LEU B O 1
ATOM 7638 N N . SER B 1 270 ? -12.562 32.156 0.342 1 98.25 270 SER B N 1
ATOM 7639 C CA . SER B 1 270 ? -12.023 32.156 -1.012 1 98.25 270 SER B CA 1
ATOM 7640 C C . SER B 1 270 ? -12.969 31.5 -1.996 1 98.25 270 SER B C 1
ATOM 7642 O O . SER B 1 270 ? -13.508 30.422 -1.717 1 98.25 270 SER B O 1
ATOM 7644 N N . ASP B 1 271 ? -13.258 32.125 -3.092 1 97.25 271 ASP B N 1
ATOM 7645 C CA . ASP B 1 271 ? -14.078 31.469 -4.113 1 97.25 271 ASP B CA 1
ATOM 7646 C C . ASP B 1 271 ? -13.211 30.641 -5.062 1 97.25 271 ASP B C 1
ATOM 7648 O O . ASP B 1 271 ? -13.734 29.953 -5.949 1 97.25 271 ASP B O 1
ATOM 7652 N N . MET B 1 272 ? -11.859 30.734 -4.906 1 97.5 272 MET B N 1
ATOM 7653 C CA . MET B 1 272 ? -10.867 29.922 -5.594 1 97.5 272 MET B CA 1
ATOM 7654 C C . MET B 1 272 ? -10.938 30.125 -7.102 1 97.5 272 MET B C 1
ATOM 7656 O O . MET B 1 272 ? -10.547 29.25 -7.871 1 97.5 272 MET B O 1
ATOM 7660 N N . LYS B 1 273 ? -11.43 31.234 -7.594 1 96.94 273 LYS B N 1
ATOM 7661 C CA . LYS B 1 273 ? -11.648 31.438 -9.023 1 96.94 273 LYS B CA 1
ATOM 7662 C C . LYS B 1 273 ? -10.391 31.969 -9.703 1 96.94 273 LYS B C 1
ATOM 7664 O O . LYS B 1 273 ? -10.055 31.547 -10.812 1 96.94 273 LYS B O 1
ATOM 7669 N N . GLU B 1 274 ? -9.656 32.844 -9.008 1 97.06 274 GLU B N 1
ATOM 7670 C CA . GLU B 1 274 ? -8.516 33.5 -9.648 1 97.06 274 GLU B CA 1
ATOM 7671 C C . GLU B 1 274 ? -7.246 32.656 -9.484 1 97.06 274 GLU B C 1
ATOM 7673 O O . GLU B 1 274 ? -6.473 32.5 -10.438 1 97.06 274 GLU B O 1
ATOM 7678 N N . TYR B 1 275 ? -6.961 32.156 -8.305 1 97.19 275 TYR B N 1
ATOM 7679 C CA . TYR B 1 275 ? -5.691 31.5 -8.047 1 97.19 275 TYR B CA 1
ATOM 7680 C C . TYR B 1 275 ? -5.918 30.062 -7.59 1 97.19 275 TYR B C 1
ATOM 7682 O O . TYR B 1 275 ? -5.023 29.438 -7.012 1 97.19 275 TYR B O 1
ATOM 7690 N N . GLY B 1 276 ? -7.141 29.516 -7.758 1 96.88 276 GLY B N 1
ATOM 7691 C CA . GLY B 1 276 ? -7.422 28.125 -7.477 1 96.88 276 GLY B CA 1
ATOM 7692 C C . GLY B 1 276 ? -7.477 27.812 -5.992 1 96.88 276 GLY B C 1
ATOM 7693 O O . GLY B 1 276 ? -7.812 28.688 -5.184 1 96.88 276 GLY B O 1
ATOM 7694 N N . ILE B 1 277 ? -7.199 26.562 -5.648 1 96.5 277 ILE B N 1
ATOM 7695 C CA . ILE B 1 277 ? -7.449 26.047 -4.309 1 96.5 277 ILE B CA 1
ATOM 7696 C C . ILE B 1 277 ? -6.488 26.688 -3.316 1 96.5 277 ILE B C 1
ATOM 7698 O O . ILE B 1 277 ? -6.738 26.688 -2.109 1 96.5 277 ILE B O 1
ATOM 7702 N N . ASN B 1 278 ? -5.34 27.188 -3.824 1 95 278 ASN B N 1
ATOM 7703 C CA . ASN B 1 278 ? -4.332 27.781 -2.947 1 95 278 ASN B CA 1
ATOM 7704 C C . ASN B 1 278 ? -4.516 29.281 -2.818 1 95 278 ASN B C 1
ATOM 7706 O O . ASN B 1 278 ? -3.664 29.969 -2.254 1 95 278 ASN B O 1
ATOM 7710 N N . GLU B 1 279 ? -5.598 29.797 -3.365 1 97.06 279 GLU B N 1
ATOM 7711 C CA . GLU B 1 279 ? -5.879 31.219 -3.248 1 97.06 279 GLU B CA 1
ATOM 7712 C C . GLU B 1 279 ? -5.996 31.641 -1.786 1 97.06 279 GLU B C 1
ATOM 7714 O O . GLU B 1 279 ? -6.641 30.953 -0.988 1 97.06 279 GLU B O 1
ATOM 7719 N N . ASN B 1 280 ? -5.277 32.75 -1.446 1 97.56 280 ASN B N 1
ATOM 7720 C CA . ASN B 1 280 ? -5.391 33.281 -0.094 1 97.56 280 ASN B CA 1
ATOM 7721 C C . ASN B 1 280 ? -6.816 33.75 0.216 1 97.56 280 ASN B C 1
ATOM 7723 O O . ASN B 1 280 ? -7.477 34.344 -0.629 1 97.56 280 ASN B O 1
ATOM 7727 N N . HIS B 1 281 ? -7.285 33.406 1.343 1 97.94 281 HIS B N 1
ATOM 7728 C CA . HIS B 1 281 ? -8.617 33.844 1.761 1 97.94 281 HIS B CA 1
ATOM 7729 C C . HIS B 1 281 ? -8.664 35.344 2.045 1 97.94 281 HIS B C 1
ATOM 7731 O O . HIS B 1 281 ? -7.703 35.906 2.572 1 97.94 281 HIS B O 1
ATOM 7737 N N . LYS B 1 282 ? -9.727 35.906 1.677 1 98.25 282 LYS B N 1
ATOM 7738 C CA . LYS B 1 282 ? -10.047 37.25 2.072 1 98.25 282 LYS B CA 1
ATOM 7739 C C . LYS B 1 282 ? -10.969 37.281 3.289 1 98.25 282 LYS B C 1
ATOM 7741 O O . LYS B 1 282 ? -11.617 36.281 3.6 1 98.25 282 LYS B O 1
ATOM 7746 N N . ILE B 1 283 ? -10.906 38.406 3.967 1 98.69 283 ILE B N 1
ATOM 7747 C CA . ILE B 1 283 ? -11.703 38.469 5.184 1 98.69 283 ILE B CA 1
ATOM 7748 C C . ILE B 1 283 ? -12.969 39.281 4.914 1 98.69 283 ILE B C 1
ATOM 7750 O O . ILE B 1 283 ? -12.898 40.375 4.332 1 98.69 283 ILE B O 1
ATOM 7754 N N . TYR B 1 284 ? -14.062 38.75 5.34 1 98.75 284 TYR B N 1
ATOM 7755 C CA . TYR B 1 284 ? -15.375 39.344 5.109 1 98.75 284 TYR B CA 1
ATOM 7756 C C . TYR B 1 284 ? -16.125 39.531 6.426 1 98.75 284 TYR B C 1
ATOM 7758 O O . TYR B 1 284 ? -15.844 38.844 7.41 1 98.75 284 TYR B O 1
ATOM 7766 N N . LEU B 1 285 ? -17.062 40.5 6.418 1 98.56 285 LEU B N 1
ATOM 7767 C CA . LEU B 1 285 ? -18.078 40.625 7.449 1 98.56 285 LEU B CA 1
ATOM 7768 C C . LEU B 1 285 ? -19.453 40.219 6.918 1 98.56 285 LEU B C 1
ATOM 7770 O O . LEU B 1 285 ? -19.797 40.531 5.777 1 98.56 285 LEU B O 1
ATOM 7774 N N . ILE B 1 286 ? -20.062 39.438 7.688 1 98.56 286 ILE B N 1
ATOM 7775 C CA . ILE B 1 286 ? -21.453 39.094 7.371 1 98.56 286 ILE B CA 1
ATOM 7776 C C . ILE B 1 286 ? -22.391 39.75 8.367 1 98.56 286 ILE B C 1
ATOM 7778 O O . ILE B 1 286 ? -22.266 39.594 9.578 1 98.56 286 ILE B O 1
ATOM 7782 N N . ASP B 1 287 ? -23.406 40.469 7.855 1 97.12 287 ASP B N 1
ATOM 7783 C CA . ASP B 1 287 ? -24.312 41.188 8.742 1 97.12 287 ASP B CA 1
ATOM 7784 C C . ASP B 1 287 ? -25.547 40.344 9.07 1 97.12 287 ASP B C 1
ATOM 7786 O O . ASP B 1 287 ? -25.609 39.156 8.719 1 97.12 287 ASP B O 1
ATOM 7790 N N . SER B 1 288 ? -26.484 40.906 9.789 1 93.81 288 SER B N 1
ATOM 7791 C CA . SER B 1 288 ? -27.656 40.188 10.273 1 93.81 288 SER B CA 1
ATOM 7792 C C . SER B 1 288 ? -28.547 39.75 9.117 1 93.81 288 SER B C 1
ATOM 7794 O O . SER B 1 288 ? -29.312 38.812 9.25 1 93.81 288 SER B O 1
ATOM 7796 N N . ASN B 1 289 ? -28.469 40.406 7.961 1 94.69 289 ASN B N 1
ATOM 7797 C CA . ASN B 1 289 ? -29.25 40.031 6.781 1 94.69 289 ASN B CA 1
ATOM 7798 C C . ASN B 1 289 ? -28.484 39.062 5.895 1 94.69 289 ASN B C 1
ATOM 7800 O O . ASN B 1 289 ? -28.875 38.812 4.75 1 94.69 289 ASN B O 1
ATOM 7804 N N . LYS B 1 290 ? -27.359 38.594 6.359 1 94.75 290 LYS B N 1
ATOM 7805 C CA . LYS B 1 290 ? -26.5 37.625 5.703 1 94.75 290 LYS B CA 1
ATOM 7806 C C . LYS B 1 290 ? -25.828 38.188 4.469 1 94.75 290 LYS B C 1
ATOM 7808 O O . LYS B 1 290 ? -25.5 37.469 3.525 1 94.75 290 LYS B O 1
ATOM 7813 N N . ASN B 1 291 ? -25.75 39.562 4.438 1 97.25 291 ASN B N 1
ATOM 7814 C CA . ASN B 1 291 ? -24.938 40.156 3.395 1 97.25 291 ASN B CA 1
ATOM 7815 C C . ASN B 1 291 ? -23.453 39.938 3.666 1 97.25 291 ASN B C 1
ATOM 7817 O O . ASN B 1 291 ? -22.969 40.188 4.781 1 97.25 291 ASN B O 1
ATOM 7821 N N . ILE B 1 292 ? -22.781 39.469 2.672 1 98.25 292 ILE B N 1
ATOM 7822 C CA . ILE B 1 292 ? -21.344 39.219 2.777 1 98.25 292 ILE B CA 1
ATOM 7823 C C . ILE B 1 292 ? -20.562 40.406 2.23 1 98.25 292 ILE B C 1
ATOM 7825 O O . ILE B 1 292 ? -20.609 40.688 1.029 1 98.25 292 ILE B O 1
ATOM 7829 N N . ASN B 1 293 ? -19.828 41.156 3.068 1 98.12 293 ASN B N 1
ATOM 7830 C CA . ASN B 1 293 ? -19.109 42.375 2.686 1 98.12 293 ASN B CA 1
ATOM 7831 C C . ASN B 1 293 ? -17.609 42.219 2.848 1 98.12 293 ASN B C 1
ATOM 7833 O O . ASN B 1 293 ? -17.125 41.812 3.916 1 98.12 293 ASN B O 1
ATOM 7837 N N . LEU B 1 294 ? -16.859 42.531 1.802 1 98.31 294 LEU B N 1
ATOM 7838 C CA . LEU B 1 294 ? -15.406 42.469 1.861 1 98.31 294 LEU B CA 1
ATOM 7839 C C . LEU B 1 294 ? -14.844 43.438 2.881 1 98.31 294 LEU B C 1
ATOM 7841 O O . LEU B 1 294 ? -15.156 44.625 2.84 1 98.31 294 LEU B O 1
ATOM 7845 N N . LEU B 1 295 ? -14.109 42.938 3.828 1 98.44 295 LEU B N 1
ATOM 7846 C CA . LEU B 1 295 ? -13.508 43.781 4.871 1 98.44 295 LEU B CA 1
ATOM 7847 C C . LEU B 1 295 ? -12.023 44 4.602 1 98.44 295 LEU B C 1
ATOM 7849 O O . LEU B 1 295 ? -11.516 45.094 4.777 1 98.44 295 LEU B O 1
ATOM 7853 N N . TYR B 1 296 ? -11.312 42.969 4.23 1 98 296 TYR B N 1
ATOM 7854 C CA . TYR B 1 296 ? -9.867 43 4.031 1 98 296 TYR B CA 1
ATOM 7855 C C . TYR B 1 296 ? -9.461 42.062 2.889 1 98 296 TYR B C 1
ATOM 7857 O O . TYR B 1 296 ? -9.688 40.844 2.953 1 98 296 TYR B O 1
ATOM 7865 N N . GLU B 1 297 ? -8.883 42.562 1.844 1 96.69 297 GLU B N 1
ATOM 7866 C CA . GLU B 1 297 ? -8.508 41.812 0.649 1 96.69 297 GLU B CA 1
ATOM 7867 C C . GLU B 1 297 ? -7.445 40.75 0.964 1 96.69 297 GLU B C 1
ATOM 7869 O O . GLU B 1 297 ? -7.43 39.688 0.365 1 96.69 297 GLU B O 1
ATOM 7874 N N . ASN B 1 298 ? -6.715 40.844 2.014 1 95.5 298 ASN B N 1
ATOM 7875 C CA . ASN B 1 298 ? -5.633 39.938 2.443 1 95.5 298 ASN B CA 1
ATOM 7876 C C . ASN B 1 298 ? -4.965 39.25 1.258 1 95.5 298 ASN B C 1
ATOM 7878 O O . ASN B 1 298 ? -5.641 38.844 0.322 1 95.5 298 ASN B O 1
ATOM 7882 N N . ASP B 1 299 ? -3.67 39.094 1.215 1 95.38 299 ASP B N 1
ATOM 7883 C CA . ASP B 1 299 ? -2.936 38.438 0.144 1 95.38 299 ASP B CA 1
ATOM 7884 C C . ASP B 1 299 ? -1.871 37.5 0.71 1 95.38 299 ASP B C 1
ATOM 7886 O O . ASP B 1 299 ? -0.876 37.188 0.043 1 95.38 299 ASP B O 1
ATOM 7890 N N . THR B 1 300 ? -2.01 37.188 1.934 1 92.19 300 THR B N 1
ATOM 7891 C CA . THR B 1 300 ? -1.119 36.219 2.572 1 92.19 300 THR B CA 1
ATOM 7892 C C . THR B 1 300 ? -1.915 35.094 3.199 1 92.19 300 THR B C 1
ATOM 7894 O O . THR B 1 300 ? -3.131 35.188 3.373 1 92.19 300 THR B O 1
ATOM 7897 N N . TRP B 1 301 ? -1.254 34.031 3.459 1 91.62 301 TRP B N 1
ATOM 7898 C CA . TRP B 1 301 ? -1.932 32.938 4.168 1 91.62 301 TRP B CA 1
ATOM 7899 C C . TRP B 1 301 ? -2.213 33.344 5.613 1 91.62 301 TRP B C 1
ATOM 7901 O O . TRP B 1 301 ? -1.435 34.062 6.23 1 91.62 301 TRP B O 1
ATOM 7911 N N . LEU B 1 302 ? -3.303 32.875 6.137 1 93.56 302 LEU B N 1
ATOM 7912 C CA . LEU B 1 302 ? -3.752 33.25 7.477 1 93.56 302 LEU B CA 1
ATOM 7913 C C . LEU B 1 302 ? -3.32 32.188 8.492 1 93.56 302 LEU B C 1
ATOM 7915 O O . LEU B 1 302 ? -4.133 31.734 9.297 1 93.56 302 LEU B O 1
ATOM 7919 N N . ALA B 1 303 ? -2.072 31.703 8.359 1 91.69 303 ALA B N 1
ATOM 7920 C CA . ALA B 1 303 ? -1.462 30.719 9.25 1 91.69 303 ALA B CA 1
ATOM 7921 C C . ALA B 1 303 ? 0.061 30.781 9.164 1 91.69 303 ALA B C 1
ATOM 7923 O O . ALA B 1 303 ? 0.618 31.484 8.336 1 91.69 303 ALA B O 1
ATOM 7924 N N . CYS B 1 304 ? 0.704 30.172 10.086 1 94 304 CYS B N 1
ATOM 7925 C CA . CYS B 1 304 ? 2.148 29.984 9.992 1 94 304 CYS B CA 1
ATOM 7926 C C . CYS B 1 304 ? 2.508 28.969 8.922 1 94 304 CYS B C 1
ATOM 7928 O O . CYS B 1 304 ? 2.207 27.781 9.07 1 94 304 CYS B O 1
ATOM 7930 N N . THR B 1 305 ? 3.191 29.422 7.863 1 95.69 305 THR B N 1
ATOM 7931 C CA . THR B 1 305 ? 3.615 28.516 6.805 1 95.69 305 THR B CA 1
ATOM 7932 C C . THR B 1 305 ? 5.137 28.438 6.73 1 95.69 305 THR B C 1
ATOM 7934 O O . THR B 1 305 ? 5.691 27.859 5.793 1 95.69 305 THR B O 1
ATOM 7937 N N . VAL B 1 306 ? 5.809 29.109 7.66 1 96.69 306 VAL B N 1
ATOM 7938 C CA . VAL B 1 306 ? 7.254 28.953 7.758 1 96.69 306 VAL B CA 1
ATOM 7939 C C . VAL B 1 306 ? 7.586 27.562 8.305 1 96.69 306 VAL B C 1
ATOM 7941 O O . VAL B 1 306 ? 7.223 27.234 9.438 1 96.69 306 VAL B O 1
ATOM 7944 N N . GLY B 1 307 ? 8.266 26.828 7.492 1 94.94 307 GLY B N 1
ATOM 7945 C CA . GLY B 1 307 ? 8.516 25.438 7.836 1 94.94 307 GLY B CA 1
ATOM 7946 C C . GLY B 1 307 ? 9.609 25.266 8.875 1 94.94 307 GLY B C 1
ATOM 7947 O O . GLY B 1 307 ? 10.477 26.125 9.016 1 94.94 307 GLY B O 1
ATOM 7948 N N . SER B 1 308 ? 9.531 24.172 9.609 1 96.44 308 SER B N 1
ATOM 7949 C CA . SER B 1 308 ? 10.562 23.703 10.539 1 96.44 308 SER B CA 1
ATOM 7950 C C . SER B 1 308 ? 10.367 22.234 10.883 1 96.44 308 SER B C 1
ATOM 7952 O O . SER B 1 308 ? 9.25 21.703 10.805 1 96.44 308 SER B O 1
ATOM 7954 N N . ASP B 1 309 ? 11.438 21.547 11.164 1 97.25 309 ASP B N 1
ATOM 7955 C CA . ASP B 1 309 ? 11.328 20.156 11.617 1 97.25 309 ASP B CA 1
ATOM 7956 C C . ASP B 1 309 ? 11.414 20.062 13.133 1 97.25 309 ASP B C 1
ATOM 7958 O O . ASP B 1 309 ? 11.695 19 13.68 1 97.25 309 ASP B O 1
ATOM 7962 N N . CYS B 1 310 ? 11.188 21.234 13.82 1 97.5 310 CYS B N 1
ATOM 7963 C CA . CYS B 1 310 ? 11.32 21.297 15.273 1 97.5 310 CYS B CA 1
ATOM 7964 C C . CYS B 1 310 ? 10.008 21.703 15.93 1 97.5 310 CYS B C 1
ATOM 7966 O O . CYS B 1 310 ? 10.016 22.375 16.969 1 97.5 310 CYS B O 1
ATOM 7968 N N . ARG B 1 311 ? 8.898 21.406 15.281 1 96.69 311 ARG B N 1
ATOM 7969 C CA . ARG B 1 311 ? 7.543 21.578 15.781 1 96.69 311 ARG B CA 1
ATOM 7970 C C . ARG B 1 311 ? 6.816 20.234 15.875 1 96.69 311 ARG B C 1
ATOM 7972 O O . ARG B 1 311 ? 7.023 19.359 15.039 1 96.69 311 ARG B O 1
ATOM 7979 N N . LEU B 1 312 ? 6.043 20.078 16.859 1 96.06 312 LEU B N 1
ATOM 7980 C CA . LEU B 1 312 ? 5.332 18.812 17 1 96.06 312 LEU B CA 1
ATOM 7981 C C . LEU B 1 312 ? 3.824 19.016 16.891 1 96.06 312 LEU B C 1
ATOM 7983 O O . LEU B 1 312 ? 3.133 18.219 16.266 1 96.06 312 LEU B O 1
ATOM 7987 N N . SER B 1 313 ? 3.277 20.109 17.578 1 92.75 313 SER B N 1
ATOM 7988 C CA . SER B 1 313 ? 1.853 20.422 17.578 1 92.75 313 SER B CA 1
ATOM 7989 C C . SER B 1 313 ? 1.612 21.922 17.406 1 92.75 313 SER B C 1
ATOM 7991 O O . SER B 1 313 ? 2.557 22.688 17.203 1 92.75 313 SER B O 1
ATOM 7993 N N . GLY B 1 314 ? 0.356 22.312 17.422 1 93.25 314 GLY B N 1
ATOM 7994 C CA . GLY B 1 314 ? 0.001 23.703 17.125 1 93.25 314 GLY B CA 1
ATOM 7995 C C . GLY B 1 314 ? -0.783 24.359 18.25 1 93.25 314 GLY B C 1
ATOM 7996 O O . GLY B 1 314 ? -0.711 23.922 19.406 1 93.25 314 GLY B O 1
ATOM 7997 N N . GLY B 1 315 ? -1.361 25.469 17.953 1 95.19 315 GLY B N 1
ATOM 7998 C CA . GLY B 1 315 ? -2.205 26.266 18.828 1 95.19 315 GLY B CA 1
ATOM 7999 C C . GLY B 1 315 ? -3.072 27.266 18.078 1 95.19 315 GLY B C 1
ATOM 8000 O O . GLY B 1 315 ? -3.264 27.141 16.875 1 95.19 315 GLY B O 1
ATOM 8001 N N . LYS B 1 316 ? -3.562 28.234 18.766 1 95.44 316 LYS B N 1
ATOM 8002 C CA . LYS B 1 316 ? -4.492 29.203 18.203 1 95.44 316 LYS B CA 1
ATOM 8003 C C . LYS B 1 316 ? -3.797 30.109 17.172 1 95.44 316 LYS B C 1
ATOM 8005 O O . LYS B 1 316 ? -2.709 30.625 17.438 1 95.44 316 LYS B O 1
ATOM 8010 N N . SER B 1 317 ? -4.484 30.25 16.062 1 96.5 317 SER B N 1
ATOM 8011 C CA . SER B 1 317 ? -3.969 31.141 15.031 1 96.5 317 SER B CA 1
ATOM 8012 C C . SER B 1 317 ? -4.875 32.344 14.844 1 96.5 317 SER B C 1
ATOM 8014 O O . SER B 1 317 ? -4.531 33.281 14.109 1 96.5 317 SER B O 1
ATOM 8016 N N . PHE B 1 318 ? -6.043 32.375 15.438 1 97.94 318 PHE B N 1
ATOM 8017 C CA . PHE B 1 318 ? -7.027 33.438 15.359 1 97.94 318 PHE B CA 1
ATOM 8018 C C . PHE B 1 318 ? -7.621 33.719 16.734 1 97.94 318 PHE B C 1
ATOM 8020 O O . PHE B 1 318 ? -7.695 32.844 17.578 1 97.94 318 PHE B O 1
ATOM 8027 N N . LYS B 1 319 ? -8.023 34.938 16.922 1 97.81 319 LYS B N 1
ATOM 8028 C CA . LYS B 1 319 ? -8.805 35.281 18.109 1 97.81 319 LYS B CA 1
ATOM 8029 C C . LYS B 1 319 ? -9.578 36.594 17.875 1 97.81 319 LYS B C 1
ATOM 8031 O O . LYS B 1 319 ? -9.055 37.531 17.266 1 97.81 319 LYS B O 1
ATOM 8036 N N . VAL B 1 320 ? -10.82 36.594 18.266 1 98.19 320 VAL B N 1
ATOM 8037 C CA . VAL B 1 320 ? -11.633 37.781 18.203 1 98.19 320 VAL B CA 1
ATOM 8038 C C . VAL B 1 320 ? -11.734 38.438 19.578 1 98.19 320 VAL B C 1
ATOM 8040 O O . VAL B 1 320 ? -12.023 37.75 20.562 1 98.19 320 VAL B O 1
ATOM 8043 N N . ILE B 1 321 ? -11.445 39.719 19.703 1 97.12 321 ILE B N 1
ATOM 8044 C CA . ILE B 1 321 ? -11.609 40.5 20.922 1 97.12 321 ILE B CA 1
ATOM 8045 C C . ILE B 1 321 ? -12.289 41.844 20.594 1 97.12 321 ILE B C 1
ATOM 8047 O O . ILE B 1 321 ? -11.727 42.688 19.891 1 97.12 321 ILE B O 1
ATOM 8051 N N . GLY B 1 322 ? -13.422 42.031 21.141 1 96.25 322 GLY B N 1
ATOM 8052 C CA . GLY B 1 322 ? -14.172 43.25 20.797 1 96.25 322 GLY B CA 1
ATOM 8053 C C . GLY B 1 322 ? -14.492 43.344 19.312 1 96.25 322 GLY B C 1
ATOM 8054 O O . GLY B 1 322 ? -15.078 42.438 18.734 1 96.25 322 GLY B O 1
ATOM 8055 N N . ASN B 1 323 ? -14.039 44.406 18.75 1 97.75 323 ASN B N 1
ATOM 8056 C CA . ASN B 1 323 ? -14.312 44.625 17.344 1 97.75 323 ASN B CA 1
ATOM 8057 C C . ASN B 1 323 ? -13.102 44.281 16.469 1 97.75 323 ASN B C 1
ATOM 8059 O O . ASN B 1 323 ? -12.984 44.781 15.344 1 97.75 323 ASN B O 1
ATOM 8063 N N . LYS B 1 324 ? -12.164 43.469 17.031 1 98.12 324 LYS B N 1
ATOM 8064 C CA . LYS B 1 324 ? -10.93 43.188 16.297 1 98.12 324 LYS B CA 1
ATOM 8065 C C . LYS B 1 324 ? -10.742 41.656 16.125 1 98.12 324 LYS B C 1
ATOM 8067 O O . LYS B 1 324 ? -11.039 40.875 17.031 1 98.12 324 LYS B O 1
ATOM 8072 N N . LEU B 1 325 ? -10.305 41.312 14.953 1 98.56 325 LEU B N 1
ATOM 8073 C CA . LEU B 1 325 ? -9.773 39.969 14.672 1 98.56 325 LEU B CA 1
ATOM 8074 C C . LEU B 1 325 ? -8.25 39.969 14.719 1 98.56 325 LEU B C 1
ATOM 8076 O O . LEU B 1 325 ? -7.602 40.781 14.047 1 98.56 325 LEU B O 1
ATOM 8080 N N . TYR B 1 326 ? -7.645 39.156 15.555 1 98.31 326 TYR B N 1
ATOM 8081 C CA . TYR B 1 326 ? -6.207 38.906 15.57 1 98.31 326 TYR B CA 1
ATOM 8082 C C . TYR B 1 326 ? -5.879 37.625 14.812 1 98.31 326 TYR B C 1
ATOM 8084 O O . TYR B 1 326 ? -6.555 36.594 14.977 1 98.31 326 TYR B O 1
ATOM 8092 N N . PHE B 1 327 ? -4.922 37.656 13.922 1 97.81 327 PHE B N 1
ATOM 8093 C CA . PHE B 1 327 ? -4.598 36.5 13.094 1 97.81 327 PHE B CA 1
ATOM 8094 C C . PHE B 1 327 ? -3.125 36.5 12.703 1 97.81 327 PHE B C 1
ATOM 8096 O O . PHE B 1 327 ? -2.465 37.562 12.773 1 97.81 327 PHE B O 1
ATOM 8103 N N . LEU B 1 328 ? -2.592 35.375 12.367 1 97.06 328 LEU B N 1
ATOM 8104 C CA . LEU B 1 328 ? -1.222 35.219 11.891 1 97.06 328 LEU B CA 1
ATOM 8105 C C . LEU B 1 328 ? -1.142 35.5 10.391 1 97.06 328 LEU B C 1
ATOM 8107 O O . LEU B 1 328 ? -2.072 35.188 9.648 1 97.06 328 LEU B O 1
ATOM 8111 N N . SER B 1 329 ? -0.069 36.094 9.992 1 94.75 329 SER B N 1
ATOM 8112 C CA . SER B 1 329 ? 0.234 36.344 8.586 1 94.75 329 SER B CA 1
ATOM 8113 C C . SER B 1 329 ? 1.675 35.969 8.258 1 94.75 329 SER B C 1
ATOM 8115 O O . SER B 1 329 ? 2.602 36.344 8.977 1 94.75 329 SER B O 1
ATOM 8117 N N . THR B 1 330 ? 1.825 35.188 7.254 1 95.44 330 THR B N 1
ATOM 8118 C CA . THR B 1 330 ? 3.162 34.906 6.73 1 95.44 330 THR B CA 1
ATOM 8119 C C . THR B 1 330 ? 3.537 35.938 5.664 1 95.44 330 THR B C 1
ATOM 8121 O O . THR B 1 330 ? 2.928 35.969 4.594 1 95.44 330 THR B O 1
ATOM 8124 N N . ILE B 1 331 ? 4.492 36.75 5.992 1 94.62 331 ILE B N 1
ATOM 8125 C CA . ILE B 1 331 ? 4.977 37.781 5.094 1 94.62 331 ILE B CA 1
ATOM 8126 C C . ILE B 1 331 ? 6.445 37.531 4.754 1 94.62 331 ILE B C 1
ATOM 8128 O O . ILE B 1 331 ? 7.309 37.594 5.629 1 94.62 331 ILE B O 1
ATOM 8132 N N . ALA B 1 332 ? 6.652 37.25 3.455 1 93.75 332 ALA B N 1
ATOM 8133 C CA . ALA B 1 332 ? 7.969 36.844 2.973 1 93.75 332 ALA B CA 1
ATOM 8134 C C . ALA B 1 332 ? 8.461 35.594 3.699 1 93.75 332 ALA B C 1
ATOM 8136 O O . ALA B 1 332 ? 7.844 34.531 3.6 1 93.75 332 ALA B O 1
ATOM 8137 N N . ASP B 1 333 ? 9.477 35.812 4.598 1 95.5 333 ASP B N 1
ATOM 8138 C CA . ASP B 1 333 ? 10.094 34.656 5.219 1 95.5 333 ASP B CA 1
ATOM 8139 C C . ASP B 1 333 ? 9.797 34.594 6.715 1 95.5 333 ASP B C 1
ATOM 8141 O O . ASP B 1 333 ? 10.5 33.906 7.473 1 95.5 333 ASP B O 1
ATOM 8145 N N . SER B 1 334 ? 8.727 35.344 7.191 1 96.19 334 SER B N 1
ATOM 8146 C CA . SER B 1 334 ? 8.453 35.438 8.625 1 96.19 334 SER B CA 1
ATOM 8147 C C . SER B 1 334 ? 6.957 35.406 8.898 1 96.19 334 SER B C 1
ATOM 8149 O O . SER B 1 334 ? 6.148 35.719 8.016 1 96.19 334 SER B O 1
ATOM 8151 N N . VAL B 1 335 ? 6.617 35.062 10.117 1 96.94 335 VAL B N 1
ATOM 8152 C CA . VAL B 1 335 ? 5.223 35.031 10.539 1 96.94 335 VAL B CA 1
ATOM 8153 C C . VAL B 1 335 ? 4.98 36.156 11.555 1 96.94 335 VAL B C 1
ATOM 8155 O O . VAL B 1 335 ? 5.695 36.25 12.555 1 96.94 335 VAL B O 1
ATOM 8158 N N . HIS B 1 336 ? 3.975 36.906 11.328 1 95.88 336 HIS B N 1
ATOM 8159 C CA . HIS B 1 336 ? 3.635 38.031 12.172 1 95.88 336 HIS B CA 1
ATOM 8160 C C . HIS B 1 336 ? 2.215 37.906 12.719 1 95.88 336 HIS B C 1
ATOM 8162 O O . HIS B 1 336 ? 1.409 37.125 12.195 1 95.88 336 HIS B O 1
ATOM 8168 N N . LEU B 1 337 ? 2.021 38.594 13.805 1 97.38 337 LEU B N 1
ATOM 8169 C CA . LEU B 1 337 ? 0.67 38.781 14.328 1 97.38 337 LEU B CA 1
ATOM 8170 C C . LEU B 1 337 ? 0.062 40.094 13.867 1 97.38 337 LEU B C 1
ATOM 8172 O O . LEU B 1 337 ? 0.703 41.156 13.969 1 97.38 337 LEU B O 1
ATOM 8176 N N . SER B 1 338 ? -1.133 40.031 13.359 1 96.56 338 SER B N 1
ATOM 8177 C CA . SER B 1 338 ? -1.844 41.219 12.891 1 96.56 338 SER B CA 1
ATOM 8178 C C . SER B 1 338 ? -3.205 41.375 13.562 1 96.56 338 SER B C 1
ATOM 8180 O O . SER B 1 338 ? -3.748 40.375 14.078 1 96.56 338 SER B O 1
ATOM 8182 N N . SER B 1 339 ? -3.695 42.562 13.602 1 97.12 339 SER B N 1
ATOM 8183 C CA . SER B 1 339 ? -5.066 42.844 14.023 1 97.12 339 SER B CA 1
ATOM 8184 C C . SER B 1 339 ? -5.852 43.562 12.922 1 97.12 339 SER B C 1
ATOM 8186 O O . SER B 1 339 ? -5.285 44.312 12.148 1 97.12 339 SER B O 1
ATOM 8188 N N . LEU B 1 340 ? -7.051 43.188 12.797 1 98.38 340 LEU B N 1
ATOM 8189 C CA . LEU B 1 340 ? -7.992 43.781 11.852 1 98.38 340 LEU B CA 1
ATOM 8190 C C . LEU B 1 340 ? -9.281 44.188 12.555 1 98.38 340 LEU B C 1
ATOM 8192 O O . LEU B 1 340 ? -9.953 43.344 13.172 1 98.38 340 LEU B O 1
ATOM 8196 N N . ASP B 1 341 ? -9.664 45.469 12.5 1 98.31 341 ASP B N 1
ATOM 8197 C CA . ASP B 1 341 ? -10.906 45.875 13.148 1 98.31 341 ASP B CA 1
ATOM 8198 C C . ASP B 1 341 ? -12.062 45.875 12.156 1 98.31 341 ASP B C 1
ATOM 8200 O O . ASP B 1 341 ? -11.867 45.625 10.961 1 98.31 341 ASP B O 1
ATOM 8204 N N . THR B 1 342 ? -13.281 46.062 12.594 1 98.06 342 THR B N 1
ATOM 8205 C CA . THR B 1 342 ? -14.492 45.906 11.789 1 98.06 342 THR B CA 1
ATOM 8206 C C . THR B 1 342 ? -14.617 47.062 10.797 1 98.06 342 THR B C 1
ATOM 8208 O O . THR B 1 342 ? -15.492 47.062 9.93 1 98.06 342 THR B O 1
ATOM 8211 N N . ASN B 1 343 ? -13.734 48.062 10.852 1 96.94 343 ASN B N 1
ATOM 8212 C CA . ASN B 1 343 ? -13.703 49.125 9.883 1 96.94 343 ASN B CA 1
ATOM 8213 C C . ASN B 1 343 ? -12.695 48.875 8.766 1 96.94 343 ASN B C 1
ATOM 8215 O O . ASN B 1 343 ? -12.594 49.625 7.812 1 96.94 343 ASN B O 1
ATOM 8219 N N . GLY B 1 344 ? -11.953 47.844 8.953 1 97.38 344 GLY B N 1
ATOM 8220 C CA . GLY B 1 344 ? -11.031 47.438 7.902 1 97.38 344 GLY B CA 1
ATOM 8221 C C . GLY B 1 344 ? -9.602 47.875 8.164 1 97.38 344 GLY B C 1
ATOM 8222 O O . GLY B 1 344 ? -8.727 47.719 7.316 1 97.38 344 GLY B O 1
ATOM 8223 N N . LYS B 1 345 ? -9.375 48.469 9.281 1 97.69 345 LYS B N 1
ATOM 8224 C CA . LYS B 1 345 ? -8.016 48.875 9.617 1 97.69 345 LYS B CA 1
ATOM 8225 C C . LYS B 1 345 ? -7.164 47.688 10.07 1 97.69 345 LYS B C 1
ATOM 8227 O O . LYS B 1 345 ? -7.516 47 11.031 1 97.69 345 LYS B O 1
ATOM 8232 N N . VAL B 1 346 ? -6.062 47.469 9.391 1 96.44 346 VAL B N 1
ATOM 8233 C CA . VAL B 1 346 ? -5.145 46.375 9.711 1 96.44 346 VAL B CA 1
ATOM 8234 C C . VAL B 1 346 ? -3.887 46.938 10.367 1 96.44 346 VAL B C 1
ATOM 8236 O O . VAL B 1 346 ? -3.377 48 9.961 1 96.44 346 VAL B O 1
ATOM 8239 N N . GLU B 1 347 ? -3.412 46.344 11.406 1 95.38 347 GLU B N 1
ATOM 8240 C CA . GLU B 1 347 ? -2.158 46.688 12.078 1 95.38 347 GLU B CA 1
ATOM 8241 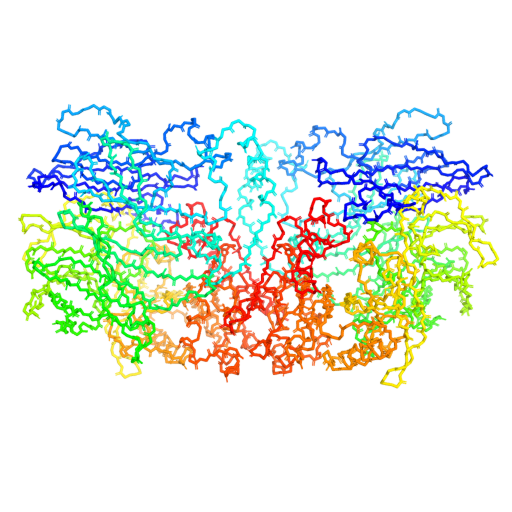C C . GLU B 1 347 ? -1.292 45.438 12.289 1 95.38 347 GLU B C 1
ATOM 8243 O O . GLU B 1 347 ? -1.771 44.406 12.781 1 95.38 347 GLU B O 1
ATOM 8248 N N . ILE B 1 348 ? -0.009 45.5 11.906 1 94.69 348 ILE B N 1
ATOM 8249 C CA . ILE B 1 348 ? 0.958 44.438 12.227 1 94.69 348 ILE B CA 1
ATOM 8250 C C . ILE B 1 348 ? 1.53 44.688 13.617 1 94.69 348 ILE B C 1
ATOM 8252 O O . ILE B 1 348 ? 2.115 45.75 13.891 1 94.69 348 ILE B O 1
ATOM 8256 N N . LEU B 1 349 ? 1.401 43.75 14.477 1 96.06 349 LEU B N 1
ATOM 8257 C CA . LEU B 1 349 ? 1.688 43.938 15.891 1 96.06 349 LEU B CA 1
ATOM 8258 C C . LEU B 1 349 ? 3.094 43.438 16.234 1 96.06 349 LEU B C 1
ATOM 8260 O O . LEU B 1 349 ? 3.596 43.688 17.328 1 96.06 349 LEU B O 1
ATOM 8264 N N . SER B 1 350 ? 3.686 42.719 15.359 1 92.69 350 SER B N 1
ATOM 8265 C CA . SER B 1 350 ? 5.047 42.25 15.555 1 92.69 350 SER B CA 1
ATOM 8266 C C . SER B 1 350 ? 5.91 42.5 14.328 1 92.69 350 SER B C 1
ATOM 8268 O O . SER B 1 350 ? 5.469 42.312 13.195 1 92.69 350 SER B O 1
ATOM 8270 N N . SER B 1 351 ? 7.148 42.906 14.516 1 85.94 351 SER B N 1
ATOM 8271 C CA . SER B 1 351 ? 7.98 43.312 13.383 1 85.94 351 SER B CA 1
ATOM 8272 C C . SER B 1 351 ? 9.234 42.438 13.297 1 85.94 351 SER B C 1
ATOM 8274 O O . SER B 1 351 ? 9.914 42.406 12.266 1 85.94 351 SER B O 1
ATOM 8276 N N . GLU B 1 352 ? 9.43 41.688 14.289 1 91.31 352 GLU B N 1
ATOM 8277 C CA . GLU B 1 352 ? 10.672 40.906 14.328 1 91.31 352 GLU B CA 1
ATOM 8278 C C . GLU B 1 352 ? 10.594 39.688 13.398 1 91.31 352 GLU B C 1
ATOM 8280 O O . GLU B 1 352 ? 9.516 39.156 13.172 1 91.31 352 GLU B O 1
ATOM 8285 N N . ASN B 1 353 ? 11.773 39.312 12.898 1 93.19 353 ASN B N 1
ATOM 8286 C CA . ASN B 1 353 ? 11.859 38.094 12.078 1 93.19 353 ASN B CA 1
ATOM 8287 C C . ASN B 1 353 ? 11.648 36.844 12.898 1 93.19 353 ASN B C 1
ATOM 8289 O O . ASN B 1 353 ? 11.742 36.875 14.125 1 93.19 353 ASN B O 1
ATOM 8293 N N . GLY B 1 354 ? 11.422 35.781 12.164 1 95.56 354 GLY B N 1
ATOM 8294 C CA . GLY B 1 354 ? 11.117 34.5 12.805 1 95.56 354 GLY B CA 1
ATOM 8295 C C . GLY B 1 354 ? 9.672 34.094 12.648 1 95.56 354 GLY B C 1
ATOM 8296 O O . GLY B 1 354 ? 9.055 34.344 11.609 1 95.56 354 GLY B O 1
ATOM 8297 N N . SER B 1 355 ? 9.234 33.406 13.648 1 96.75 355 SER B N 1
ATOM 8298 C CA . SER B 1 355 ? 7.887 32.844 13.492 1 96.75 355 SER B CA 1
ATOM 8299 C C . SER B 1 355 ? 7.082 33 14.781 1 96.75 355 SER B C 1
ATOM 8301 O O . SER B 1 355 ? 7.594 32.719 15.867 1 96.75 355 SER B O 1
ATOM 8303 N N . ILE B 1 356 ? 5.887 33.438 14.664 1 97.31 356 ILE B N 1
ATOM 8304 C CA . ILE B 1 356 ? 4.852 33.25 15.68 1 97.31 356 ILE B CA 1
ATOM 8305 C C . ILE B 1 356 ? 4.035 32 15.328 1 97.31 356 ILE B C 1
ATOM 8307 O O . ILE B 1 356 ? 3.332 31.969 14.312 1 97.31 356 ILE B O 1
ATOM 8311 N N . ASP B 1 357 ? 4.172 31.016 16.141 1 97.5 357 ASP B N 1
ATOM 8312 C CA . ASP B 1 357 ? 3.525 29.734 15.844 1 97.5 357 ASP B CA 1
ATOM 8313 C C . ASP B 1 357 ? 2.062 29.75 16.281 1 97.5 357 ASP B C 1
ATOM 8315 O O . ASP B 1 357 ? 1.185 29.297 15.539 1 97.5 357 ASP B O 1
ATOM 8319 N N . PHE B 1 358 ? 1.736 30.188 17.406 1 97.69 358 PHE B N 1
ATOM 8320 C CA . PHE B 1 358 ? 0.396 30.406 17.938 1 97.69 358 PHE B CA 1
ATOM 8321 C C . PHE B 1 358 ? 0.414 31.453 19.047 1 97.69 358 PHE B C 1
ATOM 8323 O O . PHE B 1 358 ? 1.482 31.844 19.531 1 97.69 358 PHE B O 1
ATOM 8330 N N . PHE B 1 359 ? -0.781 31.953 19.422 1 97.94 359 PHE B N 1
ATOM 8331 C CA . PHE B 1 359 ? -0.841 33.031 20.375 1 97.94 359 PHE B CA 1
ATOM 8332 C C . PHE B 1 359 ? -2.141 33 21.172 1 97.94 359 PHE B C 1
ATOM 8334 O O . PHE B 1 359 ? -3.049 32.25 20.844 1 97.94 359 PHE B O 1
ATOM 8341 N N . ASP B 1 360 ? -2.174 33.781 22.203 1 98.12 360 ASP B N 1
ATOM 8342 C CA . ASP B 1 360 ? -3.408 34.094 22.906 1 98.12 360 ASP B CA 1
ATOM 8343 C C . ASP B 1 360 ? -3.346 35.5 23.5 1 98.12 360 ASP B C 1
ATOM 8345 O O . ASP B 1 360 ? -2.268 36.094 23.594 1 98.12 360 ASP B O 1
ATOM 8349 N N . ILE B 1 361 ? -4.504 36.062 23.734 1 97.81 361 ILE B N 1
ATOM 8350 C CA . ILE B 1 361 ? -4.621 37.438 24.188 1 97.81 361 ILE B CA 1
ATOM 8351 C C . ILE B 1 361 ? -5.633 37.531 25.328 1 97.81 361 ILE B C 1
ATOM 8353 O O . ILE B 1 361 ? -6.719 36.938 25.25 1 97.81 361 ILE B O 1
ATOM 8357 N N . ALA B 1 362 ? -5.277 38.156 26.375 1 96.62 362 ALA B N 1
ATOM 8358 C CA . ALA B 1 362 ? -6.176 38.5 27.469 1 96.62 362 ALA B CA 1
ATOM 8359 C C . ALA B 1 362 ? -5.754 39.812 28.125 1 96.62 362 ALA B C 1
ATOM 8361 O O . ALA B 1 362 ? -4.562 40.094 28.281 1 96.62 362 ALA B O 1
ATOM 8362 N N . ASN B 1 363 ? -6.676 40.688 28.5 1 95.38 363 ASN B N 1
ATOM 8363 C CA . ASN B 1 363 ? -6.418 41.969 29.172 1 95.38 363 ASN B CA 1
ATOM 8364 C C . ASN B 1 363 ? -5.422 42.812 28.391 1 95.38 363 ASN B C 1
ATOM 8366 O O . ASN B 1 363 ? -4.484 43.344 28.969 1 95.38 363 ASN B O 1
ATOM 8370 N N . ASN B 1 364 ? -5.508 42.75 27.141 1 92.31 364 ASN B N 1
ATOM 8371 C CA . ASN B 1 364 ? -4.688 43.531 26.219 1 92.31 364 ASN B CA 1
ATOM 8372 C C . ASN B 1 364 ? -3.23 43.062 26.25 1 92.31 364 ASN B C 1
ATOM 8374 O O . ASN B 1 364 ? -2.342 43.781 25.797 1 92.31 364 ASN B O 1
ATOM 8378 N N . GLU B 1 365 ? -2.977 42 26.859 1 95.88 365 GLU B N 1
ATOM 8379 C CA . GLU B 1 365 ? -1.646 41.406 26.812 1 95.88 365 GLU B CA 1
ATOM 8380 C C . GLU B 1 365 ? -1.586 40.281 25.781 1 95.88 365 GLU B C 1
ATOM 8382 O O . GLU B 1 365 ? -2.486 39.438 25.719 1 95.88 365 GLU B O 1
ATOM 8387 N N . ILE B 1 366 ? -0.521 40.312 25.016 1 97.56 366 ILE B N 1
ATOM 8388 C CA . ILE B 1 366 ? -0.353 39.344 23.953 1 97.56 366 ILE B CA 1
ATOM 8389 C C . ILE B 1 366 ? 0.822 38.406 24.281 1 97.56 366 ILE B C 1
ATOM 8391 O O . ILE B 1 366 ? 1.941 38.875 24.5 1 97.56 366 ILE B O 1
ATOM 8395 N N . TYR B 1 367 ? 0.568 37.125 24.375 1 98.19 367 TYR B N 1
ATOM 8396 C CA . TYR B 1 367 ? 1.587 36.094 24.531 1 98.19 367 TYR B CA 1
ATOM 8397 C C . TYR B 1 367 ? 1.61 35.188 23.312 1 98.19 367 TYR B C 1
ATOM 8399 O O . TYR B 1 367 ? 0.575 34.938 22.688 1 98.19 367 TYR B O 1
ATOM 8407 N N . TYR B 1 368 ? 2.75 34.781 22.922 1 97.81 368 TYR B N 1
ATOM 8408 C CA . TYR B 1 368 ? 2.84 33.844 21.812 1 97.81 368 TYR B CA 1
ATOM 8409 C C . TYR B 1 368 ? 3.992 32.844 22 1 97.81 368 TYR B C 1
ATOM 8411 O O . TYR B 1 368 ? 4.879 33.094 22.828 1 97.81 368 TYR B O 1
ATOM 8419 N N . VAL B 1 369 ? 3.881 31.688 21.422 1 97.88 369 VAL B N 1
ATOM 8420 C CA . VAL B 1 369 ? 4.984 30.766 21.234 1 97.88 369 VAL B CA 1
ATOM 8421 C C . VAL B 1 369 ? 5.547 30.891 19.828 1 97.88 369 VAL B C 1
ATOM 8423 O O . VAL B 1 369 ? 4.789 31 18.859 1 97.88 369 VAL B O 1
ATOM 8426 N N . GLY B 1 370 ? 6.801 30.938 19.75 1 97.06 370 GLY B N 1
ATOM 8427 C CA . GLY B 1 370 ? 7.426 31.047 18.438 1 97.06 370 GLY B CA 1
ATOM 8428 C C . GLY B 1 370 ? 8.93 30.859 18.484 1 97.06 370 GLY B C 1
ATOM 8429 O O . GLY B 1 370 ? 9.484 30.438 19.5 1 97.06 370 GLY B O 1
ATOM 8430 N N . MET B 1 371 ? 9.523 30.969 17.328 1 96.75 371 MET B N 1
ATOM 8431 C CA . MET B 1 371 ? 10.969 30.844 17.156 1 96.75 371 MET B CA 1
ATOM 8432 C C . MET B 1 371 ? 11.578 32.188 16.766 1 96.75 371 MET B C 1
ATOM 8434 O O . MET B 1 371 ? 11.148 32.812 15.805 1 96.75 371 MET B O 1
ATOM 8438 N N . ARG B 1 372 ? 12.531 32.656 17.562 1 94.44 372 ARG B N 1
ATOM 8439 C CA . ARG B 1 372 ? 13.258 33.906 17.328 1 94.44 372 ARG B CA 1
ATOM 8440 C C . ARG B 1 372 ? 14.766 33.656 17.375 1 94.44 372 ARG B C 1
ATOM 8442 O O . ARG B 1 372 ? 15.234 32.781 18.094 1 94.44 372 ARG B O 1
ATOM 8449 N N . ASP B 1 373 ? 15.477 34.438 16.531 1 92.5 373 ASP B N 1
ATOM 8450 C CA . ASP B 1 373 ? 16.938 34.469 16.562 1 92.5 373 ASP B CA 1
ATOM 8451 C C . ASP B 1 373 ? 17.531 33.094 16.328 1 92.5 373 ASP B C 1
ATOM 8453 O O . ASP B 1 373 ? 18.516 32.719 16.984 1 92.5 373 ASP B O 1
ATOM 8457 N N . TYR B 1 374 ? 16.844 32.312 15.484 1 94.06 374 TYR B N 1
ATOM 8458 C CA . TYR B 1 374 ? 17.266 31 15.062 1 94.06 374 TYR B CA 1
ATOM 8459 C C . TYR B 1 374 ? 17.438 30.062 16.266 1 94.06 374 TYR B C 1
ATOM 8461 O O . TYR B 1 374 ? 18.406 29.297 16.328 1 94.06 374 TYR B O 1
ATOM 8469 N N . THR B 1 375 ? 16.594 30.25 17.266 1 94.75 375 THR B N 1
ATOM 8470 C CA . THR B 1 375 ? 16.484 29.328 18.406 1 94.75 375 THR B CA 1
ATOM 8471 C C . THR B 1 375 ? 15.156 28.578 18.375 1 94.75 375 THR B C 1
ATOM 8473 O O . THR B 1 375 ? 14.281 28.891 17.562 1 94.75 375 THR B O 1
ATOM 8476 N N . LEU B 1 376 ? 15.086 27.562 19.219 1 97.56 376 LEU B N 1
ATOM 8477 C CA . LEU B 1 376 ? 13.883 26.734 19.281 1 97.56 376 LEU B CA 1
ATOM 8478 C C . LEU B 1 376 ? 12.734 27.516 19.922 1 97.56 376 LEU B C 1
ATOM 8480 O O . LEU B 1 376 ? 12.891 28.672 20.297 1 97.56 376 LEU B O 1
ATOM 8484 N N . GLN B 1 377 ? 11.562 26.953 19.984 1 97.5 377 GLN B N 1
ATOM 8485 C CA . GLN B 1 377 ? 10.336 27.578 20.469 1 97.5 377 GLN B CA 1
ATOM 8486 C C . GLN B 1 377 ? 10.477 28.016 21.938 1 97.5 377 GLN B C 1
ATOM 8488 O O . GLN B 1 377 ? 11.047 27.281 22.75 1 97.5 377 GLN B O 1
ATOM 8493 N N . GLU B 1 378 ? 10.008 29.141 22.266 1 97.94 378 GLU B N 1
ATOM 8494 C CA . GLU B 1 378 ? 9.852 29.656 23.609 1 97.94 378 GLU B CA 1
ATOM 8495 C C . GLU B 1 378 ? 8.586 30.5 23.734 1 97.94 378 GLU B C 1
ATOM 8497 O O . GLU B 1 378 ? 7.938 30.812 22.734 1 97.94 378 GLU B O 1
ATOM 8502 N N . ILE B 1 379 ? 8.234 30.844 24.922 1 98.31 379 ILE B N 1
ATOM 8503 C CA . ILE B 1 379 ? 7.102 31.719 25.172 1 98.31 379 ILE B CA 1
ATOM 8504 C C . ILE B 1 379 ? 7.57 33.156 25.219 1 98.31 379 ILE B C 1
ATOM 8506 O O . ILE B 1 379 ? 8.555 33.5 25.891 1 98.31 379 ILE B O 1
ATOM 8510 N N . TYR B 1 380 ? 6.871 34.031 24.516 1 97.75 380 TYR B N 1
ATOM 8511 C CA . TYR B 1 380 ? 7.18 35.469 24.469 1 97.75 380 TYR B CA 1
ATOM 8512 C C . TYR B 1 380 ? 5.957 36.281 24.828 1 97.75 380 TYR B C 1
ATOM 8514 O O . TYR B 1 380 ? 4.82 35.844 24.641 1 97.75 380 TYR B O 1
ATOM 8522 N N . LYS B 1 381 ? 6.219 37.406 25.375 1 97.38 381 LYS B N 1
ATOM 8523 C CA . LYS B 1 381 ? 5.23 38.469 25.484 1 97.38 381 LYS B CA 1
ATOM 8524 C C . LYS B 1 381 ? 5.484 39.562 24.469 1 97.38 381 LYS B C 1
ATOM 8526 O O . LYS B 1 381 ? 6.625 40 24.281 1 97.38 381 LYS B O 1
ATOM 8531 N N . LEU B 1 382 ? 4.461 39.875 23.766 1 96.38 382 LEU B N 1
ATOM 8532 C CA . LEU B 1 382 ? 4.586 40.938 22.781 1 96.38 382 LEU B CA 1
ATOM 8533 C C . LEU B 1 382 ? 4.23 42.312 23.391 1 96.38 382 LEU B C 1
ATOM 8535 O O . LEU B 1 382 ? 3.127 42.469 23.906 1 96.38 382 LEU B O 1
ATOM 8539 N N . GLU B 1 383 ? 5.191 43.25 23.344 1 91.88 383 GLU B N 1
ATOM 8540 C CA . GLU B 1 383 ? 5.004 44.594 23.844 1 91.88 383 GLU B CA 1
ATOM 8541 C C . GLU B 1 383 ? 5.586 45.625 22.875 1 91.88 383 GLU B C 1
ATOM 8543 O O . GLU B 1 383 ? 6.785 45.625 22.594 1 91.88 383 GLU B O 1
ATOM 8548 N N . ASN B 1 384 ? 4.801 46.562 22.438 1 90.25 384 ASN B N 1
ATOM 8549 C CA . ASN B 1 384 ? 5.223 47.625 21.531 1 90.25 384 ASN B CA 1
ATOM 8550 C C . ASN B 1 384 ? 5.988 47.062 20.328 1 90.25 384 ASN B C 1
ATOM 8552 O O . ASN B 1 384 ? 7.102 47.5 20.047 1 90.25 384 ASN B O 1
ATOM 8556 N N . ASN B 1 385 ? 5.5 46 19.781 1 90.06 385 ASN B N 1
ATOM 8557 C CA . ASN B 1 385 ? 6.008 45.375 18.578 1 90.06 385 ASN B CA 1
ATOM 8558 C C . ASN B 1 385 ? 7.312 44.625 18.844 1 90.06 385 ASN B C 1
ATOM 8560 O O . ASN B 1 385 ? 8 44.219 17.906 1 90.06 385 ASN B O 1
ATOM 8564 N N . SER B 1 386 ? 7.586 44.531 20.062 1 91.06 386 SER B N 1
ATOM 8565 C CA . SER B 1 386 ? 8.797 43.812 20.438 1 91.06 386 SER B CA 1
ATOM 8566 C C . SER B 1 386 ? 8.469 42.562 21.266 1 91.06 386 SER B C 1
ATOM 8568 O O . SER B 1 386 ? 7.5 42.562 22.031 1 91.06 386 SER B O 1
ATOM 8570 N N . SER B 1 387 ? 9.344 41.594 21.156 1 94.38 387 SER B N 1
ATOM 8571 C CA . SER B 1 387 ? 9.141 40.312 21.844 1 94.38 387 SER B CA 1
ATOM 8572 C C . SER B 1 387 ? 9.984 40.25 23.125 1 94.38 387 SER B C 1
ATOM 8574 O O . SER B 1 387 ? 11.203 40.469 23.078 1 94.38 387 SER B O 1
ATOM 8576 N N . ILE B 1 388 ? 9.367 40 24.188 1 95.38 388 ILE B N 1
ATOM 8577 C CA . ILE B 1 388 ? 10.055 39.719 25.438 1 95.38 388 ILE B CA 1
ATOM 8578 C C . ILE B 1 388 ? 10 38.219 25.75 1 95.38 388 ILE B C 1
ATOM 8580 O O . ILE B 1 388 ? 8.922 37.656 25.953 1 95.38 388 ILE B O 1
ATOM 8584 N N . LYS B 1 389 ? 11.188 37.594 25.812 1 96.5 389 LYS B N 1
ATOM 8585 C CA . LYS B 1 389 ? 11.242 36.188 26.078 1 96.5 389 LYS B CA 1
ATOM 8586 C C . LYS B 1 389 ? 10.883 35.875 27.531 1 96.5 389 LYS B C 1
ATOM 8588 O O . LYS B 1 389 ? 11.469 36.438 28.453 1 96.5 389 LYS B O 1
ATOM 8593 N N . LEU B 1 390 ? 9.961 34.938 27.734 1 97.38 390 LEU B N 1
ATOM 8594 C CA . LEU B 1 390 ? 9.484 34.656 29.078 1 97.38 390 LEU B CA 1
ATOM 8595 C C . LEU B 1 390 ? 9.961 33.281 29.547 1 97.38 390 LEU B C 1
ATOM 8597 O O . LEU B 1 390 ? 9.961 33 30.75 1 97.38 390 LEU B O 1
ATOM 8601 N N . SER B 1 391 ? 10.242 32.438 28.656 1 97.5 391 SER B N 1
ATOM 8602 C CA . SER B 1 391 ? 10.648 31.078 29.031 1 97.5 391 SER B CA 1
ATOM 8603 C C . SER B 1 391 ? 12.016 30.719 28.469 1 97.5 391 SER B C 1
ATOM 8605 O O . SER B 1 391 ? 12.547 31.453 27.625 1 97.5 391 SER B O 1
ATOM 8607 N N . SER B 1 392 ? 12.633 29.641 28.984 1 97.06 392 SER B N 1
ATOM 8608 C CA . SER B 1 392 ? 13.953 29.188 28.562 1 97.06 392 SER B CA 1
ATOM 8609 C C . SER B 1 392 ? 14.031 27.672 28.531 1 97.06 392 SER B C 1
ATOM 8611 O O . SER B 1 392 ? 15 27.078 29.016 1 97.06 392 SER B O 1
ATOM 8613 N N . PHE B 1 393 ? 13 27.078 28.078 1 97.69 393 PHE B N 1
ATOM 8614 C CA . PHE B 1 393 ? 12.914 25.625 28.062 1 97.69 393 PHE B CA 1
ATOM 8615 C C . PHE B 1 393 ? 14.016 25.016 27.203 1 97.69 393 PHE B C 1
ATOM 8617 O O . PHE B 1 393 ? 14.523 23.938 27.516 1 97.69 393 PHE B O 1
ATOM 8624 N N . ASN B 1 394 ? 14.391 25.672 26.125 1 97.75 394 ASN B N 1
ATOM 8625 C CA . ASN B 1 394 ? 15.359 25.125 25.172 1 97.75 394 ASN B CA 1
ATOM 8626 C C . ASN B 1 394 ? 16.656 25.922 25.172 1 97.75 394 ASN B C 1
ATOM 8628 O O . ASN B 1 394 ? 17.469 25.797 24.25 1 97.75 394 ASN B O 1
ATOM 8632 N N . GLU B 1 395 ? 16.844 26.734 26.125 1 95.25 395 GLU B N 1
ATOM 8633 C CA . GLU B 1 395 ? 18.016 27.609 26.203 1 95.25 395 GLU B CA 1
ATOM 8634 C C . GLU B 1 395 ? 19.297 26.797 26.281 1 95.25 395 GLU B C 1
ATOM 8636 O O . GLU B 1 395 ? 20.328 27.188 25.719 1 95.25 395 GLU B O 1
ATOM 8641 N N . GLU B 1 396 ? 19.266 25.719 26.984 1 94.75 396 GLU B N 1
ATOM 8642 C CA . GLU B 1 396 ? 20.453 24.891 27.172 1 94.75 396 GLU B CA 1
ATOM 8643 C C . GLU B 1 396 ? 20.938 24.328 25.844 1 94.75 396 GLU B C 1
ATOM 8645 O O . GLU B 1 396 ? 22.141 24.078 25.688 1 94.75 396 GLU B O 1
ATOM 8650 N N . ILE B 1 397 ? 20.078 24.109 24.906 1 95.5 397 ILE B N 1
ATOM 8651 C CA . ILE B 1 397 ? 20.453 23.594 23.594 1 95.5 397 ILE B CA 1
ATOM 8652 C C . ILE B 1 397 ? 21.391 24.578 22.891 1 95.5 397 ILE B C 1
ATOM 8654 O O . ILE B 1 397 ? 22.406 24.172 22.328 1 95.5 397 ILE B O 1
ATOM 8658 N N . ASN B 1 398 ? 21.094 25.859 22.938 1 90.69 398 ASN B N 1
ATOM 8659 C CA . ASN B 1 398 ? 21.891 26.906 22.297 1 90.69 398 ASN B CA 1
ATOM 8660 C C . ASN B 1 398 ? 23.25 27.078 22.969 1 90.69 398 ASN B C 1
ATOM 8662 O O . ASN B 1 398 ? 24.203 27.547 22.359 1 90.69 398 ASN B O 1
ATOM 8666 N N . LYS B 1 399 ? 23.25 26.734 24.234 1 94.25 399 LYS B N 1
ATOM 8667 C CA . LYS B 1 399 ? 24.5 26.844 24.984 1 94.25 399 LYS B CA 1
ATOM 8668 C C . LYS B 1 399 ? 25.375 25.609 24.781 1 94.25 399 LYS B C 1
ATOM 8670 O O . LYS B 1 399 ? 26.594 25.688 24.781 1 94.25 399 LYS B O 1
ATOM 8675 N N . LYS B 1 400 ? 24.734 24.562 24.594 1 96.62 400 LYS B N 1
ATOM 8676 C CA . LYS B 1 400 ? 25.391 23.266 24.562 1 96.62 400 LYS B CA 1
ATOM 8677 C C . LYS B 1 400 ? 25.969 22.969 23.188 1 96.62 400 LYS B C 1
ATOM 8679 O O . LYS B 1 400 ? 27.062 22.422 23.062 1 96.62 400 LYS B O 1
ATOM 8684 N N . TYR B 1 401 ? 25.266 23.297 22.141 1 97.5 401 TYR B N 1
ATOM 8685 C CA . TYR B 1 401 ? 25.625 22.859 20.797 1 97.5 401 TYR B CA 1
ATOM 8686 C C . TYR B 1 401 ? 26.047 24.047 19.938 1 97.5 401 TYR B C 1
ATOM 8688 O O . TYR B 1 401 ? 25.578 25.172 20.141 1 97.5 401 TYR B O 1
ATOM 8696 N N . LYS B 1 402 ? 26.906 23.766 18.969 1 97.31 402 LYS B N 1
ATOM 8697 C CA . LYS B 1 402 ? 27.266 24.75 17.953 1 97.31 402 LYS B CA 1
ATOM 8698 C C . LYS B 1 402 ? 26.141 24.922 16.938 1 97.31 402 LYS B C 1
ATOM 8700 O O . LYS B 1 402 ? 25.719 23.953 16.297 1 97.31 402 LYS B O 1
ATOM 8705 N N . ILE B 1 403 ? 25.688 26.141 16.812 1 96.81 403 ILE B N 1
ATOM 8706 C CA . ILE B 1 403 ? 24.641 26.469 15.852 1 96.81 403 ILE B CA 1
ATOM 8707 C C . ILE B 1 403 ? 25.156 27.5 14.844 1 96.81 403 ILE B C 1
ATOM 8709 O O . ILE B 1 403 ? 25.766 28.484 15.227 1 96.81 403 ILE B O 1
ATOM 8713 N N . SER B 1 404 ? 25 27.188 13.578 1 97.19 404 SER B N 1
ATOM 8714 C CA . SER B 1 404 ? 25.391 28.094 12.5 1 97.19 404 SER B CA 1
ATOM 8715 C C . SER B 1 404 ? 24.188 28.844 11.945 1 97.19 404 SER B C 1
ATOM 8717 O O . SER B 1 404 ? 23.359 28.266 11.242 1 97.19 404 SER B O 1
ATOM 8719 N N . LYS B 1 405 ? 24.047 30.125 12.219 1 96.56 405 LYS B N 1
ATOM 8720 C CA . LYS B 1 405 ? 22.938 30.938 11.727 1 96.56 405 LYS B CA 1
ATOM 8721 C C . LYS B 1 405 ? 23.094 31.25 10.234 1 96.56 405 LYS B C 1
ATOM 8723 O O . LYS B 1 405 ? 24.203 31.531 9.773 1 96.56 405 LYS B O 1
ATOM 8728 N N . PRO B 1 406 ? 22.094 31.203 9.5 1 97.5 406 PRO B N 1
ATOM 8729 C CA . PRO B 1 406 ? 22.219 31.438 8.062 1 97.5 406 PRO B CA 1
ATOM 8730 C C . PRO B 1 406 ? 22.5 32.906 7.73 1 97.5 406 PRO B C 1
ATOM 8732 O O . PRO B 1 406 ? 22.016 33.812 8.414 1 97.5 406 PRO B O 1
ATOM 8735 N N . GLU B 1 407 ? 23.344 33.031 6.703 1 98 407 GLU B N 1
ATOM 8736 C CA . GLU B 1 407 ? 23.328 34.312 5.984 1 98 407 GLU B CA 1
ATOM 8737 C C . GLU B 1 407 ? 22.062 34.438 5.133 1 98 407 GLU B C 1
ATOM 8739 O O . GLU B 1 407 ? 21.734 33.531 4.355 1 98 407 GLU B O 1
ATOM 8744 N N . VAL B 1 408 ? 21.328 35.531 5.391 1 97.25 408 VAL B N 1
ATOM 8745 C CA . VAL B 1 408 ? 20.078 35.781 4.656 1 97.25 408 VAL B CA 1
ATOM 8746 C C . VAL B 1 408 ? 20.25 37 3.74 1 97.25 408 VAL B C 1
ATOM 8748 O O . VAL B 1 408 ? 20.781 38.031 4.16 1 97.25 408 VAL B O 1
ATOM 8751 N N . PHE B 1 409 ? 19.859 36.844 2.459 1 97.38 409 PHE B N 1
ATOM 8752 C CA . PHE B 1 409 ? 20 37.969 1.532 1 97.38 409 PHE B CA 1
ATOM 8753 C C . PHE B 1 409 ? 18.875 37.969 0.512 1 97.38 409 PHE B C 1
ATOM 8755 O O . PHE B 1 409 ? 18.203 36.969 0.311 1 97.38 409 PHE B O 1
ATOM 8762 N N . ASP B 1 410 ? 18.594 39.125 -0.063 1 97.25 410 ASP B N 1
ATOM 8763 C CA . ASP B 1 410 ? 17.656 39.219 -1.169 1 97.25 410 ASP B CA 1
ATOM 8764 C C . ASP B 1 410 ? 18.203 38.562 -2.422 1 97.25 410 ASP B C 1
ATOM 8766 O O . ASP B 1 410 ? 19.359 38.75 -2.785 1 97.25 410 ASP B O 1
ATOM 8770 N N . PHE B 1 411 ? 17.406 37.75 -2.959 1 97.38 411 PHE B N 1
ATOM 8771 C CA . PHE B 1 411 ? 17.766 37.031 -4.168 1 97.38 411 PHE B CA 1
ATOM 8772 C C . PHE B 1 411 ? 16.797 37.344 -5.297 1 97.38 411 PHE B C 1
ATOM 8774 O O . PHE B 1 411 ? 15.594 37.094 -5.164 1 97.38 411 PHE B O 1
ATOM 8781 N N . ILE B 1 412 ? 17.297 37.906 -6.379 1 97.38 412 ILE B N 1
ATOM 8782 C CA . ILE B 1 412 ? 16.469 38.25 -7.535 1 97.38 412 ILE B CA 1
ATOM 8783 C C . ILE B 1 412 ? 16.516 37.125 -8.562 1 97.38 412 ILE B C 1
ATOM 8785 O O . ILE B 1 412 ? 17.609 36.688 -8.984 1 97.38 412 ILE B O 1
ATOM 8789 N N . THR B 1 413 ? 15.398 36.625 -8.906 1 96.44 413 THR B N 1
ATOM 8790 C CA . THR B 1 413 ? 15.32 35.531 -9.875 1 96.44 413 THR B CA 1
ATOM 8791 C C . THR B 1 413 ? 14.031 35.625 -10.688 1 96.44 413 THR B C 1
ATOM 8793 O O . THR B 1 413 ? 12.969 35.938 -10.141 1 96.44 413 THR B O 1
ATOM 8796 N N . ASN B 1 414 ? 14.125 35.5 -12 1 96.38 414 ASN B N 1
ATOM 8797 C CA . ASN B 1 414 ? 13.016 35.469 -12.953 1 96.38 414 ASN B CA 1
ATOM 8798 C C . ASN B 1 414 ? 12.07 36.625 -12.742 1 96.38 414 ASN B C 1
ATOM 8800 O O . ASN B 1 414 ? 10.852 36.469 -12.703 1 96.38 414 ASN B O 1
ATOM 8804 N N . GLY B 1 415 ? 12.5 37.688 -12.406 1 96 415 GLY B N 1
ATOM 8805 C CA . GLY B 1 415 ? 11.773 38.938 -12.398 1 96 415 GLY B CA 1
ATOM 8806 C C . GLY B 1 415 ? 11.227 39.312 -11.031 1 96 415 GLY B C 1
ATOM 8807 O O . GLY B 1 415 ? 10.672 40.406 -10.852 1 96 415 GLY B O 1
ATOM 8808 N N . ASP B 1 416 ? 11.438 38.5 -9.977 1 97.31 416 ASP B N 1
ATOM 8809 C CA . ASP B 1 416 ? 10.922 38.75 -8.641 1 97.31 416 ASP B CA 1
ATOM 8810 C C . ASP B 1 416 ? 12.031 38.656 -7.594 1 97.31 416 ASP B C 1
ATOM 8812 O O . ASP B 1 416 ? 13.109 38.125 -7.875 1 97.31 416 ASP B O 1
ATOM 8816 N N . THR B 1 417 ? 11.812 39.281 -6.523 1 96.44 417 THR B N 1
ATOM 8817 C CA . THR B 1 417 ? 12.742 39.188 -5.398 1 96.44 417 THR B CA 1
ATOM 8818 C C . THR B 1 417 ? 12.227 38.219 -4.34 1 96.44 417 THR B C 1
ATOM 8820 O O . THR B 1 417 ? 11.055 38.281 -3.969 1 96.44 417 THR B O 1
ATOM 8823 N N . THR B 1 418 ? 13.047 37.375 -3.926 1 96.25 418 THR B N 1
ATOM 8824 C CA . THR B 1 418 ? 12.789 36.469 -2.801 1 96.25 418 THR B CA 1
ATOM 8825 C C . THR B 1 418 ? 13.984 36.469 -1.846 1 96.25 418 THR B C 1
ATOM 8827 O O . THR B 1 418 ? 14.766 37.406 -1.811 1 96.25 418 THR B O 1
ATOM 8830 N N . LYS B 1 419 ? 14.102 35.438 -1.024 1 96.88 419 LYS B N 1
ATOM 8831 C CA . LYS B 1 419 ? 15.195 35.344 -0.062 1 96.88 419 LYS B CA 1
ATOM 8832 C C . LYS B 1 419 ? 16.109 34.156 -0.367 1 96.88 419 LYS B C 1
ATOM 8834 O O . LYS B 1 419 ? 15.633 33.094 -0.806 1 96.88 419 LYS B O 1
ATOM 8839 N N . GLY B 1 420 ? 17.344 34.312 -0.231 1 97.94 420 GLY B N 1
ATOM 8840 C CA . GLY B 1 420 ? 18.328 33.25 -0.194 1 97.94 420 GLY B CA 1
ATOM 8841 C C . GLY B 1 420 ? 18.922 33.031 1.188 1 97.94 420 GLY B C 1
ATOM 8842 O O . GLY B 1 420 ? 19.094 33.969 1.958 1 97.94 420 GLY B O 1
ATOM 8843 N N . PHE B 1 421 ? 19.188 31.766 1.467 1 98.5 421 PHE B N 1
ATOM 8844 C CA . PHE B 1 421 ? 19.75 31.375 2.758 1 98.5 421 PHE B CA 1
ATOM 8845 C C . PHE B 1 421 ? 20.969 30.5 2.574 1 98.5 421 PHE B C 1
ATOM 8847 O O . PHE B 1 421 ? 20.969 29.578 1.744 1 98.5 421 PHE B O 1
ATOM 8854 N N . VAL B 1 422 ? 22.062 30.797 3.344 1 98.75 422 VAL B N 1
ATOM 8855 C CA . VAL B 1 422 ? 23.266 29.969 3.33 1 98.75 422 VAL B CA 1
ATOM 8856 C C . VAL B 1 422 ? 23.734 29.719 4.762 1 98.75 422 VAL B C 1
ATOM 8858 O O . VAL B 1 422 ? 24.062 30.656 5.492 1 98.75 422 VAL B O 1
ATOM 8861 N N . ILE B 1 423 ? 23.719 28.484 5.152 1 98.69 423 ILE B N 1
ATOM 8862 C CA . ILE B 1 423 ? 24.297 28.094 6.426 1 98.69 423 ILE B CA 1
ATOM 8863 C C . ILE B 1 423 ? 25.734 27.625 6.211 1 98.69 423 ILE B C 1
ATOM 8865 O O . ILE B 1 423 ? 26 26.719 5.414 1 98.69 423 ILE B O 1
ATOM 8869 N N . TYR B 1 424 ? 26.688 28.266 6.922 1 98.56 424 TYR B N 1
ATOM 8870 C CA . TYR B 1 424 ? 28.094 27.906 6.836 1 98.56 424 TYR B CA 1
ATOM 8871 C C . TYR B 1 424 ? 28.391 26.641 7.645 1 98.56 424 TYR B C 1
ATOM 8873 O O . TYR B 1 424 ? 27.734 26.391 8.656 1 98.56 424 TYR B O 1
ATOM 8881 N N . PRO B 1 425 ? 29.391 25.844 7.148 1 98.44 425 PRO B N 1
ATOM 8882 C CA . PRO B 1 425 ? 29.859 24.781 8.039 1 98.44 425 PRO B CA 1
ATOM 8883 C C . PRO B 1 425 ? 30.391 25.328 9.367 1 98.44 425 PRO B C 1
ATOM 8885 O O . PRO B 1 425 ? 31 26.391 9.398 1 98.44 425 PRO B O 1
ATOM 8888 N N . ILE B 1 426 ? 30.094 24.562 10.391 1 97.81 426 ILE B N 1
ATOM 8889 C CA . ILE B 1 426 ? 30.688 24.922 11.68 1 97.81 426 ILE B CA 1
ATOM 8890 C C . ILE B 1 426 ? 32.219 24.953 11.562 1 97.81 426 ILE B C 1
ATOM 8892 O O . ILE B 1 426 ? 32.812 24.109 10.898 1 97.81 426 ILE B O 1
ATOM 8896 N N . ASP B 1 427 ? 32.875 25.953 12.188 1 96.62 427 ASP B N 1
ATOM 8897 C CA . ASP B 1 427 ? 34.312 26.156 12.164 1 96.62 427 ASP B CA 1
ATOM 8898 C C . ASP B 1 427 ? 34.812 26.391 10.734 1 96.62 427 ASP B C 1
ATOM 8900 O O . ASP B 1 427 ? 35.844 25.859 10.344 1 96.62 427 ASP B O 1
ATOM 8904 N N . TYR B 1 428 ? 34.031 27.141 9.969 1 97 428 TYR B N 1
ATOM 8905 C CA . TYR B 1 428 ? 34.312 27.5 8.586 1 97 428 TYR B CA 1
ATOM 8906 C C . TYR B 1 428 ? 35.688 28.109 8.445 1 97 428 TYR B C 1
ATOM 8908 O O . TYR B 1 428 ? 36.094 28.969 9.242 1 97 428 TYR B O 1
ATOM 8916 N N . ASP B 1 429 ? 36.375 27.578 7.473 1 97.38 429 ASP B N 1
ATOM 8917 C CA . ASP B 1 429 ? 37.656 28.078 7.055 1 97.38 429 ASP B CA 1
ATOM 8918 C C . ASP B 1 429 ? 37.625 28.578 5.617 1 97.38 429 ASP B C 1
ATOM 8920 O O . ASP B 1 429 ? 37.438 27.797 4.68 1 97.38 429 ASP B O 1
ATOM 8924 N N . LYS B 1 430 ? 37.875 29.875 5.434 1 94.56 430 LYS B N 1
ATOM 8925 C CA . LYS B 1 430 ? 37.781 30.516 4.121 1 94.56 430 LYS B CA 1
ATOM 8926 C C . LYS B 1 430 ? 38.812 29.953 3.15 1 94.56 430 LYS B C 1
ATOM 8928 O O . LYS B 1 430 ? 38.688 30.125 1.937 1 94.56 430 LYS B O 1
ATOM 8933 N N . ASN B 1 431 ? 39.844 29.266 3.664 1 96 431 ASN B N 1
ATOM 8934 C CA . ASN B 1 431 ? 40.906 28.734 2.838 1 96 431 ASN B CA 1
ATOM 8935 C C . ASN B 1 431 ? 40.594 27.312 2.363 1 96 431 ASN B C 1
ATOM 8937 O O . ASN B 1 431 ? 41.406 26.703 1.662 1 96 431 ASN B O 1
ATOM 8941 N N . LYS B 1 432 ? 39.406 26.875 2.758 1 96.69 432 LYS B N 1
ATOM 8942 C CA . LYS B 1 432 ? 39 25.531 2.355 1 96.69 432 LYS B CA 1
ATOM 8943 C C . LYS B 1 432 ? 37.812 25.578 1.423 1 96.69 432 LYS B C 1
ATOM 8945 O O . LYS B 1 432 ? 37.125 26.594 1.329 1 96.69 432 LYS B O 1
ATOM 8950 N N . THR B 1 433 ? 37.719 24.484 0.661 1 97.38 433 THR B N 1
ATOM 8951 C CA . THR B 1 433 ? 36.5 24.25 -0.131 1 97.38 433 THR B CA 1
ATOM 8952 C C . THR B 1 433 ? 35.625 23.172 0.516 1 97.38 433 THR B C 1
ATOM 8954 O O . THR B 1 433 ? 36.125 22.219 1.091 1 97.38 433 THR B O 1
ATOM 8957 N N . TYR B 1 434 ? 34.312 23.328 0.433 1 98.56 434 TYR B N 1
ATOM 8958 C CA . TYR B 1 434 ? 33.375 22.484 1.185 1 98.56 434 TYR B CA 1
ATOM 8959 C C . TYR B 1 434 ? 32.344 21.875 0.264 1 98.56 434 TYR B C 1
ATOM 8961 O O . TYR B 1 434 ? 32.062 22.406 -0.812 1 98.56 434 TYR B O 1
ATOM 8969 N N . PRO B 1 435 ? 31.797 20.656 0.598 1 98.69 435 PRO B N 1
ATOM 8970 C CA . PRO B 1 435 ? 30.578 20.188 -0.054 1 98.69 435 PRO B CA 1
ATOM 8971 C C . PRO B 1 435 ? 29.328 20.969 0.372 1 98.69 435 PRO B C 1
ATOM 8973 O O . PRO B 1 435 ? 29.391 21.734 1.344 1 98.69 435 PRO B O 1
ATOM 8976 N N . ALA B 1 436 ? 28.266 20.812 -0.371 1 98.88 436 ALA B N 1
ATOM 8977 C CA . ALA B 1 436 ? 27.047 21.562 -0.063 1 98.88 436 ALA B CA 1
ATOM 8978 C C . ALA B 1 436 ? 25.812 20.703 -0.328 1 98.88 436 ALA B C 1
ATOM 8980 O O . ALA B 1 436 ? 25.875 19.703 -1.043 1 98.88 436 ALA B O 1
ATOM 8981 N N . ILE B 1 437 ? 24.766 21.047 0.293 1 98.94 437 ILE B N 1
ATOM 8982 C CA . ILE B 1 437 ? 23.453 20.406 0.108 1 98.94 437 ILE B CA 1
ATOM 8983 C C . ILE B 1 437 ? 22.406 21.469 -0.201 1 98.94 437 ILE B C 1
ATOM 8985 O O . ILE B 1 437 ? 22.219 22.406 0.571 1 98.94 437 ILE B O 1
ATOM 8989 N N . LEU B 1 438 ? 21.75 21.406 -1.329 1 98.94 438 LEU B N 1
ATOM 8990 C CA . LEU B 1 438 ? 20.547 22.172 -1.604 1 98.94 438 LEU B CA 1
ATOM 8991 C C . LEU B 1 438 ? 19.328 21.5 -0.972 1 98.94 438 LEU B C 1
ATOM 8993 O O . LEU B 1 438 ? 18.984 20.359 -1.298 1 98.94 438 LEU B O 1
ATOM 8997 N N . ASP B 1 439 ? 18.719 22.156 -0.034 1 98.75 439 ASP B N 1
ATOM 8998 C CA . ASP B 1 439 ? 17.516 21.672 0.623 1 98.75 439 ASP B CA 1
ATOM 8999 C C . ASP B 1 439 ? 16.281 22.422 0.136 1 98.75 439 ASP B C 1
ATOM 9001 O O . ASP B 1 439 ? 16.219 23.656 0.219 1 98.75 439 ASP B O 1
ATOM 9005 N N . ILE B 1 440 ? 15.266 21.703 -0.374 1 98.75 440 ILE B N 1
ATOM 9006 C CA . ILE B 1 440 ? 14.078 22.297 -0.982 1 98.75 440 ILE B CA 1
ATOM 9007 C C . ILE B 1 440 ? 12.867 22.047 -0.091 1 98.75 440 ILE B C 1
ATOM 9009 O O . ILE B 1 440 ? 12.586 20.906 0.285 1 98.75 440 ILE B O 1
ATOM 9013 N N . HIS B 1 441 ? 12.172 23.062 0.282 1 97.81 441 HIS B N 1
ATOM 9014 C CA . HIS B 1 441 ? 11.039 22.922 1.197 1 97.81 441 HIS B CA 1
ATOM 9015 C C . HIS B 1 441 ? 9.852 22.266 0.505 1 97.81 441 HIS B C 1
ATOM 9017 O O . HIS B 1 441 ? 9.812 22.172 -0.724 1 97.81 441 HIS B O 1
ATOM 9023 N N . GLY B 1 442 ? 8.852 21.766 1.308 1 95.94 442 GLY B N 1
ATOM 9024 C CA . GLY B 1 442 ? 7.598 21.234 0.806 1 95.94 442 GLY B CA 1
ATOM 9025 C C . GLY B 1 442 ? 6.625 22.312 0.365 1 95.94 442 GLY B C 1
ATOM 9026 O O . GLY B 1 442 ? 6.934 23.5 0.431 1 95.94 442 GLY B O 1
ATOM 9027 N N . GLY B 1 443 ? 5.402 21.812 -0.06 1 86.69 443 GLY B N 1
ATOM 9028 C CA . GLY B 1 443 ? 4.355 22.734 -0.485 1 86.69 443 GLY B CA 1
ATOM 9029 C C . GLY B 1 443 ? 3.666 22.297 -1.765 1 86.69 443 GLY B C 1
ATOM 9030 O O . GLY B 1 443 ? 3.232 21.156 -1.885 1 86.69 443 GLY B O 1
ATOM 9031 N N . PRO B 1 444 ? 3.393 22.969 -2.627 1 78.38 444 PRO B N 1
ATOM 9032 C CA . PRO B 1 444 ? 3.768 24.391 -2.611 1 78.38 444 PRO B CA 1
ATOM 9033 C C . PRO B 1 444 ? 3.098 25.172 -1.481 1 78.38 444 PRO B C 1
ATOM 9035 O O . PRO B 1 444 ? 2.514 24.562 -0.576 1 78.38 444 PRO B O 1
ATOM 9038 N N . LYS B 1 445 ? 3.322 26.344 -1.396 1 91.19 445 LYS B N 1
ATOM 9039 C CA . LYS B 1 445 ? 2.803 27.375 -0.496 1 91.19 445 LYS B CA 1
ATOM 9040 C C . LYS B 1 445 ? 3.352 27.188 0.916 1 91.19 445 LYS B C 1
ATOM 9042 O O . LYS B 1 445 ? 2.6 27.25 1.892 1 91.19 445 LYS B O 1
ATOM 9047 N N . THR B 1 446 ? 4.535 26.656 1.135 1 94.94 446 THR B N 1
ATOM 9048 C CA . THR B 1 446 ? 5.398 26.766 2.307 1 94.94 446 THR B CA 1
ATOM 9049 C C . THR B 1 446 ? 6.57 27.703 2.033 1 94.94 446 THR B C 1
ATOM 9051 O O . THR B 1 446 ? 6.812 28.078 0.884 1 94.94 446 THR B O 1
ATOM 9054 N N . VAL B 1 447 ? 7.227 28.094 3.137 1 96.69 447 VAL B N 1
ATOM 9055 C CA . VAL B 1 447 ? 8.352 29.016 2.943 1 96.69 447 VAL B CA 1
ATOM 9056 C C . VAL B 1 447 ? 9.43 28.734 3.984 1 96.69 447 VAL B C 1
ATOM 9058 O O . VAL B 1 447 ? 9.125 28.281 5.098 1 96.69 447 VAL B O 1
ATOM 9061 N N . TYR B 1 448 ? 10.664 28.875 3.555 1 97.69 448 TYR B N 1
ATOM 9062 C CA . TYR B 1 448 ? 11.766 28.891 4.516 1 97.69 448 TYR B CA 1
ATOM 9063 C C . TYR B 1 448 ? 11.906 30.266 5.152 1 97.69 448 TYR B C 1
ATOM 9065 O O . TYR B 1 448 ? 11.633 31.281 4.508 1 97.69 448 TYR B O 1
ATOM 9073 N N . GLY B 1 449 ? 12.195 30.312 6.332 1 96.19 449 GLY B N 1
ATOM 9074 C CA . GLY B 1 449 ? 12.477 31.531 7.062 1 96.19 449 GLY B CA 1
ATOM 9075 C C . GLY B 1 449 ? 13.695 31.422 7.969 1 96.19 449 GLY B C 1
ATOM 9076 O O . GLY B 1 449 ? 14.438 30.438 7.891 1 96.19 449 GLY B O 1
ATOM 9077 N N . ASP B 1 450 ? 13.969 32.469 8.688 1 93.31 450 ASP B N 1
ATOM 9078 C CA . ASP B 1 450 ? 15.078 32.5 9.633 1 93.31 450 ASP B CA 1
ATOM 9079 C C . ASP B 1 450 ? 14.703 31.797 10.938 1 93.31 450 ASP B C 1
ATOM 9081 O O . ASP B 1 450 ? 14.734 32.406 12.008 1 93.31 450 ASP B O 1
ATOM 9085 N N . VAL B 1 451 ? 14.352 30.562 10.75 1 96.12 451 VAL B N 1
ATOM 9086 C CA . VAL B 1 451 ? 13.945 29.75 11.891 1 96.12 451 VAL B CA 1
ATOM 9087 C C . VAL B 1 451 ? 14.797 28.484 11.953 1 96.12 451 VAL B C 1
ATOM 9089 O O . VAL B 1 451 ? 15.367 28.062 10.945 1 96.12 451 VAL B O 1
ATOM 9092 N N . TYR B 1 452 ? 14.898 27.859 13.102 1 96.19 452 TYR B N 1
ATOM 9093 C CA . TYR B 1 452 ? 15.758 26.719 13.414 1 96.19 452 TYR B CA 1
ATOM 9094 C C . TYR B 1 452 ? 15.312 25.484 12.648 1 96.19 452 TYR B C 1
ATOM 9096 O O . TYR B 1 452 ? 14.125 25.156 12.633 1 96.19 452 TYR B O 1
ATOM 9104 N N . TYR B 1 453 ? 16.25 24.781 11.969 1 96.88 453 TYR B N 1
ATOM 9105 C CA . TYR B 1 453 ? 16.094 23.469 11.375 1 96.88 453 TYR B CA 1
ATOM 9106 C C . TYR B 1 453 ? 17.141 22.5 11.906 1 96.88 453 TYR B C 1
ATOM 9108 O O . TYR B 1 453 ? 18.328 22.688 11.672 1 96.88 453 TYR B O 1
ATOM 9116 N N . HIS B 1 454 ? 16.641 21.453 12.461 1 98.06 454 HIS B N 1
ATOM 9117 C CA . HIS B 1 454 ? 17.547 20.484 13.07 1 98.06 454 HIS B CA 1
ATOM 9118 C C . HIS B 1 454 ? 18.422 19.812 12.016 1 98.06 454 HIS B C 1
ATOM 9120 O O . HIS B 1 454 ? 19.641 19.75 12.156 1 98.06 454 HIS B O 1
ATOM 9126 N N . GLU B 1 455 ? 17.875 19.266 10.945 1 98.38 455 GLU B N 1
ATOM 9127 C CA . GLU B 1 455 ? 18.625 18.484 9.969 1 98.38 455 GLU B CA 1
ATOM 9128 C C . GLU B 1 455 ? 19.672 19.344 9.273 1 98.38 455 GLU B C 1
ATOM 9130 O O . GLU B 1 455 ? 20.766 18.891 8.977 1 98.38 455 GLU B O 1
ATOM 9135 N N . MET B 1 456 ? 19.359 20.641 9.008 1 98.38 456 MET B N 1
ATOM 9136 C CA . MET B 1 456 ? 20.328 21.547 8.367 1 98.38 456 MET B CA 1
ATOM 9137 C C . MET B 1 456 ? 21.5 21.828 9.289 1 98.38 456 MET B C 1
ATOM 9139 O O . MET B 1 456 ? 22.641 21.891 8.836 1 98.38 456 MET B O 1
ATOM 9143 N N . GLN B 1 457 ? 21.203 21.969 10.578 1 98.06 457 GLN B N 1
ATOM 9144 C CA . GLN B 1 457 ? 22.266 22.188 11.547 1 98.06 457 GLN B CA 1
ATOM 9145 C C . GLN B 1 457 ? 23.141 20.953 11.68 1 98.06 457 GLN B C 1
ATOM 9147 O O . GLN B 1 457 ? 24.359 21.062 11.852 1 98.06 457 GLN B O 1
ATOM 9152 N N . VAL B 1 458 ? 22.484 19.75 11.625 1 98.5 458 VAL B N 1
ATOM 9153 C CA . VAL B 1 458 ? 23.25 18.516 11.641 1 98.5 458 VAL B CA 1
ATOM 9154 C C . VAL B 1 458 ? 24.266 18.531 10.492 1 98.5 458 VAL B C 1
ATOM 9156 O O . VAL B 1 458 ? 25.453 18.281 10.703 1 98.5 458 VAL B O 1
ATOM 9159 N N . TRP B 1 459 ? 23.844 18.828 9.289 1 98.75 459 TRP B N 1
ATOM 9160 C CA . TRP B 1 459 ? 24.719 18.797 8.117 1 98.75 459 TRP B CA 1
ATOM 9161 C C . TRP B 1 459 ? 25.781 19.875 8.203 1 98.75 459 TRP B C 1
ATOM 9163 O O . TRP B 1 459 ? 26.938 19.656 7.824 1 98.75 459 TRP B O 1
ATOM 9173 N N . ALA B 1 460 ? 25.391 21.094 8.711 1 98.56 460 ALA B N 1
ATOM 9174 C CA . ALA B 1 460 ? 26.391 22.141 8.914 1 98.56 460 ALA B CA 1
ATOM 9175 C C . ALA B 1 460 ? 27.469 21.688 9.883 1 98.56 460 ALA B C 1
ATOM 9177 O O . ALA B 1 460 ? 28.656 22 9.68 1 98.56 460 ALA B O 1
ATOM 9178 N N . ASN B 1 461 ? 27.094 21 10.922 1 98.38 461 ASN B N 1
ATOM 9179 C CA . ASN B 1 461 ? 28.031 20.5 11.914 1 98.38 461 ASN B CA 1
ATOM 9180 C C . ASN B 1 461 ? 28.891 19.375 11.344 1 98.38 461 ASN B C 1
ATOM 9182 O O . ASN B 1 461 ? 29.922 19.016 11.922 1 98.38 461 ASN B O 1
ATOM 9186 N N . MET B 1 462 ? 28.531 18.844 10.203 1 98 462 MET B N 1
ATOM 9187 C CA . MET B 1 462 ? 29.297 17.781 9.555 1 98 462 MET B CA 1
ATOM 9188 C C . MET B 1 462 ? 30.172 18.328 8.438 1 98 462 MET B C 1
ATOM 9190 O O . MET B 1 462 ? 30.75 17.578 7.664 1 98 462 MET B O 1
ATOM 9194 N N . GLY B 1 463 ? 30.125 19.609 8.234 1 98.12 463 GLY B N 1
ATOM 9195 C CA . GLY B 1 463 ? 31.062 20.25 7.312 1 98.12 463 GLY B CA 1
ATOM 9196 C C . GLY B 1 463 ? 30.422 20.609 5.98 1 98.12 463 GLY B C 1
ATOM 9197 O O . GLY B 1 463 ? 31.125 20.797 4.988 1 98.12 463 GLY B O 1
ATOM 9198 N N . TYR B 1 464 ? 29.141 20.688 5.93 1 98.81 464 TYR B N 1
ATOM 9199 C CA . TYR B 1 464 ? 28.453 21.031 4.691 1 98.81 464 TYR B CA 1
ATOM 9200 C C . TYR B 1 464 ? 28 22.484 4.711 1 98.81 464 TYR B C 1
ATOM 9202 O O . TYR B 1 464 ? 27.547 23 5.742 1 98.81 464 TYR B O 1
ATOM 9210 N N . PHE B 1 465 ? 28.109 23.172 3.6 1 98.81 465 PHE B N 1
ATOM 9211 C CA . PHE B 1 465 ? 27.188 24.281 3.359 1 98.81 465 PHE B CA 1
ATOM 9212 C C . PHE B 1 465 ? 25.766 23.766 3.15 1 98.81 465 PHE B C 1
ATOM 9214 O O . PHE B 1 465 ? 25.562 22.781 2.443 1 98.81 465 PHE B O 1
ATOM 9221 N N . VAL B 1 466 ? 24.828 24.328 3.787 1 98.88 466 VAL B N 1
ATOM 9222 C CA . VAL B 1 466 ? 23.422 24.078 3.477 1 98.88 466 VAL B CA 1
ATOM 9223 C C . VAL B 1 466 ? 22.797 25.328 2.844 1 98.88 466 VAL B C 1
ATOM 9225 O O . VAL B 1 466 ? 22.812 26.406 3.438 1 98.88 466 VAL B O 1
ATOM 9228 N N . ILE B 1 467 ? 22.281 25.172 1.629 1 98.88 467 ILE B N 1
ATOM 9229 C CA . ILE B 1 467 ? 21.766 26.312 0.878 1 98.88 467 ILE B CA 1
ATOM 9230 C C . ILE B 1 467 ? 20.281 26.078 0.561 1 98.88 467 ILE B C 1
ATOM 9232 O O . ILE B 1 467 ? 19.875 24.953 0.299 1 98.88 467 ILE B O 1
ATOM 9236 N N . PHE B 1 468 ? 19.453 27.047 0.72 1 98.69 468 PHE B N 1
ATOM 9237 C CA . PHE B 1 468 ? 18.016 26.953 0.469 1 98.69 468 PHE B CA 1
ATOM 9238 C C . PHE B 1 468 ? 17.422 28.312 0.147 1 98.69 468 PHE B C 1
ATOM 9240 O O . PHE B 1 468 ? 18 29.344 0.501 1 98.69 468 PHE B O 1
ATOM 9247 N N . THR B 1 469 ? 16.344 28.359 -0.565 1 98.44 469 THR B N 1
ATOM 9248 C CA . THR B 1 469 ? 15.672 29.578 -0.997 1 98.44 469 THR B CA 1
ATOM 9249 C C . THR B 1 469 ? 14.172 29.344 -1.126 1 98.44 469 THR B C 1
ATOM 9251 O O . THR B 1 469 ? 13.68 28.25 -0.812 1 98.44 469 THR B O 1
ATOM 9254 N N . ASN B 1 470 ? 13.422 30.359 -1.43 1 98.31 470 ASN B N 1
ATOM 9255 C CA . ASN B 1 470 ? 11.984 30.281 -1.667 1 98.31 470 ASN B CA 1
ATOM 9256 C C . ASN B 1 470 ? 11.648 30.516 -3.137 1 98.31 470 ASN B C 1
ATOM 9258 O O . ASN B 1 470 ? 11.5 31.656 -3.572 1 98.31 470 ASN B O 1
ATOM 9262 N N . PRO B 1 471 ? 11.469 29.453 -3.879 1 98.31 471 PRO B N 1
ATOM 9263 C CA . PRO B 1 471 ? 11.133 29.609 -5.297 1 98.31 471 PRO B CA 1
ATOM 9264 C C . PRO B 1 471 ? 9.695 30.062 -5.512 1 98.31 471 PRO B C 1
ATOM 9266 O O . PRO B 1 471 ? 8.898 30.078 -4.57 1 98.31 471 PRO B O 1
ATOM 9269 N N . HIS B 1 472 ? 9.43 30.578 -6.793 1 98.12 472 HIS B N 1
ATOM 9270 C CA . HIS B 1 472 ? 8.016 30.766 -7.117 1 98.12 472 HIS B CA 1
ATOM 9271 C C . HIS B 1 472 ? 7.188 29.547 -6.691 1 98.12 472 HIS B C 1
ATOM 9273 O O . HIS B 1 472 ? 7.625 28.406 -6.844 1 98.12 472 HIS B O 1
ATOM 9279 N N . GLY B 1 473 ? 5.977 29.75 -6.223 1 97.25 473 GLY B N 1
ATOM 9280 C CA . GLY B 1 473 ? 5.164 28.719 -5.602 1 97.25 473 GLY B CA 1
ATOM 9281 C C . GLY B 1 473 ? 5.172 28.781 -4.086 1 97.25 473 GLY B C 1
ATOM 9282 O O . GLY B 1 473 ? 4.289 28.219 -3.434 1 97.25 473 GLY B O 1
ATOM 9283 N N . SER B 1 474 ? 6.195 29.438 -3.523 1 97.69 474 SER B N 1
ATOM 9284 C CA . SER B 1 474 ? 6.289 29.594 -2.074 1 97.69 474 SER B CA 1
ATOM 9285 C C . SER B 1 474 ? 5.254 30.578 -1.554 1 97.69 474 SER B C 1
ATOM 9287 O O . SER B 1 474 ? 4.758 31.422 -2.305 1 97.69 474 SER B O 1
ATOM 9289 N N . ASP B 1 475 ? 4.953 30.5 -0.351 1 96.62 475 ASP B N 1
ATOM 9290 C CA . ASP B 1 475 ? 4.051 31.422 0.323 1 96.62 475 ASP B CA 1
ATOM 9291 C C . ASP B 1 475 ? 4.773 32.688 0.727 1 96.62 475 ASP B C 1
ATOM 9293 O O . ASP B 1 475 ? 5.973 32.844 0.47 1 96.62 475 ASP B O 1
ATOM 9297 N N . GLY B 1 476 ? 4.066 33.656 1.239 1 95.19 476 GLY B N 1
ATOM 9298 C CA . GLY B 1 476 ? 4.633 34.844 1.861 1 95.19 476 GLY B CA 1
ATOM 9299 C C . GLY B 1 476 ? 4.836 36 0.887 1 95.19 476 GLY B C 1
ATOM 9300 O O . GLY B 1 476 ? 5.078 37.125 1.299 1 95.19 476 GLY B O 1
ATOM 9301 N N . TYR B 1 477 ? 4.691 35.75 -0.399 1 95.94 477 TYR B N 1
ATOM 9302 C CA . TYR B 1 477 ? 4.969 36.781 -1.405 1 95.94 477 TYR B CA 1
ATOM 9303 C C . TYR B 1 477 ? 3.723 37.094 -2.23 1 95.94 477 TYR B C 1
ATOM 9305 O O . TYR B 1 477 ? 3.818 37.625 -3.336 1 95.94 477 TYR B O 1
ATOM 9313 N N . GLY B 1 478 ? 2.566 36.656 -1.737 1 96.06 478 GLY B N 1
ATOM 9314 C CA . GLY B 1 478 ? 1.303 36.938 -2.395 1 96.06 478 GLY B CA 1
ATOM 9315 C C . GLY B 1 478 ? 0.847 35.844 -3.33 1 96.06 478 GLY B C 1
ATOM 9316 O O . GLY B 1 478 ? 1.623 34.938 -3.664 1 96.06 478 GLY B O 1
ATOM 9317 N N . ASN B 1 479 ? -0.407 35.938 -3.775 1 97.25 479 ASN B N 1
ATOM 9318 C CA . ASN B 1 479 ? -1.037 34.938 -4.633 1 97.25 479 ASN B CA 1
ATOM 9319 C C . ASN B 1 479 ? -0.299 34.812 -5.961 1 97.25 479 ASN B C 1
ATOM 9321 O O . ASN B 1 479 ? -0.102 33.688 -6.449 1 97.25 479 ASN B O 1
ATOM 9325 N N . LYS B 1 480 ? 0.068 35.906 -6.535 1 96.75 480 LYS B N 1
ATOM 9326 C CA . LYS B 1 480 ? 0.691 35.875 -7.855 1 96.75 480 LYS B CA 1
ATOM 9327 C C . LYS B 1 480 ? 2.004 35.094 -7.82 1 96.75 480 LYS B C 1
ATOM 9329 O O . LYS B 1 480 ? 2.275 34.281 -8.711 1 96.75 480 LYS B O 1
ATOM 9334 N N . PHE B 1 481 ? 2.83 35.344 -6.82 1 96.94 481 PHE B N 1
ATOM 9335 C CA . PHE B 1 481 ? 4.109 34.656 -6.676 1 96.94 481 PHE B CA 1
ATOM 9336 C C . PHE B 1 481 ? 3.906 33.188 -6.379 1 96.94 481 PHE B C 1
ATOM 9338 O O . PHE B 1 481 ? 4.672 32.344 -6.848 1 96.94 481 PHE B O 1
ATOM 9345 N N . ALA B 1 482 ? 2.863 32.906 -5.629 1 96.94 482 ALA B N 1
ATOM 9346 C CA . ALA B 1 482 ? 2.607 31.531 -5.176 1 96.94 482 ALA B CA 1
ATOM 9347 C C . ALA B 1 482 ? 1.957 30.703 -6.281 1 96.94 482 ALA B C 1
ATOM 9349 O O . ALA B 1 482 ? 1.915 29.469 -6.199 1 96.94 482 ALA B O 1
ATOM 9350 N N . ASP B 1 483 ? 1.457 31.312 -7.332 1 97.31 483 ASP B N 1
ATOM 9351 C CA . ASP B 1 483 ? 0.682 30.625 -8.359 1 97.31 483 ASP B CA 1
ATOM 9352 C C . ASP B 1 483 ? 1.595 30.016 -9.414 1 97.31 483 ASP B C 1
ATOM 9354 O O . ASP B 1 483 ? 1.978 30.688 -10.375 1 97.31 483 ASP B O 1
ATOM 9358 N N . ILE B 1 484 ? 1.82 28.719 -9.211 1 97.62 484 ILE B N 1
ATOM 9359 C CA . ILE B 1 484 ? 2.564 28.031 -10.258 1 97.62 484 ILE B CA 1
ATOM 9360 C C . ILE B 1 484 ? 1.697 26.922 -10.867 1 97.62 484 ILE B C 1
ATOM 9362 O O . ILE B 1 484 ? 2.215 25.938 -11.398 1 97.62 484 ILE B O 1
ATOM 9366 N N . ARG B 1 485 ? 0.367 27.094 -10.734 1 97.56 485 ARG B N 1
ATOM 9367 C CA . ARG B 1 485 ? -0.534 26.125 -11.367 1 97.56 485 ARG B CA 1
ATOM 9368 C C . ARG B 1 485 ? -0.275 26.031 -12.867 1 97.56 485 ARG B C 1
ATOM 9370 O O . ARG B 1 485 ? -0.124 27.062 -13.539 1 97.56 485 ARG B O 1
ATOM 9377 N N . GLY B 1 486 ? -0.115 24.703 -13.266 1 97.94 486 GLY B N 1
ATOM 9378 C CA . GLY B 1 486 ? 0.145 24.422 -14.664 1 97.94 486 GLY B CA 1
ATOM 9379 C C . GLY B 1 486 ? 1.589 24.672 -15.062 1 97.94 486 GLY B C 1
ATOM 9380 O O . GLY B 1 486 ? 1.948 24.516 -16.234 1 97.94 486 GLY B O 1
ATOM 9381 N N . LYS B 1 487 ? 2.426 25.016 -14.055 1 97.75 487 LYS B N 1
ATOM 9382 C CA . LYS B 1 487 ? 3.787 25.422 -14.398 1 97.75 487 LYS B CA 1
ATOM 9383 C C . LYS B 1 487 ? 4.812 24.672 -13.555 1 97.75 487 LYS B C 1
ATOM 9385 O O . LYS B 1 487 ? 5.973 25.078 -13.477 1 97.75 487 LYS B O 1
ATOM 9390 N N . TYR B 1 488 ? 4.406 23.609 -12.93 1 98.06 488 TYR B N 1
ATOM 9391 C CA . TYR B 1 488 ? 5.332 22.844 -12.102 1 98.06 488 TYR B CA 1
ATOM 9392 C C . TYR B 1 488 ? 6.539 22.391 -12.914 1 98.06 488 TYR B C 1
ATOM 9394 O O . TYR B 1 488 ? 6.391 21.891 -14.031 1 98.06 488 TYR B O 1
ATOM 9402 N N . GLY B 1 489 ? 7.727 22.531 -12.359 1 98.12 489 GLY B N 1
ATOM 9403 C CA . GLY B 1 489 ? 8.945 22.094 -13.008 1 98.12 489 GLY B CA 1
ATOM 9404 C C . GLY B 1 489 ? 9.5 23.109 -13.992 1 98.12 489 GLY B C 1
ATOM 9405 O O . GLY B 1 489 ? 10.516 22.844 -14.648 1 98.12 489 GLY B O 1
ATOM 9406 N N . THR B 1 490 ? 8.906 24.25 -14.078 1 98.38 490 THR B N 1
ATOM 9407 C CA . THR B 1 490 ? 9.383 25.266 -15.008 1 98.38 490 THR B CA 1
ATOM 9408 C C . THR B 1 490 ? 9.992 26.453 -14.266 1 98.38 490 THR B C 1
ATOM 9410 O O . THR B 1 490 ? 11.156 26.391 -13.852 1 98.38 490 THR B O 1
ATOM 9413 N N . ILE B 1 491 ? 9.102 27.406 -13.805 1 98.31 491 ILE B N 1
ATOM 9414 C CA . ILE B 1 491 ? 9.625 28.609 -13.18 1 98.31 491 ILE B CA 1
ATOM 9415 C C . ILE B 1 491 ? 10.227 28.266 -11.82 1 98.31 491 ILE B C 1
ATOM 9417 O O . ILE B 1 491 ? 11.219 28.875 -11.406 1 98.31 491 ILE B O 1
ATOM 9421 N N . ASP B 1 492 ? 9.625 27.422 -11.125 1 98.38 492 ASP B N 1
ATOM 9422 C CA . ASP B 1 492 ? 10.133 27 -9.828 1 98.38 492 ASP B CA 1
ATOM 9423 C C . ASP B 1 492 ? 11.492 26.297 -9.977 1 98.38 492 ASP B C 1
ATOM 9425 O O . ASP B 1 492 ? 12.43 26.594 -9.227 1 98.38 492 ASP B O 1
ATOM 9429 N N . TYR B 1 493 ? 11.617 25.375 -10.977 1 98.75 493 TYR B N 1
ATOM 9430 C CA . TYR B 1 493 ? 12.883 24.719 -11.273 1 98.75 493 TYR B CA 1
ATOM 9431 C C . TYR B 1 493 ? 13.953 25.75 -11.617 1 98.75 493 TYR B C 1
ATOM 9433 O O . TYR B 1 493 ? 15.078 25.672 -11.117 1 98.75 493 TYR B O 1
ATOM 9441 N N . LYS B 1 494 ? 13.641 26.688 -12.445 1 98.75 494 LYS B N 1
ATOM 9442 C CA . LYS B 1 494 ? 14.586 27.719 -12.859 1 98.75 494 LYS B CA 1
ATOM 9443 C C . LYS B 1 494 ? 15.062 28.547 -11.656 1 98.75 494 LYS B C 1
ATOM 9445 O O . LYS B 1 494 ? 16.234 28.891 -11.562 1 98.75 494 LYS B O 1
ATOM 9450 N N . ASP B 1 495 ? 14.141 28.859 -10.773 1 98.69 495 ASP B N 1
ATOM 9451 C CA . ASP B 1 495 ? 14.5 29.594 -9.57 1 98.69 495 ASP B CA 1
ATOM 9452 C C . ASP B 1 495 ? 15.57 28.859 -8.766 1 98.69 495 ASP B C 1
ATOM 9454 O O . ASP B 1 495 ? 16.547 29.469 -8.312 1 98.69 495 ASP B O 1
ATOM 9458 N N . LEU B 1 496 ? 15.43 27.594 -8.609 1 98.81 496 LEU B N 1
ATOM 9459 C CA . LEU B 1 496 ? 16.344 26.781 -7.797 1 98.81 496 LEU B CA 1
ATOM 9460 C C . LEU B 1 496 ? 17.703 26.641 -8.484 1 98.81 496 LEU B C 1
ATOM 9462 O O . LEU B 1 496 ? 18.734 26.688 -7.824 1 98.81 496 LEU B O 1
ATOM 9466 N N . MET B 1 497 ? 17.719 26.453 -9.805 1 98.81 497 MET B N 1
ATOM 9467 C CA . MET B 1 497 ? 18.984 26.359 -10.547 1 98.81 497 MET B CA 1
ATOM 9468 C C . MET B 1 497 ? 19.719 27.703 -10.523 1 98.81 497 MET B C 1
ATOM 9470 O O . MET B 1 497 ? 20.938 27.734 -10.32 1 98.81 497 MET B O 1
ATOM 9474 N N . ASN B 1 498 ? 18.922 28.797 -10.734 1 98.75 498 ASN B N 1
ATOM 9475 C CA . ASN B 1 498 ? 19.531 30.125 -10.648 1 98.75 498 ASN B CA 1
ATOM 9476 C C . ASN B 1 498 ? 20.172 30.359 -9.281 1 98.75 498 ASN B C 1
ATOM 9478 O O . ASN B 1 498 ? 21.281 30.891 -9.195 1 98.75 498 ASN B O 1
ATOM 9482 N N . PHE B 1 499 ? 19.484 30 -8.289 1 98.81 499 PHE B N 1
ATOM 9483 C CA . PHE B 1 499 ? 20 30.172 -6.934 1 98.81 499 PHE B CA 1
ATOM 9484 C C . PHE B 1 499 ? 21.25 29.328 -6.711 1 98.81 499 PHE B C 1
ATOM 9486 O O . PHE B 1 499 ? 22.219 29.797 -6.113 1 98.81 499 PHE B O 1
ATOM 9493 N N . THR B 1 500 ? 21.203 28.094 -7.125 1 98.81 500 THR B N 1
ATOM 9494 C CA . THR B 1 500 ? 22.359 27.203 -7.004 1 98.81 500 THR B CA 1
ATOM 9495 C C . THR B 1 500 ? 23.578 27.797 -7.707 1 98.81 500 THR B C 1
ATOM 9497 O O . THR B 1 500 ? 24.672 27.797 -7.152 1 98.81 500 THR B O 1
ATOM 9500 N N . ASP B 1 501 ? 23.406 28.328 -8.898 1 98.56 501 ASP B N 1
ATOM 9501 C CA . ASP B 1 501 ? 24.5 28.969 -9.633 1 98.56 501 ASP B CA 1
ATOM 9502 C C . ASP B 1 501 ? 25.047 30.156 -8.859 1 98.56 501 ASP B C 1
ATOM 9504 O O . ASP B 1 501 ? 26.266 30.312 -8.75 1 98.56 501 ASP B O 1
ATOM 9508 N N . TYR B 1 502 ? 24.125 30.938 -8.367 1 98.44 502 TYR B N 1
ATOM 9509 C CA . TYR B 1 502 ? 24.531 32.125 -7.609 1 98.44 502 TYR B CA 1
ATOM 9510 C C . TYR B 1 502 ? 25.406 31.75 -6.422 1 98.44 502 TYR B C 1
ATOM 9512 O O . TYR B 1 502 ? 26.469 32.344 -6.211 1 98.44 502 TYR B O 1
ATOM 9520 N N . VAL B 1 503 ? 25.016 30.797 -5.656 1 98.44 503 VAL B N 1
ATOM 9521 C CA . VAL B 1 503 ? 25.703 30.391 -4.43 1 98.44 503 VAL B CA 1
ATOM 9522 C C . VAL B 1 503 ? 27.047 29.766 -4.773 1 98.44 503 VAL B C 1
ATOM 9524 O O . VAL B 1 503 ? 28.047 29.984 -4.086 1 98.44 503 VAL B O 1
ATOM 9527 N N . LEU B 1 504 ? 27.094 28.922 -5.801 1 97.94 504 LEU B N 1
ATOM 9528 C CA . LEU B 1 504 ? 28.328 28.219 -6.188 1 97.94 504 LEU B CA 1
ATOM 9529 C C . LEU B 1 504 ? 29.375 29.219 -6.672 1 97.94 504 LEU B C 1
ATOM 9531 O O . LEU B 1 504 ? 30.578 28.953 -6.578 1 97.94 504 LEU B O 1
ATOM 9535 N N . GLU B 1 505 ? 28.969 30.328 -7.184 1 97.69 505 GLU B N 1
ATOM 9536 C CA . GLU B 1 505 ? 29.891 31.375 -7.621 1 97.69 505 GLU B CA 1
ATOM 9537 C C . GLU B 1 505 ? 30.391 32.219 -6.438 1 97.69 505 GLU B C 1
ATOM 9539 O O . GLU B 1 505 ? 31.562 32.594 -6.398 1 97.69 505 GLU B O 1
ATOM 9544 N N . LYS B 1 506 ? 29.594 32.406 -5.504 1 97.44 506 LYS B N 1
ATOM 9545 C CA . LYS B 1 506 ? 29.844 33.375 -4.445 1 97.44 506 LYS B CA 1
ATOM 9546 C C . LYS B 1 506 ? 30.578 32.719 -3.27 1 97.44 506 LYS B C 1
ATOM 9548 O O . LYS B 1 506 ? 31.328 33.375 -2.561 1 97.44 506 LYS B O 1
ATOM 9553 N N . TYR B 1 507 ? 30.375 31.5 -2.994 1 98 507 TYR B N 1
ATOM 9554 C CA . TYR B 1 507 ? 30.891 30.844 -1.796 1 98 507 TYR B CA 1
ATOM 9555 C C . TYR B 1 507 ? 31.906 29.766 -2.154 1 98 507 TYR B C 1
ATOM 9557 O O . TYR B 1 507 ? 31.891 29.234 -3.27 1 98 507 TYR B O 1
ATOM 9565 N N . PRO B 1 508 ? 32.812 29.422 -1.222 1 98 508 PRO B N 1
ATOM 9566 C CA . PRO B 1 508 ? 33.844 28.406 -1.507 1 98 508 PRO B CA 1
ATOM 9567 C C . PRO B 1 508 ? 33.281 26.984 -1.45 1 98 508 PRO B C 1
ATOM 9569 O O . PRO B 1 508 ? 33.75 26.172 -0.639 1 98 508 PRO B O 1
ATOM 9572 N N . ILE B 1 509 ? 32.406 26.641 -2.334 1 98.38 509 ILE B N 1
ATOM 9573 C CA . ILE B 1 509 ? 31.766 25.344 -2.459 1 98.38 509 ILE B CA 1
ATOM 9574 C C . ILE B 1 509 ? 32.375 24.578 -3.639 1 98.38 509 ILE B C 1
ATOM 9576 O O . ILE B 1 509 ? 32.594 25.156 -4.707 1 98.38 509 ILE B O 1
ATOM 9580 N N . ASP B 1 510 ? 32.719 23.328 -3.387 1 98.25 510 ASP B N 1
ATOM 9581 C CA . ASP B 1 510 ? 33.188 22.453 -4.457 1 98.25 510 ASP B CA 1
ATOM 9582 C C . ASP B 1 510 ? 32 22.016 -5.34 1 98.25 510 ASP B C 1
ATOM 9584 O O . ASP B 1 510 ? 31.172 21.203 -4.93 1 98.25 510 ASP B O 1
ATOM 9588 N N . LYS B 1 511 ? 31.984 22.469 -6.547 1 97.69 511 LYS B N 1
ATOM 9589 C CA . LYS B 1 511 ? 30.859 22.266 -7.461 1 97.69 511 LYS B CA 1
ATOM 9590 C C . LYS B 1 511 ? 30.656 20.781 -7.75 1 97.69 511 LYS B C 1
ATOM 9592 O O . LYS B 1 511 ? 29.562 20.375 -8.18 1 97.69 511 LYS B O 1
ATOM 9597 N N . SER B 1 512 ? 31.656 19.938 -7.551 1 97.94 512 SER B N 1
ATOM 9598 C CA . SER B 1 512 ? 31.547 18.516 -7.84 1 97.94 512 SER B CA 1
ATOM 9599 C C . SER B 1 512 ? 31.031 17.75 -6.633 1 97.94 512 SER B C 1
ATOM 9601 O O . SER B 1 512 ? 30.781 16.531 -6.719 1 97.94 512 SER B O 1
ATOM 9603 N N . ARG B 1 513 ? 30.797 18.359 -5.516 1 98.62 513 ARG B N 1
ATOM 9604 C CA . ARG B 1 513 ? 30.344 17.719 -4.285 1 98.62 513 ARG B CA 1
ATOM 9605 C C . ARG B 1 513 ? 29.078 18.406 -3.754 1 98.62 513 ARG B C 1
ATOM 9607 O O . ARG B 1 513 ? 29.016 18.75 -2.572 1 98.62 513 ARG B O 1
ATOM 9614 N N . VAL B 1 514 ? 28.094 18.578 -4.59 1 98.88 514 VAL B N 1
ATOM 9615 C CA . VAL B 1 514 ? 26.812 19.188 -4.211 1 98.88 514 VAL B CA 1
ATOM 9616 C C . VAL B 1 514 ? 25.703 18.141 -4.285 1 98.88 514 VAL B C 1
ATOM 9618 O O . VAL B 1 514 ? 25.594 17.422 -5.277 1 98.88 514 VAL B O 1
ATOM 9621 N N . GLY B 1 515 ? 24.984 17.953 -3.211 1 98.88 515 GLY B N 1
ATOM 9622 C CA . GLY B 1 515 ? 23.812 17.125 -3.176 1 98.88 515 GLY B CA 1
ATOM 9623 C C . GLY B 1 515 ? 22.516 17.906 -3.127 1 98.88 515 GLY B C 1
ATOM 9624 O O . GLY B 1 515 ? 22.531 19.125 -2.936 1 98.88 515 GLY B O 1
ATOM 9625 N N . VAL B 1 516 ? 21.391 17.266 -3.369 1 98.94 516 VAL B N 1
ATOM 9626 C CA . VAL B 1 516 ? 20.078 17.906 -3.32 1 98.94 516 VAL B CA 1
ATOM 9627 C C . VAL B 1 516 ? 19.094 17.016 -2.576 1 98.94 516 VAL B C 1
ATOM 9629 O O . VAL B 1 516 ? 19.156 15.789 -2.672 1 98.94 516 VAL B O 1
ATOM 9632 N N . THR B 1 517 ? 18.234 17.609 -1.797 1 98.88 517 THR B N 1
ATOM 9633 C CA . THR B 1 517 ? 17.188 16.875 -1.095 1 98.88 517 THR B CA 1
ATOM 9634 C C . THR B 1 517 ? 15.945 17.75 -0.898 1 98.88 517 THR B C 1
ATOM 9636 O O . THR B 1 517 ? 16.016 18.969 -1.056 1 98.88 517 THR B O 1
ATOM 9639 N N . GLY B 1 518 ? 14.852 17.125 -0.63 1 98.5 518 GLY B N 1
ATOM 9640 C CA . GLY B 1 518 ? 13.586 17.781 -0.314 1 98.5 518 GLY B CA 1
ATOM 9641 C C . GLY B 1 518 ? 12.453 16.797 -0.096 1 98.5 518 GLY B C 1
ATOM 9642 O O . GLY B 1 518 ? 12.547 15.625 -0.482 1 98.5 518 GLY B O 1
ATOM 9643 N N . GLY B 1 519 ? 11.414 17.219 0.55 1 98.25 519 GLY B N 1
ATOM 9644 C CA . GLY B 1 519 ? 10.25 16.391 0.819 1 98.25 519 GLY B CA 1
ATOM 9645 C C . GLY B 1 519 ? 8.969 16.969 0.249 1 98.25 519 GLY B C 1
ATOM 9646 O O . GLY B 1 519 ? 8.812 18.188 0.149 1 98.25 519 GLY B O 1
ATOM 9647 N N . SER B 1 520 ? 7.949 16.062 -0.129 1 98.25 520 SER B N 1
ATOM 9648 C CA . SER B 1 520 ? 6.676 16.469 -0.708 1 98.25 520 SER B CA 1
ATOM 9649 C C . SER B 1 520 ? 6.883 17.219 -2.021 1 98.25 520 SER B C 1
ATOM 9651 O O . SER B 1 520 ? 7.5 16.688 -2.951 1 98.25 520 SER B O 1
ATOM 9653 N N . TYR B 1 521 ? 6.582 18.516 -2.098 1 98 521 TYR B N 1
ATOM 9654 C CA . TYR B 1 521 ? 6.953 19.312 -3.26 1 98 521 TYR B CA 1
ATOM 9655 C C . TYR B 1 521 ? 8.469 19.312 -3.459 1 98 521 TYR B C 1
ATOM 9657 O O . TYR B 1 521 ? 8.945 19.203 -4.59 1 98 521 TYR B O 1
ATOM 9665 N N . GLY B 1 522 ? 9.234 19.453 -2.375 1 98.56 522 GLY B N 1
ATOM 9666 C CA . GLY B 1 522 ? 10.688 19.359 -2.477 1 98.56 522 GLY B CA 1
ATOM 9667 C C . GLY B 1 522 ? 11.156 18.031 -3.041 1 98.56 522 GLY B C 1
ATOM 9668 O O . GLY B 1 522 ? 12.172 17.969 -3.74 1 98.56 522 GLY B O 1
ATOM 9669 N N . GLY B 1 523 ? 10.438 16.938 -2.654 1 98.75 523 GLY B N 1
ATOM 9670 C CA . GLY B 1 523 ? 10.719 15.641 -3.246 1 98.75 523 GLY 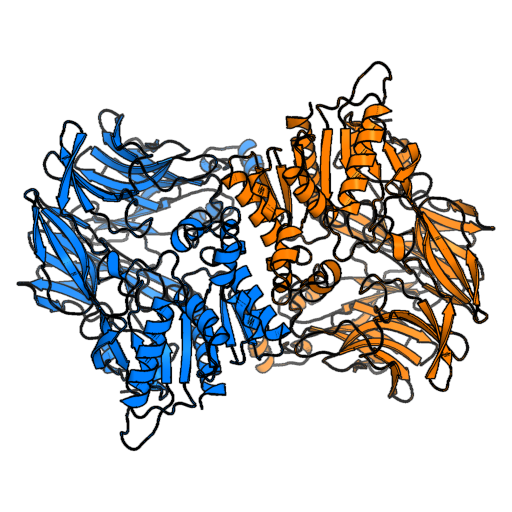B CA 1
ATOM 9671 C C . GLY B 1 523 ? 10.375 15.578 -4.723 1 98.75 523 GLY B C 1
ATOM 9672 O O . GLY B 1 523 ? 11.117 14.984 -5.508 1 98.75 523 GLY B O 1
ATOM 9673 N N . TYR B 1 524 ? 9.219 16.141 -5.133 1 98.75 524 TYR B N 1
ATOM 9674 C CA . TYR B 1 524 ? 8.867 16.297 -6.543 1 98.75 524 TYR B CA 1
ATOM 9675 C C . TYR B 1 524 ? 9.984 16.984 -7.312 1 98.75 524 TYR B C 1
ATOM 9677 O O . TYR B 1 524 ? 10.422 16.516 -8.359 1 98.75 524 TYR B O 1
ATOM 9685 N N . MET B 1 525 ? 10.438 18.094 -6.754 1 98.88 525 MET B N 1
ATOM 9686 C CA . MET B 1 525 ? 11.477 18.875 -7.41 1 98.88 525 MET B CA 1
ATOM 9687 C C . MET B 1 525 ? 12.797 18.125 -7.453 1 98.88 525 MET B C 1
ATOM 9689 O O . MET B 1 525 ? 13.539 18.203 -8.438 1 98.88 525 MET B O 1
ATOM 9693 N N . THR B 1 526 ? 13.102 17.391 -6.375 1 98.94 526 THR B N 1
ATOM 9694 C CA . THR B 1 526 ? 14.305 16.562 -6.383 1 98.94 526 THR B CA 1
ATOM 9695 C C . THR B 1 526 ? 14.242 15.531 -7.508 1 98.94 526 THR B C 1
ATOM 9697 O O . THR B 1 526 ? 15.203 15.367 -8.258 1 98.94 526 THR B O 1
ATOM 9700 N N . ASN B 1 527 ? 13.094 14.852 -7.637 1 98.94 527 ASN B N 1
ATOM 9701 C CA . ASN B 1 527 ? 12.883 13.922 -8.742 1 98.94 527 ASN B CA 1
ATOM 9702 C C . ASN B 1 527 ? 13.023 14.617 -10.094 1 98.94 527 ASN B C 1
ATOM 9704 O O . ASN B 1 527 ? 13.594 14.055 -11.031 1 98.94 527 ASN B O 1
ATOM 9708 N N . TRP B 1 528 ? 12.453 15.859 -10.164 1 98.94 528 TRP B N 1
ATOM 9709 C CA . TRP B 1 528 ? 12.5 16.641 -11.398 1 98.94 528 TRP B CA 1
ATOM 9710 C C . TRP B 1 528 ? 13.93 16.984 -11.773 1 98.94 528 TRP B C 1
ATOM 9712 O O . TRP B 1 528 ? 14.344 16.812 -12.922 1 98.94 528 TRP B O 1
ATOM 9722 N N . ILE B 1 529 ? 14.695 17.391 -10.805 1 98.94 529 ILE B N 1
ATOM 9723 C CA . ILE B 1 529 ? 16.062 17.859 -10.984 1 98.94 529 ILE B CA 1
ATOM 9724 C C . ILE B 1 529 ? 16.922 16.734 -11.562 1 98.94 529 ILE B C 1
ATOM 9726 O O . ILE B 1 529 ? 17.656 16.953 -12.531 1 98.94 529 ILE B O 1
ATOM 9730 N N . ILE B 1 530 ? 16.844 15.531 -11.062 1 98.88 530 ILE B N 1
ATOM 9731 C CA . ILE B 1 530 ? 17.75 14.469 -11.469 1 98.88 530 ILE B CA 1
ATOM 9732 C C . ILE B 1 530 ? 17.406 14.023 -12.891 1 98.88 530 ILE B C 1
ATOM 9734 O O . ILE B 1 530 ? 18.234 13.398 -13.57 1 98.88 530 ILE B O 1
ATOM 9738 N N . GLY B 1 531 ? 16.188 14.336 -13.367 1 98.81 531 GLY B N 1
ATOM 9739 C CA . GLY B 1 531 ? 15.82 14.023 -14.734 1 98.81 531 GLY B CA 1
ATOM 9740 C C . GLY B 1 531 ? 16.203 15.109 -15.719 1 98.81 531 GLY B C 1
ATOM 9741 O O . GLY B 1 531 ? 16.109 14.922 -16.938 1 98.81 531 GLY B O 1
ATOM 9742 N N . HIS B 1 532 ? 16.703 16.25 -15.211 1 98.81 532 HIS B N 1
ATOM 9743 C CA . HIS B 1 532 ? 16.891 17.391 -16.109 1 98.81 532 HIS B CA 1
ATOM 9744 C C . HIS B 1 532 ? 18.312 17.922 -16.031 1 98.81 532 HIS B C 1
ATOM 9746 O O . HIS B 1 532 ? 18.719 18.734 -16.875 1 98.81 532 HIS B O 1
ATOM 9752 N N . THR B 1 533 ? 19.078 17.547 -14.992 1 98.56 533 THR B N 1
ATOM 9753 C CA . THR B 1 533 ? 20.484 17.906 -14.875 1 98.56 533 THR B CA 1
ATOM 9754 C C . THR B 1 533 ? 21.266 16.828 -14.133 1 98.56 533 THR B C 1
ATOM 9756 O O . THR B 1 533 ? 20.672 16.016 -13.414 1 98.56 533 THR B O 1
ATOM 9759 N N . ASP B 1 534 ? 22.594 16.766 -14.32 1 97.56 534 ASP B N 1
ATOM 9760 C CA . ASP B 1 534 ? 23.453 15.844 -13.602 1 97.56 534 ASP B CA 1
ATOM 9761 C C . ASP B 1 534 ? 24.438 16.594 -12.703 1 97.56 534 ASP B C 1
ATOM 9763 O O . ASP B 1 534 ? 25.469 16.047 -12.297 1 97.56 534 ASP B O 1
ATOM 9767 N N . ARG B 1 535 ? 24.125 17.828 -12.492 1 98.12 535 ARG B N 1
ATOM 9768 C CA . ARG B 1 535 ? 25.094 18.672 -11.789 1 98.12 535 ARG B CA 1
ATOM 9769 C C . ARG B 1 535 ? 25.203 18.266 -10.32 1 98.12 535 ARG B C 1
ATOM 9771 O O . ARG B 1 535 ? 26.188 18.578 -9.656 1 98.12 535 ARG B O 1
ATOM 9778 N N . PHE B 1 536 ? 24.234 17.594 -9.797 1 98.88 536 PHE B N 1
ATOM 9779 C CA . PHE B 1 536 ? 24.281 17.156 -8.414 1 98.88 536 PHE B CA 1
ATOM 9780 C C . PHE B 1 536 ? 24.859 15.75 -8.312 1 98.88 536 PHE B C 1
ATOM 9782 O O . PHE B 1 536 ? 24.469 14.852 -9.062 1 98.88 536 PHE B O 1
ATOM 9789 N N . LYS B 1 537 ? 25.734 15.555 -7.375 1 98.75 537 LYS B N 1
ATOM 9790 C CA . LYS B 1 537 ? 26.469 14.305 -7.246 1 98.75 537 LYS B CA 1
ATOM 9791 C C . LYS B 1 537 ? 25.578 13.195 -6.703 1 98.75 537 LYS B C 1
ATOM 9793 O O . LYS B 1 537 ? 25.797 12.016 -7.004 1 98.75 537 LYS B O 1
ATOM 9798 N N . CYS B 1 538 ? 24.625 13.547 -5.883 1 98.88 538 CYS B N 1
ATOM 9799 C CA . CYS B 1 538 ? 23.641 12.617 -5.344 1 98.88 538 CYS B CA 1
ATOM 9800 C C . CYS B 1 538 ? 22.375 13.352 -4.926 1 98.88 538 CYS B C 1
ATOM 9802 O O . CYS B 1 538 ? 22.359 14.586 -4.859 1 98.88 538 CYS B O 1
ATOM 9804 N N . ALA B 1 539 ? 21.297 12.594 -4.75 1 98.94 539 ALA B N 1
ATOM 9805 C CA . ALA B 1 539 ? 20.016 13.18 -4.383 1 98.94 539 ALA B CA 1
ATOM 9806 C C . ALA B 1 539 ? 19.297 12.328 -3.336 1 98.94 539 ALA B C 1
ATOM 9808 O O . ALA B 1 539 ? 19.531 11.117 -3.254 1 98.94 539 ALA B O 1
ATOM 9809 N N . ALA B 1 540 ? 18.531 12.906 -2.496 1 98.94 540 ALA B N 1
ATOM 9810 C CA . ALA B 1 540 ? 17.609 12.25 -1.568 1 98.94 540 ALA B CA 1
ATOM 9811 C C . ALA B 1 540 ? 16.203 12.812 -1.711 1 98.94 540 ALA B C 1
ATOM 9813 O O . ALA B 1 540 ? 15.938 13.953 -1.324 1 98.94 540 ALA B O 1
ATOM 9814 N N . SER B 1 541 ? 15.336 12.055 -2.305 1 98.88 541 SER B N 1
ATOM 9815 C CA . SER B 1 541 ? 13.945 12.43 -2.527 1 98.88 541 SER B CA 1
ATOM 9816 C C . SER B 1 541 ? 13.031 11.844 -1.449 1 98.88 541 SER B C 1
ATOM 9818 O O . SER B 1 541 ? 12.977 10.625 -1.272 1 98.88 541 SER B O 1
ATOM 9820 N N . GLN B 1 542 ? 12.32 12.734 -0.746 1 98.75 542 GLN B N 1
ATOM 9821 C CA . GLN B 1 542 ? 11.539 12.273 0.396 1 98.75 542 GLN B CA 1
ATOM 9822 C C . GLN B 1 542 ? 10.039 12.484 0.161 1 98.75 542 GLN B C 1
ATOM 9824 O O . GLN B 1 542 ? 9.617 13.578 -0.237 1 98.75 542 GLN B O 1
ATOM 9829 N N . ARG B 1 543 ? 9.172 11.406 0.443 1 98.38 543 ARG B N 1
ATOM 9830 C CA . ARG B 1 543 ? 7.719 11.484 0.349 1 98.38 543 ARG B CA 1
ATOM 9831 C C . ARG B 1 543 ? 7.293 12.258 -0.896 1 98.38 543 ARG B C 1
ATOM 9833 O O . ARG B 1 543 ? 6.539 13.227 -0.805 1 98.38 543 ARG B O 1
ATOM 9840 N N . SER B 1 544 ? 7.672 11.891 -2.061 1 98.44 544 SER B N 1
ATOM 9841 C CA . SER B 1 544 ? 7.695 12.695 -3.277 1 98.44 544 SER B CA 1
ATOM 9842 C C . SER B 1 544 ? 6.523 12.352 -4.191 1 98.44 544 SER B C 1
ATOM 9844 O O . SER B 1 544 ? 5.797 11.391 -3.939 1 98.44 544 SER B O 1
ATOM 9846 N N . ILE B 1 545 ? 6.316 13.172 -5.199 1 98.5 545 ILE B N 1
ATOM 9847 C CA . ILE B 1 545 ? 5.484 12.906 -6.367 1 98.5 545 ILE B CA 1
ATOM 9848 C C . ILE B 1 545 ? 6.367 12.539 -7.559 1 98.5 545 ILE B C 1
ATOM 9850 O O . ILE B 1 545 ? 7.387 13.18 -7.809 1 98.5 545 ILE B O 1
ATOM 9854 N N . SER B 1 546 ? 6.004 11.461 -8.242 1 98.69 546 SER B N 1
ATOM 9855 C CA . SER B 1 546 ? 6.754 11.094 -9.438 1 98.69 546 SER B CA 1
ATOM 9856 C C . SER B 1 546 ? 5.848 11.031 -10.664 1 98.69 546 SER B C 1
ATOM 9858 O O . SER B 1 546 ? 6.316 11.172 -11.797 1 98.69 546 SER B O 1
ATOM 9860 N N . ASN B 1 547 ? 4.559 10.773 -10.477 1 98.69 547 ASN B N 1
ATOM 9861 C CA . ASN B 1 547 ? 3.59 10.539 -11.539 1 98.69 547 ASN B CA 1
ATOM 9862 C C . ASN B 1 547 ? 2.24 11.164 -11.219 1 98.69 547 ASN B C 1
ATOM 9864 O O . ASN B 1 547 ? 1.437 10.586 -10.484 1 98.69 547 ASN B O 1
ATOM 9868 N N . TRP B 1 548 ? 1.938 12.359 -11.938 1 98.69 548 TRP B N 1
ATOM 9869 C CA . TRP B 1 548 ? 0.729 13.125 -11.656 1 98.69 548 TRP B CA 1
ATOM 9870 C C . TRP B 1 548 ? -0.517 12.336 -12.055 1 98.69 548 TRP B C 1
ATOM 9872 O O . TRP B 1 548 ? -1.612 12.609 -11.555 1 98.69 548 TRP B O 1
ATOM 9882 N N . ILE B 1 549 ? -0.389 11.344 -12.93 1 98.38 549 ILE B N 1
ATOM 9883 C CA . ILE B 1 549 ? -1.53 10.562 -13.398 1 98.38 549 ILE B CA 1
ATOM 9884 C C . ILE B 1 549 ? -1.984 9.594 -12.312 1 98.38 549 ILE B C 1
ATOM 9886 O O . ILE B 1 549 ? -3.156 9.594 -11.922 1 98.38 549 ILE B O 1
ATOM 9890 N N . SER B 1 550 ? -1.055 8.82 -11.766 1 98.06 550 SER B N 1
ATOM 9891 C CA . SER B 1 550 ? -1.438 7.863 -10.734 1 98.06 550 SER B CA 1
ATOM 9892 C C . SER B 1 550 ? -1.788 8.562 -9.43 1 98.06 550 SER B C 1
ATOM 9894 O O . SER B 1 550 ? -2.674 8.117 -8.695 1 98.06 550 SER B O 1
ATOM 9896 N N . LYS B 1 551 ? -1.079 9.68 -9.07 1 98.62 551 LYS B N 1
ATOM 9897 C CA . LYS B 1 551 ? -1.374 10.398 -7.836 1 98.62 551 LYS B CA 1
ATOM 9898 C C . LYS B 1 551 ? -2.836 10.828 -7.785 1 98.62 551 LYS B C 1
ATOM 9900 O O . LYS B 1 551 ? -3.439 10.883 -6.711 1 98.62 551 LYS B O 1
ATOM 9905 N N . PHE B 1 552 ? -3.416 11.133 -8.977 1 98.56 552 PHE B N 1
ATOM 9906 C CA . PHE B 1 552 ? -4.773 11.648 -9.094 1 98.56 552 PHE B CA 1
ATOM 9907 C C . PHE B 1 552 ? -5.766 10.734 -8.375 1 98.56 552 PHE B C 1
ATOM 9909 O O . PHE B 1 552 ? -6.656 11.211 -7.672 1 98.56 552 PHE B O 1
ATOM 9916 N N . GLY B 1 553 ? -5.582 9.445 -8.508 1 98.19 553 GLY B N 1
ATOM 9917 C CA . GLY B 1 553 ? -6.613 8.531 -8.031 1 98.19 553 GLY B CA 1
ATOM 9918 C C . GLY B 1 553 ? -6.172 7.703 -6.844 1 98.19 553 GLY B C 1
ATOM 9919 O O . GLY B 1 553 ? -6.898 6.812 -6.398 1 98.19 553 GLY B O 1
ATOM 9920 N N . THR B 1 554 ? -4.973 7.965 -6.238 1 98.25 554 THR B N 1
ATOM 9921 C CA . THR B 1 554 ? -4.469 7.062 -5.211 1 98.25 554 THR B CA 1
ATOM 9922 C C . THR B 1 554 ? -4.27 7.801 -3.891 1 98.25 554 THR B C 1
ATOM 9924 O O . THR B 1 554 ? -3.883 7.199 -2.887 1 98.25 554 THR B O 1
ATOM 9927 N N . THR B 1 555 ? -4.523 9.094 -3.807 1 98.56 555 THR B N 1
ATOM 9928 C CA . THR B 1 555 ? -4.199 9.859 -2.609 1 98.56 555 THR B CA 1
ATOM 9929 C C . THR B 1 555 ? -5.441 10.562 -2.066 1 98.56 555 THR B C 1
ATOM 9931 O O . THR B 1 555 ? -6.488 10.57 -2.713 1 98.56 555 THR B O 1
ATOM 9934 N N . ASP B 1 556 ? -5.336 11.117 -0.913 1 98.19 556 ASP B N 1
ATOM 9935 C CA . ASP B 1 556 ? -6.477 11.75 -0.255 1 98.19 556 ASP B CA 1
ATOM 9936 C C . ASP B 1 556 ? -6.828 13.078 -0.919 1 98.19 556 ASP B C 1
ATOM 9938 O O . ASP B 1 556 ? -7.949 13.578 -0.778 1 98.19 556 ASP B O 1
ATOM 9942 N N . ILE B 1 557 ? -5.891 13.664 -1.734 1 97.81 557 ILE B N 1
ATOM 9943 C CA . ILE B 1 557 ? -6.164 14.992 -2.273 1 97.81 557 ILE B CA 1
ATOM 9944 C C . ILE B 1 557 ? -6.078 14.953 -3.799 1 97.81 557 ILE B C 1
ATOM 9946 O O . ILE B 1 557 ? -6.32 15.969 -4.465 1 97.81 557 ILE B O 1
ATOM 9950 N N . GLY B 1 558 ? -5.734 13.898 -4.383 1 98 558 GLY B N 1
ATOM 9951 C CA . GLY B 1 558 ? -5.371 13.812 -5.789 1 98 558 GLY B CA 1
ATOM 9952 C C . GLY B 1 558 ? -6.453 14.32 -6.719 1 98 558 GLY B C 1
ATOM 9953 O O . GLY B 1 558 ? -6.18 15.109 -7.629 1 98 558 GLY B O 1
ATOM 9954 N N . TYR B 1 559 ? -7.73 13.945 -6.52 1 97.75 559 TYR B N 1
ATOM 9955 C CA . TYR B 1 559 ? -8.789 14.195 -7.488 1 97.75 559 TYR B CA 1
ATOM 9956 C C . TYR B 1 559 ? -9.086 15.68 -7.602 1 97.75 559 TYR B C 1
ATOM 9958 O O . TYR B 1 559 ? -9.594 16.141 -8.625 1 97.75 559 TYR B O 1
ATOM 9966 N N . TYR B 1 560 ? -8.734 16.5 -6.582 1 97.69 560 TYR B N 1
ATOM 9967 C CA . TYR B 1 560 ? -8.984 17.922 -6.715 1 97.69 560 TYR B CA 1
ATOM 9968 C C . TYR B 1 560 ? -7.672 18.703 -6.801 1 97.69 560 TYR B C 1
ATOM 9970 O O . TYR B 1 560 ? -7.566 19.672 -7.555 1 97.69 560 TYR B O 1
ATOM 9978 N N . PHE B 1 561 ? -6.637 18.281 -6.07 1 97.94 561 PHE B N 1
ATOM 9979 C CA . PHE B 1 561 ? -5.352 18.969 -6.062 1 97.94 561 PHE B CA 1
ATOM 9980 C C . PHE B 1 561 ? -4.656 18.844 -7.41 1 97.94 561 PHE B C 1
ATOM 9982 O O . PHE B 1 561 ? -4.199 19.828 -7.977 1 97.94 561 PHE B O 1
ATOM 9989 N N . ASN B 1 562 ? -4.543 17.609 -7.902 1 98 562 ASN B N 1
ATOM 9990 C CA . ASN B 1 562 ? -3.893 17.391 -9.188 1 98 562 ASN B CA 1
ATOM 9991 C C . ASN B 1 562 ? -4.59 18.172 -10.305 1 98 562 ASN B C 1
ATOM 9993 O O . ASN B 1 562 ? -3.928 18.766 -11.164 1 98 562 ASN B O 1
ATOM 9997 N N . ALA B 1 563 ? -5.918 18.078 -10.25 1 97.69 563 ALA B N 1
ATOM 9998 C CA . ALA B 1 563 ? -6.699 18.781 -11.266 1 97.69 563 ALA B CA 1
ATOM 9999 C C . ALA B 1 563 ? -6.414 20.281 -11.234 1 97.69 563 ALA B C 1
ATOM 10001 O O . ALA B 1 563 ? -6.223 20.906 -12.289 1 97.69 563 ALA B O 1
ATOM 10002 N N . ASP B 1 564 ? -6.32 20.828 -10.062 1 97.81 564 ASP B N 1
ATOM 10003 C CA . ASP B 1 564 ? -6.094 22.25 -9.898 1 97.81 564 ASP B CA 1
ATOM 10004 C C . ASP B 1 564 ? -4.648 22.625 -10.227 1 97.81 564 ASP B C 1
ATOM 10006 O O . ASP B 1 564 ? -4.402 23.531 -11.031 1 97.81 564 ASP B O 1
ATOM 10010 N N . GLN B 1 565 ? -3.686 21.953 -9.68 1 97.56 565 GLN B N 1
ATOM 10011 C CA . GLN B 1 565 ? -2.273 22.312 -9.734 1 97.56 565 GLN B CA 1
ATOM 10012 C C . GLN B 1 565 ? -1.707 22.109 -11.141 1 97.56 565 GLN B C 1
ATOM 10014 O O . GLN B 1 565 ? -0.831 22.875 -11.57 1 97.56 565 GLN B O 1
ATOM 10019 N N . ASN B 1 566 ? -2.252 21.109 -11.852 1 98.06 566 ASN B N 1
ATOM 10020 C CA . ASN B 1 566 ? -1.751 20.859 -13.203 1 98.06 566 ASN B CA 1
ATOM 10021 C C . ASN B 1 566 ? -2.65 21.484 -14.258 1 98.06 566 ASN B C 1
ATOM 10023 O O . ASN B 1 566 ? -2.299 21.516 -15.445 1 98.06 566 ASN B O 1
ATOM 10027 N N . GLN B 1 567 ? -3.826 22 -13.812 1 97.88 567 GLN B N 1
ATOM 10028 C CA . GLN B 1 567 ? -4.824 22.516 -14.734 1 97.88 567 GLN B CA 1
ATOM 10029 C C . GLN B 1 567 ? -5.145 21.516 -15.828 1 97.88 567 GLN B C 1
ATOM 10031 O O . GLN B 1 567 ? -5.207 21.859 -17.016 1 97.88 567 GLN B O 1
ATOM 10036 N N . ALA B 1 568 ? -5.211 20.266 -15.359 1 98.12 568 ALA B N 1
ATOM 10037 C CA . ALA B 1 568 ? -5.527 19.125 -16.219 1 98.12 568 ALA B CA 1
ATOM 10038 C C . ALA B 1 568 ? -5.895 17.891 -15.391 1 98.12 568 ALA B C 1
ATOM 10040 O O . ALA B 1 568 ? -5.566 17.812 -14.203 1 98.12 568 ALA B O 1
ATOM 10041 N N . THR B 1 569 ? -6.668 17.031 -15.914 1 98.44 569 THR B N 1
ATOM 10042 C CA . THR B 1 569 ? -6.949 15.703 -15.367 1 98.44 569 THR B CA 1
ATOM 10043 C C . THR B 1 569 ? -6.492 14.617 -16.328 1 98.44 569 THR B C 1
ATOM 10045 O O . THR B 1 569 ? -6.125 14.906 -17.469 1 98.44 569 THR B O 1
ATOM 10048 N N . PRO B 1 570 ? -6.488 13.352 -15.898 1 98.38 570 PRO B N 1
ATOM 10049 C CA . PRO B 1 570 ? -6.094 12.281 -16.812 1 98.38 570 PRO B CA 1
ATOM 10050 C C . PRO B 1 570 ? -6.98 12.211 -18.062 1 98.38 570 PRO B C 1
ATOM 10052 O O . PRO B 1 570 ? -6.555 11.703 -19.094 1 98.38 570 PRO B O 1
ATOM 10055 N N . TRP B 1 571 ? -8.148 12.867 -18.078 1 98.5 571 TRP B N 1
ATOM 10056 C CA . TRP B 1 571 ? -9.109 12.719 -19.156 1 98.5 571 TRP B CA 1
ATOM 10057 C C . TRP B 1 571 ? -9.227 14.008 -19.969 1 98.5 571 TRP B C 1
ATOM 10059 O O . TRP B 1 571 ? -9.805 14.016 -21.047 1 98.5 571 TRP B O 1
ATOM 10069 N N . ILE B 1 572 ? -8.719 15.102 -19.531 1 97.25 572 ILE B N 1
ATOM 10070 C CA . ILE B 1 572 ? -8.758 16.375 -20.234 1 97.25 572 ILE B CA 1
ATOM 10071 C C . ILE B 1 572 ? -7.453 16.562 -21.016 1 97.25 572 ILE B C 1
ATOM 10073 O O . ILE B 1 572 ? -7.473 16.875 -22.203 1 97.25 572 ILE B O 1
ATOM 10077 N N . ASN B 1 573 ? -6.234 16.344 -20.359 1 97.44 573 ASN B N 1
ATOM 10078 C CA . ASN B 1 573 ? -4.922 16.484 -20.984 1 97.44 573 ASN B CA 1
ATOM 10079 C C . ASN B 1 573 ? -3.879 15.609 -20.297 1 97.44 573 ASN B C 1
ATOM 10081 O O . ASN B 1 573 ? -3.02 16.109 -19.562 1 97.44 573 ASN B O 1
ATOM 10085 N N . HIS B 1 574 ? -3.896 14.336 -20.641 1 97.19 574 HIS B N 1
ATOM 10086 C CA . HIS B 1 574 ? -2.986 13.383 -20.016 1 97.19 574 HIS B CA 1
ATOM 10087 C C . HIS B 1 574 ? -1.536 13.68 -20.375 1 97.19 574 HIS B C 1
ATOM 10089 O O . HIS B 1 574 ? -0.628 13.438 -19.578 1 97.19 574 HIS B O 1
ATOM 10095 N N . ASP B 1 575 ? -1.246 14.18 -21.531 1 97.94 575 ASP B N 1
ATOM 10096 C CA . ASP B 1 575 ? 0.11 14.5 -21.969 1 97.94 575 ASP B CA 1
ATOM 10097 C C . ASP B 1 575 ? 0.728 15.594 -21.094 1 97.94 575 ASP B C 1
ATOM 10099 O O . ASP B 1 575 ? 1.923 15.547 -20.797 1 97.94 575 ASP B O 1
ATOM 10103 N N . LYS B 1 576 ? -0.095 16.547 -20.781 1 98.31 576 LYS B N 1
ATOM 10104 C CA . LYS B 1 576 ? 0.398 17.609 -19.906 1 98.31 576 LYS B CA 1
ATOM 10105 C C . LYS B 1 576 ? 0.779 17.047 -18.531 1 98.31 576 LYS B C 1
ATOM 10107 O O . LYS B 1 576 ? 1.824 17.406 -17.984 1 98.31 576 LYS B O 1
ATOM 10112 N N . LEU B 1 577 ? -0.124 16.234 -17.984 1 98.56 577 LEU B N 1
ATOM 10113 C CA . LEU B 1 577 ? 0.202 15.602 -16.719 1 98.56 577 LEU B CA 1
ATOM 10114 C C . LEU B 1 577 ? 1.51 14.82 -16.812 1 98.56 577 LEU B C 1
ATOM 10116 O O . LEU B 1 577 ? 2.348 14.891 -15.906 1 98.56 577 LEU B O 1
ATOM 10120 N N . TRP B 1 578 ? 1.66 14.078 -17.906 1 98.56 578 TRP B N 1
ATOM 10121 C CA . TRP B 1 578 ? 2.871 13.289 -18.125 1 98.56 578 TRP B CA 1
ATOM 10122 C C . TRP B 1 578 ? 4.086 14.195 -18.281 1 98.56 578 TRP B C 1
ATOM 10124 O O . TRP B 1 578 ? 5.16 13.906 -17.75 1 98.56 578 TRP B O 1
ATOM 10134 N N . TRP B 1 579 ? 3.924 15.289 -18.969 1 98.56 579 TRP B N 1
ATOM 10135 C CA . TRP B 1 579 ? 5.027 16.219 -19.188 1 98.56 579 TRP B CA 1
ATOM 10136 C C . TRP B 1 579 ? 5.543 16.766 -17.859 1 98.56 579 TRP B C 1
ATOM 10138 O O . TRP B 1 579 ? 6.754 16.922 -17.672 1 98.56 579 TRP B O 1
ATOM 10148 N N . HIS B 1 580 ? 4.66 17.016 -16.922 1 98.75 580 HIS B N 1
ATOM 10149 C CA . HIS B 1 580 ? 5.039 17.594 -15.641 1 98.75 580 HIS B CA 1
ATOM 10150 C C . HIS B 1 580 ? 5.438 16.516 -14.641 1 98.75 580 HIS B C 1
ATOM 10152 O O . HIS B 1 580 ? 5.801 16.812 -13.5 1 98.75 580 HIS B O 1
ATOM 10158 N N . SER B 1 581 ? 5.367 15.266 -15.016 1 98.88 581 SER B N 1
ATOM 10159 C CA . SER B 1 581 ? 5.742 14.164 -14.133 1 98.88 581 SER B CA 1
ATOM 10160 C C . SER B 1 581 ? 7.234 13.875 -14.211 1 98.88 581 SER B C 1
ATOM 10162 O O . SER B 1 581 ? 7.758 13.562 -15.281 1 98.88 581 SER B O 1
ATOM 10164 N N . PRO B 1 582 ? 7.922 13.875 -13.023 1 98.88 582 PRO B N 1
ATOM 10165 C CA . PRO B 1 582 ? 9.344 13.523 -13.023 1 98.88 582 PRO B CA 1
ATOM 10166 C C . PRO B 1 582 ? 9.609 12.156 -13.648 1 98.88 582 PRO B C 1
ATOM 10168 O O . PRO B 1 582 ? 10.656 11.953 -14.266 1 98.88 582 PRO B O 1
ATOM 10171 N N . LEU B 1 583 ? 8.719 11.234 -13.547 1 98.88 583 LEU B N 1
ATOM 10172 C CA . LEU B 1 583 ? 8.875 9.867 -14.031 1 98.88 583 LEU B CA 1
ATOM 10173 C C . LEU B 1 583 ? 9.148 9.852 -15.531 1 98.88 583 LEU B C 1
ATOM 10175 O O . LEU B 1 583 ? 9.867 8.984 -16.031 1 98.88 583 LEU B O 1
ATOM 10179 N N . LYS B 1 584 ? 8.578 10.773 -16.234 1 98.81 584 LYS B N 1
ATOM 10180 C CA . LYS B 1 584 ? 8.781 10.867 -17.672 1 98.81 584 LYS B CA 1
ATOM 10181 C C . LYS B 1 584 ? 10.266 10.969 -18.016 1 98.81 584 LYS B C 1
ATOM 10183 O O . LYS B 1 584 ? 10.695 10.492 -19.062 1 98.81 584 LYS B O 1
ATOM 10188 N N . TYR B 1 585 ? 11.039 11.539 -17.172 1 98.88 585 TYR B N 1
ATOM 10189 C CA . TYR B 1 585 ? 12.414 11.898 -17.484 1 98.88 585 TYR B CA 1
ATOM 10190 C C . TYR B 1 585 ? 13.391 10.984 -16.75 1 98.88 585 TYR B C 1
ATOM 10192 O O . TYR B 1 585 ? 14.602 11.242 -16.734 1 98.88 585 TYR B O 1
ATOM 10200 N N . ALA B 1 586 ? 12.898 9.961 -16.156 1 98.75 586 ALA B N 1
ATOM 10201 C CA . ALA B 1 586 ? 13.727 9.07 -15.359 1 98.75 586 ALA B CA 1
ATOM 10202 C C . ALA B 1 586 ? 14.789 8.391 -16.219 1 98.75 586 ALA B C 1
ATOM 10204 O O . ALA B 1 586 ? 15.867 8.047 -15.719 1 98.75 586 ALA B O 1
ATOM 10205 N N . ASP B 1 587 ? 14.531 8.148 -17.484 1 98.56 587 ASP B N 1
ATOM 10206 C CA . ASP B 1 587 ? 15.484 7.492 -18.375 1 98.56 587 ASP B CA 1
ATOM 10207 C C . ASP B 1 587 ? 16.688 8.398 -18.656 1 98.56 587 ASP B C 1
ATOM 10209 O O . ASP B 1 587 ? 17.703 7.941 -19.172 1 98.56 587 ASP B O 1
ATOM 10213 N N . LYS B 1 588 ? 16.609 9.664 -18.266 1 98.56 588 LYS B N 1
ATOM 10214 C CA . LYS B 1 588 ? 17.688 10.625 -18.469 1 98.56 588 LYS B CA 1
ATOM 10215 C C . LYS B 1 588 ? 18.516 10.797 -17.188 1 98.56 588 LYS B C 1
ATOM 10217 O O . LYS B 1 588 ? 19.594 11.406 -17.219 1 98.56 588 LYS B O 1
ATOM 10222 N N . ALA B 1 589 ? 18.078 10.297 -16.125 1 98.75 589 ALA B N 1
ATOM 10223 C CA . ALA B 1 589 ? 18.734 10.484 -14.828 1 98.75 589 ALA B CA 1
ATOM 10224 C C . ALA B 1 589 ? 20.047 9.719 -14.75 1 98.75 589 ALA B C 1
ATOM 10226 O O . ALA B 1 589 ? 20.141 8.586 -15.234 1 98.75 589 ALA B O 1
ATOM 10227 N N . LYS B 1 590 ? 21.031 10.312 -14.18 1 98.69 590 LYS B N 1
ATOM 10228 C CA . LYS B 1 590 ? 22.312 9.68 -13.93 1 98.69 590 LYS B CA 1
ATOM 10229 C C . LYS B 1 590 ? 22.688 9.75 -12.453 1 98.69 590 LYS B C 1
ATOM 10231 O O . LYS B 1 590 ? 23.578 9.023 -11.992 1 98.69 590 LYS B O 1
ATOM 10236 N N . THR B 1 591 ? 22.062 10.562 -11.719 1 98.88 591 THR B N 1
ATOM 10237 C CA . THR B 1 591 ? 22.406 10.883 -10.336 1 98.88 591 THR B CA 1
ATOM 10238 C C . THR B 1 591 ? 21.938 9.781 -9.391 1 98.88 591 THR B C 1
ATOM 10240 O O . THR B 1 591 ? 20.734 9.484 -9.328 1 98.88 591 THR B O 1
ATOM 10243 N N . PRO B 1 592 ? 22.891 9.141 -8.562 1 98.88 592 PRO B N 1
ATOM 10244 C CA . PRO B 1 592 ? 22.438 8.219 -7.523 1 98.88 592 PRO B CA 1
ATOM 10245 C C . PRO B 1 592 ? 21.422 8.852 -6.578 1 98.88 592 PRO B C 1
ATOM 10247 O O . PRO B 1 592 ? 21.609 9.992 -6.141 1 98.88 592 PRO B O 1
ATOM 10250 N N . THR B 1 593 ? 20.359 8.117 -6.266 1 98.94 593 THR B N 1
ATOM 10251 C CA . THR B 1 593 ? 19.266 8.758 -5.551 1 98.94 593 THR B CA 1
ATOM 10252 C C . THR B 1 593 ? 18.75 7.855 -4.43 1 98.94 593 THR B C 1
ATOM 10254 O O . THR B 1 593 ? 18.516 6.66 -4.641 1 98.94 593 THR B O 1
ATOM 10257 N N . LEU B 1 594 ? 18.625 8.391 -3.191 1 98.94 594 LEU B N 1
ATOM 10258 C CA . LEU B 1 594 ? 17.953 7.777 -2.053 1 98.94 594 LEU B CA 1
ATOM 10259 C C . LEU B 1 594 ? 16.5 8.242 -1.966 1 98.94 594 LEU B C 1
ATOM 10261 O O . LEU B 1 594 ? 16.219 9.438 -2.041 1 98.94 594 LEU B O 1
ATOM 10265 N N . PHE B 1 595 ? 15.664 7.301 -1.854 1 98.94 595 PHE B N 1
ATOM 10266 C CA . PHE B 1 595 ? 14.25 7.613 -1.644 1 9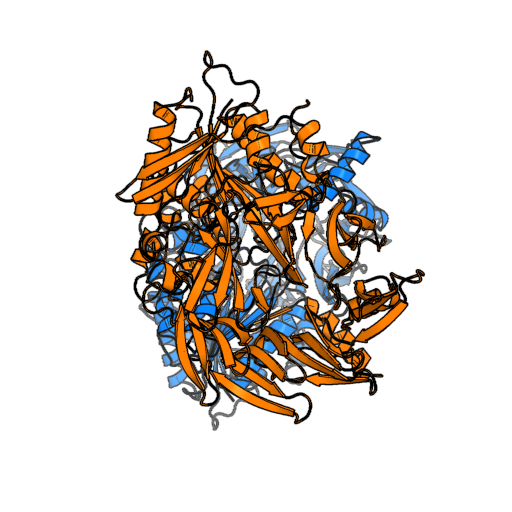8.94 595 PHE B CA 1
ATOM 10267 C C . PHE B 1 595 ? 13.836 7.289 -0.215 1 98.94 595 PHE B C 1
ATOM 10269 O O . PHE B 1 595 ? 14.18 6.227 0.312 1 98.94 595 PHE B O 1
ATOM 10276 N N . ILE B 1 596 ? 13.164 8.203 0.474 1 98.94 596 ILE B N 1
ATOM 10277 C CA . ILE B 1 596 ? 12.555 8.023 1.784 1 98.94 596 ILE B CA 1
ATOM 10278 C C . ILE B 1 596 ? 11.031 8.117 1.661 1 98.94 596 ILE B C 1
ATOM 10280 O O . ILE B 1 596 ? 10.508 9.133 1.208 1 98.94 596 ILE B O 1
ATOM 10284 N N . HIS B 1 597 ? 10.336 7.09 2.059 1 98.81 597 HIS B N 1
ATOM 10285 C CA . HIS B 1 597 ? 8.883 7.102 1.911 1 98.81 597 HIS B CA 1
ATOM 10286 C C . HIS B 1 597 ? 8.211 6.336 3.045 1 98.81 597 HIS B C 1
ATOM 10288 O O . HIS B 1 597 ? 8.695 5.281 3.463 1 98.81 597 HIS B O 1
ATOM 10294 N N . SER B 1 598 ? 7.102 6.863 3.582 1 98.75 598 SER B N 1
ATOM 10295 C CA . SER B 1 598 ? 6.305 6.199 4.605 1 98.75 598 SER B CA 1
ATOM 10296 C C . SER B 1 598 ? 5.203 5.348 3.979 1 98.75 598 SER B C 1
ATOM 10298 O O . SER B 1 598 ? 4.594 5.746 2.982 1 98.75 598 SER B O 1
ATOM 10300 N N . GLU B 1 599 ? 4.898 4.234 4.586 1 97.88 599 GLU B N 1
ATOM 10301 C CA . GLU B 1 599 ? 3.916 3.287 4.066 1 97.88 599 GLU B CA 1
ATOM 10302 C C . GLU B 1 599 ? 2.516 3.893 4.062 1 97.88 599 GLU B C 1
ATOM 10304 O O . GLU B 1 599 ? 1.714 3.615 3.168 1 97.88 599 GLU B O 1
ATOM 10309 N N . GLU B 1 600 ? 2.209 4.762 5.008 1 98.19 600 GLU B N 1
ATOM 10310 C CA . GLU B 1 600 ? 0.868 5.32 5.152 1 98.19 600 GLU B CA 1
ATOM 10311 C C . GLU B 1 600 ? 0.841 6.797 4.766 1 98.19 600 GLU B C 1
ATOM 10313 O O . GLU B 1 600 ? 0.044 7.566 5.305 1 98.19 600 GLU B O 1
ATOM 10318 N N . ASP B 1 601 ? 1.776 7.203 3.938 1 98.62 601 ASP B N 1
ATOM 10319 C CA . ASP B 1 601 ? 1.707 8.547 3.371 1 98.62 601 ASP B CA 1
ATOM 10320 C C . ASP B 1 601 ? 0.591 8.648 2.334 1 98.62 601 ASP B C 1
ATOM 10322 O O . ASP B 1 601 ? 0.833 8.477 1.137 1 98.62 601 ASP B O 1
ATOM 10326 N N . TYR B 1 602 ? -0.591 9.094 2.754 1 98.5 602 TYR B N 1
ATOM 10327 C CA . TYR B 1 602 ? -1.735 9.094 1.85 1 98.5 602 TYR B CA 1
ATOM 10328 C C . TYR B 1 602 ? -1.854 10.43 1.122 1 98.5 602 TYR B C 1
ATOM 10330 O O . TYR B 1 602 ? -2.766 10.625 0.312 1 98.5 602 TYR B O 1
ATOM 10338 N N . ARG B 1 603 ? -0.871 11.367 1.381 1 98.31 603 ARG B N 1
ATOM 10339 C CA . ARG B 1 603 ? -0.776 12.648 0.692 1 98.31 603 ARG B CA 1
ATOM 10340 C C . ARG B 1 603 ? 0 12.508 -0.613 1 98.31 603 ARG B C 1
ATOM 10342 O O . ARG B 1 603 ? -0.423 13.031 -1.649 1 98.31 603 ARG B O 1
ATOM 10349 N N . CYS B 1 604 ? 1.105 11.969 -0.608 1 98.25 604 CYS B N 1
ATOM 10350 C CA . CYS B 1 604 ? 1.931 11.406 -1.672 1 98.25 604 CYS B CA 1
ATOM 10351 C C . CYS B 1 604 ? 2.195 9.93 -1.435 1 98.25 604 CYS B C 1
ATOM 10353 O O . CYS B 1 604 ? 3.195 9.562 -0.815 1 98.25 604 CYS B O 1
ATOM 10355 N N . TRP B 1 605 ? 1.322 9.047 -1.96 1 98.12 605 TRP B N 1
ATOM 10356 C CA . TRP B 1 605 ? 1.282 7.652 -1.527 1 98.12 605 TRP B CA 1
ATOM 10357 C C . TRP B 1 605 ? 2.504 6.891 -2.031 1 98.12 605 TRP B C 1
ATOM 10359 O O . TRP B 1 605 ? 3.17 7.324 -2.973 1 98.12 605 TRP B O 1
ATOM 10369 N N . LEU B 1 606 ? 2.799 5.82 -1.451 1 98.44 606 LEU B N 1
ATOM 10370 C CA . LEU B 1 606 ? 3.979 4.977 -1.612 1 98.44 606 LEU B CA 1
ATOM 10371 C C . LEU B 1 606 ? 4.23 4.668 -3.084 1 98.44 606 LEU B C 1
ATOM 10373 O O . LEU B 1 606 ? 5.379 4.562 -3.516 1 98.44 606 LEU B O 1
ATOM 10377 N N . ALA B 1 607 ? 3.189 4.57 -3.922 1 98.19 607 ALA B N 1
ATOM 10378 C CA . ALA B 1 607 ? 3.324 4.285 -5.348 1 98.19 607 ALA B CA 1
ATOM 10379 C C . ALA B 1 607 ? 4.266 5.277 -6.02 1 98.19 607 ALA B C 1
ATOM 10381 O O . ALA B 1 607 ? 5.004 4.918 -6.941 1 98.19 607 ALA B O 1
ATOM 10382 N N . GLU B 1 608 ? 4.219 6.543 -5.582 1 98.44 608 GLU B N 1
ATOM 10383 C CA . GLU B 1 608 ? 5.039 7.594 -6.18 1 98.44 608 GLU B CA 1
ATOM 10384 C C . GLU B 1 608 ? 6.527 7.305 -5.996 1 98.44 608 GLU B C 1
ATOM 10386 O O . GLU B 1 608 ? 7.309 7.422 -6.941 1 98.44 608 GLU B O 1
ATOM 10391 N N . GLY B 1 609 ? 6.918 6.906 -4.793 1 98.62 609 GLY B N 1
ATOM 10392 C CA . GLY B 1 609 ? 8.305 6.562 -4.535 1 98.62 609 GLY B CA 1
ATOM 10393 C C . GLY B 1 609 ? 8.75 5.297 -5.246 1 98.62 609 GLY B C 1
ATOM 10394 O O . GLY B 1 609 ? 9.844 5.25 -5.816 1 98.62 609 GLY B O 1
ATOM 10395 N N . LEU B 1 610 ? 7.895 4.266 -5.324 1 98.81 610 LEU B N 1
ATOM 10396 C CA . LEU B 1 610 ? 8.227 2.977 -5.922 1 98.81 610 LEU B CA 1
ATOM 10397 C C . LEU B 1 610 ? 8.438 3.111 -7.426 1 98.81 610 LEU B C 1
ATOM 10399 O O . LEU B 1 610 ? 9.359 2.514 -7.984 1 98.81 610 LEU B O 1
ATOM 10403 N N . GLN B 1 611 ? 7.57 3.887 -8.078 1 98.75 611 GLN B N 1
ATOM 10404 C CA . GLN B 1 611 ? 7.684 4.078 -9.523 1 98.75 611 GLN B CA 1
ATOM 10405 C C . GLN B 1 611 ? 9.031 4.691 -9.891 1 98.75 611 GLN B C 1
ATOM 10407 O O . GLN B 1 611 ? 9.695 4.223 -10.812 1 98.75 611 GLN B O 1
ATOM 10412 N N . MET B 1 612 ? 9.414 5.703 -9.188 1 98.88 612 MET B N 1
ATOM 10413 C CA . MET B 1 612 ? 10.664 6.391 -9.5 1 98.88 612 MET B CA 1
ATOM 10414 C C . MET B 1 612 ? 11.867 5.516 -9.164 1 98.88 612 MET B C 1
ATOM 10416 O O . MET B 1 612 ? 12.828 5.449 -9.93 1 98.88 612 MET B O 1
ATOM 10420 N N . PHE B 1 613 ? 11.805 4.816 -7.988 1 98.88 613 PHE B N 1
ATOM 10421 C CA . PHE B 1 613 ? 12.859 3.881 -7.605 1 98.88 613 PHE B CA 1
ATOM 10422 C C . PHE B 1 613 ? 13.055 2.818 -8.68 1 98.88 613 PHE B C 1
ATOM 10424 O O . PHE B 1 613 ? 14.18 2.594 -9.133 1 98.88 613 PHE B O 1
ATOM 10431 N N . THR B 1 614 ? 11.984 2.213 -9.094 1 98.88 614 THR B N 1
ATOM 10432 C CA . THR B 1 614 ? 12.039 1.164 -10.109 1 98.88 614 THR B CA 1
ATOM 10433 C C . THR B 1 614 ? 12.586 1.708 -11.422 1 98.88 614 THR B C 1
ATOM 10435 O O . THR B 1 614 ? 13.375 1.044 -12.094 1 98.88 614 THR B O 1
ATOM 10438 N N . ALA B 1 615 ? 12.148 2.908 -11.789 1 98.88 615 ALA B N 1
ATOM 10439 C CA . ALA B 1 615 ? 12.617 3.514 -13.031 1 98.88 615 ALA B CA 1
ATOM 10440 C C . ALA B 1 615 ? 14.133 3.68 -13.023 1 98.88 615 ALA B C 1
ATOM 10442 O O . ALA B 1 615 ? 14.805 3.375 -14.016 1 98.88 615 ALA B O 1
ATOM 10443 N N . LEU B 1 616 ? 14.672 4.176 -11.898 1 98.88 616 LEU B N 1
ATOM 10444 C CA . LEU B 1 616 ? 16.125 4.363 -11.82 1 98.88 616 LEU B CA 1
ATOM 10445 C C . LEU B 1 616 ? 16.844 3.021 -11.891 1 98.88 616 LEU B C 1
ATOM 10447 O O . LEU B 1 616 ? 17.812 2.871 -12.648 1 98.88 616 LEU B O 1
ATOM 10451 N N . LYS B 1 617 ? 16.375 2.01 -11.148 1 98.69 617 LYS B N 1
ATOM 10452 C CA . LYS B 1 617 ? 16.984 0.682 -11.211 1 98.69 617 LYS B CA 1
ATOM 10453 C C . LYS B 1 617 ? 16.891 0.094 -12.609 1 98.69 617 LYS B C 1
ATOM 10455 O O . LYS B 1 617 ? 17.844 -0.5 -13.109 1 98.69 617 LYS B O 1
ATOM 10460 N N . TYR B 1 618 ? 15.727 0.277 -13.219 1 98.56 618 TYR B N 1
ATOM 10461 C CA . TYR B 1 618 ? 15.492 -0.22 -14.57 1 98.56 618 TYR B CA 1
ATOM 10462 C C . TYR B 1 618 ? 16.516 0.349 -15.555 1 98.56 618 TYR B C 1
ATOM 10464 O O . TYR B 1 618 ? 16.969 -0.35 -16.453 1 98.56 618 TYR B O 1
ATOM 10472 N N . HIS B 1 619 ? 16.922 1.564 -15.375 1 98.5 619 HIS B N 1
ATOM 10473 C CA . HIS B 1 619 ? 17.828 2.242 -16.297 1 98.5 619 HIS B CA 1
ATOM 10474 C C . HIS B 1 619 ? 19.266 2.166 -15.812 1 98.5 619 HIS B C 1
ATOM 10476 O O . HIS B 1 619 ? 20.141 2.867 -16.328 1 98.5 619 HIS B O 1
ATOM 10482 N N . GLY B 1 620 ? 19.578 1.402 -14.773 1 98.12 620 GLY B N 1
ATOM 10483 C CA . GLY B 1 620 ? 20.938 1.099 -14.359 1 98.12 620 GLY B CA 1
ATOM 10484 C C . GLY B 1 620 ? 21.531 2.158 -13.445 1 98.12 620 GLY B C 1
ATOM 10485 O O . GLY B 1 620 ? 22.75 2.256 -13.32 1 98.12 620 GLY B O 1
ATOM 10486 N N . ILE B 1 621 ? 20.672 3.012 -12.852 1 98.62 621 ILE B N 1
ATOM 10487 C CA . ILE B 1 621 ? 21.141 4.062 -11.953 1 98.62 621 ILE B CA 1
ATOM 10488 C C . ILE B 1 621 ? 21.109 3.566 -10.508 1 98.62 621 ILE B C 1
ATOM 10490 O O . ILE B 1 621 ? 20.156 2.893 -10.102 1 98.62 621 ILE B O 1
ATOM 10494 N N . GLU B 1 622 ? 22.172 3.893 -9.703 1 98.44 622 GLU B N 1
ATOM 10495 C CA . GLU B 1 622 ? 22.172 3.533 -8.289 1 98.44 622 GLU B CA 1
ATOM 10496 C C . GLU B 1 622 ? 21 4.184 -7.551 1 98.44 622 GLU B C 1
ATOM 10498 O O . GLU B 1 622 ? 20.797 5.398 -7.633 1 98.44 622 GLU B O 1
ATOM 10503 N N . ALA B 1 623 ? 20.219 3.412 -6.945 1 98.69 623 ALA B N 1
ATOM 10504 C CA . ALA B 1 623 ? 19.062 3.887 -6.211 1 98.69 623 ALA B CA 1
ATOM 10505 C C . ALA B 1 623 ? 18.781 3.016 -4.988 1 98.69 623 ALA B C 1
ATOM 10507 O O . ALA B 1 623 ? 19.109 1.827 -4.977 1 98.69 623 ALA B O 1
ATOM 10508 N N . ARG B 1 624 ? 18.297 3.584 -3.965 1 98.56 624 ARG B N 1
ATOM 10509 C CA . ARG B 1 624 ? 17.922 2.975 -2.697 1 98.56 624 ARG B CA 1
ATOM 10510 C C . ARG B 1 624 ? 16.625 3.582 -2.166 1 98.56 624 ARG B C 1
ATOM 10512 O O . ARG B 1 624 ? 16.422 4.797 -2.25 1 98.56 624 ARG B O 1
ATOM 10519 N N . LEU B 1 625 ? 15.656 2.783 -1.714 1 98.88 625 LEU B N 1
ATOM 10520 C CA . LEU B 1 625 ? 14.422 3.279 -1.106 1 98.88 625 LEU B CA 1
ATOM 10521 C C . LEU B 1 625 ? 14.266 2.75 0.316 1 98.88 625 LEU B C 1
ATOM 10523 O O . LEU B 1 625 ? 14.344 1.541 0.544 1 98.88 625 LEU B O 1
ATOM 10527 N N . CYS B 1 626 ? 14.125 3.559 1.3 1 98.81 626 CYS B N 1
ATOM 10528 C CA . CYS B 1 626 ? 13.82 3.225 2.688 1 98.81 626 CYS B CA 1
ATOM 10529 C C . CYS B 1 626 ? 12.359 3.498 3.008 1 98.81 626 CYS B C 1
ATOM 10531 O O . CYS B 1 626 ? 11.922 4.648 2.979 1 98.81 626 CYS B O 1
ATOM 10533 N N . MET B 1 627 ? 11.633 2.451 3.277 1 98.75 627 MET B N 1
ATOM 10534 C CA . MET B 1 627 ? 10.211 2.547 3.59 1 98.75 627 MET B CA 1
ATOM 10535 C C . MET B 1 627 ? 9.977 2.424 5.09 1 98.75 627 MET B C 1
ATOM 10537 O O . MET B 1 627 ? 10.516 1.524 5.738 1 98.75 627 MET B O 1
ATOM 10541 N N . PHE B 1 628 ? 9.188 3.236 5.668 1 98.75 628 PHE B N 1
ATOM 10542 C CA . PHE B 1 628 ? 8.898 3.271 7.098 1 98.75 628 PHE B CA 1
ATOM 10543 C C . PHE B 1 628 ? 7.469 2.83 7.375 1 98.75 628 PHE B C 1
ATOM 10545 O O . PHE B 1 628 ? 6.516 3.475 6.93 1 98.75 628 PHE B O 1
ATOM 10552 N N . ARG B 1 629 ? 7.297 1.796 8.18 1 97.88 629 ARG B N 1
ATOM 10553 C CA . ARG B 1 629 ? 5.977 1.298 8.555 1 97.88 629 ARG B CA 1
ATOM 10554 C C . ARG B 1 629 ? 5.41 2.08 9.734 1 97.88 629 ARG B C 1
ATOM 10556 O O . ARG B 1 629 ? 6.148 2.453 10.648 1 97.88 629 ARG B O 1
ATOM 10563 N N . GLY B 1 630 ? 4.141 2.342 9.672 1 97.06 630 GLY B N 1
ATOM 10564 C CA . GLY B 1 630 ? 3.486 3.035 10.766 1 97.06 630 GLY B CA 1
ATOM 10565 C C . GLY B 1 630 ? 3.703 4.535 10.734 1 97.06 630 GLY B C 1
ATOM 10566 O O . GLY B 1 630 ? 3.484 5.219 11.742 1 97.06 630 GLY B O 1
ATOM 10567 N N . GLU B 1 631 ? 4.207 5.043 9.641 1 98.5 631 GLU B N 1
ATOM 10568 C CA . GLU B 1 631 ? 4.445 6.477 9.484 1 98.5 631 GLU B CA 1
ATOM 10569 C C . GLU B 1 631 ? 3.645 7.043 8.312 1 98.5 631 GLU B C 1
ATOM 10571 O O . GLU B 1 631 ? 3.201 6.301 7.438 1 98.5 631 GLU B O 1
ATOM 10576 N N . ASN B 1 632 ? 3.416 8.312 8.328 1 98.44 632 ASN B N 1
ATOM 10577 C CA . ASN B 1 632 ? 2.672 9 7.281 1 98.44 632 ASN B CA 1
ATOM 10578 C C . ASN B 1 632 ? 3.475 10.148 6.68 1 98.44 632 ASN B C 1
ATOM 10580 O O . ASN B 1 632 ? 4.707 10.102 6.656 1 98.44 632 ASN B O 1
ATOM 10584 N N . HIS B 1 633 ? 2.84 11.156 6.113 1 98.31 633 HIS B N 1
ATOM 10585 C CA . HIS B 1 633 ? 3.455 12.25 5.371 1 98.31 633 HIS B CA 1
ATOM 10586 C C . HIS B 1 633 ? 4.281 13.141 6.285 1 98.31 633 HIS B C 1
ATOM 10588 O O . HIS B 1 633 ? 5.074 13.961 5.812 1 98.31 633 HIS B O 1
ATOM 10594 N N . GLU B 1 634 ? 4.188 12.984 7.652 1 97.81 634 GLU B N 1
ATOM 10595 C CA . GLU B 1 634 ? 4.773 13.906 8.625 1 97.81 634 GLU B CA 1
ATOM 10596 C C . GLU B 1 634 ? 6.043 13.328 9.242 1 97.81 634 GLU B C 1
ATOM 10598 O O . GLU B 1 634 ? 6.527 13.82 10.258 1 97.81 634 GLU B O 1
ATOM 10603 N N . LEU B 1 635 ? 6.609 12.312 8.633 1 98.19 635 LEU B N 1
ATOM 10604 C CA . LEU B 1 635 ? 7.738 11.57 9.188 1 98.19 635 LEU B CA 1
ATOM 10605 C C . LEU B 1 635 ? 8.844 12.523 9.625 1 98.19 635 LEU B C 1
ATOM 10607 O O . LEU B 1 635 ? 9.359 12.422 10.742 1 98.19 635 LEU B O 1
ATOM 10611 N N . SER B 1 636 ? 9.211 13.492 8.812 1 96.75 636 SER B N 1
ATOM 10612 C CA . SER B 1 636 ? 10.352 14.367 9.078 1 96.75 636 SER B CA 1
ATOM 10613 C C . SER B 1 636 ? 10.031 15.375 10.18 1 96.75 636 SER B C 1
ATOM 10615 O O . SER B 1 636 ? 10.945 15.969 10.758 1 96.75 636 SER B O 1
ATOM 10617 N N . ARG B 1 637 ? 8.773 15.578 10.461 1 94.88 637 ARG B N 1
ATOM 10618 C CA . ARG B 1 637 ? 8.375 16.641 11.367 1 94.88 637 ARG B CA 1
ATOM 10619 C C . ARG B 1 637 ? 7.898 16.078 12.703 1 94.88 637 ARG B C 1
ATOM 10621 O O . ARG B 1 637 ? 8.453 16.406 13.758 1 94.88 637 ARG B O 1
ATOM 10628 N N . SER B 1 638 ? 6.945 15.211 12.617 1 96.19 638 SER B N 1
ATOM 10629 C CA . SER B 1 638 ? 6.34 14.719 13.852 1 96.19 638 SER B CA 1
ATOM 10630 C C . SER B 1 638 ? 6.336 13.188 13.891 1 96.19 638 SER B C 1
ATOM 10632 O O . SER B 1 638 ? 5.551 12.586 14.617 1 96.19 638 SER B O 1
ATOM 10634 N N . GLY B 1 639 ? 7.141 12.562 13.094 1 98 639 GLY B N 1
ATOM 10635 C CA . GLY B 1 639 ? 7.246 11.109 13.141 1 98 639 GLY B CA 1
ATOM 10636 C C . GLY B 1 639 ? 7.773 10.594 14.461 1 98 639 GLY B C 1
ATOM 10637 O O . GLY B 1 639 ? 8.234 11.375 15.305 1 98 639 GLY B O 1
ATOM 10638 N N . LYS B 1 640 ? 7.715 9.289 14.648 1 98.12 640 LYS B N 1
ATOM 10639 C CA . LYS B 1 640 ? 8.25 8.664 15.852 1 98.12 640 LYS B CA 1
ATOM 10640 C C . LYS B 1 640 ? 9.75 8.922 15.977 1 98.12 640 LYS B C 1
ATOM 10642 O O . LYS B 1 640 ? 10.469 8.984 14.977 1 98.12 640 LYS B O 1
ATOM 10647 N N . PRO B 1 641 ? 10.25 9.031 17.203 1 98.06 641 PRO B N 1
ATOM 10648 C CA . PRO B 1 641 ? 11.648 9.406 17.438 1 98.06 641 PRO B CA 1
ATOM 10649 C C . PRO B 1 641 ? 12.633 8.469 16.734 1 98.06 641 PRO B C 1
ATOM 10651 O O . PRO B 1 641 ? 13.531 8.93 16.031 1 98.06 641 PRO B O 1
ATOM 10654 N N . LYS B 1 642 ? 12.461 7.172 16.891 1 97.75 642 LYS B N 1
ATOM 10655 C CA . LYS B 1 642 ? 13.391 6.234 16.266 1 97.75 642 LYS B CA 1
ATOM 10656 C C . LYS B 1 642 ? 13.359 6.367 14.742 1 97.75 642 LYS B C 1
ATOM 10658 O O . LYS B 1 642 ? 14.391 6.215 14.078 1 97.75 642 LYS B O 1
ATOM 10663 N N . HIS B 1 643 ? 12.203 6.566 14.211 1 98.5 643 HIS B N 1
ATOM 10664 C CA . HIS B 1 643 ? 12.062 6.691 12.766 1 98.5 643 HIS B CA 1
ATOM 10665 C C . HIS B 1 643 ? 12.703 7.977 12.258 1 98.5 643 HIS B C 1
ATOM 10667 O O . HIS B 1 643 ? 13.297 7.992 11.172 1 98.5 643 HIS B O 1
ATOM 10673 N N . ARG B 1 644 ? 12.555 9.07 13 1 98.44 644 ARG B N 1
ATOM 10674 C CA . ARG B 1 644 ? 13.203 10.32 12.617 1 98.44 644 ARG B CA 1
ATOM 10675 C C . ARG B 1 644 ? 14.719 10.172 12.617 1 98.44 644 ARG B C 1
ATOM 10677 O O . ARG B 1 644 ? 15.398 10.703 11.734 1 98.44 644 ARG B O 1
ATOM 10684 N N . ILE B 1 645 ? 15.227 9.453 13.602 1 98.06 645 ILE B N 1
ATOM 10685 C CA . ILE B 1 645 ? 16.672 9.203 13.664 1 98.06 645 ILE B CA 1
ATOM 10686 C C . ILE B 1 645 ? 17.109 8.391 12.445 1 98.06 645 ILE B C 1
ATOM 10688 O O . ILE B 1 645 ? 18.062 8.758 11.75 1 98.06 645 ILE B O 1
ATOM 10692 N N . ARG B 1 646 ? 16.359 7.301 12.188 1 98 646 ARG B N 1
ATOM 10693 C CA . ARG B 1 646 ? 16.719 6.43 11.07 1 98 646 ARG B CA 1
ATOM 10694 C C . ARG B 1 646 ? 16.656 7.184 9.742 1 98 646 ARG B C 1
ATOM 10696 O O . ARG B 1 646 ? 17.547 7.047 8.906 1 98 646 ARG B O 1
ATOM 10703 N N . ARG B 1 647 ? 15.617 7.945 9.523 1 98.69 647 ARG B N 1
ATOM 10704 C CA . ARG B 1 647 ? 15.469 8.758 8.32 1 98.69 647 ARG B CA 1
ATOM 10705 C C . ARG B 1 647 ? 16.688 9.648 8.102 1 98.69 647 ARG B C 1
ATOM 10707 O O . ARG B 1 647 ? 17.281 9.633 7.023 1 98.69 647 ARG B O 1
ATOM 10714 N N . LEU B 1 648 ? 17.047 10.398 9.109 1 98.62 648 LEU B N 1
ATOM 10715 C CA . LEU B 1 648 ? 18.156 11.352 8.984 1 98.62 648 LEU B CA 1
ATOM 10716 C C . LEU B 1 648 ? 19.484 10.625 8.836 1 98.62 648 LEU B C 1
ATOM 10718 O O . LEU B 1 648 ? 20.375 11.094 8.125 1 98.62 648 LEU B O 1
ATOM 10722 N N . THR B 1 649 ? 19.578 9.477 9.508 1 98.5 649 THR B N 1
ATOM 10723 C CA . THR B 1 649 ? 20.766 8.656 9.359 1 98.5 649 THR B CA 1
ATOM 10724 C C . THR B 1 649 ? 20.938 8.195 7.914 1 98.5 649 THR B C 1
ATOM 10726 O O . THR B 1 649 ? 22.031 8.289 7.352 1 98.5 649 THR B O 1
ATOM 10729 N N . GLU B 1 650 ? 19.906 7.715 7.293 1 98.56 650 GLU B N 1
ATOM 10730 C CA . GLU B 1 650 ? 19.953 7.25 5.91 1 98.56 650 GLU B CA 1
ATOM 10731 C C . GLU B 1 650 ? 20.328 8.383 4.957 1 98.56 650 GLU B C 1
ATOM 10733 O O . GLU B 1 650 ? 21.188 8.203 4.09 1 98.56 650 GLU B O 1
ATOM 10738 N N . ILE B 1 651 ? 19.766 9.492 5.121 1 98.88 651 ILE B N 1
ATOM 10739 C CA . ILE B 1 651 ? 20.047 10.641 4.254 1 98.88 651 ILE B CA 1
ATOM 10740 C C . ILE B 1 651 ? 21.5 11.078 4.422 1 98.88 651 ILE B C 1
ATOM 10742 O O . ILE B 1 651 ? 22.203 11.289 3.436 1 98.88 651 ILE B O 1
ATOM 10746 N N . THR B 1 652 ? 21.922 11.172 5.652 1 98.69 652 THR B N 1
ATOM 10747 C CA . THR B 1 652 ? 23.266 11.648 5.957 1 98.69 652 THR B CA 1
ATOM 10748 C C . THR B 1 652 ? 24.328 10.672 5.441 1 98.69 652 THR B C 1
ATOM 10750 O O . THR B 1 652 ? 25.344 11.086 4.871 1 98.69 652 THR B O 1
ATOM 10753 N N . ASN B 1 653 ? 24.062 9.383 5.68 1 98.62 653 ASN B N 1
ATOM 10754 C CA . ASN B 1 653 ? 24.984 8.375 5.164 1 98.62 653 ASN B CA 1
ATOM 10755 C C . ASN B 1 653 ? 25.094 8.438 3.643 1 98.62 653 ASN B C 1
ATOM 10757 O O . ASN B 1 653 ? 26.172 8.234 3.086 1 98.62 653 ASN B O 1
ATOM 10761 N N . TRP B 1 654 ? 24.016 8.68 2.994 1 98.81 654 TRP B N 1
ATOM 10762 C CA . TRP B 1 654 ? 24 8.797 1.539 1 98.81 654 TRP B CA 1
ATOM 10763 C C . TRP B 1 654 ? 24.859 9.977 1.085 1 98.81 654 TRP B C 1
ATOM 10765 O O . TRP B 1 654 ? 25.672 9.844 0.166 1 98.81 654 TRP B O 1
ATOM 10775 N N . PHE B 1 655 ? 24.719 11.102 1.714 1 98.88 655 PHE B N 1
ATOM 10776 C CA . PHE B 1 655 ? 25.531 12.273 1.386 1 98.88 655 PHE B CA 1
ATOM 10777 C C . PHE B 1 655 ? 27 12.023 1.684 1 98.88 655 PHE B C 1
ATOM 10779 O O . PHE B 1 655 ? 27.875 12.367 0.881 1 98.88 655 PHE B O 1
ATOM 10786 N N . GLU B 1 656 ? 27.281 11.398 2.828 1 98.56 656 GLU B N 1
ATOM 10787 C CA . GLU B 1 656 ? 28.672 11.102 3.184 1 98.56 656 GLU B CA 1
ATOM 10788 C C . GLU B 1 656 ? 29.328 10.188 2.148 1 98.56 656 GLU B C 1
ATOM 10790 O O . GLU B 1 656 ? 30.484 10.383 1.783 1 98.56 656 GLU B O 1
ATOM 10795 N N . LYS B 1 657 ? 28.578 9.25 1.703 1 98.38 657 LYS B N 1
ATOM 10796 C CA . LYS B 1 657 ? 29.078 8.273 0.739 1 98.38 657 LYS B CA 1
ATOM 10797 C C . LYS B 1 657 ? 29.484 8.953 -0.568 1 98.38 657 LYS B C 1
ATOM 10799 O O . LYS B 1 657 ? 30.5 8.609 -1.159 1 98.38 657 LYS B O 1
ATOM 10804 N N . TYR B 1 658 ? 28.734 9.977 -1.022 1 98.5 658 TYR B N 1
ATOM 10805 C CA . TYR B 1 658 ? 28.922 10.469 -2.383 1 98.5 658 TYR B CA 1
ATOM 10806 C C . TYR B 1 658 ? 29.625 11.82 -2.379 1 98.5 658 TYR B C 1
ATOM 10808 O O . TYR B 1 658 ? 30.25 12.211 -3.369 1 98.5 658 TYR B O 1
ATOM 10816 N N . LEU B 1 659 ? 29.516 12.531 -1.243 1 98.5 659 LEU B N 1
ATOM 10817 C CA . LEU B 1 659 ? 30.016 13.906 -1.267 1 98.5 659 LEU B CA 1
ATOM 10818 C C . LEU B 1 659 ? 31.344 14.031 -0.53 1 98.5 659 LEU B C 1
ATOM 10820 O O . LEU B 1 659 ? 32 15.062 -0.6 1 98.5 659 LEU B O 1
ATOM 10824 N N . LYS B 1 660 ? 31.766 13.039 0.215 1 94.12 660 LYS B N 1
ATOM 10825 C CA . LYS B 1 660 ? 33.062 13.062 0.899 1 94.12 660 LYS B CA 1
ATOM 10826 C C . LYS B 1 660 ? 33.938 11.883 0.471 1 94.12 660 LYS B C 1
ATOM 10828 O O . LYS B 1 660 ? 33.406 10.852 0.033 1 94.12 660 LYS B O 1
#

Secondary structure (DSSP, 8-state):
-BPP-TTGGGGPPEEEEEEE-TTSSEEEEEEEEEETTTTEEEEEEEEEETTT--EEE---SSBEEEEEESSSSEEEEEE---HHHHHHHHHT---EEEEEEETTT----EEEEEESSEEEEEEESSSSEEEEEEEEETT---GGG--HHHHHHHHHHHHHHTTEEEE-SBS-EETTTEE-TTEEEEEEEEETTTTEEEE-S-TTEEEEEEEEETTEEEEEEEE-SSB--S-EEEEEEETTTTEEEEEEEEEEEEEEEEEEETTEEEEEEE--SSSGGGPPPEEEEE-TT--EEEEE---S-SS--B--SS-------EEEETTEEEEEEEETTEEEEEEEETT--EEE---SSSEEEEEEEETTEEEEEEE-TT---EEEEEETTEEEE---TTHHHHHHB---PPEEEEEEETTEEEEEEEEPPTT--TTS-EEEEEEE--SSS-B--SS--HHHHHHHHTT-EEEEE--TT-SSSHHHHH--TT-TTSHHHHHHHHHHHHHHHHS-EEEEEEEEEEETHHHHHHHHHHHH---SSEEEEES----HHHHHHHSSSHHHHHHHHHT--TTT-HHHHHHT-GGGGGGG--S-EEEEEETT-SSS-HHHHHHHHHHHHHTT--EEEEEETT--TTHHHHS-HHHHHHHHHHHHHHHHHHH-/-BPP-TTGGGGPPEEEEEEE-TTSSEEEEEEEEEETTTTEEEEEEEEEETTT--EEE---SSBEEEEEESSSSEEEEEE---HHHHHHHHHT---EEEEEEETTT----EEEEEESSEEEEEEESSSSEEEEEEEEETT---GGG--HHHHHHHHHHHHHHTTEEEE-SBS-EETTTEE-TTEEEEEEEEETTTTEEEE-S-TTEEEEEEEEETTEEEEEEEE-SSB--S-EEEEEEETTTTEEEEEEEEEEEEEEEEEEETTEEEEEEE--SSSGGGPPPEEEEE-TT--EEEEE---S-SS--B--SS-------EEEETTEEEEEEEETTEEEEEEEETT--EEE---SSSEEEEEEEETTEEEEEEE-TT---EEEEEETTEEEE---TTHHHHHHB---PPEEEEEEETTEEEEEEEEPPTT--TTS-EEEEEEE--SSS-B--SS--HHHHHHHHTT-EEEEE--TT-SSSHHHHH--TT-TTSHHHHHHHHHHHHHHHHS-EEEEEEEEEEETHHHHHHHHHHHH---SSEEEEES----HHHHHHHSSSHHHHHHHHHT--TTT-HHHHHHT-GGGGGGG--S-EEEEEETT--SS-HHHHHHHHHHHHHTT--EEEEEETT--TTHHHHS-HHHHHHHHHHHHHHHHHHH-

pLDDT: mean 96.72, std 2.42, range [76.62, 98.94]

Radius of gyration: 34.39 Å; Cα contacts (8 Å, |Δi|>4): 3352; chains: 2; bounding box: 81×103×84 Å